Protein 8U01 (pdb70)

Nearest PDB structures (foldseek):
  8u01-assembly1_A  TM=1.001E+00  e=0.000E+00  Phocaeicola plebeius
  7xyr-assembly1_A  TM=7.223E-01  e=3.506E-28  Bacteroides thetaiotaomicron
  3dec-assembly1_A  TM=6.188E-01  e=1.312E-29  Bacteroides thetaiotaomicron VPI-5482
  3iaq-assembly1_C  TM=5.951E-01  e=5.111E-29  Escherichia coli K-12
  5euv-assembly1_B  TM=6.313E-01  e=3.647E-26  Paracoccus sp. 32d

Structure (mmCIF, N/CA/C/O backbone):
data_8U01
#
_entry.id   8U01
#
_cell.length_a   230.110
_cell.length_b   230.110
_cell.length_c   230.110
_cell.angle_alpha   90.000
_cell.angle_beta   90.000
_cell.angle_gamma   90.000
#
_symmetry.space_group_name_H-M   'P 41 3 2'
#
loop_
_entity.id
_entity.type
_entity.pdbx_description
1 polymer 'Glycosyl hydrolase family 2, sugar binding domain protein'
2 non-polymer 'CHLORIDE ION'
3 non-polymer 'SULFATE ION'
4 non-polymer 'ACETATE ION'
5 non-polymer GLYCEROL
6 non-polymer DI(HYDROXYETHYL)ETHER
7 non-polymer 1,2-ETHANEDIOL
8 non-polymer '2-(N-MORPHOLINO)-ETHANESULFONIC ACID'
9 non-polymer D-tagatose
10 water water
#
loop_
_atom_site.group_PDB
_atom_site.id
_atom_site.type_symbol
_atom_site.label_atom_id
_atom_site.label_alt_id
_atom_site.label_comp_id
_atom_site.label_asym_id
_atom_site.label_entity_id
_atom_site.label_seq_id
_atom_site.pdbx_PDB_ins_code
_atom_site.Cartn_x
_atom_site.Cartn_y
_atom_site.Cartn_z
_atom_site.occupancy
_atom_site.B_iso_or_equiv
_atom_site.auth_seq_id
_atom_site.auth_comp_id
_atom_site.auth_asym_id
_atom_site.auth_atom_id
_atom_site.pdbx_PDB_model_num
ATOM 1 N N . SER A 1 1 ? 114.05275 36.38948 70.40020 1.000 73.63729 -2 SER A N 1
ATOM 2 C CA . SER A 1 1 ? 114.87028 37.58784 70.24202 1.000 78.52730 -2 SER A CA 1
ATOM 3 C C . SER A 1 1 ? 116.29860 37.22512 69.83397 1.000 80.46401 -2 SER A C 1
ATOM 4 O O . SER A 1 1 ? 116.99012 38.02577 69.20413 1.000 81.17360 -2 SER A O 1
ATOM 7 N N . ASN A 1 2 ? 116.73406 36.02104 70.20801 1.000 66.74765 -1 ASN A N 1
ATOM 8 C CA . ASN A 1 2 ? 118.02341 35.50813 69.75842 1.000 60.32898 -1 ASN A CA 1
ATOM 9 C C . ASN A 1 2 ? 118.08383 35.50849 68.23324 1.000 52.18983 -1 ASN A C 1
ATOM 10 O O . ASN A 1 2 ? 117.08980 35.22995 67.55701 1.000 62.85223 -1 ASN A O 1
ATOM 15 N N . ALA A 1 3 ? 119.25718 35.83966 67.69171 1.000 57.95080 0 ALA A N 1
ATOM 16 C CA . ALA A 1 3 ? 119.45266 35.97019 66.25269 1.000 57.33169 0 ALA A CA 1
ATOM 17 C C . ALA A 1 3 ? 120.75546 35.29455 65.84922 1.000 51.72873 0 ALA A C 1
ATOM 18 O O . ALA A 1 3 ? 121.59884 34.96816 66.68893 1.000 49.29045 0 ALA A O 1
ATOM 20 N N . GLN A 1 4 ? 120.91963 35.09519 64.53911 1.000 44.48298 1 GLN A N 1
ATOM 21 C CA . GLN A 1 4 ? 122.14059 34.50921 63.98732 1.000 54.01423 1 GLN A CA 1
ATOM 22 C C . GLN A 1 4 ? 122.98792 35.63592 63.40106 1.000 53.69793 1 GLN A C 1
ATOM 23 O O . GLN A 1 4 ? 122.98068 35.90709 62.19988 1.000 53.03014 1 GLN A O 1
ATOM 29 N N . THR A 1 5 ? 123.74272 36.29176 64.28334 1.000 40.44479 2 THR A N 1
ATOM 30 C CA . THR A 1 5 ? 124.49968 37.48490 63.93093 1.000 45.44585 2 THR A CA 1
ATOM 31 C C . THR A 1 5 ? 125.77813 37.18668 63.15613 1.000 44.64955 2 THR A C 1
ATOM 32 O O . THR A 1 5 ? 126.40093 38.12270 62.64087 1.000 52.30621 2 THR A O 1
ATOM 36 N N . ASP A 1 6 ? 126.18128 35.92254 63.05822 1.000 51.04293 3 ASP A N 1
ATOM 37 C CA . ASP A 1 6 ? 127.38358 35.53885 62.33055 1.000 43.47258 3 ASP A CA 1
ATOM 38 C C . ASP A 1 6 ? 127.11737 35.22582 60.86337 1.000 44.20600 3 ASP A C 1
ATOM 39 O O . ASP A 1 6 ? 128.05119 34.84941 60.14643 1.000 42.31693 3 ASP A O 1
ATOM 44 N N . LYS A 1 7 ? 125.87770 35.37495 60.39961 1.000 42.06483 4 LYS A N 1
ATOM 45 C CA . LYS A 1 7 ? 125.51930 35.09638 59.01734 1.000 32.89479 4 LYS A CA 1
ATOM 46 C C . LYS A 1 7 ? 124.74932 36.26673 58.42536 1.000 31.36749 4 LYS A C 1
ATOM 47 O O . LYS A 1 7 ? 124.05154 36.99823 59.13302 1.000 41.52717 4 LYS A O 1
ATOM 53 N N . ILE A 1 8 ? 124.87521 36.42492 57.11174 1.000 35.05696 5 ILE A N 1
ATOM 54 C CA . ILE A 1 8 ? 124.08912 37.37940 56.33994 1.000 29.58358 5 ILE A CA 1
ATOM 55 C C . ILE A 1 8 ? 123.33105 36.57756 55.29351 1.000 37.45751 5 ILE A C 1
ATOM 56 O O . ILE A 1 8 ? 123.93165 36.07044 54.33754 1.000 31.75414 5 ILE A O 1
ATOM 61 N N . ASP A 1 9 ? 122.02085 36.43979 55.48012 1.000 35.02734 6 ASP A N 1
ATOM 62 C CA . ASP A 1 9 ? 121.21212 35.69022 54.52923 1.000 34.89296 6 ASP A CA 1
ATOM 63 C C . ASP A 1 9 ? 121.11447 36.46941 53.22369 1.000 36.04520 6 ASP A C 1
ATOM 64 O O . ASP A 1 9 ? 120.75418 37.65035 53.21644 1.000 38.20177 6 ASP A O 1
ATOM 69 N N . LEU A 1 10 ? 121.46559 35.81433 52.12072 1.000 41.52436 7 LEU A N 1
ATOM 70 C CA . LEU A 1 10 ? 121.47553 36.44244 50.80802 1.000 37.83740 7 LEU A CA 1
ATOM 71 C C . LEU A 1 10 ? 120.22838 36.13474 49.99585 1.000 38.52812 7 LEU A C 1
ATOM 72 O O . LEU A 1 10 ? 120.13216 36.56996 48.84452 1.000 45.10419 7 LEU A O 1
ATOM 77 N N . ALA A 1 11 ? 119.28006 35.39351 50.55830 1.000 34.17779 8 ALA A N 1
ATOM 78 C CA . ALA A 1 11 ? 118.04507 35.10402 49.84752 1.000 31.24710 8 ALA A CA 1
ATOM 79 C C . ALA A 1 11 ? 117.21768 36.37456 49.70075 1.000 39.26359 8 ALA A C 1
ATOM 80 O O . ALA A 1 11 ? 117.05397 37.13786 50.65892 1.000 35.79206 8 ALA A O 1
ATOM 82 N N . GLY A 1 12 ? 116.71131 36.60538 48.50425 1.000 33.36300 9 GLY A N 1
ATOM 83 C CA . GLY A 1 12 ? 115.86560 37.75235 48.25041 1.000 32.13749 9 GLY A CA 1
ATOM 84 C C . GLY A 1 12 ? 115.92262 38.14776 46.78403 1.000 42.05735 9 GLY A C 1
ATOM 85 O O . GLY A 1 12 ? 116.10300 37.30131 45.90898 1.000 33.19845 9 GLY A O 1
ATOM 86 N N . SER A 1 13 ? 115.76048 39.44928 46.54943 1.000 43.57858 10 SER A N 1
ATOM 87 C CA . SER A 1 13 ? 115.75527 39.98530 45.19599 1.000 32.27536 10 SER A CA 1
ATOM 88 C C . SER A 1 13 ? 117.17458 40.24167 44.71430 1.000 40.04136 10 SER A C 1
ATOM 89 O O . SER A 1 13 ? 117.94797 40.95137 45.36613 1.000 51.45397 10 SER A O 1
ATOM 92 N N . TRP A 1 14 ? 117.50704 39.66772 43.56587 1.000 31.94559 11 TRP A N 1
ATOM 93 C CA . TRP A 1 14 ? 118.76010 39.93045 42.88114 1.000 31.24291 11 TRP A CA 1
ATOM 94 C C . TRP A 1 14 ? 118.47044 40.60716 41.55047 1.000 37.10311 11 TRP A C 1
ATOM 95 O O . TRP A 1 14 ? 117.50824 40.25263 40.85833 1.000 31.70582 11 TRP A O 1
ATOM 106 N N . THR A 1 15 ? 119.30218 41.58478 41.20135 1.000 29.85767 12 THR A N 1
ATOM 107 C CA . THR A 1 15 ? 119.21830 42.19833 39.88530 1.000 35.14006 12 THR A CA 1
ATOM 108 C C . THR A 1 15 ? 119.69841 41.20565 38.83489 1.000 36.30198 12 THR A C 1
ATOM 109 O O . THR A 1 15 ? 120.80195 40.66045 38.94017 1.000 34.64698 12 THR A O 1
ATOM 113 N N . PHE A 1 16 ? 118.86863 40.97467 37.82175 1.000 33.85085 13 PHE A N 1
ATOM 114 C CA . PHE A 1 16 ? 119.02970 39.85752 36.90508 1.000 35.13402 13 PHE A CA 1
ATOM 115 C C . PHE A 1 16 ? 119.35402 40.34142 35.49809 1.000 38.25700 13 PHE A C 1
ATOM 116 O O . PHE A 1 16 ? 118.88973 41.39890 35.06214 1.000 34.23587 13 PHE A O 1
ATOM 124 N N . SER A 1 17 ? 120.15003 39.54559 34.78575 1.000 38.14904 14 SER A N 1
ATOM 125 C CA . SER A 1 17 ? 120.50630 39.86126 33.41002 1.000 39.00898 14 SER A CA 1
ATOM 126 C C . SER A 1 17 ? 120.97313 38.59615 32.70557 1.000 38.28922 14 SER A C 1
ATOM 127 O O . SER A 1 17 ? 121.62275 37.74653 33.31994 1.000 45.25694 14 SER A O 1
ATOM 130 N N . THR A 1 18 ? 120.63925 38.47727 31.41842 1.000 43.30012 15 THR A N 1
ATOM 131 C CA . THR A 1 18 ? 121.15052 37.39633 30.58326 1.000 36.57534 15 THR A CA 1
ATOM 132 C C . THR A 1 18 ? 122.18588 37.87387 29.57302 1.000 41.72774 15 THR A C 1
ATOM 133 O O . THR A 1 18 ? 122.57814 37.09817 28.69790 1.000 47.24993 15 THR A O 1
ATOM 137 N N . ASP A 1 19 ? 122.64004 39.12704 29.66456 1.000 38.89930 16 ASP A N 1
ATOM 138 C CA . ASP A 1 19 ? 123.70850 39.59277 28.78859 1.000 47.75393 16 ASP A CA 1
ATOM 139 C C . ASP A 1 19 ? 124.68313 40.51925 29.50889 1.000 38.77964 16 ASP A C 1
ATOM 140 O O . ASP A 1 19 ? 125.60379 41.04184 28.86628 1.000 47.75077 16 ASP A O 1
ATOM 145 N N . SER A 1 20 ? 124.51442 40.72316 30.81919 1.000 44.20921 17 SER A N 1
ATOM 146 C CA . SER A 1 20 ? 125.34056 41.59999 31.65514 1.000 56.46152 17 SER A CA 1
ATOM 147 C C . SER A 1 20 ? 125.27883 43.06017 31.21615 1.000 48.79858 17 SER A C 1
ATOM 148 O O . SER A 1 20 ? 126.18099 43.84298 31.52990 1.000 45.90816 17 SER A O 1
ATOM 159 N N . ASP A 1 22 ? 121.62040 44.45071 30.18030 1.000 44.65548 19 ASP A N 1
ATOM 160 C CA . ASP A 1 22 ? 120.21881 44.75813 30.46466 1.000 37.06037 19 ASP A CA 1
ATOM 161 C C . ASP A 1 22 ? 119.90029 44.26910 31.87157 1.000 44.79400 19 ASP A C 1
ATOM 162 O O . ASP A 1 22 ? 119.65050 43.08097 32.08673 1.000 49.04162 19 ASP A O 1
ATOM 167 N N . TRP A 1 23 ? 119.88039 45.18970 32.83035 1.000 39.24526 20 TRP A N 1
ATOM 168 C CA . TRP A 1 23 ? 119.58821 44.87204 34.22363 1.000 42.03066 20 TRP A CA 1
ATOM 169 C C . TRP A 1 23 ? 118.19520 45.34856 34.62608 1.000 43.28112 20 TRP A C 1
ATOM 170 O O . TRP A 1 23 ? 117.96428 45.74744 35.76833 1.000 42.07013 20 TRP A O 1
ATOM 181 N N . SER A 1 24 ? 117.24393 45.29703 33.69512 1.000 41.04000 21 SER A N 1
ATOM 182 C CA . SER A 1 24 ? 115.92630 45.86467 33.94392 1.000 31.85760 21 SER A CA 1
ATOM 183 C C . SER A 1 24 ? 114.99943 44.94109 34.72376 1.000 41.43805 21 SER A C 1
ATOM 184 O O . SER A 1 24 ? 113.91862 45.38186 35.12898 1.000 56.48013 21 SER A O 1
ATOM 187 N N . ARG A 1 25 ? 115.36973 43.68415 34.94000 1.000 37.13444 22 ARG A N 1
ATOM 188 C CA . ARG A 1 25 ? 114.49671 42.75888 35.64266 1.000 35.50072 22 ARG A CA 1
ATOM 189 C C . ARG A 1 25 ? 115.13465 42.29928 36.94663 1.000 34.42409 22 ARG A C 1
ATOM 190 O O . ARG A 1 25 ? 116.33795 42.45492 37.17526 1.000 34.18457 22 ARG A O 1
ATOM 198 N N . VAL A 1 26 ? 114.29301 41.73510 37.80579 1.000 36.82235 23 VAL A N 1
ATOM 199 C CA . VAL A 1 26 ? 114.68596 41.25791 39.12316 1.000 35.50105 23 VAL A CA 1
ATOM 200 C C . VAL A 1 26 ? 114.27397 39.79878 39.23852 1.000 39.86537 23 VAL A C 1
ATOM 201 O O . VAL A 1 26 ? 113.17855 39.42031 38.80753 1.000 39.11230 23 VAL A O 1
ATOM 205 N N . ILE A 1 27 ? 115.15842 38.97848 39.80061 1.000 27.30627 24 ILE A N 1
ATOM 206 C CA . ILE A 1 27 ? 114.88251 37.56233 39.99536 1.000 33.96498 24 ILE A CA 1
ATOM 207 C C . ILE A 1 27 ? 114.87174 37.27329 41.49019 1.000 30.40677 24 ILE A C 1
ATOM 208 O O . ILE A 1 27 ? 115.53887 37.94954 42.27928 1.000 33.93880 24 ILE A O 1
ATOM 213 N N . GLU A 1 28 ? 114.08390 36.27758 41.88192 1.000 31.24568 25 GLU A N 1
ATOM 214 C CA . GLU A 1 28 ? 113.94735 35.89190 43.28052 1.000 34.50072 25 GLU A CA 1
ATOM 215 C C . GLU A 1 28 ? 114.75466 34.62689 43.53638 1.000 38.25292 25 GLU A C 1
ATOM 216 O O . GLU A 1 28 ? 114.53240 33.59898 42.88616 1.000 42.12467 25 GLU A O 1
ATOM 222 N N . LEU A 1 29 ? 115.69127 34.70798 44.47758 1.000 37.02038 26 LEU A N 1
ATOM 223 C CA . LEU A 1 29 ? 116.47843 33.56407 44.88571 1.000 29.43719 26 LEU A CA 1
ATOM 224 C C . LEU A 1 29 ? 116.19638 33.23643 46.34649 1.000 34.54242 26 LEU A C 1
ATOM 225 O O . LEU A 1 29 ? 116.04937 34.15133 47.16398 1.000 31.60467 26 LEU A O 1
ATOM 230 N N . PRO A 1 30 ? 116.13164 31.94934 46.71535 1.000 33.75730 27 PRO A N 1
ATOM 231 C CA . PRO A 1 30 ? 116.40676 30.74587 45.91108 1.000 27.30498 27 PRO A CA 1
ATOM 232 C C . PRO A 1 30 ? 115.38926 30.50615 44.79895 1.000 37.72938 27 PRO A C 1
ATOM 233 O O . PRO A 1 30 ? 114.19306 30.74906 44.95440 1.000 44.89394 27 PRO A O 1
ATOM 237 N N . GLY A 1 31 ? 115.86276 30.02660 43.66034 1.000 27.90521 28 GLY A N 1
ATOM 238 C CA . GLY A 1 31 ? 114.99560 29.73797 42.53790 1.000 28.93368 28 GLY A CA 1
ATOM 239 C C . GLY A 1 31 ? 115.78283 29.68762 41.25178 1.000 36.52910 28 GLY A C 1
ATOM 240 O O . GLY A 1 31 ? 116.97182 30.00578 41.20117 1.000 33.95649 28 GLY A O 1
ATOM 241 N N . SER A 1 32 ? 115.09138 29.27381 40.19879 1.000 32.86635 29 SER A N 1
ATOM 242 C CA . SER A 1 32 ? 115.65408 29.21273 38.86056 1.000 31.04832 29 SER A CA 1
ATOM 243 C C . SER A 1 32 ? 115.05098 30.32399 38.01291 1.000 33.90289 29 SER A C 1
ATOM 244 O O . SER A 1 32 ? 114.19291 31.08715 38.46533 1.000 33.05748 29 SER A O 1
ATOM 255 N N . ALA A 1 34 ? 113.35089 29.61329 35.33876 1.000 34.83074 31 ALA A N 1
ATOM 256 C CA . ALA A 1 34 ? 112.03669 29.08268 34.99865 1.000 36.36307 31 ALA A CA 1
ATOM 257 C C . ALA A 1 34 ? 111.04455 29.29473 36.13551 1.000 33.86339 31 ALA A C 1
ATOM 258 O O . ALA A 1 34 ? 109.89204 29.67371 35.89646 1.000 36.80102 31 ALA A O 1
ATOM 260 N N . SER A 1 35 ? 111.47439 29.07594 37.38240 1.000 28.81828 32 SER A N 1
ATOM 261 C CA . SER A 1 35 ? 110.58392 29.31394 38.51397 1.000 29.37273 32 SER A CA 1
ATOM 262 C C . SER A 1 35 ? 110.25288 30.79079 38.69692 1.000 29.43906 32 SER A C 1
ATOM 263 O O . SER A 1 35 ? 109.32179 31.11076 39.44295 1.000 35.24235 32 SER A O 1
ATOM 266 N N . ASN A 1 36 ? 110.97560 31.68891 38.02800 1.000 28.68729 33 ASN A N 1
ATOM 267 C CA . ASN A 1 36 ? 110.67947 33.11391 38.04640 1.000 28.79475 33 ASN A CA 1
ATOM 268 C C . ASN A 1 36 ? 110.04135 33.60689 36.75375 1.000 37.22886 33 ASN A C 1
ATOM 269 O O . ASN A 1 36 ? 109.80559 34.81300 36.61716 1.000 42.62378 33 ASN A O 1
ATOM 274 N N . GLY A 1 37 ? 109.76010 32.71588 35.80353 1.000 28.31500 34 GLY A N 1
ATOM 275 C CA . GLY A 1 37 ? 109.14981 33.12001 34.55293 1.000 26.81178 34 GLY A CA 1
ATOM 276 C C . GLY A 1 37 ? 110.09571 33.70693 33.53171 1.000 36.85983 34 GLY A C 1
ATOM 277 O O . GLY A 1 37 ? 109.63754 34.32462 32.56566 1.000 49.09450 34 GLY A O 1
ATOM 278 N N . PHE A 1 38 ? 111.40143 33.52906 33.70702 1.000 36.75459 35 PHE A N 1
ATOM 279 C CA . PHE A 1 38 ? 112.40298 34.07273 32.80202 1.000 33.10238 35 PHE A CA 1
ATOM 280 C C . PHE A 1 38 ? 112.95048 32.98095 31.89148 1.000 41.12524 35 PHE A C 1
ATOM 281 O O . PHE A 1 38 ? 113.09877 31.82419 32.29527 1.000 37.37514 35 PHE A O 1
ATOM 289 N N . GLY A 1 39 ? 113.26413 33.36662 30.65670 1.000 41.76866 36 GLY A N 1
ATOM 290 C CA . GLY A 1 39 ? 113.80526 32.47733 29.65547 1.000 33.31886 36 GLY A CA 1
ATOM 291 C C . GLY A 1 39 ? 113.03028 32.58240 28.36346 1.000 36.20068 36 GLY A C 1
ATOM 292 O O . GLY A 1 39 ? 112.24230 33.51031 28.15101 1.000 43.38874 36 GLY A O 1
ATOM 293 N N . GLU A 1 40 ? 113.25290 31.61020 27.48430 1.000 44.36378 37 GLU A N 1
ATOM 294 C CA . GLU A 1 40 ? 112.62266 31.56395 26.17365 1.000 33.78372 37 GLU A CA 1
ATOM 295 C C . GLU A 1 40 ? 111.45966 30.57995 26.17162 1.000 31.67230 37 GLU A C 1
ATOM 296 O O . GLU A 1 40 ? 111.42813 29.62224 26.94987 1.000 44.05159 37 GLU A O 1
ATOM 302 N N . ASP A 1 41 ? 110.49990 30.82979 25.28467 1.000 34.06111 38 ASP A N 1
ATOM 303 C CA . ASP A 1 41 ? 109.38009 29.91708 25.10923 1.000 35.62731 38 ASP A CA 1
ATOM 304 C C . ASP A 1 41 ? 109.83752 28.61235 24.47100 1.000 44.56817 38 ASP A C 1
ATOM 305 O O . ASP A 1 41 ? 110.75297 28.58255 23.64283 1.000 39.56136 38 ASP A O 1
ATOM 310 N N . ILE A 1 42 ? 109.17032 27.52585 24.84999 1.000 35.65308 39 ILE A N 1
ATOM 311 C CA . ILE A 1 42 ? 109.48163 26.22348 24.27636 1.000 35.14280 39 ILE A CA 1
ATOM 312 C C . ILE A 1 42 ? 109.06593 26.21729 22.81142 1.000 44.32669 39 ILE A C 1
ATOM 313 O O . ILE A 1 42 ? 107.90986 26.50174 22.47517 1.000 40.28878 39 ILE A O 1
ATOM 318 N N . ALA A 1 43 ? 110.01315 25.90281 21.93400 1.000 39.76447 40 ALA A N 1
ATOM 319 C CA . ALA A 1 43 ? 109.77221 25.78546 20.50569 1.000 28.76671 40 ALA A CA 1
ATOM 320 C C . ALA A 1 43 ? 110.29522 24.43685 20.03202 1.000 34.57278 40 ALA A C 1
ATOM 321 O O . ALA A 1 43 ? 110.90000 23.67804 20.79655 1.000 34.48113 40 ALA A O 1
ATOM 323 N N . VAL A 1 44 ? 110.05488 24.13590 18.75425 1.000 36.48375 41 VAL A N 1
ATOM 324 C CA . VAL A 1 44 ? 110.52808 22.87293 18.19473 1.000 32.73444 41 VAL A CA 1
ATOM 325 C C . VAL A 1 44 ? 112.04888 22.80110 18.25774 1.000 41.03804 41 VAL A C 1
ATOM 326 O O . VAL A 1 44 ? 112.62459 21.75012 18.57080 1.000 45.64836 41 VAL A O 1
ATOM 330 N N . GLY A 1 45 ? 112.72077 23.92213 17.99456 1.000 36.32808 42 GLY A N 1
ATOM 331 C CA . GLY A 1 45 ? 114.17037 23.95370 17.95816 1.000 42.80484 42 GLY A CA 1
ATOM 332 C C . GLY A 1 45 ? 114.84522 24.22849 19.28749 1.000 35.02494 42 GLY A C 1
ATOM 333 O O . GLY A 1 45 ? 116.02447 24.59464 19.32143 1.000 51.16077 42 GLY A O 1
ATOM 334 N N . THR A 1 46 ? 114.11082 24.06015 20.38561 1.000 30.07583 43 THR A N 1
ATOM 335 C CA . THR A 1 46 ? 114.69826 24.19952 21.71214 1.000 33.80326 43 THR A CA 1
ATOM 336 C C . THR A 1 46 ? 115.86415 23.23173 21.87660 1.000 35.97079 43 THR A C 1
ATOM 337 O O . THR A 1 46 ? 115.73778 22.03556 21.60023 1.000 44.20939 43 THR A O 1
ATOM 341 N N . ASP A 1 47 ? 117.00686 23.75942 22.31561 1.000 32.95596 44 ASP A N 1
ATOM 342 C CA . ASP A 1 47 ? 118.22155 22.96894 22.52550 1.000 29.38144 44 ASP A CA 1
ATOM 343 C C . ASP A 1 47 ? 118.11204 22.24838 23.86507 1.000 35.77883 44 ASP A C 1
ATOM 344 O O . ASP A 1 47 ? 118.60402 22.71538 24.89236 1.000 29.98060 44 ASP A O 1
ATOM 349 N N . TRP A 1 48 ? 117.45840 21.08877 23.85055 1.000 35.60226 45 TRP A N 1
ATOM 350 C CA . TRP A 1 48 ? 117.22874 20.33990 25.07595 1.000 33.96918 45 TRP A CA 1
ATOM 351 C C . TRP A 1 48 ? 118.53333 19.74479 25.60130 1.000 37.91524 45 TRP A C 1
ATOM 352 O O . TRP A 1 48 ? 119.55993 19.70983 24.91708 1.000 37.87463 45 TRP A O 1
ATOM 363 N N . THR A 1 49 ? 118.47575 19.25772 26.83810 1.000 30.21166 46 THR A N 1
ATOM 364 C CA . THR A 1 49 ? 119.59586 18.58297 27.48835 1.000 24.78816 46 THR A CA 1
ATOM 365 C C . THR A 1 49 ? 119.14447 17.15650 27.79418 1.000 27.78946 46 THR A C 1
ATOM 366 O O . THR A 1 49 ? 118.59317 16.87934 28.86257 1.000 36.73507 46 THR A O 1
ATOM 370 N N . GLY A 1 50 ? 119.37495 16.25985 26.85398 1.000 32.24863 47 GLY A N 1
ATOM 371 C CA . GLY A 1 50 ? 118.99869 14.86630 26.99733 1.000 30.54888 47 GLY A CA 1
ATOM 372 C C . GLY A 1 50 ? 118.61641 14.26043 25.66030 1.000 29.03169 47 GLY A C 1
ATOM 373 O O . GLY A 1 50 ? 118.19349 14.93338 24.72388 1.000 28.13423 47 GLY A O 1
ATOM 374 N N . GLY A 1 51 ? 118.76637 12.94129 25.57009 1.000 26.07136 48 GLY A N 1
ATOM 375 C CA . GLY A 1 51 ? 118.45369 12.24686 24.33912 1.000 25.72539 48 GLY A CA 1
ATOM 376 C C . GLY A 1 51 ? 116.95998 12.08339 24.12753 1.000 29.28637 48 GLY A C 1
ATOM 377 O O . GLY A 1 51 ? 116.17320 12.00095 25.06987 1.000 42.13071 48 GLY A O 1
ATOM 378 N N . ILE A 1 52 ? 116.57043 12.04562 22.85566 1.000 29.14343 49 ILE A N 1
ATOM 379 C CA . ILE A 1 52 ? 115.19043 11.80157 22.44568 1.000 29.10513 49 ILE A CA 1
ATOM 380 C C . ILE A 1 52 ? 115.23242 10.62165 21.48252 1.000 35.06190 49 ILE A C 1
ATOM 381 O O . ILE A 1 52 ? 115.60287 10.77686 20.31327 1.000 39.21161 49 ILE A O 1
ATOM 386 N N . VAL A 1 53 ? 114.85866 9.43868 21.97024 1.000 36.14478 50 VAL A N 1
ATOM 387 C CA . VAL A 1 53 ? 114.98007 8.22378 21.16835 1.000 35.63449 50 VAL A CA 1
ATOM 388 C C . VAL A 1 53 ? 113.91936 8.19606 20.07478 1.000 35.50450 50 VAL A C 1
ATOM 389 O O . VAL A 1 53 ? 114.23064 8.06318 18.88529 1.000 41.55607 50 VAL A O 1
ATOM 393 N N . ASP A 1 54 ? 112.65111 8.31059 20.46313 1.000 49.58412 51 ASP A N 1
ATOM 394 C CA . ASP A 1 54 ? 111.54130 8.31860 19.51526 1.000 46.21171 51 ASP A CA 1
ATOM 395 C C . ASP A 1 54 ? 111.29923 9.75659 19.07630 1.000 41.10741 51 ASP A C 1
ATOM 396 O O . ASP A 1 54 ? 110.79651 10.57460 19.85322 1.000 45.93100 51 ASP A O 1
ATOM 401 N N . SER A 1 55 ? 111.64522 10.05903 17.82584 1.000 39.60237 52 SER A N 1
ATOM 402 C CA . SER A 1 55 ? 111.55570 11.40901 17.28642 1.000 43.70643 52 SER A CA 1
ATOM 403 C C . SER A 1 55 ? 110.28859 11.62457 16.46750 1.000 45.64596 52 SER A C 1
ATOM 404 O O . SER A 1 55 ? 110.27109 12.47152 15.56775 1.000 44.72691 52 SER A O 1
ATOM 407 N N . SER A 1 56 ? 109.22311 10.87409 16.76406 1.000 44.43427 53 SER A N 1
ATOM 408 C CA . SER A 1 56 ? 107.98474 11.01669 16.00347 1.000 42.88207 53 SER A CA 1
ATOM 409 C C . SER A 1 56 ? 107.42427 12.42802 16.10261 1.000 40.81724 53 SER A C 1
ATOM 410 O O . SER A 1 56 ? 106.73808 12.88814 15.18201 1.000 41.31796 53 SER A O 1
ATOM 413 N N . TYR A 1 57 ? 107.71338 13.12886 17.20373 1.000 42.14229 54 TYR A N 1
ATOM 414 C CA . TYR A 1 57 ? 107.19751 14.48125 17.38742 1.000 32.52510 54 TYR A CA 1
ATOM 415 C C . TYR A 1 57 ? 107.67077 15.41664 16.28139 1.000 43.85264 54 TYR A C 1
ATOM 416 O O . TYR A 1 57 ? 106.91203 16.27581 15.81693 1.000 40.11086 54 TYR A O 1
ATOM 425 N N . PHE A 1 58 ? 108.92144 15.26747 15.84682 1.000 40.24086 55 PHE A N 1
ATOM 426 C CA . PHE A 1 58 ? 109.49396 16.19520 14.88156 1.000 33.24923 55 PHE A CA 1
ATOM 427 C C . PHE A 1 58 ? 109.05640 15.91831 13.44886 1.000 34.73620 55 PHE A C 1
ATOM 428 O O . PHE A 1 58 ? 109.09219 16.83615 12.62439 1.000 39.35539 55 PHE A O 1
ATOM 436 N N . PHE A 1 59 ? 108.62860 14.69582 13.13332 1.000 41.90519 56 PHE A N 1
ATOM 437 C CA . PHE A 1 59 ? 108.44603 14.33497 11.72901 1.000 39.36837 56 PHE A CA 1
ATOM 438 C C . PHE A 1 59 ? 107.05134 13.82958 11.38737 1.000 47.52315 56 PHE A C 1
ATOM 439 O O . PHE A 1 59 ? 106.51945 14.19504 10.33567 1.000 48.00934 56 PHE A O 1
ATOM 447 N N . LYS A 1 60 ? 106.44867 13.00035 12.23447 1.000 50.86047 57 LYS A N 1
ATOM 448 C CA . LYS A 1 60 ? 105.17616 12.38737 11.87823 1.000 46.20580 57 LYS A CA 1
ATOM 449 C C . LYS A 1 60 ? 104.06524 13.43525 11.82435 1.000 59.03131 57 LYS A C 1
ATOM 450 O O . LYS A 1 60 ? 104.08236 14.40253 12.59191 1.000 60.62446 57 LYS A O 1
ATOM 456 N N . PRO A 1 61 ? 103.09373 13.27851 10.91826 1.000 60.99933 58 PRO A N 1
ATOM 457 C CA . PRO A 1 61 ? 102.03384 14.29363 10.80073 1.000 54.02396 58 PRO A CA 1
ATOM 458 C C . PRO A 1 61 ? 101.06950 14.31274 11.97396 1.000 50.13666 58 PRO A C 1
ATOM 459 O O . PRO A 1 61 ? 100.37743 15.32080 12.15948 1.000 46.28578 58 PRO A O 1
ATOM 463 N N . SER A 1 62 ? 101.00405 13.24487 12.77519 1.000 47.15484 59 SER A N 1
ATOM 464 C CA . SER A 1 62 ? 100.10500 13.23212 13.92440 1.000 41.45552 59 SER A CA 1
ATOM 465 C C . SER A 1 62 ? 100.50709 14.24494 14.99145 1.000 53.96546 59 SER A C 1
ATOM 466 O O . SER A 1 62 ? 99.67144 14.60970 15.82574 1.000 42.72927 59 SER A O 1
ATOM 469 N N . TYR A 1 63 ? 101.75995 14.70075 14.98858 1.000 47.19305 60 TYR A N 1
ATOM 470 C CA . TYR A 1 63 ? 102.22713 15.72969 15.90698 1.000 46.81293 60 TYR A CA 1
ATOM 471 C C . TYR A 1 63 ? 102.32023 17.10138 15.24980 1.000 45.88633 60 TYR A C 1
ATOM 472 O O . TYR A 1 63 ? 102.88639 18.02373 15.84522 1.000 43.55821 60 TYR A O 1
ATOM 481 N N . ALA A 1 64 ? 101.78257 17.25504 14.03664 1.000 49.02767 61 ALA A N 1
ATOM 482 C CA . ALA A 1 64 ? 101.89818 18.52709 13.32954 1.000 43.61723 61 ALA A CA 1
ATOM 483 C C . ALA A 1 64 ? 101.21130 19.65420 14.09113 1.000 47.14222 61 ALA A C 1
ATOM 484 O O . ALA A 1 64 ? 101.72381 20.77910 14.14478 1.000 44.13301 61 ALA A O 1
ATOM 486 N N . LYS A 1 65 ? 100.05247 19.37217 14.69242 1.000 37.88909 62 LYS A N 1
ATOM 487 C CA . LYS A 1 65 ? 99.33832 20.39982 15.44001 1.000 45.22177 62 LYS A CA 1
ATOM 488 C C . LYS A 1 65 ? 100.08368 20.82685 16.69866 1.000 51.84273 62 LYS A C 1
ATOM 489 O O . LYS A 1 65 ? 99.80624 21.90882 17.22787 1.000 53.76201 62 LYS A O 1
ATOM 495 N N . TYR A 1 66 ? 101.02062 20.01201 17.18459 1.000 42.94954 63 TYR A N 1
ATOM 496 C CA . TYR A 1 66 ? 101.79641 20.32902 18.37532 1.000 40.06515 63 TYR A CA 1
ATOM 497 C C . TYR A 1 66 ? 103.16084 20.91932 18.04826 1.000 43.00257 63 TYR A C 1
ATOM 498 O O . TYR A 1 66 ? 103.96941 21.12533 18.95989 1.000 33.38030 63 TYR A O 1
ATOM 507 N N . ARG A 1 67 ? 103.43792 21.18673 16.77293 1.000 47.89841 64 ARG A N 1
ATOM 508 C CA . ARG A 1 67 ? 104.65737 21.86788 16.36182 1.000 46.67075 64 ARG A CA 1
ATOM 509 C C . ARG A 1 67 ? 104.41069 23.31386 15.96010 1.000 44.82981 64 ARG A C 1
ATOM 510 O O . ARG A 1 67 ? 105.36776 24.02923 15.64822 1.000 47.12858 64 ARG A O 1
ATOM 518 N N . GLU A 1 68 ? 103.15921 23.75896 15.96186 1.000 48.64928 65 GLU A N 1
ATOM 519 C CA . GLU A 1 68 ? 102.82820 25.12867 15.60798 1.000 52.14888 65 GLU A CA 1
ATOM 520 C C . GLU A 1 68 ? 102.94978 26.03577 16.82399 1.000 49.45210 65 GLU A C 1
ATOM 521 O O . GLU A 1 68 ? 102.69301 25.62453 17.95910 1.000 50.65340 65 GLU A O 1
ATOM 527 N N . ALA A 1 69 ? 103.35906 27.27783 16.57454 1.000 48.71716 66 ALA A N 1
ATOM 528 C CA . ALA A 1 69 ? 103.51613 28.23703 17.65757 1.000 39.53046 66 ALA A CA 1
ATOM 529 C C . ALA A 1 69 ? 102.17271 28.50576 18.32144 1.000 49.27082 66 ALA A C 1
ATOM 530 O O . ALA A 1 69 ? 101.13110 28.55939 17.66095 1.000 50.58197 66 ALA A O 1
ATOM 532 N N . GLY A 1 70 ? 102.20134 28.67091 19.64121 1.000 46.75804 67 GLY A N 1
ATOM 533 C CA . GLY A 1 70 ? 100.99253 28.80907 20.41904 1.000 48.59109 67 GLY A CA 1
ATOM 534 C C . GLY A 1 70 ? 100.39958 27.50493 20.89850 1.000 37.19817 67 GLY A C 1
ATOM 535 O O . GLY A 1 70 ? 99.53865 27.52300 21.78764 1.000 50.15506 67 GLY A O 1
ATOM 536 N N . ASN A 1 71 ? 100.83163 26.37606 20.34418 1.000 39.10210 68 ASN A N 1
ATOM 537 C CA . ASN A 1 71 ? 100.35144 25.06576 20.76160 1.000 42.55775 68 ASN A CA 1
ATOM 538 C C . ASN A 1 71 ? 101.50034 24.06719 20.76358 1.000 41.50024 68 ASN A C 1
ATOM 539 O O . ASN A 1 71 ? 101.36475 22.93104 20.29937 1.000 48.53571 68 ASN A O 1
ATOM 544 N N . ILE A 1 72 ? 102.65279 24.48201 21.28148 1.000 40.88497 69 ILE A N 1
ATOM 545 C CA . ILE A 1 72 ? 103.81443 23.60388 21.37126 1.000 32.56269 69 ILE A CA 1
ATOM 546 C C . ILE A 1 72 ? 103.60624 22.66458 22.55395 1.000 33.34146 69 ILE A C 1
ATOM 547 O O . ILE A 1 72 ? 103.60309 23.09456 23.71004 1.000 33.05067 69 ILE A O 1
ATOM 552 N N . LYS A 1 73 ? 103.41503 21.37988 22.26459 1.000 40.92327 70 LYS A N 1
ATOM 553 C CA . LYS A 1 73 ? 103.28752 20.35441 23.29220 1.000 38.03677 70 LYS A CA 1
ATOM 554 C C . LYS A 1 73 ? 104.26693 19.23848 22.97265 1.000 36.44482 70 LYS A C 1
ATOM 555 O O . LYS A 1 73 ? 104.23013 18.67102 21.87671 1.000 47.95761 70 LYS A O 1
ATOM 561 N N . VAL A 1 74 ? 105.13211 18.92654 23.92999 1.000 42.82761 71 VAL A N 1
ATOM 562 C CA . VAL A 1 74 ? 106.20218 17.94896 23.75648 1.000 35.48815 71 VAL A CA 1
ATOM 563 C C . VAL A 1 74 ? 105.78996 16.63545 24.41701 1.000 35.56862 71 VAL A C 1
ATOM 564 O O . VAL A 1 74 ? 105.23891 16.64706 25.52865 1.000 38.56754 71 VAL A O 1
ATOM 568 N N . PRO A 1 75 ? 106.00930 15.48146 23.76344 1.000 34.45518 72 PRO A N 1
ATOM 569 C CA . PRO A 1 75 ? 105.54032 14.20872 24.32802 1.000 32.32164 72 PRO A CA 1
ATOM 570 C C . PRO A 1 75 ? 106.60138 13.40552 25.06930 1.000 39.53252 72 PRO A C 1
ATOM 571 O O . PRO A 1 75 ? 106.27303 12.38994 25.69177 1.000 36.31629 72 PRO A O 1
ATOM 575 N N . PHE A 1 76 ? 107.86897 13.81719 25.00989 1.000 28.75775 73 PHE A N 1
ATOM 576 C CA . PHE A 1 76 ? 108.93011 12.96208 25.52892 1.000 31.01158 73 PHE A CA 1
ATOM 577 C C . PHE A 1 76 ? 109.35003 13.28333 26.96130 1.000 39.56072 73 PHE A C 1
ATOM 578 O O . PHE A 1 76 ? 110.10031 12.49637 27.54994 1.000 37.92530 73 PHE A O 1
ATOM 586 N N . TRP A 1 77 ? 108.88962 14.38922 27.54080 1.000 34.08235 74 TRP A N 1
ATOM 587 C CA . TRP A 1 77 ? 109.08245 14.65643 28.96707 1.000 33.37813 74 TRP A CA 1
ATOM 588 C C . TRP A 1 77 ? 108.18368 15.82289 29.36473 1.000 35.80439 74 TRP A C 1
ATOM 589 O O . TRP A 1 77 ? 107.49595 16.41766 28.52842 1.000 42.29396 74 TRP A O 1
ATOM 600 N N . LEU A 1 78 ? 108.18486 16.13621 30.65940 1.000 30.81881 75 LEU A N 1
ATOM 601 C CA . LEU A 1 78 ? 107.44252 17.29233 31.14290 1.000 28.97941 75 LEU A CA 1
ATOM 602 C C . LEU A 1 78 ? 108.02582 18.56775 30.55169 1.000 26.49976 75 LEU A C 1
ATOM 603 O O . LEU A 1 78 ? 109.24159 18.69711 30.38711 1.000 34.66389 75 LEU A O 1
ATOM 608 N N . GLN A 1 79 ? 107.14988 19.51606 30.23094 1.000 31.43493 76 GLN A N 1
ATOM 609 C CA . GLN A 1 79 ? 107.55754 20.71380 29.51496 1.000 28.65709 76 GLN A CA 1
ATOM 610 C C . GLN A 1 79 ? 107.67177 21.87978 30.48121 1.000 35.24104 76 GLN A C 1
ATOM 611 O O . GLN A 1 79 ? 106.66784 22.24483 31.11421 1.000 36.27022 76 GLN A O 1
ATOM 617 N N . PRO A 1 80 ? 108.84902 22.48022 30.64212 1.000 31.13599 77 PRO A N 1
ATOM 618 C CA . PRO A 1 80 ? 108.96874 23.64243 31.52837 1.000 29.07422 77 PRO A CA 1
ATOM 619 C C . PRO A 1 80 ? 108.34619 24.88021 30.90142 1.000 34.11545 77 PRO A C 1
ATOM 620 O O . PRO A 1 80 ? 108.13388 24.96056 29.68965 1.000 44.32985 77 PRO A O 1
ATOM 624 N N . VAL A 1 81 ? 108.04737 25.86125 31.75662 1.000 30.75675 78 VAL A N 1
ATOM 625 C CA . VAL A 1 81 ? 107.37957 27.06643 31.27161 1.000 31.05440 78 VAL A CA 1
ATOM 626 C C . VAL A 1 81 ? 108.31824 27.89642 30.40573 1.000 30.56097 78 VAL A C 1
ATOM 627 O O . VAL A 1 81 ? 107.88463 28.51742 29.42715 1.000 35.51581 78 VAL A O 1
ATOM 631 N N . LYS A 1 82 ? 109.60730 27.91593 30.73784 1.000 33.45177 79 LYS A N 1
ATOM 632 C CA . LYS A 1 82 ? 110.61710 28.63046 29.97234 1.000 28.15445 79 LYS A CA 1
ATOM 633 C C . LYS A 1 82 ? 111.86724 27.77072 29.89213 1.000 39.44814 79 LYS A C 1
ATOM 634 O O . LYS A 1 82 ? 112.03729 26.81430 30.65267 1.000 42.88344 79 LYS A O 1
ATOM 640 N N . TYR A 1 83 ? 112.75224 28.12555 28.96701 1.000 31.08105 80 TYR A N 1
ATOM 641 C CA . TYR A 1 83 ? 114.00914 27.41053 28.81924 1.000 30.46543 80 TYR A CA 1
ATOM 642 C C . TYR A 1 83 ? 115.11601 28.40251 28.51245 1.000 31.17559 80 TYR A C 1
ATOM 643 O O . TYR A 1 83 ? 114.91552 29.35905 27.75999 1.000 42.11053 80 TYR A O 1
ATOM 652 N N . TYR A 1 84 ? 116.28042 28.17279 29.10778 1.000 28.00384 81 TYR A N 1
ATOM 653 C CA . TYR A 1 84 ? 117.45117 28.98606 28.81770 1.000 29.55465 81 TYR A CA 1
ATOM 654 C C . TYR A 1 84 ? 118.68253 28.19359 29.21387 1.000 37.68724 81 TYR A C 1
ATOM 655 O O . TYR A 1 84 ? 118.73264 27.62635 30.30946 1.000 33.13900 81 TYR A O 1
ATOM 664 N N . LYS A 1 85 ? 119.67141 28.16468 28.32654 1.000 40.24277 82 LYS A N 1
ATOM 665 C CA . LYS A 1 85 ? 120.90114 27.41167 28.54178 1.000 28.54369 82 LYS A CA 1
ATOM 666 C C . LYS A 1 85 ? 122.05491 28.33069 28.15324 1.000 30.67605 82 LYS A C 1
ATOM 667 O O . LYS A 1 85 ? 122.42536 28.41393 26.98013 1.000 33.94295 82 LYS A O 1
ATOM 673 N N . GLY A 1 86 ? 122.60781 29.02635 29.13783 1.000 29.97322 83 GLY A N 1
ATOM 674 C CA . GLY A 1 86 ? 123.69440 29.94676 28.87312 1.000 25.85725 83 GLY A CA 1
ATOM 675 C C . GLY A 1 86 ? 124.14403 30.63104 30.14267 1.000 36.05302 83 GLY A C 1
ATOM 676 O O . GLY A 1 86 ? 123.92695 30.12821 31.24672 1.000 33.44553 83 GLY A O 1
ATOM 677 N N . LYS A 1 87 ? 124.77965 31.78746 29.97596 1.000 36.77928 84 LYS A N 1
ATOM 678 C CA . LYS A 1 87 ? 125.24798 32.57482 31.10644 1.000 26.10427 84 LYS A CA 1
ATOM 679 C C . LYS A 1 87 ? 124.15385 33.51700 31.58714 1.000 32.63283 84 LYS A C 1
ATOM 680 O O . LYS A 1 87 ? 123.44067 34.12484 30.78412 1.000 43.59579 84 LYS A O 1
ATOM 686 N N . ALA A 1 88 ? 124.02925 33.63449 32.90604 1.000 36.59166 85 ALA A N 1
ATOM 687 C CA . ALA A 1 88 ? 123.10473 34.57183 33.52440 1.000 33.37603 85 ALA A CA 1
ATOM 688 C C . ALA A 1 88 ? 123.80300 35.24173 34.69604 1.000 40.75741 85 ALA A C 1
ATOM 689 O O . ALA A 1 88 ? 124.59080 34.60651 35.40366 1.000 40.63930 85 ALA A O 1
ATOM 691 N N . TRP A 1 89 ? 123.51576 36.52395 34.89484 1.000 37.41013 86 TRP A N 1
ATOM 692 C CA . TRP A 1 89 ? 124.17399 37.32346 35.91783 1.000 41.29888 86 TRP A CA 1
ATOM 693 C C . TRP A 1 89 ? 123.18243 37.70861 37.00514 1.000 36.50309 86 TRP A C 1
ATOM 694 O O . TRP A 1 89 ? 122.06110 38.13789 36.71102 1.000 32.44954 86 TRP A O 1
ATOM 705 N N . TYR A 1 90 ? 123.60757 37.55404 38.25609 1.000 41.65912 87 TYR A N 1
ATOM 706 C CA . TYR A 1 90 ? 122.81034 37.88083 39.42900 1.000 34.92697 87 TYR A CA 1
ATOM 707 C C . TYR A 1 90 ? 123.60081 38.85682 40.28485 1.000 28.01641 87 TYR A C 1
ATOM 708 O O . TYR A 1 90 ? 124.78932 38.63892 40.53943 1.000 35.45183 87 TYR A O 1
ATOM 717 N N . GLN A 1 91 ? 122.94432 39.92325 40.73020 1.000 35.26848 88 GLN A N 1
ATOM 718 C CA . GLN A 1 91 ? 123.62717 41.02728 41.38688 1.000 35.35854 88 GLN A CA 1
ATOM 719 C C . GLN A 1 91 ? 122.83643 41.45306 42.61461 1.000 33.55920 88 GLN A C 1
ATOM 720 O O . GLN A 1 91 ? 121.60767 41.54878 42.56324 1.000 34.21973 88 GLN A O 1
ATOM 726 N N . LYS A 1 92 ? 123.54108 41.70144 43.71769 1.000 36.84433 89 LYS A N 1
ATOM 727 C CA . LYS A 1 92 ? 122.88667 42.07769 44.96451 1.000 34.14240 89 LYS A CA 1
ATOM 728 C C . LYS A 1 92 ? 123.86866 42.84159 45.84280 1.000 33.63973 89 LYS A C 1
ATOM 729 O O . LYS A 1 92 ? 125.03829 42.46292 45.95089 1.000 32.86719 89 LYS A O 1
ATOM 735 N N . GLU A 1 93 ? 123.38382 43.91099 46.46961 1.000 34.54746 90 GLU A N 1
ATOM 736 C CA . GLU A 1 93 ? 124.20394 44.72407 47.35679 1.000 32.00342 90 GLU A CA 1
ATOM 737 C C . GLU A 1 93 ? 124.13183 44.18908 48.78178 1.000 30.94083 90 GLU A C 1
ATOM 738 O O . GLU A 1 93 ? 123.07448 43.74864 49.23899 1.000 46.61629 90 GLU A O 1
ATOM 744 N N . VAL A 1 94 ? 125.27135 44.20961 49.47645 1.000 37.14205 91 VAL A N 1
ATOM 745 C CA . VAL A 1 94 ? 125.35692 43.75341 50.85758 1.000 35.63294 91 VAL A CA 1
ATOM 746 C C . VAL A 1 94 ? 126.06010 44.81828 51.68851 1.000 41.41290 91 VAL A C 1
ATOM 747 O O . VAL A 1 94 ? 126.79066 45.66605 51.17079 1.000 32.95255 91 VAL A O 1
ATOM 751 N N . VAL A 1 95 ? 125.82905 44.76384 52.99759 1.000 34.05988 92 VAL A N 1
ATOM 752 C CA . VAL A 1 95 ? 126.43899 45.68898 53.94694 1.000 40.14693 92 VAL A CA 1
ATOM 753 C C . VAL A 1 95 ? 127.23367 44.86853 54.95395 1.000 37.28296 92 VAL A C 1
ATOM 754 O O . VAL A 1 95 ? 126.65456 44.16655 55.79370 1.000 41.76578 92 VAL A O 1
ATOM 758 N N . ILE A 1 96 ? 128.55588 44.96238 54.87673 1.000 39.00857 93 ILE A N 1
ATOM 759 C CA . ILE A 1 96 ? 129.45055 44.18862 55.73048 1.000 42.45441 93 ILE A CA 1
ATOM 760 C C . ILE A 1 96 ? 129.72892 45.00588 56.98938 1.000 40.33637 93 ILE A C 1
ATOM 761 O O . ILE A 1 96 ? 130.23094 46.13579 56.87850 1.000 43.34267 93 ILE A O 1
ATOM 766 N N . PRO A 1 97 ? 129.43050 44.48727 58.17677 1.000 39.90617 94 PRO A N 1
ATOM 767 C CA . PRO A 1 97 ? 129.68491 45.24617 59.40567 1.000 37.90999 94 PRO A CA 1
ATOM 768 C C . PRO A 1 97 ? 131.17344 45.42421 59.65837 1.000 43.88010 94 PRO A C 1
ATOM 769 O O . PRO A 1 97 ? 132.01501 44.66848 59.16805 1.000 48.22724 94 PRO A O 1
ATOM 773 N N . ASP A 1 98 ? 131.49205 46.44757 60.45456 1.000 47.23743 95 ASP A N 1
ATOM 774 C CA . ASP A 1 98 ? 132.88757 46.69031 60.80367 1.000 44.56485 95 ASP A CA 1
ATOM 775 C C . ASP A 1 98 ? 133.49961 45.49781 61.52749 1.000 44.86402 95 ASP A C 1
ATOM 776 O O . ASP A 1 98 ? 134.67914 45.18879 61.32448 1.000 42.66759 95 ASP A O 1
ATOM 781 N N . SER A 1 99 ? 132.71136 44.80196 62.35106 1.000 49.02441 96 SER A N 1
ATOM 782 C CA . SER A 1 99 ? 133.21636 43.66899 63.11746 1.000 32.82060 96 SER A CA 1
ATOM 783 C C . SER A 1 99 ? 133.66772 42.50856 62.24233 1.000 40.90960 96 SER A C 1
ATOM 784 O O . SER A 1 99 ? 134.31532 41.58832 62.75461 1.000 41.40345 96 SER A O 1
ATOM 787 N N . TRP A 1 100 ? 133.33795 42.51814 60.95080 1.000 46.50512 97 TRP A N 1
ATOM 788 C CA . TRP A 1 100 ? 133.78903 41.48132 60.03333 1.000 33.96165 97 TRP A CA 1
ATOM 789 C C . TRP A 1 100 ? 135.16347 41.76981 59.44584 1.000 39.61992 97 TRP A C 1
ATOM 790 O O . TRP A 1 100 ? 135.72798 40.89788 58.77581 1.000 41.78206 97 TRP A O 1
ATOM 801 N N . GLU A 1 101 ? 135.71255 42.96077 59.68268 1.000 39.04204 98 GLU A N 1
ATOM 802 C CA . GLU A 1 101 ? 136.97311 43.34340 59.06186 1.000 37.15282 98 GLU A CA 1
ATOM 803 C C . GLU A 1 101 ? 138.10333 42.44941 59.55262 1.000 44.86534 98 GLU A C 1
ATOM 804 O O . GLU A 1 101 ? 138.31523 42.29664 60.75920 1.000 51.40517 98 GLU A O 1
ATOM 810 N N . GLY A 1 102 ? 138.82006 41.84555 58.60713 1.000 38.43072 99 GLY A N 1
ATOM 811 C CA . GLY A 1 102 ? 139.94965 40.99622 58.93112 1.000 50.85442 99 GLY A CA 1
ATOM 812 C C . GLY A 1 102 ? 139.60262 39.63498 59.48512 1.000 47.57288 99 GLY A C 1
ATOM 813 O O . GLY A 1 102 ? 140.50929 38.89852 59.88814 1.000 51.55648 99 GLY A O 1
ATOM 814 N N . LYS A 1 103 ? 138.32720 39.27642 59.51834 1.000 40.20322 100 LYS A N 1
ATOM 815 C CA . LYS A 1 103 ? 137.89875 37.98875 60.03046 1.000 32.98634 100 LYS A CA 1
ATOM 816 C C . LYS A 1 103 ? 137.82501 36.96425 58.90298 1.000 46.53885 100 LYS A C 1
ATOM 817 O O . LYS A 1 103 ? 138.04613 37.27101 57.72738 1.000 39.68342 100 LYS A O 1
ATOM 823 N N . ASP A 1 104 ? 137.51615 35.72571 59.28052 1.000 37.55606 101 ASP A N 1
ATOM 824 C CA . ASP A 1 104 ? 137.29137 34.66151 58.31190 1.000 28.71074 101 ASP A CA 1
ATOM 825 C C . ASP A 1 104 ? 135.90221 34.84337 57.71056 1.000 37.11824 101 ASP A C 1
ATOM 826 O O . ASP A 1 104 ? 134.90218 34.84973 58.43540 1.000 42.43140 101 ASP A O 1
ATOM 831 N N . ILE A 1 105 ? 135.83937 35.01890 56.39405 1.000 40.25821 102 ILE A N 1
ATOM 832 C CA . ILE A 1 105 ? 134.58431 35.24304 55.68735 1.000 40.35773 102 ILE A CA 1
ATOM 833 C C . ILE A 1 105 ? 134.47113 34.21524 54.57298 1.000 41.36531 102 ILE A C 1
ATOM 834 O O . ILE A 1 105 ? 135.46303 33.89607 53.90777 1.000 43.29730 102 ILE A O 1
ATOM 839 N N . SER A 1 106 ? 133.26626 33.68512 54.37914 1.000 43.00969 103 SER A N 1
ATOM 840 C CA . SER A 1 106 ? 133.03306 32.71652 53.31988 1.000 40.04754 103 SER A CA 1
ATOM 841 C C . SER A 1 106 ? 131.62266 32.89085 52.77893 1.000 37.14677 103 SER A C 1
ATOM 842 O O . SER A 1 106 ? 130.72462 33.36284 53.48173 1.000 41.09903 103 SER A O 1
ATOM 845 N N . LEU A 1 107 ? 131.44428 32.51644 51.51564 1.000 35.09733 104 LEU A N 1
ATOM 846 C CA . LEU A 1 107 ? 130.14162 32.49894 50.86817 1.000 29.45670 104 LEU A CA 1
ATOM 847 C C . LEU A 1 107 ? 129.69756 31.05422 50.67666 1.000 30.33764 104 LEU A C 1
ATOM 848 O O . LEU A 1 107 ? 130.50474 30.18881 50.32048 1.000 24.51768 104 LEU A O 1
ATOM 853 N N . PHE A 1 108 ? 128.41479 30.79864 50.93280 1.000 26.82625 105 PHE A N 1
ATOM 854 C CA . PHE A 1 108 ? 127.82187 29.47006 50.83058 1.000 24.01826 105 PHE A CA 1
ATOM 855 C C . PHE A 1 108 ? 126.62789 29.53083 49.88987 1.000 32.81499 105 PHE A C 1
ATOM 856 O O . PHE A 1 108 ? 125.69378 30.30631 50.11972 1.000 32.48103 105 PHE A O 1
ATOM 864 N N . LEU A 1 109 ? 126.65332 28.70668 48.84394 1.000 30.81107 106 LEU A N 1
ATOM 865 C CA . LEU A 1 109 ? 125.52318 28.53857 47.93642 1.000 23.86676 106 LEU A CA 1
ATOM 866 C C . LEU A 1 109 ? 125.19918 27.05565 47.86780 1.000 27.90132 106 LEU A C 1
ATOM 867 O O . LEU A 1 109 ? 126.03680 26.26117 47.43007 1.000 38.12434 106 LEU A O 1
ATOM 872 N N . GLU A 1 110 ? 123.99027 26.68054 48.29323 1.000 22.94327 107 GLU A N 1
ATOM 873 C CA . GLU A 1 110 ? 123.70644 25.26456 48.50679 1.000 33.60130 107 GLU A CA 1
ATOM 874 C C . GLU A 1 110 ? 123.66547 24.49239 47.18952 1.000 32.37238 107 GLU A C 1
ATOM 875 O O . GLU A 1 110 ? 124.24511 23.40568 47.08431 1.000 33.59003 107 GLU A O 1
ATOM 881 N N . ARG A 1 111 ? 122.99465 25.03419 46.17128 1.000 29.18208 108 ARG A N 1
ATOM 882 C CA . ARG A 1 111 ? 122.85268 24.35553 44.88217 1.000 29.23006 108 ARG A CA 1
ATOM 883 C C . ARG A 1 111 ? 122.90244 25.37087 43.75362 1.000 33.99386 108 ARG A C 1
ATOM 884 O O . ARG A 1 111 ? 122.01746 26.22633 43.65458 1.000 35.67190 108 ARG A O 1
ATOM 892 N N . CYS A 1 112 ? 123.90790 25.26172 42.88777 1.000 28.45305 109 CYS A N 1
ATOM 893 C CA . CYS A 1 112 ? 123.92353 26.01339 41.64209 1.000 38.33210 109 CYS A CA 1
ATOM 894 C C . CYS A 1 112 ? 123.81396 25.06670 40.46045 1.000 30.82822 109 CYS A C 1
ATOM 895 O O . CYS A 1 112 ? 124.11761 23.87346 40.55072 1.000 39.64264 109 CYS A O 1
ATOM 898 N N . HIS A 1 113 ? 123.40904 25.63427 39.33172 1.000 34.76065 110 HIS A N 1
ATOM 899 C CA . HIS A 1 113 ? 123.24494 24.85495 38.11339 1.000 30.73183 110 HIS A CA 1
ATOM 900 C C . HIS A 1 113 ? 123.69670 25.74172 36.95772 1.000 28.14575 110 HIS A C 1
ATOM 901 O O . HIS A 1 113 ? 122.93236 26.59312 36.49818 1.000 42.49048 110 HIS A O 1
ATOM 908 N N . TRP A 1 114 ? 124.93500 25.55721 36.50857 1.000 30.76606 111 TRP A N 1
ATOM 909 C CA . TRP A 1 114 ? 125.93536 24.59292 36.95542 1.000 23.34856 111 TRP A CA 1
ATOM 910 C C . TRP A 1 114 ? 127.17686 25.31885 37.48379 1.000 32.57902 111 TRP A C 1
ATOM 911 O O . TRP A 1 114 ? 127.44925 25.30825 38.68208 1.000 49.43581 111 TRP A O 1
ATOM 922 N N . GLU A 1 115 ? 127.92927 25.94297 36.58242 1.000 29.40393 112 GLU A N 1
ATOM 923 C CA . GLU A 1 115 ? 129.13068 26.67184 36.96405 1.000 28.61211 112 GLU A CA 1
ATOM 924 C C . GLU A 1 115 ? 128.78048 28.07465 37.44572 1.000 35.96772 112 GLU A C 1
ATOM 925 O O . GLU A 1 115 ? 127.96027 28.76626 36.83837 1.000 38.26410 112 GLU A O 1
ATOM 931 N N . SER A 1 116 ? 129.41047 28.49566 38.54166 1.000 38.28400 113 SER A N 1
ATOM 932 C CA . SER A 1 116 ? 129.22523 29.83480 39.08306 1.000 32.60644 113 SER A CA 1
ATOM 933 C C . SER A 1 116 ? 130.57376 30.52091 39.24730 1.000 43.14628 113 SER A C 1
ATOM 934 O O . SER A 1 116 ? 131.56535 29.88171 39.61515 1.000 29.15622 113 SER A O 1
ATOM 937 N N . ARG A 1 117 ? 130.60550 31.82242 38.96038 1.000 37.42508 114 ARG A N 1
ATOM 938 C CA . ARG A 1 117 ? 131.76800 32.66562 39.20934 1.000 34.95167 114 ARG A CA 1
ATOM 939 C C . ARG A 1 117 ? 131.32855 33.85264 40.05431 1.000 29.71612 114 ARG A C 1
ATOM 940 O O . ARG A 1 117 ? 130.29975 34.47524 39.76910 1.000 33.42428 114 ARG A O 1
ATOM 948 N N . LEU A 1 118 ? 132.09875 34.15519 41.09383 1.000 36.36754 115 LEU A N 1
ATOM 949 C CA . LEU A 1 118 ? 131.76207 35.21007 42.03671 1.000 31.69773 115 LEU A CA 1
ATOM 950 C C . LEU A 1 118 ? 132.58323 36.46075 41.75291 1.000 33.97631 115 LEU A C 1
ATOM 951 O O . LEU A 1 118 ? 133.78047 36.38087 41.46529 1.000 36.56184 115 LEU A O 1
ATOM 956 N N . TYR A 1 119 ? 131.92820 37.61458 41.82829 1.000 33.65834 116 TYR A N 1
ATOM 957 C CA . TYR A 1 119 ? 132.57818 38.90586 41.66962 1.000 34.06902 116 TYR A CA 1
ATOM 958 C C . TYR A 1 119 ? 132.23556 39.78184 42.86352 1.000 49.17221 116 TYR A C 1
ATOM 959 O O . TYR A 1 119 ? 131.07907 39.83524 43.29263 1.000 49.99945 116 TYR A O 1
ATOM 968 N N . ILE A 1 120 ? 133.23890 40.46575 43.40028 1.000 41.68088 117 ILE A N 1
ATOM 969 C CA . ILE A 1 120 ? 133.03893 41.42911 44.47359 1.000 38.45930 117 ILE A CA 1
ATOM 970 C C . ILE A 1 120 ? 133.40748 42.79475 43.92278 1.000 43.13247 117 ILE A C 1
ATOM 971 O O . ILE A 1 120 ? 134.59285 43.08837 43.71522 1.000 40.95006 117 ILE A O 1
ATOM 976 N N . ASP A 1 121 ? 132.39373 43.62528 43.67783 1.000 38.50612 118 ASP A N 1
ATOM 977 C CA . ASP A 1 121 ? 132.59272 44.96901 43.13752 1.000 37.24004 118 ASP A CA 1
ATOM 978 C C . ASP A 1 121 ? 133.28611 44.91959 41.77972 1.000 30.79645 118 ASP A C 1
ATOM 979 O O . ASP A 1 121 ? 134.10778 45.77701 41.45312 1.000 33.99373 118 ASP A O 1
ATOM 984 N N . GLY A 1 122 ? 132.96038 43.90078 40.98366 1.000 33.02899 119 GLY A N 1
ATOM 985 C CA . GLY A 1 122 ? 133.50573 43.76559 39.65110 1.000 30.47597 119 GLY A CA 1
ATOM 986 C C . GLY A 1 122 ? 134.77912 42.95327 39.54543 1.000 41.04148 119 GLY A C 1
ATOM 987 O O . GLY A 1 122 ? 135.19107 42.62562 38.42526 1.000 47.82045 119 GLY A O 1
ATOM 988 N N . LYS A 1 123 ? 135.41511 42.61616 40.66458 1.000 37.41824 120 LYS A N 1
ATOM 989 C CA . LYS A 1 123 ? 136.64509 41.83398 40.65565 1.000 35.30051 120 LYS A CA 1
ATOM 990 C C . LYS A 1 123 ? 136.30269 40.35575 40.79961 1.000 42.36149 120 LYS A C 1
ATOM 991 O O . LYS A 1 123 ? 135.62325 39.96263 41.75447 1.000 43.93522 120 LYS A O 1
ATOM 997 N N . GLU A 1 124 ? 136.77204 39.54101 39.85722 1.000 38.74320 121 GLU A N 1
ATOM 998 C CA . GLU A 1 124 ? 136.48706 38.11388 39.90402 1.000 36.26998 121 GLU A CA 1
ATOM 999 C C . GLU A 1 124 ? 137.24714 37.45239 41.04604 1.000 39.41652 121 GLU A C 1
ATOM 1000 O O . GLU A 1 124 ? 138.43481 37.71245 41.25696 1.000 46.55349 121 GLU A O 1
ATOM 1006 N N . ILE A 1 125 ? 136.55299 36.59521 41.78659 1.000 42.85634 122 ILE A N 1
ATOM 1007 C CA . ILE A 1 125 ? 137.11394 35.94015 42.96412 1.000 38.90558 122 ILE A CA 1
ATOM 1008 C C . ILE A 1 125 ? 137.49405 34.49657 42.67250 1.000 32.32535 122 ILE A C 1
ATOM 1009 O O . ILE A 1 125 ? 138.56482 34.03793 43.06754 1.000 47.11508 122 ILE A O 1
ATOM 1014 N N . GLY A 1 126 ? 136.62626 33.76164 41.98967 1.000 35.79112 123 GLY A N 1
ATOM 1015 C CA . GLY A 1 126 ? 136.90852 32.36786 41.71159 1.000 34.73189 123 GLY A CA 1
ATOM 1016 C C . GLY A 1 126 ? 135.72163 31.69558 41.05932 1.000 39.12143 123 GLY A C 1
ATOM 1017 O O . GLY A 1 126 ? 134.74727 32.34519 40.67108 1.000 34.64755 123 GLY A O 1
ATOM 1026 N N . GLN A 1 128 ? 133.20361 27.87834 40.88352 1.000 28.37942 125 GLN A N 1
ATOM 1027 C CA . GLN A 1 128 ? 132.72612 26.62336 41.44649 1.000 30.15005 125 GLN A CA 1
ATOM 1028 C C . GLN A 1 128 ? 131.87575 25.90488 40.40921 1.000 39.63741 125 GLN A C 1
ATOM 1029 O O . GLN A 1 128 ? 131.15204 26.54493 39.63988 1.000 42.44014 125 GLN A O 1
ATOM 1035 N N . ASN A 1 129 ? 131.95409 24.57127 40.39398 1.000 31.53988 126 ASN A N 1
ATOM 1036 C CA . ASN A 1 129 ? 131.24681 23.80961 39.37209 1.000 36.66085 126 ASN A CA 1
ATOM 1037 C C . ASN A 1 129 ? 130.73074 22.47743 39.90456 1.000 29.38344 126 ASN A C 1
ATOM 1038 O O . ASN A 1 129 ? 130.67512 21.49136 39.16312 1.000 39.43391 126 ASN A O 1
ATOM 1043 N N . ALA A 1 130 ? 130.34161 22.42824 41.17482 1.000 31.56062 127 ALA A N 1
ATOM 1044 C CA . ALA A 1 130 ? 129.75282 21.22120 41.73632 1.000 26.31390 127 ALA A CA 1
ATOM 1045 C C . ALA A 1 130 ? 128.30272 21.08998 41.29603 1.000 26.90733 127 ALA A C 1
ATOM 1046 O O . ALA A 1 130 ? 127.57332 22.08113 41.20935 1.000 38.11716 127 ALA A O 1
ATOM 1048 N N . LEU A 1 131 ? 127.88856 19.85795 41.00738 1.000 29.04504 128 LEU A N 1
ATOM 1049 C CA . LEU A 1 131 ? 126.50586 19.56892 40.64709 1.000 25.64374 128 LEU A CA 1
ATOM 1050 C C . LEU A 1 131 ? 125.68510 19.08662 41.83723 1.000 30.98269 128 LEU A C 1
ATOM 1051 O O . LEU A 1 131 ? 124.57795 19.58275 42.06461 1.000 36.78031 128 LEU A O 1
ATOM 1056 N N . GLY A 1 132 ? 126.21462 18.14153 42.61359 1.000 26.46397 129 GLY A N 1
ATOM 1057 C CA . GLY A 1 132 ? 125.49515 17.59936 43.75040 1.000 33.24700 129 GLY A CA 1
ATOM 1058 C C . GLY A 1 132 ? 126.06349 18.00117 45.09731 1.000 26.78269 129 GLY A C 1
ATOM 1059 O O . GLY A 1 132 ? 125.94797 17.25374 46.07196 1.000 35.12049 129 GLY A O 1
ATOM 1060 N N . ALA A 1 133 ? 126.66689 19.18127 45.17044 1.000 28.30975 130 ALA A N 1
ATOM 1061 C CA . ALA A 1 133 ? 127.27991 19.66936 46.39590 1.000 25.72010 130 ALA A CA 1
ATOM 1062 C C . ALA A 1 133 ? 127.24330 21.18866 46.37475 1.000 40.52647 130 ALA A C 1
ATOM 1063 O O . ALA A 1 133 ? 127.03956 21.79227 45.31429 1.000 36.38160 130 ALA A O 1
ATOM 1065 N N . PRO A 1 134 ? 127.42237 21.83739 47.52502 1.000 38.47175 131 PRO A N 1
ATOM 1066 C CA . PRO A 1 134 ? 127.36473 23.30334 47.56238 1.000 32.47098 131 PRO A CA 1
ATOM 1067 C C . PRO A 1 134 ? 128.54375 23.94763 46.84494 1.000 30.11615 131 PRO A C 1
ATOM 1068 O O . PRO A 1 134 ? 129.55405 23.31808 46.52488 1.000 34.43749 131 PRO A O 1
ATOM 1072 N N . HIS A 1 135 ? 128.38418 25.24346 46.58745 1.000 30.36415 132 HIS A N 1
ATOM 1073 C CA . HIS A 1 135 ? 129.44035 26.10636 46.07258 1.000 32.36215 132 HIS A CA 1
ATOM 1074 C C . HIS A 1 135 ? 129.94711 26.99188 47.20190 1.000 27.66555 132 HIS A C 1
ATOM 1075 O O . HIS A 1 135 ? 129.15821 27.69461 47.84295 1.000 33.06917 132 HIS A O 1
ATOM 1082 N N . ARG A 1 136 ? 131.25570 26.96547 47.43881 1.000 28.97970 133 ARG A N 1
ATOM 1083 C CA . ARG A 1 136 ? 131.86718 27.70086 48.53692 1.000 24.09496 133 ARG A CA 1
ATOM 1084 C C . ARG A 1 136 ? 132.95655 28.62565 48.01060 1.000 24.51766 133 ARG A C 1
ATOM 1085 O O . ARG A 1 136 ? 133.72349 28.25473 47.11588 1.000 30.93801 133 ARG A O 1
ATOM 1093 N N . TYR A 1 137 ? 133.01926 29.83334 48.56835 1.000 26.32778 134 TYR A N 1
ATOM 1094 C CA . TYR A 1 137 ? 134.05142 30.80446 48.23005 1.000 26.15808 134 TYR A CA 1
ATOM 1095 C C . TYR A 1 137 ? 134.66405 31.33972 49.51496 1.000 30.52838 134 TYR A C 1
ATOM 1096 O O . TYR A 1 137 ? 133.93742 31.72792 50.43463 1.000 33.23832 134 TYR A O 1
ATOM 1105 N N . ASP A 1 138 ? 135.99377 31.35149 49.58324 1.000 32.32591 135 ASP A N 1
ATOM 1106 C CA . ASP A 1 138 ? 136.70633 31.93996 50.71383 1.000 28.38229 135 ASP A CA 1
ATOM 1107 C C . ASP A 1 138 ? 136.91139 33.42226 50.42681 1.000 37.98830 135 ASP A C 1
ATOM 1108 O O . ASP A 1 138 ? 137.64636 33.78896 49.50373 1.000 37.48974 135 ASP A O 1
ATOM 1113 N N . LEU A 1 139 ? 136.26427 34.27466 51.21572 1.000 33.51927 136 LEU A N 1
ATOM 1114 C CA . LEU A 1 139 ? 136.34700 35.71365 51.02672 1.000 35.89827 136 LEU A CA 1
ATOM 1115 C C . LEU A 1 139 ? 137.26721 36.38579 52.03390 1.000 37.57073 136 LEU A C 1
ATOM 1116 O O . LEU A 1 139 ? 137.28076 37.61774 52.11414 1.000 44.88666 136 LEU A O 1
ATOM 1121 N N . THR A 1 140 ? 138.03457 35.61021 52.79779 1.000 37.04789 137 THR A N 1
ATOM 1122 C CA . THR A 1 140 ? 138.92446 36.18927 53.79565 1.000 42.84188 137 THR A CA 1
ATOM 1123 C C . THR A 1 140 ? 139.93024 37.12170 53.13274 1.000 33.01576 137 THR A C 1
ATOM 1124 O O . THR A 1 140 ? 140.62441 36.73849 52.18594 1.000 36.83907 137 THR A O 1
ATOM 1128 N N . GLY A 1 141 ? 139.99339 38.35674 53.62681 1.000 37.44225 138 GLY A N 1
ATOM 1129 C CA . GLY A 1 141 ? 140.85921 39.36790 53.06046 1.000 38.98768 138 GLY A CA 1
ATOM 1130 C C . GLY A 1 141 ? 140.40321 39.94141 51.73870 1.000 37.53219 138 GLY A C 1
ATOM 1131 O O . GLY A 1 141 ? 141.06519 40.84506 51.21637 1.000 47.33550 138 GLY A O 1
ATOM 1132 N N . LYS A 1 142 ? 139.29631 39.45363 51.18150 1.000 36.35172 139 LYS A N 1
ATOM 1133 C CA . LYS A 1 142 ? 138.80375 39.90073 49.88763 1.000 36.74736 139 LYS A CA 1
ATOM 1134 C C . LYS A 1 142 ? 137.51657 40.70585 49.98964 1.000 44.12158 139 LYS A C 1
ATOM 1135 O O . LYS A 1 142 ? 137.03391 41.21269 48.97035 1.000 36.89505 139 LYS A O 1
ATOM 1141 N N . LEU A 1 143 ? 136.95014 40.83886 51.18750 1.000 44.87351 140 LEU A N 1
ATOM 1142 C CA . LEU A 1 143 ? 135.68108 41.53787 51.38816 1.000 39.83720 140 LEU A CA 1
ATOM 1143 C C . LEU A 1 143 ? 135.82777 42.41020 52.63078 1.000 42.60455 140 LEU A C 1
ATOM 1144 O O . LEU A 1 143 ? 135.81734 41.90038 53.75470 1.000 44.09151 140 LEU A O 1
ATOM 1149 N N . SER A 1 144 ? 135.97034 43.71758 52.42704 1.000 37.50449 141 SER A N 1
ATOM 1150 C CA . SER A 1 144 ? 136.15579 44.64416 53.53079 1.000 33.95602 141 SER A CA 1
ATOM 1151 C C . SER A 1 144 ? 134.80176 45.07861 54.09002 1.000 48.49022 141 SER A C 1
ATOM 1152 O O . SER A 1 144 ? 133.73916 44.68972 53.59862 1.000 50.29089 141 SER A O 1
ATOM 1155 N N . ALA A 1 145 ? 134.83890 45.89818 55.13563 1.000 39.36111 142 ALA A N 1
ATOM 1156 C CA . ALA A 1 145 ? 133.61614 46.41130 55.72860 1.000 35.86980 142 ALA A CA 1
ATOM 1157 C C . ALA A 1 145 ? 133.03013 47.51733 54.86000 1.000 45.94961 142 ALA A C 1
ATOM 1158 O O . ALA A 1 145 ? 133.75203 48.24553 54.17299 1.000 48.99846 142 ALA A O 1
ATOM 1160 N N . GLY A 1 146 ? 131.70864 47.63060 54.88766 1.000 34.22173 143 GLY A N 1
ATOM 1161 C CA . GLY A 1 146 ? 130.99113 48.64661 54.14431 1.000 33.04326 143 GLY A CA 1
ATOM 1162 C C . GLY A 1 146 ? 130.06054 48.03567 53.11781 1.000 42.80380 143 GLY A C 1
ATOM 1163 O O . GLY A 1 146 ? 129.78999 46.83130 53.11603 1.000 39.48047 143 GLY A O 1
ATOM 1164 N N . LYS A 1 147 ? 129.55462 48.89385 52.23370 1.000 41.77180 144 LYS A N 1
ATOM 1165 C CA . LYS A 1 147 ? 128.67906 48.44625 51.15987 1.000 39.42741 144 LYS A CA 1
ATOM 1166 C C . LYS A 1 147 ? 129.50336 47.79699 50.05556 1.000 37.26767 144 LYS A C 1
ATOM 1167 O O . LYS A 1 147 ? 130.53728 48.33134 49.64314 1.000 42.80600 144 LYS A O 1
ATOM 1173 N N . HIS A 1 148 ? 129.04987 46.63782 49.58613 1.000 34.68133 145 HIS A N 1
ATOM 1174 C CA . HIS A 1 148 ? 129.67929 45.95915 48.46458 1.000 30.63220 145 HIS A CA 1
ATOM 1175 C C . HIS A 1 148 ? 128.60407 45.32859 47.59710 1.000 37.40006 145 HIS A C 1
ATOM 1176 O O . HIS A 1 148 ? 127.46829 45.11581 48.02909 1.000 35.52171 145 HIS A O 1
ATOM 1183 N N . VAL A 1 149 ? 128.98349 45.02192 46.36295 1.000 39.57775 146 VAL A N 1
ATOM 1184 C CA . VAL A 1 149 ? 128.07800 44.44893 45.38101 1.000 29.50433 146 VAL A CA 1
ATOM 1185 C C . VAL A 1 149 ? 128.59183 43.06143 45.03114 1.000 31.71003 146 VAL A C 1
ATOM 1186 O O . VAL A 1 149 ? 129.64609 42.91831 44.39865 1.000 42.12389 146 VAL A O 1
ATOM 1190 N N . LEU A 1 150 ? 127.85978 42.03959 45.45650 1.000 41.50748 147 LEU A N 1
ATOM 1191 C CA . LEU A 1 150 ? 128.14854 40.66883 45.06542 1.000 36.23349 147 LEU A CA 1
ATOM 1192 C C . LEU A 1 150 ? 127.51112 40.37648 43.71579 1.000 40.33584 147 LEU A C 1
ATOM 1193 O O . LEU A 1 150 ? 126.34506 40.71058 43.47875 1.000 41.35978 147 LEU A O 1
ATOM 1206 N N . LEU A 1 152 ? 127.07683 37.11066 40.81185 1.000 32.97946 149 LEU A N 1
ATOM 1207 C CA . LEU A 1 152 ? 127.25577 35.72486 40.40628 1.000 28.33147 149 LEU A CA 1
ATOM 1208 C C . LEU A 1 152 ? 127.00134 35.59721 38.91314 1.000 32.08787 149 LEU A C 1
ATOM 1209 O O . LEU A 1 152 ? 126.08048 36.22048 38.37450 1.000 37.76552 149 LEU A O 1
ATOM 1214 N N . CYS A 1 153 ? 127.82526 34.79243 38.24933 1.000 31.80627 150 CYS A N 1
ATOM 1215 C CA . CYS A 1 153 ? 127.63441 34.43167 36.84644 1.000 27.92953 150 CYS A CA 1
ATOM 1216 C C . CYS A 1 153 ? 127.41651 32.92313 36.81034 1.000 34.85771 150 CYS A C 1
ATOM 1217 O O . CYS A 1 153 ? 128.37039 32.14895 36.94016 1.000 48.94787 150 CYS A O 1
ATOM 1220 N N . VAL A 1 154 ? 126.16406 32.50299 36.65374 1.000 25.03078 151 VAL A N 1
ATOM 1221 C CA . VAL A 1 154 ? 125.81122 31.08864 36.63696 1.000 30.57643 151 VAL A CA 1
ATOM 1222 C C . VAL A 1 154 ? 125.62739 30.64523 35.19236 1.000 31.28601 151 VAL A C 1
ATOM 1223 O O . VAL A 1 154 ? 124.86180 31.25745 34.43623 1.000 33.40697 151 VAL A O 1
ATOM 1227 N N . ASP A 1 155 ? 126.34021 29.58623 34.81027 1.000 32.22453 152 ASP A N 1
ATOM 1228 C CA . ASP A 1 155 ? 126.31983 29.03544 33.46038 1.000 30.77498 152 ASP A CA 1
ATOM 1229 C C . ASP A 1 155 ? 125.87157 27.58439 33.54713 1.000 32.40983 152 ASP A C 1
ATOM 1230 O O . ASP A 1 155 ? 126.55732 26.75680 34.15720 1.000 32.01918 152 ASP A O 1
ATOM 1235 N N . ASN A 1 156 ? 124.73011 27.27450 32.93584 1.000 32.07980 153 ASN A N 1
ATOM 1236 C CA . ASN A 1 156 ? 124.18523 25.92456 32.96381 1.000 33.26613 153 ASN A CA 1
ATOM 1237 C C . ASN A 1 156 ? 124.42370 25.16092 31.66520 1.000 31.41555 153 ASN A C 1
ATOM 1238 O O . ASN A 1 156 ? 123.78769 24.12621 31.44300 1.000 28.27653 153 ASN A O 1
ATOM 1243 N N . ARG A 1 157 ? 125.31172 25.64432 30.80172 1.000 26.75559 154 ARG A N 1
ATOM 1244 C CA . ARG A 1 157 ? 125.61967 24.91590 29.58238 1.000 32.62854 154 ARG A CA 1
ATOM 1245 C C . ARG A 1 157 ? 126.58007 23.76952 29.87815 1.000 41.82129 154 ARG A C 1
ATOM 1246 O O . ARG A 1 157 ? 127.26186 23.74703 30.90593 1.000 33.16557 154 ARG A O 1
ATOM 1254 N N . VAL A 1 158 ? 126.62471 22.80564 28.96411 1.000 27.49179 155 VAL A N 1
ATOM 1255 C CA . VAL A 1 158 ? 127.61517 21.73651 29.01777 1.000 27.53635 155 VAL A CA 1
ATOM 1256 C C . VAL A 1 158 ? 128.82545 22.16884 28.19734 1.000 34.15895 155 VAL A C 1
ATOM 1257 O O . VAL A 1 158 ? 128.71990 22.38403 26.98626 1.000 37.84373 155 VAL A O 1
ATOM 1261 N N . LYS A 1 159 ? 129.98140 22.28826 28.84721 1.000 32.68531 156 LYS A N 1
ATOM 1262 C CA . LYS A 1 159 ? 131.17348 22.79655 28.17248 1.000 29.43355 156 LYS A CA 1
ATOM 1263 C C . LYS A 1 159 ? 132.27751 21.75227 28.10611 1.000 37.52075 156 LYS A C 1
ATOM 1264 O O . LYS A 1 159 ? 132.20247 20.81035 27.31047 1.000 41.74231 156 LYS A O 1
ATOM 1270 N N . ASN A 1 160 ? 133.30307 21.90692 28.95181 1.000 33.09824 157 ASN A N 1
ATOM 1271 C CA . ASN A 1 160 ? 134.40840 20.95068 28.95443 1.000 30.60519 157 ASN A CA 1
ATOM 1272 C C . ASN A 1 160 ? 133.97411 19.60816 29.52714 1.000 34.34346 157 ASN A C 1
ATOM 1273 O O . ASN A 1 160 ? 134.41149 18.54856 29.05533 1.000 32.75188 157 ASN A O 1
ATOM 1278 N N . ILE A 1 161 ? 133.08241 19.63124 30.50985 1.000 30.68302 158 ILE A N 1
ATOM 1279 C CA . ILE A 1 161 ? 132.66687 18.43326 31.22126 1.000 30.40502 158 ILE A CA 1
ATOM 1280 C C . ILE A 1 161 ? 131.25405 18.08165 30.78325 1.000 35.71372 158 ILE A C 1
ATOM 1281 O O . ILE A 1 161 ? 130.29357 18.79338 31.10309 1.000 38.63375 158 ILE A O 1
ATOM 1286 N N . ASP A 1 162 ? 131.12496 16.97647 30.05874 1.000 32.32370 159 ASP A N 1
ATOM 1287 C CA . ASP A 1 162 ? 129.82406 16.39403 29.78391 1.000 28.17861 159 ASP A CA 1
ATOM 1288 C C . ASP A 1 162 ? 129.66101 15.18105 30.68483 1.000 35.72883 159 ASP A C 1
ATOM 1289 O O . ASP A 1 162 ? 130.34894 14.17112 30.47378 1.000 37.16206 159 ASP A O 1
ATOM 1294 N N . PRO A 1 163 ? 128.80204 15.22941 31.70541 1.000 30.44230 160 PRO A N 1
ATOM 1295 C CA . PRO A 1 163 ? 128.60397 14.05574 32.55987 1.000 24.94990 160 PRO A CA 1
ATOM 1296 C C . PRO A 1 163 ? 127.71755 12.99330 31.93556 1.000 29.06939 160 PRO A C 1
ATOM 1297 O O . PRO A 1 163 ? 127.55963 11.91821 32.52462 1.000 33.70855 160 PRO A O 1
ATOM 1301 N N . GLY A 1 164 ? 127.15658 13.26051 30.75925 1.000 26.56121 161 GLY A N 1
ATOM 1302 C CA . GLY A 1 164 ? 126.16627 12.39412 30.15614 1.000 31.49577 161 GLY A CA 1
ATOM 1303 C C . GLY A 1 164 ? 124.86513 13.14147 29.95836 1.000 31.03448 161 GLY A C 1
ATOM 1304 O O . GLY A 1 164 ? 124.26898 13.61447 30.93082 1.000 37.34628 161 GLY A O 1
ATOM 1305 N N . GLU A 1 165 ? 124.41682 13.25689 28.70319 1.000 26.17614 162 GLU A N 1
ATOM 1306 C CA . GLU A 1 165 ? 123.25212 14.08346 28.39278 1.000 25.68938 162 GLU A CA 1
ATOM 1307 C C . GLU A 1 165 ? 122.01382 13.64557 29.16355 1.000 31.33127 162 GLU A C 1
ATOM 1308 O O . GLU A 1 165 ? 121.10270 14.45174 29.38015 1.000 26.35960 162 GLU A O 1
ATOM 1314 N N . ASN A 1 166 ? 121.96229 12.38565 29.58769 1.000 27.23296 163 ASN A N 1
ATOM 1315 C CA . ASN A 1 166 ? 120.80688 11.83161 30.27589 1.000 28.36371 163 ASN A CA 1
ATOM 1316 C C . ASN A 1 166 ? 120.99334 11.77845 31.78623 1.000 29.88879 163 ASN A C 1
ATOM 1317 O O . ASN A 1 166 ? 120.12277 11.25315 32.48912 1.000 28.02601 163 ASN A O 1
ATOM 1322 N N . SER A 1 167 ? 122.10523 12.30955 32.29645 1.000 34.53729 164 SER A N 1
ATOM 1323 C CA . SER A 1 167 ? 122.34936 12.32334 33.73400 1.000 25.81687 164 SER A CA 1
ATOM 1324 C C . SER A 1 167 ? 121.28993 13.15359 34.44338 1.000 31.64408 164 SER A C 1
ATOM 1325 O O . SER A 1 167 ? 121.04147 14.30617 34.07996 1.000 36.67559 164 SER A O 1
ATOM 1328 N N . HIS A 1 168 ? 120.68112 12.57410 35.47882 1.000 28.62961 165 HIS A N 1
ATOM 1329 C CA . HIS A 1 168 ? 119.61039 13.26280 36.18946 1.000 29.69098 165 HIS A CA 1
ATOM 1330 C C . HIS A 1 168 ? 120.09504 14.49783 36.93391 1.000 31.96989 165 HIS A C 1
ATOM 1331 O O . HIS A 1 168 ? 119.26796 15.25512 37.45286 1.000 37.24496 165 HIS A O 1
ATOM 1338 N N . SER A 1 169 ? 121.40404 14.72794 36.98387 1.000 27.40114 166 SER A N 1
ATOM 1339 C CA . SER A 1 169 ? 121.93166 15.95300 37.55895 1.000 23.95110 166 SER A CA 1
ATOM 1340 C C . SER A 1 169 ? 121.75820 17.16044 36.64909 1.000 31.28312 166 SER A C 1
ATOM 1341 O O . SER A 1 169 ? 121.86398 18.29237 37.13232 1.000 34.26409 166 SER A O 1
ATOM 1344 N N . ILE A 1 170 ? 121.52004 16.95464 35.34905 1.000 36.51659 167 ILE A N 1
ATOM 1345 C CA . ILE A 1 170 ? 121.42036 18.06164 34.39753 1.000 31.62553 167 ILE A CA 1
ATOM 1346 C C . ILE A 1 170 ? 120.29615 17.84651 33.38966 1.000 29.65883 167 ILE A C 1
ATOM 1347 O O . ILE A 1 170 ? 119.84220 18.80190 32.75186 1.000 36.87744 167 ILE A O 1
ATOM 1352 N N . SER A 1 171 ? 119.84690 16.60343 33.22563 1.000 39.17447 168 SER A N 1
ATOM 1353 C CA . SER A 1 171 ? 119.03319 16.25248 32.06623 1.000 25.88032 168 SER A CA 1
ATOM 1354 C C . SER A 1 171 ? 117.59069 16.72265 32.20818 1.000 29.33553 168 SER A C 1
ATOM 1355 O O . SER A 1 171 ? 117.02332 16.76088 33.30376 1.000 31.27072 168 SER A O 1
ATOM 1358 N N . ASP A 1 172 ? 116.98652 17.05177 31.06715 1.000 29.51661 169 ASP A N 1
ATOM 1359 C CA . ASP A 1 172 ? 115.58271 17.44041 31.01956 1.000 33.25689 169 ASP A CA 1
ATOM 1360 C C . ASP A 1 172 ? 114.63033 16.25939 31.14603 1.000 33.32673 169 ASP A C 1
ATOM 1361 O O . ASP A 1 172 ? 113.41445 16.46386 31.08122 1.000 31.83625 169 ASP A O 1
ATOM 1366 N N . HIS A 1 173 ? 115.13876 15.03473 31.30355 1.000 31.94555 170 HIS A N 1
ATOM 1367 C CA . HIS A 1 173 ? 114.24783 13.91282 31.57583 1.000 25.68365 170 HIS A CA 1
ATOM 1368 C C . HIS A 1 173 ? 113.53054 14.10324 32.90366 1.000 29.25924 170 HIS A C 1
ATOM 1369 O O . HIS A 1 173 ? 112.34956 13.76017 33.03807 1.000 35.34435 170 HIS A O 1
ATOM 1376 N N . THR A 1 174 ? 114.22762 14.65433 33.89662 1.000 30.58594 171 THR A N 1
ATOM 1377 C CA . THR A 1 174 ? 113.67668 14.75790 35.24074 1.000 33.51231 171 THR A CA 1
ATOM 1378 C C . THR A 1 174 ? 113.85248 16.16116 35.81401 1.000 39.13049 171 THR A C 1
ATOM 1379 O O . THR A 1 174 ? 112.91376 16.96693 35.79563 1.000 35.22971 171 THR A O 1
ATOM 1383 N N . GLN A 1 175 ? 115.05844 16.46195 36.31069 1.000 28.08825 172 GLN A N 1
ATOM 1384 C CA . GLN A 1 175 ? 115.30170 17.72376 37.00742 1.000 26.15911 172 GLN A CA 1
ATOM 1385 C C . GLN A 1 175 ? 115.22928 18.92471 36.06876 1.000 34.56206 172 GLN A C 1
ATOM 1386 O O . GLN A 1 175 ? 114.81637 20.01433 36.48620 1.000 29.95117 172 GLN A O 1
ATOM 1392 N N . GLY A 1 176 ? 115.61874 18.75217 34.80857 1.000 37.99164 173 GLY A N 1
ATOM 1393 C CA . GLY A 1 176 ? 115.64679 19.86125 33.87607 1.000 26.08308 173 GLY A CA 1
ATOM 1394 C C . GLY A 1 176 ? 116.88980 20.71049 34.03214 1.000 28.27833 173 GLY A C 1
ATOM 1395 O O . GLY A 1 176 ? 117.38652 20.89491 35.14641 1.000 35.44194 173 GLY A O 1
ATOM 1396 N N . ASN A 1 177 ? 117.40752 21.23447 32.92246 1.000 28.96422 174 ASN A N 1
ATOM 1397 C CA . ASN A 1 177 ? 118.63271 22.03219 32.95004 1.000 28.65919 174 ASN A CA 1
ATOM 1398 C C . ASN A 1 177 ? 118.27418 23.46303 33.33946 1.000 32.82919 174 ASN A C 1
ATOM 1399 O O . ASN A 1 177 ? 118.20126 24.37694 32.51386 1.000 23.66479 174 ASN A O 1
ATOM 1404 N N . TRP A 1 178 ? 118.05068 23.65629 34.63364 1.000 31.69774 175 TRP A N 1
ATOM 1405 C CA . TRP A 1 178 ? 117.71068 24.97738 35.12674 1.000 27.94851 175 TRP A CA 1
ATOM 1406 C C . TRP A 1 178 ? 118.97043 25.82475 35.31072 1.000 37.00660 175 TRP A C 1
ATOM 1407 O O . TRP A 1 178 ? 120.10536 25.35458 35.18292 1.000 35.29883 175 TRP A O 1
ATOM 1418 N N . ASN A 1 179 ? 118.74935 27.10274 35.60246 1.000 36.66085 176 ASN A N 1
ATOM 1419 C CA . ASN A 1 179 ? 119.82137 28.06300 35.82364 1.000 23.69683 176 ASN A CA 1
ATOM 1420 C C . ASN A 1 179 ? 119.43244 28.89830 37.03195 1.000 33.31803 176 ASN A C 1
ATOM 1421 O O . ASN A 1 179 ? 118.35629 29.50371 37.04316 1.000 37.02489 176 ASN A O 1
ATOM 1426 N N . GLY A 1 180 ? 120.27629 28.91025 38.05026 1.000 29.59796 177 GLY A N 1
ATOM 1427 C CA . GLY A 1 180 ? 120.01111 29.70468 39.22929 1.000 30.44808 177 GLY A CA 1
ATOM 1428 C C . GLY A 1 180 ? 120.73265 29.15425 40.44191 1.000 28.15143 177 GLY A C 1
ATOM 1429 O O . GLY A 1 180 ? 121.63194 28.32589 40.33647 1.000 32.27825 177 GLY A O 1
ATOM 1430 N N . VAL A 1 181 ? 120.32375 29.66083 41.60212 1.000 34.31012 178 VAL A N 1
ATOM 1431 C CA . VAL A 1 181 ? 120.85353 29.24434 42.89273 1.000 28.84767 178 VAL A CA 1
ATOM 1432 C C . VAL A 1 181 ? 119.67961 28.82205 43.76427 1.000 30.38020 178 VAL A C 1
ATOM 1433 O O . VAL A 1 181 ? 118.63777 29.48641 43.78272 1.000 31.97700 178 VAL A O 1
ATOM 1437 N N . VAL A 1 182 ? 119.84644 27.71244 44.47909 1.000 36.19237 179 VAL A N 1
ATOM 1438 C CA . VAL A 1 182 ? 118.76150 27.08025 45.22190 1.000 32.92883 179 VAL A CA 1
ATOM 1439 C C . VAL A 1 182 ? 119.29983 26.63501 46.57466 1.000 43.39120 179 VAL A C 1
ATOM 1440 O O . VAL A 1 182 ? 120.45881 26.22032 46.68436 1.000 35.41978 179 VAL A O 1
ATOM 1444 N N . GLY A 1 183 ? 118.47039 26.74756 47.60589 1.000 29.23240 180 GLY A N 1
ATOM 1445 C CA . GLY A 1 183 ? 118.84507 26.33220 48.94032 1.000 23.06894 180 GLY A CA 1
ATOM 1446 C C . GLY A 1 183 ? 119.28581 27.49427 49.80684 1.000 35.44268 180 GLY A C 1
ATOM 1447 O O . GLY A 1 183 ? 118.92564 28.65292 49.58855 1.000 36.26944 180 GLY A O 1
ATOM 1448 N N . ASP A 1 184 ? 120.08521 27.16679 50.81818 1.000 33.99775 181 ASP A N 1
ATOM 1449 C CA . ASP A 1 184 ? 120.60924 28.19621 51.70521 1.000 37.69664 181 ASP A CA 1
ATOM 1450 C C . ASP A 1 184 ? 121.66724 29.02092 50.98497 1.000 41.15597 181 ASP A C 1
ATOM 1451 O O . ASP A 1 184 ? 122.54266 28.47535 50.30452 1.000 38.40679 181 ASP A O 1
ATOM 1464 N N . PHE A 1 186 A 124.19859 32.29308 52.01842 1.000 28.14736 182 PHE A N 1
ATOM 1465 C CA . PHE A 1 186 A 124.55508 33.22672 53.07292 1.000 39.46213 182 PHE A CA 1
ATOM 1466 C C . PHE A 1 186 A 126.04647 33.52431 53.05464 1.000 34.83951 182 PHE A C 1
ATOM 1467 O O . PHE A 1 186 A 126.85513 32.73368 52.56233 1.000 27.91151 182 PHE A O 1
ATOM 1475 N N . LEU A 1 187 ? 126.38411 34.69259 53.58765 1.000 34.94392 183 LEU A N 1
ATOM 1476 C CA . LEU A 1 187 ? 127.74066 35.02020 53.99025 1.000 26.11044 183 LEU A CA 1
ATOM 1477 C C . LEU A 1 187 ? 127.91690 34.62973 55.44996 1.000 33.83302 183 LEU A C 1
ATOM 1478 O O . LEU A 1 187 ? 127.01585 34.83612 56.26692 1.000 35.78745 183 LEU A O 1
ATOM 1483 N N . GLU A 1 188 ? 129.07104 34.05458 55.77688 1.000 34.04528 184 GLU A N 1
ATOM 1484 C CA . GLU A 1 188 ? 129.33438 33.59795 57.13409 1.000 32.67614 184 GLU A CA 1
ATOM 1485 C C . GLU A 1 188 ? 130.66952 34.14753 57.61328 1.000 40.26014 184 GLU A C 1
ATOM 1486 O O . GLU A 1 188 ? 131.65021 34.16800 56.86232 1.000 43.26132 184 GLU A O 1
ATOM 1492 N N . VAL A 1 189 ? 130.69742 34.59890 58.86625 1.000 32.03459 185 VAL A N 1
ATOM 1493 C CA . VAL A 1 189 ? 131.90020 35.13329 59.49406 1.000 33.93775 185 VAL A CA 1
ATOM 1494 C C . VAL A 1 189 ? 132.31131 34.20557 60.63134 1.000 33.56351 185 VAL A C 1
ATOM 1495 O O . VAL A 1 189 ? 131.45952 33.64951 61.33580 1.000 38.22478 185 VAL A O 1
ATOM 1499 N N . LYS A 1 190 ? 133.61545 34.02335 60.79193 1.000 29.87814 186 LYS A N 1
ATOM 1500 C CA . LYS A 1 190 ? 134.19304 33.14634 61.79804 1.000 31.69055 186 LYS A CA 1
ATOM 1501 C C . LYS A 1 190 ? 135.42667 33.81344 62.38350 1.000 39.76813 186 LYS A C 1
ATOM 1502 O O . LYS A 1 190 ? 136.04131 34.66956 61.73696 1.000 32.37924 186 LYS A O 1
ATOM 1508 N N . PRO A 1 191 ? 135.81384 33.44584 63.60697 1.000 40.18466 187 PRO A N 1
ATOM 1509 C CA . PRO A 1 191 ? 137.05838 33.97676 64.17624 1.000 31.29457 187 PRO A CA 1
ATOM 1510 C C . PRO A 1 191 ? 138.26451 33.52114 63.37150 1.000 34.53623 187 PRO A C 1
ATOM 1511 O O . PRO A 1 191 ? 138.19054 32.63415 62.51859 1.000 46.83019 187 PRO A O 1
ATOM 1515 N N . GLU A 1 192 ? 139.40498 34.14425 63.66337 1.000 36.78035 188 GLU A N 1
ATOM 1516 C CA . GLU A 1 192 ? 140.62141 33.84052 62.92170 1.000 35.95670 188 GLU A CA 1
ATOM 1517 C C . GLU A 1 192 ? 141.14947 32.43753 63.19091 1.000 43.82510 188 GLU A C 1
ATOM 1518 O O . GLU A 1 192 ? 142.00977 31.96467 62.44150 1.000 44.00268 188 GLU A O 1
ATOM 1524 N N . VAL A 1 193 ? 140.65996 31.76326 64.22584 1.000 35.94127 189 VAL A N 1
ATOM 1525 C CA . VAL A 1 193 ? 140.89973 30.33929 64.42903 1.000 31.24904 189 VAL A CA 1
ATOM 1526 C C . VAL A 1 193 ? 139.53624 29.66972 64.50812 1.000 37.43984 189 VAL A C 1
ATOM 1527 O O . VAL A 1 193 ? 138.74580 29.96754 65.41093 1.000 40.37552 189 VAL A O 1
ATOM 1531 N N . ASN A 1 194 ? 139.24716 28.78667 63.55440 1.000 33.20333 190 ASN A N 1
ATOM 1532 C CA . ASN A 1 194 ? 137.90914 28.23136 63.41730 1.000 43.13799 190 ASN A CA 1
ATOM 1533 C C . ASN A 1 194 ? 137.99916 26.80327 62.89247 1.000 40.20021 190 ASN A C 1
ATOM 1534 O O . ASN A 1 194 ? 139.07886 26.30450 62.56027 1.000 43.82150 190 ASN A O 1
ATOM 1539 N N . VAL A 1 195 ? 136.84121 26.14955 62.81638 1.000 40.36358 191 VAL A N 1
ATOM 1540 C CA . VAL A 1 195 ? 136.71845 24.78833 62.30691 1.000 34.16935 191 VAL A CA 1
ATOM 1541 C C . VAL A 1 195 ? 136.20442 24.86331 60.87550 1.000 37.07910 191 VAL A C 1
ATOM 1542 O O . VAL A 1 195 ? 135.11209 25.38911 60.63025 1.000 51.17989 191 VAL A O 1
ATOM 1546 N N . SER A 1 196 ? 136.98393 24.33716 59.92652 1.000 43.62227 192 SER A N 1
ATOM 1547 C CA . SER A 1 196 ? 136.54714 24.32573 58.53184 1.000 41.24876 192 SER A CA 1
ATOM 1548 C C . SER A 1 196 ? 135.62732 23.14483 58.24420 1.000 41.58380 192 SER A C 1
ATOM 1549 O O . SER A 1 196 ? 134.52825 23.32193 57.70650 1.000 44.25965 192 SER A O 1
ATOM 1552 N N . SER A 1 197 ? 136.06333 21.93444 58.58700 1.000 37.95944 193 SER A N 1
ATOM 1553 C CA . SER A 1 197 ? 135.26644 20.73705 58.35694 1.000 38.53258 193 SER A CA 1
ATOM 1554 C C . SER A 1 197 ? 135.68127 19.67467 59.36054 1.000 38.96893 193 SER A C 1
ATOM 1555 O O . SER A 1 197 ? 136.76446 19.73730 59.94804 1.000 40.06056 193 SER A O 1
ATOM 1558 N N . VAL A 1 198 ? 134.80278 18.69376 59.54625 1.000 31.98842 194 VAL A N 1
ATOM 1559 C CA . VAL A 1 198 ? 135.03495 17.59604 60.47446 1.000 27.23242 194 VAL A CA 1
ATOM 1560 C C . VAL A 1 198 ? 134.67335 16.28941 59.78250 1.000 32.67915 194 VAL A C 1
ATOM 1561 O O . VAL A 1 198 ? 133.63487 16.19965 59.11900 1.000 37.55039 194 VAL A O 1
ATOM 1565 N N . LYS A 1 199 ? 135.53907 15.28739 59.92023 1.000 31.47596 195 LYS A N 1
ATOM 1566 C CA . LYS A 1 199 ? 135.24916 13.91973 59.50410 1.000 28.16490 195 LYS A CA 1
ATOM 1567 C C . LYS A 1 199 ? 134.99501 13.09923 60.76238 1.000 36.94928 195 LYS A C 1
ATOM 1568 O O . LYS A 1 199 ? 135.90679 12.90001 61.57351 1.000 34.78563 195 LYS A O 1
ATOM 1574 N N . ILE A 1 200 ? 133.76050 12.62805 60.92371 1.000 25.41224 196 ILE A N 1
ATOM 1575 C CA . ILE A 1 200 ? 133.35272 11.86435 62.09655 1.000 25.70122 196 ILE A CA 1
ATOM 1576 C C . ILE A 1 200 ? 133.45907 10.38130 61.77701 1.000 30.80687 196 ILE A C 1
ATOM 1577 O O . ILE A 1 200 ? 132.93248 9.91900 60.75704 1.000 38.63637 196 ILE A O 1
ATOM 1590 N N . PRO A 1 202 ? 132.71388 7.10000 63.89274 1.000 38.40679 198 PRO A N 1
ATOM 1591 C CA . PRO A 1 202 ? 132.29920 6.33962 65.07635 1.000 32.91770 198 PRO A CA 1
ATOM 1592 C C . PRO A 1 202 ? 132.78305 4.90050 65.00338 1.000 39.24453 198 PRO A C 1
ATOM 1593 O O . PRO A 1 202 ? 132.78861 4.27951 63.93807 1.000 47.95303 198 PRO A O 1
ATOM 1597 N N . GLU A 1 203 ? 133.19055 4.37355 66.15282 1.000 32.40702 199 GLU A N 1
ATOM 1598 C CA . GLU A 1 203 ? 133.64099 2.99033 66.28139 1.000 31.67238 199 GLU A CA 1
ATOM 1599 C C . GLU A 1 203 ? 132.63961 2.25856 67.17039 1.000 35.25166 199 GLU A C 1
ATOM 1600 O O . GLU A 1 203 ? 132.68514 2.37173 68.39859 1.000 41.72224 199 GLU A O 1
ATOM 1606 N N . ARG A 1 204 ? 131.73725 1.50487 66.53786 1.000 43.20796 200 ARG A N 1
ATOM 1607 C CA . ARG A 1 204 ? 130.65468 0.85154 67.26830 1.000 39.64940 200 ARG A CA 1
ATOM 1608 C C . ARG A 1 204 ? 131.18870 -0.13352 68.30566 1.000 37.63893 200 ARG A C 1
ATOM 1609 O O . ARG A 1 204 ? 130.81663 -0.07129 69.48235 1.000 35.47206 200 ARG A O 1
ATOM 1617 N N . LEU A 1 205 ? 132.06567 -1.05252 67.89361 1.000 43.63562 201 LEU A N 1
ATOM 1618 C CA . LEU A 1 205 ? 132.50589 -2.09222 68.82106 1.000 39.28460 201 LEU A CA 1
ATOM 1619 C C . LEU A 1 205 ? 133.56691 -1.59565 69.79374 1.000 31.35668 201 LEU A C 1
ATOM 1620 O O . LEU A 1 205 ? 133.61333 -2.06080 70.93744 1.000 40.52383 201 LEU A O 1
ATOM 1625 N N . ALA A 1 206 ? 134.42104 -0.66401 69.37057 1.000 46.11555 202 ALA A N 1
ATOM 1626 C CA . ALA A 1 206 ? 135.43328 -0.11128 70.26153 1.000 31.45423 202 ALA A CA 1
ATOM 1627 C C . ALA A 1 206 ? 134.86414 0.89184 71.25458 1.000 43.15424 202 ALA A C 1
ATOM 1628 O O . ALA A 1 206 ? 135.58599 1.30729 72.16841 1.000 53.20605 202 ALA A O 1
ATOM 1630 N N . LYS A 1 207 ? 133.59849 1.28063 71.09913 1.000 41.32095 203 LYS A N 1
ATOM 1631 C CA . LYS A 1 207 ? 132.96119 2.28082 71.95241 1.000 41.67034 203 LYS A CA 1
ATOM 1632 C C . LYS A 1 207 ? 133.76816 3.57746 71.96595 1.000 47.73131 203 LYS A C 1
ATOM 1633 O O . LYS A 1 207 ? 134.15706 4.09351 73.01648 1.000 48.48247 203 LYS A O 1
ATOM 1639 N N . LYS A 1 208 ? 134.02455 4.10123 70.76917 1.000 38.83779 204 LYS A N 1
ATOM 1640 C CA . LYS A 1 208 ? 134.80578 5.31575 70.59904 1.000 45.21843 204 LYS A CA 1
ATOM 1641 C C . LYS A 1 208 ? 134.17543 6.17645 69.51560 1.000 37.74571 204 LYS A C 1
ATOM 1642 O O . LYS A 1 208 ? 133.33757 5.71932 68.73507 1.000 40.79200 204 LYS A O 1
ATOM 1648 N N . VAL A 1 209 ? 134.59022 7.43966 69.48246 1.000 32.81159 205 VAL A N 1
ATOM 1649 C CA . VAL A 1 209 ? 134.28874 8.34729 68.38279 1.000 36.30889 205 VAL A CA 1
ATOM 1650 C C . VAL A 1 209 ? 135.58472 9.05088 68.01143 1.000 39.14912 205 VAL A C 1
ATOM 1651 O O . VAL A 1 209 ? 136.16105 9.77071 68.83532 1.000 38.39727 205 VAL A O 1
ATOM 1655 N N . SER A 1 210 ? 136.05361 8.82845 66.78953 1.000 41.63579 206 SER A N 1
ATOM 1656 C CA . SER A 1 210 ? 137.25275 9.48100 66.28807 1.000 30.34659 206 SER A CA 1
ATOM 1657 C C . SER A 1 210 ? 136.86111 10.59831 65.33455 1.000 41.23083 206 SER A C 1
ATOM 1658 O O . SER A 1 210 ? 135.90268 10.46916 64.56699 1.000 39.33575 206 SER A O 1
ATOM 1661 N N . VAL A 1 211 ? 137.60760 11.69515 65.38867 1.000 42.47523 207 VAL A N 1
ATOM 1662 C CA . VAL A 1 211 ? 137.30346 12.89006 64.61715 1.000 34.07197 207 VAL A CA 1
ATOM 1663 C C . VAL A 1 211 ? 138.58957 13.39790 63.98733 1.000 39.45535 207 VAL A C 1
ATOM 1664 O O . VAL A 1 211 ? 139.58944 13.59614 64.68463 1.000 49.55918 207 VAL A O 1
ATOM 1668 N N . SER A 1 212 ? 138.56804 13.59351 62.67288 1.000 47.62875 208 SER A N 1
ATOM 1669 C CA . SER A 1 212 ? 139.66159 14.23261 61.94637 1.000 37.10211 208 SER A CA 1
ATOM 1670 C C . SER A 1 212 ? 139.16233 15.60213 61.50272 1.000 35.83146 208 SER A C 1
ATOM 1671 O O . SER A 1 212 ? 138.42278 15.71677 60.52111 1.000 37.20870 208 SER A O 1
ATOM 1674 N N . ALA A 1 213 ? 139.56686 16.63674 62.22824 1.000 31.48870 209 ALA A N 1
ATOM 1675 C CA . ALA A 1 213 ? 139.04190 17.97667 62.02719 1.000 36.86386 209 ALA A CA 1
ATOM 1676 C C . ALA A 1 213 ? 140.04252 18.84119 61.27515 1.000 41.77083 209 ALA A C 1
ATOM 1677 O O . ALA A 1 213 ? 141.24848 18.79072 61.53598 1.000 33.57808 209 ALA A O 1
ATOM 1679 N N . SER A 1 214 ? 139.52945 19.63602 60.34136 1.000 40.78004 210 SER A N 1
ATOM 1680 C CA . SER A 1 214 ? 140.33110 20.58939 59.58604 1.000 42.58365 210 SER A CA 1
ATOM 1681 C C . SER A 1 214 ? 140.15377 21.96216 60.22598 1.000 44.68794 210 SER A C 1
ATOM 1682 O O . SER A 1 214 ? 139.07874 22.56416 60.13346 1.000 38.70148 210 SER A O 1
ATOM 1685 N N . LEU A 1 215 ? 141.20342 22.44905 60.87987 1.000 44.78586 211 LEU A N 1
ATOM 1686 C CA . LEU A 1 215 ? 141.16740 23.71977 61.58563 1.000 30.41061 211 LEU A CA 1
ATOM 1687 C C . LEU A 1 215 ? 141.88734 24.79524 60.78620 1.000 38.41382 211 LEU A C 1
ATOM 1688 O O . LEU A 1 215 ? 142.88475 24.53218 60.11064 1.000 53.32950 211 LEU A O 1
ATOM 1701 N N . ASN A 1 217 ? 143.82876 28.55085 60.75873 1.000 41.12794 213 ASN A N 1
ATOM 1702 C CA . ASN A 1 217 ? 144.59077 29.53095 61.52964 1.000 41.03276 213 ASN A CA 1
ATOM 1703 C C . ASN A 1 217 ? 144.92224 30.70274 60.61125 1.000 42.22863 213 ASN A C 1
ATOM 1704 O O . ASN A 1 217 ? 145.88194 30.63807 59.83664 1.000 53.73593 213 ASN A O 1
ATOM 1709 N N . ARG A 1 218 ? 144.14120 31.77960 60.70707 1.000 40.76937 214 ARG A N 1
ATOM 1710 C CA . ARG A 1 218 ? 144.35052 32.93834 59.84780 1.000 39.20690 214 ARG A CA 1
ATOM 1711 C C . ARG A 1 218 ? 145.50458 33.82266 60.30115 1.000 44.38777 214 ARG A C 1
ATOM 1712 O O . ARG A 1 218 ? 145.84169 34.77793 59.59323 1.000 41.05506 214 ARG A O 1
ATOM 1720 N N . TYR A 1 219 ? 146.10773 33.53838 61.45263 1.000 44.75383 215 TYR A N 1
ATOM 1721 C CA . TYR A 1 219 ? 147.28344 34.27484 61.88799 1.000 41.11698 215 TYR A CA 1
ATOM 1722 C C . TYR A 1 219 ? 148.48511 33.91846 61.01735 1.000 46.42365 215 TYR A C 1
ATOM 1723 O O . TYR A 1 219 ? 148.53652 32.86190 60.38141 1.000 54.67300 215 TYR A O 1
ATOM 1732 N N . GLU A 1 220 ? 149.46269 34.81895 60.99293 1.000 47.96685 216 GLU A N 1
ATOM 1733 C CA . GLU A 1 220 ? 150.72222 34.55626 60.31074 1.000 51.37380 216 GLU A CA 1
ATOM 1734 C C . GLU A 1 220 ? 151.76230 33.91759 61.22444 1.000 44.19991 216 GLU A C 1
ATOM 1735 O O . GLU A 1 220 ? 152.87187 33.62214 60.76866 1.000 46.05471 216 GLU A O 1
ATOM 1741 N N . LYS A 1 221 ? 151.42553 33.68948 62.49030 1.000 47.38449 217 LYS A N 1
ATOM 1742 C CA . LYS A 1 221 ? 152.26935 32.98963 63.44605 1.000 41.32401 217 LYS A CA 1
ATOM 1743 C C . LYS A 1 221 ? 151.53355 31.75465 63.95422 1.000 45.54330 217 LYS A C 1
ATOM 1744 O O . LYS A 1 221 ? 150.36370 31.52675 63.63542 1.000 46.71899 217 LYS A O 1
ATOM 1750 N N . ASP A 1 222 ? 152.22802 30.94684 64.75183 1.000 44.94462 218 ASP A N 1
ATOM 1751 C CA . ASP A 1 222 ? 151.57182 29.81833 65.39689 1.000 41.03464 218 ASP A CA 1
ATOM 1752 C C . ASP A 1 222 ? 150.52379 30.31361 66.38546 1.000 45.37747 218 ASP A C 1
ATOM 1753 O O . ASP A 1 222 ? 150.60682 31.42853 66.90900 1.000 47.44905 218 ASP A O 1
ATOM 1758 N N . ALA A 1 223 ? 149.52490 29.47143 66.63637 1.000 48.10421 219 ALA A N 1
ATOM 1759 C CA . ALA A 1 223 ? 148.42113 29.82020 67.51877 1.000 44.60702 219 ALA A CA 1
ATOM 1760 C C . ALA A 1 223 ? 148.24215 28.73061 68.56351 1.000 42.60635 219 ALA A C 1
ATOM 1761 O O . ALA A 1 223 ? 148.20659 27.54278 68.22722 1.000 46.33053 219 ALA A O 1
ATOM 1763 N N . ASN A 1 224 ? 148.14314 29.13819 69.82628 1.000 41.00466 220 ASN A N 1
ATOM 1764 C CA . ASN A 1 224 ? 147.82862 28.22927 70.92033 1.000 43.53445 220 ASN A CA 1
ATOM 1765 C C . ASN A 1 224 ? 146.31530 28.15448 71.06899 1.000 44.79925 220 ASN A C 1
ATOM 1766 O O . ASN A 1 224 ? 145.66521 29.16442 71.36103 1.000 49.30989 220 ASN A O 1
ATOM 1771 N N . VAL A 1 225 ? 145.75537 26.96519 70.86379 1.000 33.27233 221 VAL A N 1
ATOM 1772 C CA . VAL A 1 225 ? 144.31157 26.79212 70.85794 1.000 39.52229 221 VAL A CA 1
ATOM 1773 C C . VAL A 1 225 ? 143.92539 25.73851 71.88636 1.000 36.30418 221 VAL A C 1
ATOM 1774 O O . VAL A 1 225 ? 144.74217 24.92207 72.31962 1.000 38.48957 221 VAL A O 1
ATOM 1778 N N . VAL A 1 226 ? 142.65711 25.78047 72.28784 1.000 36.41683 222 VAL A N 1
ATOM 1779 C CA . VAL A 1 226 ? 142.04507 24.74727 73.11390 1.000 37.32006 222 VAL A CA 1
ATOM 1780 C C . VAL A 1 226 ? 140.91027 24.12637 72.31677 1.000 38.69327 222 VAL A C 1
ATOM 1781 O O . VAL A 1 226 ? 140.06627 24.84006 71.76315 1.000 38.57428 222 VAL A O 1
ATOM 1785 N N . LEU A 1 227 ? 140.89104 22.80228 72.26364 1.000 36.55942 223 LEU A N 1
ATOM 1786 C CA . LEU A 1 227 ? 139.97470 22.05695 71.41550 1.000 30.67808 223 LEU A CA 1
ATOM 1787 C C . LEU A 1 227 ? 139.12303 21.15986 72.29959 1.000 37.94488 223 LEU A C 1
ATOM 1788 O O . LEU A 1 227 ? 139.64809 20.25582 72.95908 1.000 56.53141 223 LEU A O 1
ATOM 1793 N N . GLU A 1 228 ? 137.81829 21.41235 72.32192 1.000 36.02698 224 GLU A N 1
ATOM 1794 C CA . GLU A 1 228 ? 136.89207 20.66380 73.15912 1.000 31.93551 224 GLU A CA 1
ATOM 1795 C C . GLU A 1 228 ? 135.94394 19.85787 72.28616 1.000 38.76439 224 GLU A C 1
ATOM 1796 O O . GLU A 1 228 ? 135.37265 20.38570 71.32630 1.000 44.10613 224 GLU A O 1
ATOM 1810 N N . THR A 1 230 ? 132.62330 17.08466 72.44505 1.000 40.94234 226 THR A N 1
ATOM 1811 C CA . THR A 1 230 ? 131.53026 16.67712 73.31893 1.000 39.65564 226 THR A CA 1
ATOM 1812 C C . THR A 1 230 ? 130.57176 15.76725 72.56763 1.000 39.37682 226 THR A C 1
ATOM 1813 O O . THR A 1 230 ? 130.07122 16.13519 71.50050 1.000 51.65083 226 THR A O 1
ATOM 1817 N N . VAL A 1 231 ? 130.31347 14.58674 73.12719 1.000 35.37052 227 VAL A N 1
ATOM 1818 C CA . VAL A 1 231 ? 129.28198 13.67754 72.62564 1.000 41.29647 227 VAL A CA 1
ATOM 1819 C C . VAL A 1 231 ? 128.43287 13.28517 73.83170 1.000 50.37004 227 VAL A C 1
ATOM 1820 O O . VAL A 1 231 ? 128.73866 12.32373 74.54461 1.000 40.69508 227 VAL A O 1
ATOM 1824 N N . GLY A 1 232 ? 127.35779 14.02957 74.06718 1.000 56.19819 228 GLY A N 1
ATOM 1825 C CA . GLY A 1 232 ? 126.51090 13.77054 75.21208 1.000 47.92814 228 GLY A CA 1
ATOM 1826 C C . GLY A 1 232 ? 127.16514 14.21278 76.50187 1.000 50.02463 228 GLY A C 1
ATOM 1827 O O . GLY A 1 232 ? 127.55108 15.37740 76.63815 1.000 63.58935 228 GLY A O 1
ATOM 1828 N N . ASN A 1 233 ? 127.29845 13.29560 77.45586 1.000 63.84536 229 ASN A N 1
ATOM 1829 C CA . ASN A 1 233 ? 127.95985 13.58721 78.71993 1.000 68.71371 229 ASN A CA 1
ATOM 1830 C C . ASN A 1 233 ? 129.46204 13.33734 78.67273 1.000 61.62242 229 ASN A C 1
ATOM 1831 O O . ASN A 1 233 ? 130.14893 13.57921 79.67073 1.000 63.31857 229 ASN A O 1
ATOM 1836 N N . GLU A 1 234 ? 129.98517 12.87664 77.53990 1.000 61.66009 230 GLU A N 1
ATOM 1837 C CA . GLU A 1 234 ? 131.40408 12.58867 77.39105 1.000 46.37360 230 GLU A CA 1
ATOM 1838 C C . GLU A 1 234 ? 132.11601 13.79121 76.78835 1.000 47.27227 230 GLU A C 1
ATOM 1839 O O . GLU A 1 234 ? 131.69650 14.31498 75.75116 1.000 47.74847 230 GLU A O 1
ATOM 1845 N N . LYS A 1 235 ? 133.19559 14.21935 77.43037 1.000 38.42974 231 LYS A N 1
ATOM 1846 C CA . LYS A 1 235 ? 133.94172 15.38203 76.97958 1.000 40.90690 231 LYS A CA 1
ATOM 1847 C C . LYS A 1 235 ? 135.42982 15.07128 76.98565 1.000 37.38194 231 LYS A C 1
ATOM 1848 O O . LYS A 1 235 ? 135.92804 14.38855 77.88636 1.000 40.28181 231 LYS A O 1
ATOM 1854 N N . VAL A 1 236 ? 136.13136 15.56885 75.96932 1.000 34.85211 232 VAL A N 1
ATOM 1855 C CA . VAL A 1 236 ? 137.58485 15.49664 75.89007 1.000 41.85774 232 VAL A CA 1
ATOM 1856 C C . VAL A 1 236 ? 138.09202 16.84763 75.41183 1.000 44.56644 232 VAL A C 1
ATOM 1857 O O . VAL A 1 236 ? 137.62583 17.36682 74.39194 1.000 44.81829 232 VAL A O 1
ATOM 1861 N N . GLN A 1 237 ? 139.04476 17.40964 76.14387 1.000 44.14050 233 GLN A N 1
ATOM 1862 C CA . GLN A 1 237 ? 139.60207 18.72272 75.86394 1.000 36.69540 233 GLN A CA 1
ATOM 1863 C C . GLN A 1 237 ? 141.07760 18.56945 75.52018 1.000 46.64222 233 GLN A C 1
ATOM 1864 O O . GLN A 1 237 ? 141.76815 17.71712 76.08723 1.000 40.11211 233 GLN A O 1
ATOM 1870 N N . GLN A 1 238 ? 141.56208 19.39085 74.59072 1.000 47.94564 234 GLN A N 1
ATOM 1871 C CA . GLN A 1 238 ? 142.92190 19.23157 74.09132 1.000 39.86519 234 GLN A CA 1
ATOM 1872 C C . GLN A 1 238 ? 143.52879 20.58592 73.75283 1.000 37.13923 234 GLN A C 1
ATOM 1873 O O . GLN A 1 238 ? 142.88260 21.40899 73.09946 1.000 37.36257 234 GLN A O 1
ATOM 1879 N N . GLN A 1 239 ? 144.76856 20.80817 74.18780 1.000 44.63475 235 GLN A N 1
ATOM 1880 C CA . GLN A 1 239 ? 145.51093 22.02728 73.88484 1.000 37.29593 235 GLN A CA 1
ATOM 1881 C C . GLN A 1 239 ? 146.69073 21.69762 72.98373 1.000 33.73765 235 GLN A C 1
ATOM 1882 O O . GLN A 1 239 ? 147.51081 20.83544 73.31672 1.000 42.72178 235 GLN A O 1
ATOM 1888 N N . CYS A 1 240 ? 146.78726 22.39640 71.85795 1.000 42.29060 236 CYS A N 1
ATOM 1889 C CA . CYS A 1 240 ? 147.87897 22.17959 70.92181 1.000 43.75956 236 CYS A CA 1
ATOM 1890 C C . CYS A 1 240 ? 148.20645 23.49602 70.23243 1.000 43.47435 236 CYS A C 1
ATOM 1891 O O . CYS A 1 240 ? 147.59885 24.53595 70.50490 1.000 43.44831 236 CYS A O 1
ATOM 1894 N N . THR A 1 241 ? 149.17991 23.44056 69.32953 1.000 49.47736 237 THR A N 1
ATOM 1895 C CA . THR A 1 241 ? 149.64547 24.60820 68.59788 1.000 39.10660 237 THR A CA 1
ATOM 1896 C C . THR A 1 241 ? 149.37343 24.41507 67.11465 1.000 43.10776 237 THR A C 1
ATOM 1897 O O . THR A 1 241 ? 149.77285 23.40206 66.53086 1.000 50.86416 237 THR A O 1
ATOM 1901 N N . LEU A 1 242 ? 148.69359 25.38847 66.51702 1.000 44.08866 238 LEU A N 1
ATOM 1902 C CA . LEU A 1 242 ? 148.29600 25.34677 65.11726 1.000 42.40060 238 LEU A CA 1
ATOM 1903 C C . LEU A 1 242 ? 149.25206 26.18672 64.28307 1.000 45.71880 238 LEU A C 1
ATOM 1904 O O . LEU A 1 242 ? 149.48713 27.35879 64.59414 1.000 50.59587 238 LEU A O 1
ATOM 1909 N N . LYS A 1 243 ? 149.79759 25.58969 63.22722 1.000 41.61307 239 LYS A N 1
ATOM 1910 C CA . LYS A 1 243 ? 150.61264 26.34454 62.29482 1.000 44.02294 239 LYS A CA 1
ATOM 1911 C C . LYS A 1 243 ? 149.71509 27.24860 61.45095 1.000 43.87046 239 LYS A C 1
ATOM 1912 O O . LYS A 1 243 ? 148.50046 27.04348 61.38755 1.000 49.48532 239 LYS A O 1
ATOM 1918 N N . PRO A 1 244 ? 150.27996 28.27736 60.81795 1.000 46.21546 240 PRO A N 1
ATOM 1919 C CA . PRO A 1 244 ? 149.46381 29.11838 59.93406 1.000 44.18342 240 PRO A CA 1
ATOM 1920 C C . PRO A 1 244 ? 148.86040 28.30180 58.80040 1.000 42.50592 240 PRO A C 1
ATOM 1921 O O . PRO A 1 244 ? 149.49992 27.40805 58.24398 1.000 45.95692 240 PRO A O 1
ATOM 1925 N N . GLY A 1 245 ? 147.61298 28.60654 58.47345 1.000 33.39994 241 GLY A N 1
ATOM 1926 C CA . GLY A 1 245 ? 146.89958 27.89661 57.43265 1.000 35.16806 241 GLY A CA 1
ATOM 1927 C C . GLY A 1 245 ? 146.05470 26.76044 57.97171 1.000 41.62028 241 GLY A C 1
ATOM 1928 O O . GLY A 1 245 ? 145.69326 26.70930 59.14945 1.000 37.23903 241 GLY A O 1
ATOM 1929 N N . GLU A 1 246 ? 145.73706 25.82839 57.07714 1.000 40.61334 242 GLU A N 1
ATOM 1930 C CA . GLU A 1 246 ? 144.94560 24.67042 57.46087 1.000 36.31240 242 GLU A CA 1
ATOM 1931 C C . GLU A 1 246 ? 145.75553 23.73634 58.35043 1.000 42.32433 242 GLU A C 1
ATOM 1932 O O . GLU A 1 246 ? 146.97085 23.58948 58.19702 1.000 39.92003 242 GLU A O 1
ATOM 1938 N N . ASN A 1 247 ? 145.06055 23.10428 59.29207 1.000 45.84662 243 ASN A N 1
ATOM 1939 C CA . ASN A 1 247 ? 145.64514 22.14466 60.21584 1.000 33.17232 243 ASN A CA 1
ATOM 1940 C C . ASN A 1 247 ? 144.75682 20.91255 60.27060 1.000 38.37544 243 ASN A C 1
ATOM 1941 O O . ASN A 1 247 ? 143.52851 21.02417 60.21282 1.000 52.12366 243 ASN A O 1
ATOM 1946 N N . GLN A 1 248 ? 145.37818 19.74069 60.38328 1.000 38.86027 244 GLN A N 1
ATOM 1947 C CA . GLN A 1 248 ? 144.66431 18.46945 60.48859 1.000 39.05230 244 GLN A CA 1
ATOM 1948 C C . GLN A 1 248 ? 144.92109 17.87615 61.86969 1.000 41.45028 244 GLN A C 1
ATOM 1949 O O . GLN A 1 248 ? 145.92899 17.19967 62.08672 1.000 76.34646 244 GLN A O 1
ATOM 1955 N N . VAL A 1 249 ? 144.00119 18.12399 62.80178 1.000 30.16237 245 VAL A N 1
ATOM 1956 C CA . VAL A 1 249 ? 144.05367 17.52477 64.13075 1.000 43.51517 245 VAL A CA 1
ATOM 1957 C C . VAL A 1 249 ? 143.16554 16.28992 64.15997 1.000 45.72679 245 VAL A C 1
ATOM 1958 O O . VAL A 1 249 ? 142.13640 16.21539 63.47767 1.000 41.25734 245 VAL A O 1
ATOM 1986 N N . SER A 1 252 ? 140.10187 11.56219 69.79521 1.000 36.02741 248 SER A N 1
ATOM 1987 C CA . SER A 1 252 ? 139.32610 10.38873 70.16196 1.000 33.06611 248 SER A CA 1
ATOM 1988 C C . SER A 1 252 ? 138.47633 10.68935 71.38961 1.000 43.73517 248 SER A C 1
ATOM 1989 O O . SER A 1 252 ? 138.78692 11.57588 72.18879 1.000 56.67093 248 SER A O 1
ATOM 1992 N N . LEU A 1 253 ? 137.39456 9.92800 71.53286 1.000 39.41931 249 LEU A N 1
ATOM 1993 C CA . LEU A 1 253 ? 136.50253 10.06344 72.67537 1.000 32.75833 249 LEU A CA 1
ATOM 1994 C C . LEU A 1 253 ? 135.99286 8.68373 73.05568 1.000 41.40097 249 LEU A C 1
ATOM 1995 O O . LEU A 1 253 ? 135.45906 7.96582 72.20632 1.000 49.05892 249 LEU A O 1
ATOM 2000 N N . ALA A 1 254 ? 136.15111 8.31867 74.32371 1.000 45.06550 250 ALA A N 1
ATOM 2001 C CA . ALA A 1 254 ? 135.69642 7.02295 74.80850 1.000 42.98280 250 ALA A CA 1
ATOM 2002 C C . ALA A 1 254 ? 134.27376 7.13570 75.34302 1.000 47.26411 250 ALA A C 1
ATOM 2003 O O . ALA A 1 254 ? 133.97816 8.01513 76.15845 1.000 66.46236 250 ALA A O 1
ATOM 2013 N N . LYS A 1 256 ? 131.50774 5.80339 77.73069 1.000 70.02158 252 LYS A N 1
ATOM 2014 C CA . LYS A 1 256 ? 131.44785 5.00143 78.95035 1.000 59.84226 252 LYS A CA 1
ATOM 2015 C C . LYS A 1 256 ? 130.30581 3.99327 78.89342 1.000 62.05181 252 LYS A C 1
ATOM 2016 O O . LYS A 1 256 ? 130.51056 2.79378 79.11495 1.000 78.35361 252 LYS A O 1
ATOM 2022 N N . GLY A 1 257 ? 129.09566 4.46048 78.60169 1.000 50.16403 253 GLY A N 1
ATOM 2023 C CA . GLY A 1 257 ? 127.92236 3.61697 78.64574 1.000 63.62477 253 GLY A CA 1
ATOM 2024 C C . GLY A 1 257 ? 127.75038 2.78208 77.39274 1.000 60.90584 253 GLY A C 1
ATOM 2025 O O . GLY A 1 257 ? 128.60672 2.72914 76.50828 1.000 59.90204 253 GLY A O 1
ATOM 2026 N N . ASP A 1 258 ? 126.60610 2.10619 77.33240 1.000 62.27428 254 ASP A N 1
ATOM 2027 C CA . ASP A 1 258 ? 126.26069 1.32398 76.15662 1.000 54.77115 254 ASP A CA 1
ATOM 2028 C C . ASP A 1 258 ? 125.90813 2.23713 74.99221 1.000 46.42108 254 ASP A C 1
ATOM 2029 O O . ASP A 1 258 ? 125.37344 3.33433 75.16784 1.000 59.69217 254 ASP A O 1
ATOM 2034 N N . ILE A 1 259 ? 126.20788 1.76430 73.79142 1.000 47.56768 255 ILE A N 1
ATOM 2035 C CA . ILE A 1 259 ? 126.01877 2.53057 72.56962 1.000 38.31063 255 ILE A CA 1
ATOM 2036 C C . ILE A 1 259 ? 124.74683 2.05406 71.88502 1.000 39.95564 255 ILE A C 1
ATOM 2037 O O . ILE A 1 259 ? 124.53423 0.84564 71.72289 1.000 39.13079 255 ILE A O 1
ATOM 2042 N N . LYS A 1 260 ? 123.89659 2.99910 71.49232 1.000 34.00712 256 LYS A N 1
ATOM 2043 C CA . LYS A 1 260 ? 122.70632 2.69569 70.70877 1.000 36.81312 256 LYS A CA 1
ATOM 2044 C C . LYS A 1 260 ? 123.05394 2.78179 69.22685 1.000 34.64568 256 LYS A C 1
ATOM 2045 O O . LYS A 1 260 ? 123.47791 3.83732 68.74425 1.000 42.15092 256 LYS A O 1
ATOM 2051 N N . CYS A 1 261 ? 122.87555 1.67362 68.51196 1.000 47.97600 257 CYS A N 1
ATOM 2052 C CA . CYS A 1 261 ? 123.25040 1.59229 67.10959 1.000 36.10901 257 CYS A CA 1
ATOM 2053 C C . CYS A 1 261 ? 122.13835 2.12246 66.20879 1.000 43.97962 257 CYS A C 1
ATOM 2054 O O . CYS A 1 261 ? 120.96174 2.17588 66.58109 1.000 39.91420 257 CYS A O 1
ATOM 2057 N N . TRP A 1 262 ? 122.53211 2.49213 64.99469 1.000 33.76862 258 TRP A N 1
ATOM 2058 C CA . TRP A 1 262 ? 121.63416 3.03607 63.98688 1.000 34.82637 258 TRP A CA 1
ATOM 2059 C C . TRP A 1 262 ? 121.36447 1.97759 62.92581 1.000 36.63136 258 TRP A C 1
ATOM 2060 O O . TRP A 1 262 ? 122.29361 1.30650 62.46401 1.000 37.92354 258 TRP A O 1
ATOM 2071 N N . ASP A 1 263 ? 120.10136 1.82523 62.55054 1.000 35.34345 259 ASP A N 1
ATOM 2072 C CA . ASP A 1 263 ? 119.70199 0.88306 61.50660 1.000 39.34622 259 ASP A CA 1
ATOM 2073 C C . ASP A 1 263 ? 118.26365 1.19685 61.10517 1.000 42.66910 259 ASP A C 1
ATOM 2074 O O . ASP A 1 263 ? 117.66138 2.16652 61.58322 1.000 38.56256 259 ASP A O 1
ATOM 2079 N N . GLU A 1 264 ? 117.71330 0.35187 60.22999 1.000 39.72618 260 GLU A N 1
ATOM 2080 C CA . GLU A 1 264 ? 116.35722 0.54305 59.72574 1.000 32.62715 260 GLU A CA 1
ATOM 2081 C C . GLU A 1 264 ? 115.32981 0.57585 60.85131 1.000 38.09076 260 GLU A C 1
ATOM 2082 O O . GLU A 1 264 ? 114.36022 1.34130 60.79453 1.000 37.19132 260 GLU A O 1
ATOM 2088 N N . PHE A 1 265 ? 115.51852 -0.24525 61.88094 1.000 36.75555 261 PHE A N 1
ATOM 2089 C CA . PHE A 1 265 ? 114.49245 -0.42807 62.89612 1.000 34.08830 261 PHE A CA 1
ATOM 2090 C C . PHE A 1 265 ? 114.70523 0.43184 64.13411 1.000 42.04117 261 PHE A C 1
ATOM 2091 O O . PHE A 1 265 ? 113.79240 0.53523 64.96054 1.000 34.51442 261 PHE A O 1
ATOM 2099 N N . SER A 1 266 ? 115.86989 1.05791 64.27572 1.000 39.71681 262 SER A N 1
ATOM 2100 C CA . SER A 1 266 ? 116.16929 1.90041 65.43492 1.000 28.69144 262 SER A CA 1
ATOM 2101 C C . SER A 1 266 ? 117.19434 2.94395 65.02356 1.000 33.92449 262 SER A C 1
ATOM 2102 O O . SER A 1 266 ? 118.39945 2.78699 65.25459 1.000 42.36268 262 SER A O 1
ATOM 2105 N N . PRO A 1 267 ? 116.74831 4.03484 64.39434 1.000 34.33838 263 PRO A N 1
ATOM 2106 C CA . PRO A 1 267 ? 117.68263 5.06516 63.88424 1.000 39.20078 263 PRO A CA 1
ATOM 2107 C C . PRO A 1 267 ? 118.16470 6.02471 64.96728 1.000 32.39184 263 PRO A C 1
ATOM 2108 O O . PRO A 1 267 ? 117.88983 7.22892 64.95103 1.000 31.80460 263 PRO A O 1
ATOM 2112 N N . SER A 1 268 ? 118.90009 5.48671 65.93922 1.000 35.13479 264 SER A N 1
ATOM 2113 C CA . SER A 1 268 ? 119.44495 6.30381 67.01568 1.000 26.74922 264 SER A CA 1
ATOM 2114 C C . SER A 1 268 ? 120.55444 7.21001 66.49660 1.000 35.98911 264 SER A C 1
ATOM 2115 O O . SER A 1 268 ? 121.40501 6.78954 65.70688 1.000 39.56973 264 SER A O 1
ATOM 2118 N N . LEU A 1 269 ? 120.54543 8.46212 66.94864 1.000 38.04491 265 LEU A N 1
ATOM 2119 C CA . LEU A 1 269 ? 121.52014 9.45176 66.51494 1.000 34.39160 265 LEU A CA 1
ATOM 2120 C C . LEU A 1 269 ? 122.14660 10.13786 67.71897 1.000 34.62725 265 LEU A C 1
ATOM 2121 O O . LEU A 1 269 ? 121.49168 10.35838 68.74137 1.000 38.80563 265 LEU A O 1
ATOM 2126 N N . TYR A 1 270 ? 123.42454 10.48091 67.58057 1.000 32.28270 266 TYR A N 1
ATOM 2127 C CA . TYR A 1 270 ? 124.16815 11.19351 68.60777 1.000 34.81513 266 TYR A CA 1
ATOM 2128 C C . TYR A 1 270 ? 124.56496 12.57460 68.09862 1.000 37.75176 266 TYR A C 1
ATOM 2129 O O . TYR A 1 270 ? 124.68167 12.79965 66.88934 1.000 30.64323 266 TYR A O 1
ATOM 2138 N N . ASP A 1 271 ? 124.76641 13.50048 69.03403 1.000 38.07735 267 ASP A N 1
ATOM 2139 C CA . ASP A 1 271 ? 125.17707 14.86367 68.72253 1.000 27.04305 267 ASP A CA 1
ATOM 2140 C C . ASP A 1 271 ? 126.65407 15.04007 69.04903 1.000 33.78791 267 ASP A C 1
ATOM 2141 O O . ASP A 1 271 ? 127.09110 14.71356 70.15763 1.000 40.13372 267 ASP A O 1
ATOM 2146 N N . LEU A 1 272 ? 127.41548 15.55630 68.08764 1.000 36.72940 268 LEU A N 1
ATOM 2147 C CA . LEU A 1 272 ? 128.81698 15.90344 68.28684 1.000 32.40552 268 LEU A CA 1
ATOM 2148 C C . LEU A 1 272 ? 128.97058 17.41723 68.33011 1.000 36.07765 268 LEU A C 1
ATOM 2149 O O . LEU A 1 272 ? 128.39608 18.12726 67.49820 1.000 36.99468 268 LEU A O 1
ATOM 2154 N N . LYS A 1 273 ? 129.74566 17.90505 69.29397 1.000 31.82415 269 LYS A N 1
ATOM 2155 C CA . LYS A 1 273 ? 130.09066 19.31554 69.39417 1.000 29.41044 269 LYS A CA 1
ATOM 2156 C C . LYS A 1 273 ? 131.60454 19.44115 69.43557 1.000 38.40577 269 LYS A C 1
ATOM 2157 O O . LYS A 1 273 ? 132.26417 18.80198 70.26279 1.000 55.00465 269 LYS A O 1
ATOM 2163 N N . LEU A 1 274 ? 132.15269 20.25322 68.53981 1.000 34.05566 270 LEU A N 1
ATOM 2164 C CA . LEU A 1 274 ? 133.58628 20.50238 68.49149 1.000 35.59343 270 LEU A CA 1
ATOM 2165 C C . LEU A 1 274 ? 133.81122 22.00449 68.47776 1.000 39.70167 270 LEU A C 1
ATOM 2166 O O . LEU A 1 274 ? 133.30805 22.70125 67.59060 1.000 45.35291 270 LEU A O 1
ATOM 2171 N N . SER A 1 275 ? 134.55441 22.50156 69.45974 1.000 35.94489 271 SER A N 1
ATOM 2172 C CA . SER A 1 275 ? 134.82844 23.92396 69.57365 1.000 41.38946 271 SER A CA 1
ATOM 2173 C C . SER A 1 275 ? 136.32854 24.14253 69.66512 1.000 36.35447 271 SER A C 1
ATOM 2174 O O . SER A 1 275 ? 137.04790 23.33712 70.26319 1.000 42.55829 271 SER A O 1
ATOM 2177 N N . VAL A 1 276 ? 136.79586 25.22785 69.05669 1.000 33.84937 272 VAL A N 1
ATOM 2178 C CA . VAL A 1 276 ? 138.19364 25.62974 69.12360 1.000 38.02895 272 VAL A CA 1
ATOM 2179 C C . VAL A 1 276 ? 138.24846 27.02869 69.72031 1.000 39.27025 272 VAL A C 1
ATOM 2180 O O . VAL A 1 276 ? 137.45595 27.90257 69.34842 1.000 37.44062 272 VAL A O 1
ATOM 2184 N N . LYS A 1 277 ? 139.16442 27.22709 70.66467 1.000 42.12472 273 LYS A N 1
ATOM 2185 C CA . LYS A 1 277 ? 139.25324 28.45875 71.43695 1.000 35.34622 273 LYS A CA 1
ATOM 2186 C C . LYS A 1 277 ? 140.66666 29.00212 71.31383 1.000 44.28326 273 LYS A C 1
ATOM 2187 O O . LYS A 1 277 ? 141.62683 28.32934 71.70107 1.000 49.74392 273 LYS A O 1
ATOM 2193 N N . ASP A 1 278 ? 140.79528 30.20417 70.76197 1.000 40.20732 274 ASP A N 1
ATOM 2194 C CA . ASP A 1 278 ? 142.09367 30.85913 70.70103 1.000 46.61177 274 ASP A CA 1
ATOM 2195 C C . ASP A 1 278 ? 142.45970 31.38827 72.08226 1.000 55.31279 274 ASP A C 1
ATOM 2196 O O . ASP A 1 278 ? 141.65541 32.06386 72.73086 1.000 61.31197 274 ASP A O 1
ATOM 2201 N N . ALA A 1 279 ? 143.67367 31.07267 72.53943 1.000 53.43051 275 ALA A N 1
ATOM 2202 C CA . ALA A 1 279 ? 144.07774 31.48445 73.88006 1.000 56.29682 275 ALA A CA 1
ATOM 2203 C C . ALA A 1 279 ? 144.30152 32.99012 73.95937 1.000 55.45573 275 ALA A C 1
ATOM 2204 O O . ALA A 1 279 ? 144.01024 33.61178 74.98701 1.000 72.01433 275 ALA A O 1
ATOM 2206 N N . ASP A 1 280 ? 144.81367 33.59677 72.88856 1.000 72.22777 276 ASP A N 1
ATOM 2207 C CA . ASP A 1 280 ? 145.07526 35.03219 72.91624 1.000 88.70687 276 ASP A CA 1
ATOM 2208 C C . ASP A 1 280 ? 143.77768 35.83311 72.85788 1.000 94.33846 276 ASP A C 1
ATOM 2209 O O . ASP A 1 280 ? 143.54982 36.72328 73.68553 1.000 104.62932 276 ASP A O 1
ATOM 2214 N N . SER A 1 281 ? 142.90510 35.52276 71.89782 1.000 75.38838 277 SER A N 1
ATOM 2215 C CA . SER A 1 281 ? 141.70862 36.32690 71.68111 1.000 63.24435 277 SER A CA 1
ATOM 2216 C C . SER A 1 281 ? 140.52365 35.90534 72.54007 1.000 61.46286 277 SER A C 1
ATOM 2217 O O . SER A 1 281 ? 139.59381 36.70090 72.71555 1.000 71.35384 277 SER A O 1
ATOM 2220 N N . GLY A 1 282 ? 140.52654 34.68800 73.07806 1.000 57.13419 278 GLY A N 1
ATOM 2221 C CA . GLY A 1 282 ? 139.36932 34.18357 73.78724 1.000 45.70973 278 GLY A CA 1
ATOM 2222 C C . GLY A 1 282 ? 138.18393 33.83543 72.91371 1.000 55.00841 278 GLY A C 1
ATOM 2223 O O . GLY A 1 282 ? 137.13970 33.44000 73.44526 1.000 63.16237 278 GLY A O 1
ATOM 2224 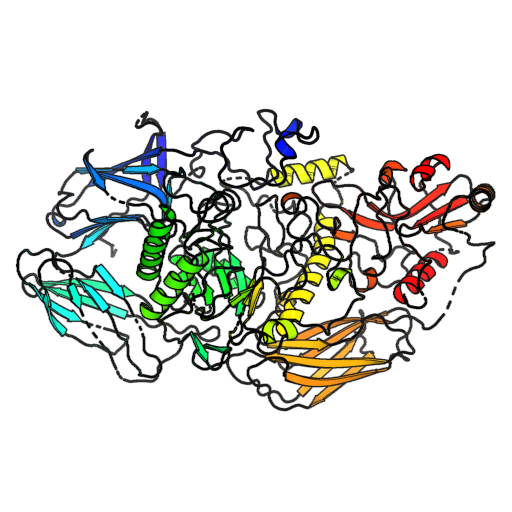N N . GLU A 1 283 ? 138.30847 33.96257 71.59508 1.000 46.02668 279 GLU A N 1
ATOM 2225 C CA . GLU A 1 283 ? 137.20528 33.68078 70.68932 1.000 47.82460 279 GLU A CA 1
ATOM 2226 C C . GLU A 1 283 ? 137.04965 32.17916 70.48400 1.000 49.99017 279 GLU A C 1
ATOM 2227 O O . GLU A 1 283 ? 138.03524 31.45133 70.32904 1.000 45.93369 279 GLU A O 1
ATOM 2233 N N . THR A 1 284 ? 135.80161 31.71828 70.47995 1.000 39.06315 280 THR A N 1
ATOM 2234 C CA . THR A 1 284 ? 135.48463 30.30459 70.33294 1.000 36.88996 280 THR A CA 1
ATOM 2235 C C . THR A 1 284 ? 134.58032 30.10378 69.12632 1.000 36.28538 280 THR A C 1
ATOM 2236 O O . THR A 1 284 ? 133.53787 30.75745 69.01167 1.000 51.86461 280 THR A O 1
ATOM 2240 N N . ASP A 1 285 ? 134.97684 29.20396 68.23210 1.000 35.00609 281 ASP A N 1
ATOM 2241 C CA . ASP A 1 285 ? 134.13310 28.78209 67.12342 1.000 39.08711 281 ASP A CA 1
ATOM 2242 C C . ASP A 1 285 ? 133.60630 27.38689 67.41770 1.000 43.12998 281 ASP A C 1
ATOM 2243 O O . ASP A 1 285 ? 134.37850 26.49054 67.77306 1.000 38.06982 281 ASP A O 1
ATOM 2248 N N . VAL A 1 286 ? 132.29727 27.20709 67.27292 1.000 37.67150 282 VAL A N 1
ATOM 2249 C CA . VAL A 1 286 ? 131.63172 25.96475 67.63760 1.000 33.49238 282 VAL A CA 1
ATOM 2250 C C . VAL A 1 286 ? 131.11277 25.28436 66.37949 1.000 31.09092 282 VAL A C 1
ATOM 2251 O O . VAL A 1 286 ? 130.55502 25.93523 65.48734 1.000 47.54706 282 VAL A O 1
ATOM 2255 N N . TYR A 1 287 ? 131.31700 23.97209 66.30967 1.000 35.13250 283 TYR A N 1
ATOM 2256 C CA . TYR A 1 287 ? 130.84953 23.12703 65.22175 1.000 30.56485 283 TYR A CA 1
ATOM 2257 C C . TYR A 1 287 ? 129.99383 22.01392 65.80874 1.000 38.71747 283 TYR A C 1
ATOM 2258 O O . TYR A 1 287 ? 130.34750 21.42626 66.83680 1.000 37.72766 283 TYR A O 1
ATOM 2267 N N . ALA A 1 288 ? 128.86196 21.73481 65.16475 1.000 35.68535 284 ALA A N 1
ATOM 2268 C CA . ALA A 1 288 ? 127.93333 20.72175 65.64355 1.000 28.28004 284 ALA A CA 1
ATOM 2269 C C . ALA A 1 288 ? 127.41554 19.90630 64.46932 1.000 36.30960 284 ALA A C 1
ATOM 2270 O O . ALA A 1 288 ? 127.17020 20.44750 63.38946 1.000 42.96377 284 ALA A O 1
ATOM 2272 N N . GLU A 1 289 ? 127.25506 18.60316 64.68235 1.000 39.20071 285 GLU A N 1
ATOM 2273 C CA . GLU A 1 289 ? 126.71552 17.73007 63.65033 1.000 34.47176 285 GLU A CA 1
ATOM 2274 C C . GLU A 1 289 ? 126.19175 16.46437 64.31355 1.000 36.08778 285 GLU A C 1
ATOM 2275 O O . GLU A 1 289 ? 126.67721 16.05569 65.37185 1.000 36.05830 285 GLU A O 1
ATOM 2281 N N A ARG A 1 290 ? 125.17630 15.86999 63.69890 0.603 34.18085 286 ARG A N 1
ATOM 2282 N N B ARG A 1 290 ? 125.19869 15.85345 63.67508 0.397 34.72497 286 ARG A N 1
ATOM 2283 C CA A ARG A 1 290 ? 124.66022 14.58834 64.14985 0.603 32.42287 286 ARG A CA 1
ATOM 2284 C CA B ARG A 1 290 ? 124.63694 14.58827 64.12063 0.397 35.00623 286 ARG A CA 1
ATOM 2285 C C A ARG A 1 290 ? 125.43828 13.45224 63.49116 0.603 34.14369 286 ARG A C 1
ATOM 2286 C C B ARG A 1 290 ? 125.36523 13.42917 63.44683 0.397 35.30978 286 ARG A C 1
ATOM 2287 O O A ARG A 1 290 ? 126.05690 13.61845 62.43727 0.603 32.31572 286 ARG A O 1
ATOM 2288 O O B ARG A 1 290 ? 125.88259 13.56072 62.33404 0.397 33.28794 286 ARG A O 1
ATOM 2303 N N . PHE A 1 291 ? 125.41125 12.28948 64.13626 1.000 29.53697 287 PHE A N 1
ATOM 2304 C CA . PHE A 1 291 ? 126.05975 11.10082 63.59398 1.000 30.97452 287 PHE A CA 1
ATOM 2305 C C . PHE A 1 291 ? 125.40750 9.86273 64.19517 1.000 29.81037 287 PHE A C 1
ATOM 2306 O O . PHE A 1 291 ? 124.66099 9.94245 65.17330 1.000 34.63374 287 PHE A O 1
ATOM 2314 N N . GLY A 1 292 ? 125.69988 8.71332 63.59882 1.000 35.57558 288 GLY A N 1
ATOM 2315 C CA . GLY A 1 292 ? 125.15004 7.45396 64.06966 1.000 25.07246 288 GLY A CA 1
ATOM 2316 C C . GLY A 1 292 ? 126.19579 6.35918 64.07416 1.000 31.25255 288 GLY A C 1
ATOM 2317 O O . GLY A 1 292 ? 127.14756 6.37632 63.29077 1.000 54.12223 288 GLY A O 1
ATOM 2318 N N . PHE A 1 293 ? 126.00680 5.39609 64.97850 1.000 31.38018 289 PHE A N 1
ATOM 2319 C CA . PHE A 1 293 ? 126.85924 4.21102 65.06294 1.000 30.25639 289 PHE A CA 1
ATOM 2320 C C . PHE A 1 293 ? 126.25803 3.10486 64.20002 1.000 34.49716 289 PHE A C 1
ATOM 2321 O O . PHE A 1 293 ? 125.22753 2.52526 64.55896 1.000 45.18311 289 PHE A O 1
ATOM 2329 N N . ARG A 1 294 ? 126.90004 2.79857 63.07400 1.000 27.40814 290 ARG A N 1
ATOM 2330 C CA . ARG A 1 294 ? 126.47927 1.65846 62.26833 1.000 33.36080 290 ARG A CA 1
ATOM 2331 C C . ARG A 1 294 ? 127.64911 1.18526 61.41648 1.000 27.97960 290 ARG A C 1
ATOM 2332 O O . ARG A 1 294 ? 128.51028 1.97720 61.02708 1.000 33.94746 290 ARG A O 1
ATOM 2340 N N . ASP A 1 295 ? 127.67170 -0.11619 61.13300 1.000 36.89733 291 ASP A N 1
ATOM 2341 C CA . ASP A 1 295 ? 128.71679 -0.72433 60.30753 1.000 44.70145 291 ASP A CA 1
ATOM 2342 C C . ASP A 1 295 ? 128.05681 -1.54364 59.19880 1.000 42.13824 291 ASP A C 1
ATOM 2343 O O . ASP A 1 295 ? 127.56176 -2.64707 59.44916 1.000 36.44173 291 ASP A O 1
ATOM 2348 N N . VAL A 1 296 ? 128.04694 -1.00711 57.97921 1.000 35.24951 292 VAL A N 1
ATOM 2349 C CA . VAL A 1 296 ? 127.56369 -1.73667 56.80891 1.000 39.05590 292 VAL A CA 1
ATOM 2350 C C . VAL A 1 296 ? 128.75946 -2.42741 56.16647 1.000 32.88277 292 VAL A C 1
ATOM 2351 O O . VAL A 1 296 ? 129.59599 -1.78320 55.52921 1.000 40.23598 292 VAL A O 1
ATOM 2355 N N . LYS A 1 297 ? 128.84117 -3.74189 56.33436 1.000 30.86434 293 LYS A N 1
ATOM 2356 C CA . LYS A 1 297 ? 129.98659 -4.50834 55.88035 1.000 29.59512 293 LYS A CA 1
ATOM 2357 C C . LYS A 1 297 ? 129.51412 -5.73085 55.11046 1.000 34.76800 293 LYS A C 1
ATOM 2358 O O . LYS A 1 297 ? 128.34268 -6.11606 55.16430 1.000 31.51269 293 LYS A O 1
ATOM 2364 N N . VAL A 1 298 ? 130.44740 -6.33221 54.38292 1.000 32.47008 294 VAL A N 1
ATOM 2365 C CA . VAL A 1 298 ? 130.21438 -7.57649 53.66427 1.000 35.93722 294 VAL A CA 1
ATOM 2366 C C . VAL A 1 298 ? 130.99115 -8.65894 54.39524 1.000 39.08089 294 VAL A C 1
ATOM 2367 O O . VAL A 1 298 ? 132.22698 -8.68481 54.35627 1.000 48.64370 294 VAL A O 1
ATOM 2371 N N . LYS A 1 299 ? 130.27348 -9.54147 55.07763 1.000 41.35496 295 LYS A N 1
ATOM 2372 C CA . LYS A 1 299 ? 130.87313 -10.63164 55.83278 1.000 38.02333 295 LYS A CA 1
ATOM 2373 C C . LYS A 1 299 ? 130.45953 -11.94445 55.18226 1.000 41.05027 295 LYS A C 1
ATOM 2374 O O . LYS A 1 299 ? 129.26306 -12.23948 55.07687 1.000 38.72881 295 LYS A O 1
ATOM 2380 N N . ASP A 1 300 ? 131.45055 -12.70662 54.71601 1.000 39.72383 296 ASP A N 1
ATOM 2381 C CA . ASP A 1 300 ? 131.22298 -14.01049 54.09482 1.000 40.04959 296 ASP A CA 1
ATOM 2382 C C . ASP A 1 300 ? 130.35803 -13.88676 52.84281 1.000 43.40645 296 ASP A C 1
ATOM 2383 O O . ASP A 1 300 ? 129.50377 -14.73281 52.56644 1.000 44.89916 296 ASP A O 1
ATOM 2388 N N . GLY A 1 301 ? 130.58701 -12.82168 52.07735 1.000 43.59093 297 GLY A N 1
ATOM 2389 C CA . GLY A 1 301 ? 129.85082 -12.60455 50.84895 1.000 32.83841 297 GLY A CA 1
ATOM 2390 C C . GLY A 1 301 ? 128.39739 -12.23942 51.03159 1.000 40.81889 297 GLY A C 1
ATOM 2391 O O . GLY A 1 301 ? 127.59797 -12.44822 50.11528 1.000 47.34231 297 GLY A O 1
ATOM 2392 N N . LYS A 1 302 ? 128.02619 -11.69826 52.19073 1.000 39.86974 298 LYS A N 1
ATOM 2393 C CA . LYS A 1 302 ? 126.64616 -11.32747 52.46369 1.000 34.66549 298 LYS A CA 1
ATOM 2394 C C . LYS A 1 302 ? 126.60838 -9.95968 53.12728 1.000 37.55817 298 LYS A C 1
ATOM 2395 O O . LYS A 1 302 ? 127.44455 -9.65212 53.98176 1.000 33.74791 298 LYS A O 1
ATOM 2401 N N . LEU A 1 303 ? 125.64486 -9.13757 52.71336 1.000 36.31551 299 LEU A N 1
ATOM 2402 C CA . LEU A 1 303 ? 125.48538 -7.81049 53.29411 1.000 34.26936 299 LEU A CA 1
ATOM 2403 C C . LEU A 1 303 ? 125.06926 -7.91913 54.75377 1.000 35.85942 299 LEU A C 1
ATOM 2404 O O . LEU A 1 303 ? 124.16173 -8.68446 55.09825 1.000 35.81134 299 LEU A O 1
ATOM 2409 N N . THR A 1 304 ? 125.73790 -7.15154 55.61259 1.000 28.86791 300 THR A N 1
ATOM 2410 C CA . THR A 1 304 ? 125.39960 -7.09093 57.02526 1.000 36.58579 300 THR A CA 1
ATOM 2411 C C . THR A 1 304 ? 125.41031 -5.64384 57.48858 1.000 39.00954 300 THR A C 1
ATOM 2412 O O . THR A 1 304 ? 126.19325 -4.82433 57.00149 1.000 31.95781 300 THR A O 1
ATOM 2416 N N . ILE A 1 305 ? 124.53517 -5.34038 58.44230 1.000 40.07252 301 ILE A N 1
ATOM 2417 C CA . ILE A 1 305 ? 124.57055 -4.07686 59.16614 1.000 39.11279 301 ILE A CA 1
ATOM 2418 C C . ILE A 1 305 ? 124.61506 -4.39652 60.65291 1.000 33.92361 301 ILE A C 1
ATOM 2419 O O . ILE A 1 305 ? 123.75284 -5.12410 61.16115 1.000 28.27951 301 ILE A O 1
ATOM 2424 N N . ASN A 1 306 ? 125.62462 -3.86533 61.34332 1.000 38.85848 302 ASN A N 1
ATOM 2425 C CA . ASN A 1 306 ? 125.82946 -4.13247 62.76601 1.000 34.79231 302 ASN A CA 1
ATOM 2426 C C . ASN A 1 306 ? 125.83371 -5.63290 63.04471 1.000 35.24391 302 ASN A C 1
ATOM 2427 O O . ASN A 1 306 ? 125.26905 -6.10509 64.03385 1.000 39.47954 302 ASN A O 1
ATOM 2432 N N . ASP A 1 307 ? 126.46047 -6.38628 62.13828 1.000 40.23999 303 ASP A N 1
ATOM 2433 C CA . ASP A 1 307 ? 126.63392 -7.83621 62.19602 1.000 42.63372 303 ASP A CA 1
ATOM 2434 C C . ASP A 1 307 ? 125.33406 -8.60623 61.99183 1.000 38.75936 303 ASP A C 1
ATOM 2435 O O . ASP A 1 307 ? 125.31012 -9.82673 62.19287 1.000 44.29080 303 ASP A O 1
ATOM 2440 N N . ARG A 1 308 ? 124.25618 -7.93657 61.59244 1.000 37.98938 304 ARG A N 1
ATOM 2441 C CA . ARG A 1 308 ? 122.99789 -8.58839 61.25688 1.000 28.46755 304 ARG A CA 1
ATOM 2442 C C . ARG A 1 308 ? 122.84649 -8.65619 59.74332 1.000 39.31564 304 ARG A C 1
ATOM 2443 O O . ARG A 1 308 ? 123.17169 -7.69805 59.03814 1.000 41.97407 304 ARG A O 1
ATOM 2451 N N . ARG A 1 309 ? 122.35371 -9.78982 59.24782 1.000 35.17827 305 ARG A N 1
ATOM 2452 C CA . ARG A 1 309 ? 122.12215 -9.93403 57.81594 1.000 37.87048 305 ARG A CA 1
ATOM 2453 C C . ARG A 1 309 ? 121.17241 -8.85256 57.31628 1.000 31.68870 305 ARG A C 1
ATOM 2454 O O . ARG A 1 309 ? 120.15295 -8.55524 57.94508 1.000 34.94513 305 ARG A O 1
ATOM 2462 N N . LEU A 1 310 ? 121.51909 -8.26506 56.17489 1.000 30.74233 306 LEU A N 1
ATOM 2463 C CA . LEU A 1 310 ? 120.83818 -7.10133 55.62598 1.000 24.84656 306 LEU A CA 1
ATOM 2464 C C . LEU A 1 310 ? 120.28103 -7.42412 54.24655 1.000 36.03885 306 LEU A C 1
ATOM 2465 O O . LEU A 1 310 ? 120.95061 -8.06650 53.43165 1.000 39.03924 306 LEU A O 1
ATOM 2470 N N . PHE A 1 311 ? 119.05470 -6.97671 53.98634 1.000 32.37023 307 PHE A N 1
ATOM 2471 C CA . PHE A 1 311 ? 118.43189 -7.11309 52.67561 1.000 29.20817 307 PHE A CA 1
ATOM 2472 C C . PHE A 1 311 ? 117.90475 -5.75033 52.25449 1.000 36.40226 307 PHE A C 1
ATOM 2473 O O . PHE A 1 311 ? 117.23166 -5.07457 53.03905 1.000 40.54113 307 PHE A O 1
ATOM 2481 N N . LEU A 1 312 ? 118.21188 -5.34433 51.02638 1.000 34.71124 308 LEU A N 1
ATOM 2482 C CA . LEU A 1 312 ? 117.83801 -4.02619 50.52983 1.000 22.37744 308 LEU A CA 1
ATOM 2483 C C . LEU A 1 312 ? 116.57155 -4.13050 49.68778 1.000 26.83793 308 LEU A C 1
ATOM 2484 O O . LEU A 1 312 ? 116.55327 -4.82832 48.66894 1.000 30.02255 308 LEU A O 1
ATOM 2489 N N . ARG A 1 313 ? 115.51686 -3.44420 50.12137 1.000 30.45816 309 ARG A N 1
ATOM 2490 C CA . ARG A 1 313 ? 114.29269 -3.26640 49.34206 1.000 25.05271 309 ARG A CA 1
ATOM 2491 C C . ARG A 1 313 ? 114.21609 -1.78346 48.98956 1.000 28.86926 309 ARG A C 1
ATOM 2492 O O . ARG A 1 313 ? 113.75859 -0.96952 49.79613 1.000 30.41637 309 ARG A O 1
ATOM 2500 N N . GLY A 1 314 ? 114.66589 -1.43047 47.78128 1.000 24.30877 310 GLY A N 1
ATOM 2501 C CA . GLY A 1 314 ? 114.85413 -0.04948 47.40060 1.000 24.27625 310 GLY A CA 1
ATOM 2502 C C . GLY A 1 314 ? 114.02940 0.38054 46.19389 1.000 32.75494 310 GLY A C 1
ATOM 2503 O O . GLY A 1 314 ? 113.43113 -0.43524 45.48190 1.000 31.71555 310 GLY A O 1
ATOM 2504 N N . THR A 1 315 ? 114.00029 1.69645 45.98423 1.000 27.00239 311 THR A N 1
ATOM 2505 C CA . THR A 1 315 ? 113.45298 2.30049 44.77867 1.000 21.29565 311 THR A CA 1
ATOM 2506 C C . THR A 1 315 ? 114.36001 3.45563 44.37946 1.000 31.93478 311 THR A C 1
ATOM 2507 O O . THR A 1 315 ? 115.18888 3.92165 45.16544 1.000 32.15165 311 THR A O 1
ATOM 2511 N N . LEU A 1 316 ? 114.20149 3.92214 43.14803 1.000 23.67848 312 LEU A N 1
ATOM 2512 C CA . LEU A 1 316 ? 115.05595 4.97786 42.62986 1.000 24.84405 312 LEU A CA 1
ATOM 2513 C C . LEU A 1 316 ? 114.45544 6.35304 42.89281 1.000 34.34695 312 LEU A C 1
ATOM 2514 O O . LEU A 1 316 ? 113.23376 6.53133 42.91644 1.000 34.54963 312 LEU A O 1
ATOM 2519 N N . ASP A 1 317 ? 115.33881 7.32624 43.10171 1.000 37.80697 313 ASP A N 1
ATOM 2520 C CA . ASP A 1 317 ? 114.99665 8.74057 43.04307 1.000 32.15998 313 ASP A CA 1
ATOM 2521 C C . ASP A 1 317 ? 115.83687 9.37022 41.94397 1.000 36.56131 313 ASP A C 1
ATOM 2522 O O . ASP A 1 317 ? 117.07095 9.34347 42.00948 1.000 30.06575 313 ASP A O 1
ATOM 2527 N N . CYS A 1 318 ? 115.16989 9.94709 40.94675 1.000 38.26584 314 CYS A N 1
ATOM 2528 C CA . CYS A 1 318 ? 115.83592 10.50881 39.78023 1.000 27.05326 314 CYS A CA 1
ATOM 2529 C C . CYS A 1 318 ? 115.70672 12.02762 39.72055 1.000 36.61411 314 CYS A C 1
ATOM 2530 O O . CYS A 1 318 ? 115.76487 12.61343 38.63818 1.000 36.11813 314 CYS A O 1
ATOM 2533 N N . ALA A 1 319 ? 115.53582 12.67183 40.87840 1.000 34.93606 315 ALA A N 1
ATOM 2534 C CA . ALA A 1 319 ? 115.42673 14.13054 40.97640 1.000 35.88615 315 ALA A CA 1
ATOM 2535 C C . ALA A 1 319 ? 114.18016 14.65086 40.25576 1.000 38.14015 315 ALA A C 1
ATOM 2536 O O . ALA A 1 319 ? 114.23240 15.61838 39.49256 1.000 35.40540 315 ALA A O 1
ATOM 2538 N N . VAL A 1 320 ? 113.04561 14.00663 40.51647 1.000 33.45815 316 VAL A N 1
ATOM 2539 C CA . VAL A 1 320 ? 111.77162 14.37244 39.90750 1.000 28.06934 316 VAL A CA 1
ATOM 2540 C C . VAL A 1 320 ? 110.99905 15.22454 40.90429 1.000 33.40523 316 VAL A C 1
ATOM 2541 O O . VAL A 1 320 ? 110.54955 14.72922 41.94358 1.000 37.37492 316 VAL A O 1
ATOM 2545 N N . PHE A 1 321 ? 110.83411 16.50652 40.58504 1.000 26.71905 317 PHE A N 1
ATOM 2546 C CA . PHE A 1 321 ? 110.10555 17.44807 41.43608 1.000 27.02188 317 PHE A CA 1
ATOM 2547 C C . PHE A 1 321 ? 109.37733 18.43436 40.54025 1.000 33.20411 317 PHE A C 1
ATOM 2548 O O . PHE A 1 321 ? 109.82016 19.57334 40.34826 1.000 32.73346 317 PHE A O 1
ATOM 2556 N N . PRO A 1 322 ? 108.23641 18.02727 39.97558 1.000 35.86994 318 PRO A N 1
ATOM 2557 C CA . PRO A 1 322 ? 107.59365 18.84667 38.93513 1.000 29.05565 318 PRO A CA 1
ATOM 2558 C C . PRO A 1 322 ? 107.13409 20.20791 39.41355 1.000 28.17388 318 PRO A C 1
ATOM 2559 O O . PRO A 1 322 ? 106.87643 21.08347 38.57717 1.000 39.83958 318 PRO A O 1
ATOM 2563 N N . LYS A 1 323 ? 107.00563 20.41959 40.72285 1.000 31.53868 319 LYS A N 1
ATOM 2564 C CA . LYS A 1 323 ? 106.56630 21.72683 41.19737 1.000 32.23973 319 LYS A CA 1
ATOM 2565 C C . LYS A 1 323 ? 107.61095 22.79783 40.90322 1.000 27.54407 319 LYS A C 1
ATOM 2566 O O . LYS A 1 323 ? 107.26459 23.93272 40.55650 1.000 27.47561 319 LYS A O 1
ATOM 2572 N N . THR A 1 324 ? 108.89324 22.44440 41.00471 1.000 34.87058 320 THR A N 1
ATOM 2573 C CA . THR A 1 324 ? 109.98915 23.39814 40.87675 1.000 34.26676 320 THR A CA 1
ATOM 2574 C C . THR A 1 324 ? 111.06900 22.99266 39.88437 1.000 34.13851 320 THR A C 1
ATOM 2575 O O . THR A 1 324 ? 111.83894 23.86374 39.45789 1.000 25.17752 320 THR A O 1
ATOM 2579 N N . GLY A 1 325 ? 111.16695 21.71838 39.51310 1.000 35.00372 321 GLY A N 1
ATOM 2580 C CA . GLY A 1 325 ? 112.27418 21.25207 38.70209 1.000 25.09152 321 GLY A CA 1
ATOM 2581 C C . GLY A 1 325 ? 113.49947 20.94960 39.54046 1.000 30.82404 321 GLY A C 1
ATOM 2582 O O . GLY A 1 325 ? 113.92511 19.79363 39.63849 1.000 36.13499 321 GLY A O 1
ATOM 2583 N N . PHE A 1 326 ? 114.07092 21.98406 40.15742 1.000 29.70492 322 PHE A N 1
ATOM 2584 C CA . PHE A 1 326 ? 115.20235 21.79700 41.04659 1.000 32.13484 322 PHE A CA 1
ATOM 2585 C C . PHE A 1 326 ? 114.75312 21.09633 42.33002 1.000 37.45283 322 PHE A C 1
ATOM 2586 O O . PHE A 1 326 ? 113.58046 21.16245 42.70702 1.000 27.03109 322 PHE A O 1
ATOM 2594 N N . PRO A 1 327 ? 115.66651 20.40842 43.01156 1.000 25.85151 323 PRO A N 1
ATOM 2595 C CA . PRO A 1 327 ? 115.27902 19.60306 44.17954 1.000 26.22363 323 PRO A CA 1
ATOM 2596 C C . PRO A 1 327 ? 114.90083 20.47724 45.36109 1.000 26.80814 323 PRO A C 1
ATOM 2597 O O . PRO A 1 327 ? 115.31482 21.64347 45.44372 1.000 35.53998 323 PRO A O 1
ATOM 2601 N N . PRO A 1 328 ? 114.11477 19.95061 46.29681 1.000 25.52207 324 PRO A N 1
ATOM 2602 C CA . PRO A 1 328 ? 113.81525 20.69648 47.52056 1.000 32.37052 324 PRO A CA 1
ATOM 2603 C C . PRO A 1 328 ? 114.91760 20.54062 48.55371 1.000 29.19234 324 PRO A C 1
ATOM 2604 O O . PRO A 1 328 ? 115.54689 19.48804 48.68113 1.000 28.76887 324 PRO A O 1
ATOM 2608 N N . THR A 1 329 ? 115.14079 21.61283 49.30830 1.000 35.19080 325 THR A N 1
ATOM 2609 C CA . THR A 1 329 ? 116.21284 21.64559 50.29184 1.000 28.49506 325 THR A CA 1
ATOM 2610 C C . THR A 1 329 ? 115.69913 21.61533 51.72825 1.000 33.69190 325 THR A C 1
ATOM 2611 O O . THR A 1 329 ? 116.48652 21.81473 52.65926 1.000 44.43776 325 THR A O 1
ATOM 2615 N N . ASP A 1 330 ? 114.40727 21.35611 51.93402 1.000 43.08725 326 ASP A N 1
ATOM 2616 C CA . ASP A 1 330 ? 113.83323 21.23575 53.26837 1.000 28.46381 326 ASP A CA 1
ATOM 2617 C C . ASP A 1 330 ? 113.72443 19.77212 53.67469 1.000 29.25046 326 ASP A C 1
ATOM 2618 O O . ASP A 1 330 ? 113.60929 18.87908 52.83204 1.000 38.97199 326 ASP A O 1
ATOM 2623 N N . VAL A 1 331 ? 113.75882 19.53582 54.98647 1.000 34.46837 327 VAL A N 1
ATOM 2624 C CA . VAL A 1 331 ? 113.72404 18.16738 55.49002 1.000 35.11327 327 VAL A CA 1
ATOM 2625 C C . VAL A 1 331 ? 112.35006 17.54646 55.27203 1.000 27.03595 327 VAL A C 1
ATOM 2626 O O . VAL A 1 331 ? 112.23674 16.35645 54.95553 1.000 35.35111 327 VAL A O 1
ATOM 2630 N N . GLU A 1 332 ? 111.28680 18.33914 55.42138 1.000 31.20940 328 GLU A N 1
ATOM 2631 C CA . GLU A 1 332 ? 109.93993 17.78188 55.34756 1.000 34.57301 328 GLU A CA 1
ATOM 2632 C C . GLU A 1 332 ? 109.64494 17.20501 53.96769 1.000 37.46111 328 GLU A C 1
ATOM 2633 O O . GLU A 1 332 ? 108.98719 16.16271 53.85487 1.000 31.48904 328 GLU A O 1
ATOM 2639 N N . SER A 1 333 ? 110.12281 17.86350 52.90581 1.000 35.49069 329 SER A N 1
ATOM 2640 C CA . SER A 1 333 ? 109.91136 17.33282 51.56105 1.000 29.77810 329 SER A CA 1
ATOM 2641 C C . SER A 1 333 ? 110.46276 15.92022 51.43721 1.000 27.19972 329 SER A C 1
ATOM 2642 O O . SER A 1 333 ? 109.79272 15.02604 50.90547 1.000 32.49923 329 SER A O 1
ATOM 2645 N N . TRP A 1 334 ? 111.67459 15.69516 51.94287 1.000 22.34615 330 TRP A N 1
ATOM 2646 C CA . TRP A 1 334 ? 112.26444 14.36511 51.88957 1.000 28.15350 330 TRP A CA 1
ATOM 2647 C C . TRP A 1 334 ? 111.66396 13.42896 52.93091 1.000 38.84570 330 TRP A C 1
ATOM 2648 O O . TRP A 1 334 ? 111.57914 12.21851 52.69176 1.000 35.32237 330 TRP A O 1
ATOM 2659 N N . LYS A 1 335 ? 111.23849 13.96075 54.07931 1.000 32.48908 331 LYS A N 1
ATOM 2660 C CA . LYS A 1 335 ? 110.56107 13.12585 55.06550 1.000 31.32842 331 LYS A CA 1
ATOM 2661 C C . LYS A 1 335 ? 109.30668 12.49060 54.47373 1.000 31.71518 331 LYS A C 1
ATOM 2662 O O . LYS A 1 335 ? 108.99705 11.32873 54.76033 1.000 28.61404 331 LYS A O 1
ATOM 2668 N N . LYS A 1 336 ? 108.58520 13.23083 53.62639 1.000 33.23523 332 LYS A N 1
ATOM 2669 C CA . LYS A 1 336 ? 107.38982 12.68496 52.98758 1.000 34.96300 332 LYS A CA 1
ATOM 2670 C C . LYS A 1 336 ? 107.73388 11.51990 52.06698 1.000 35.14099 332 LYS A C 1
ATOM 2671 O O . LYS A 1 336 ? 107.06528 10.47961 52.08684 1.000 32.96988 332 LYS A O 1
ATOM 2677 N N . ILE A 1 337 ? 108.76685 11.68557 51.23811 1.000 31.81433 333 ILE A N 1
ATOM 2678 C CA . ILE A 1 337 ? 109.13710 10.64053 50.28821 1.000 29.84923 333 ILE A CA 1
ATOM 2679 C C . ILE A 1 337 ? 109.58913 9.38355 51.02259 1.000 35.53449 333 ILE A C 1
ATOM 2680 O O . ILE A 1 337 ? 109.15969 8.26868 50.69939 1.000 30.11598 333 ILE A O 1
ATOM 2685 N N . TYR A 1 338 ? 110.45164 9.53879 52.02956 1.000 33.66652 334 TYR A N 1
ATOM 2686 C CA . TYR A 1 338 ? 110.88375 8.37909 52.80224 1.000 33.04674 334 TYR A CA 1
ATOM 2687 C C . TYR A 1 338 ? 109.72146 7.73330 53.54651 1.000 33.34945 334 TYR A C 1
ATOM 2688 O O . TYR A 1 338 ? 109.69153 6.50581 53.69505 1.000 35.12451 334 TYR A O 1
ATOM 2697 N N . THR A 1 339 ? 108.75627 8.53142 54.01142 1.000 30.29875 335 THR A N 1
ATOM 2698 C CA . THR A 1 339 ? 107.62496 7.96389 54.73753 1.000 31.41254 335 THR A CA 1
ATOM 2699 C C . THR A 1 339 ? 106.76832 7.09722 53.82564 1.000 33.53296 335 THR A C 1
ATOM 2700 O O . THR A 1 339 ? 106.44264 5.95546 54.16632 1.000 33.48185 335 THR A O 1
ATOM 2704 N N . THR A 1 340 ? 106.39156 7.62005 52.65859 1.000 31.06390 336 THR A N 1
ATOM 2705 C CA . THR A 1 340 ? 105.59684 6.81382 51.74222 1.000 34.91808 336 THR A CA 1
ATOM 2706 C C . THR A 1 340 ? 106.39611 5.62453 51.21530 1.000 34.69205 336 THR A C 1
ATOM 2707 O O . THR A 1 340 ? 105.81560 4.57013 50.93358 1.000 32.71096 336 THR A O 1
ATOM 2711 N N . CYS A 1 341 ? 107.72264 5.75522 51.10865 1.000 30.29566 337 CYS A N 1
ATOM 2712 C CA . CYS A 1 341 ? 108.54903 4.60087 50.76297 1.000 28.86839 337 CYS A CA 1
ATOM 2713 C C . CYS A 1 341 ? 108.45717 3.52570 51.83591 1.000 33.17364 337 CYS A C 1
ATOM 2714 O O . CYS A 1 341 ? 108.26550 2.34238 51.52970 1.000 34.04770 337 CYS A O 1
ATOM 2717 N N . ARG A 1 342 ? 108.60061 3.91964 53.10450 1.000 29.97251 338 ARG A N 1
ATOM 2718 C CA . ARG A 1 342 ? 108.47527 2.95412 54.18946 1.000 32.54597 338 ARG A CA 1
ATOM 2719 C C . ARG A 1 342 ? 107.05159 2.41569 54.28941 1.000 32.52677 338 ARG A C 1
ATOM 2720 O O . ARG A 1 342 ? 106.85448 1.26584 54.70331 1.000 29.68373 338 ARG A O 1
ATOM 2728 N N A GLN A 1 343 ? 106.05614 3.21601 53.89766 0.550 34.27062 339 GLN A N 1
ATOM 2729 N N B GLN A 1 343 ? 106.05313 3.23030 53.92123 0.450 33.67549 339 GLN A N 1
ATOM 2730 C CA A GLN A 1 343 ? 104.67569 2.74266 53.90622 0.550 28.30022 339 GLN A CA 1
ATOM 2731 C CA B GLN A 1 343 ? 104.66897 2.76205 53.89471 0.450 30.25733 339 GLN A CA 1
ATOM 2732 C C A GLN A 1 343 ? 104.46109 1.60419 52.91881 0.550 32.92077 339 GLN A C 1
ATOM 2733 C C B GLN A 1 343 ? 104.49358 1.58347 52.94590 0.450 33.85186 339 GLN A C 1
ATOM 2734 O O A GLN A 1 343 ? 103.55437 0.78532 53.10557 0.550 34.26257 339 GLN A O 1
ATOM 2735 O O B GLN A 1 343 ? 103.65053 0.71255 53.18835 0.450 34.33110 339 GLN A O 1
ATOM 2746 N N . HIS A 1 344 ? 105.26706 1.54044 51.86267 1.000 27.33146 340 HIS A N 1
ATOM 2747 C CA . HIS A 1 344 ? 105.21579 0.44016 50.91198 1.000 29.26783 340 HIS A CA 1
ATOM 2748 C C . HIS A 1 344 ? 106.23413 -0.64856 51.23195 1.000 31.96306 340 HIS A C 1
ATOM 2749 O O . HIS A 1 344 ? 106.45384 -1.53920 50.40461 1.000 32.69450 340 HIS A O 1
ATOM 2756 N N . GLY A 1 345 ? 106.86433 -0.58800 52.40353 1.000 30.24503 341 GLY A N 1
ATOM 2757 C CA . GLY A 1 345 ? 107.77532 -1.62084 52.85240 1.000 31.19053 341 GLY A CA 1
ATOM 2758 C C . GLY A 1 345 ? 109.22603 -1.45901 52.45054 1.000 36.01496 341 GLY A C 1
ATOM 2759 O O . GLY A 1 345 ? 110.01171 -2.39161 52.65707 1.000 36.44388 341 GLY A O 1
ATOM 2760 N N . LEU A 1 346 ? 109.61465 -0.31738 51.89475 1.000 26.91817 342 LEU A N 1
ATOM 2761 C CA . LEU A 1 346 ? 110.98564 -0.13627 51.44556 1.000 30.61930 342 LEU A CA 1
ATOM 2762 C C . LEU A 1 346 ? 111.87410 0.36925 52.58003 1.000 30.83673 342 LEU A C 1
ATOM 2763 O O . LEU A 1 346 ? 111.40974 0.97578 53.54825 1.000 33.25187 342 LEU A O 1
ATOM 2768 N N . ASN A 1 347 ? 113.17680 0.10322 52.44595 1.000 28.06555 343 ASN A N 1
ATOM 2769 C CA . ASN A 1 347 ? 114.17093 0.58524 53.39717 1.000 29.92526 343 ASN A CA 1
ATOM 2770 C C . ASN A 1 347 ? 115.37871 1.20808 52.70908 1.000 32.73904 343 ASN A C 1
ATOM 2771 O O . ASN A 1 347 ? 116.36946 1.51849 53.38242 1.000 33.57135 343 ASN A O 1
ATOM 2776 N N . HIS A 1 348 ? 115.31954 1.40775 51.39601 1.000 28.19677 344 HIS A N 1
ATOM 2777 C CA . HIS A 1 348 ? 116.48994 1.78522 50.62341 1.000 26.28145 344 HIS A CA 1
ATOM 2778 C C . HIS A 1 348 ? 116.05654 2.68468 49.47594 1.000 27.72325 344 HIS A C 1
ATOM 2779 O O . HIS A 1 348 ? 114.97496 2.51270 48.91033 1.000 25.73663 344 HIS A O 1
ATOM 2786 N N . VAL A 1 349 ? 116.89576 3.66817 49.16061 1.000 25.72445 345 VAL A N 1
ATOM 2787 C CA . VAL A 1 349 ? 116.67707 4.55915 48.02531 1.000 25.74780 345 VAL A CA 1
ATOM 2788 C C . VAL A 1 349 ? 118.00433 4.73922 47.30273 1.000 28.25360 345 VAL A C 1
ATOM 2789 O O . VAL A 1 349 ? 119.01780 5.07077 47.92828 1.000 27.52281 345 VAL A O 1
ATOM 2793 N N . ARG A 1 350 ? 118.00427 4.50209 45.99320 1.000 32.02475 346 ARG A N 1
ATOM 2794 C CA . ARG A 1 350 ? 119.14580 4.80197 45.13919 1.000 26.73391 346 ARG A CA 1
ATOM 2795 C C . ARG A 1 350 ? 118.89636 6.11925 44.41743 1.000 29.03068 346 ARG A C 1
ATOM 2796 O O . ARG A 1 350 ? 117.80902 6.33730 43.87221 1.000 25.79357 346 ARG A O 1
ATOM 2804 N N . PHE A 1 351 ? 119.90359 6.98978 44.41428 1.000 29.99814 347 PHE A N 1
ATOM 2805 C CA . PHE A 1 351 ? 119.84759 8.25961 43.69944 1.000 27.84403 347 PHE A CA 1
ATOM 2806 C C . PHE A 1 351 ? 120.59102 8.10172 42.37657 1.000 31.91512 347 PHE A C 1
ATOM 2807 O O . PHE A 1 351 ? 121.82212 7.99741 42.35219 1.000 33.72484 347 PHE A O 1
ATOM 2815 N N . HIS A 1 352 ? 119.83002 8.08946 41.28299 1.000 34.60586 348 HIS A N 1
ATOM 2816 C CA . HIS A 1 352 ? 120.32462 7.77281 39.94470 1.000 27.06301 348 HIS A CA 1
ATOM 2817 C C . HIS A 1 352 ? 121.06584 8.97697 39.36664 1.000 26.94426 348 HIS A C 1
ATOM 2818 O O . HIS A 1 352 ? 120.45191 10.00260 39.05281 1.000 32.42216 348 HIS A O 1
ATOM 2825 N N . SER A 1 353 ? 122.38940 8.84882 39.23910 1.000 29.48004 349 SER A N 1
ATOM 2826 C CA . SER A 1 353 ? 123.25015 9.81444 38.53988 1.000 30.72710 349 SER A CA 1
ATOM 2827 C C . SER A 1 353 ? 123.05698 11.24885 39.03691 1.000 35.50701 349 SER A C 1
ATOM 2828 O O . SER A 1 353 ? 123.13195 12.20929 38.26588 1.000 35.65885 349 SER A O 1
ATOM 2831 N N . TRP A 1 354 ? 122.82327 11.39729 40.34109 1.000 29.65949 350 TRP A N 1
ATOM 2832 C CA . TRP A 1 354 ? 122.78345 12.71314 40.97078 1.000 34.41860 350 TRP A CA 1
ATOM 2833 C C . TRP A 1 354 ? 122.89830 12.53823 42.47771 1.000 35.94550 350 TRP A C 1
ATOM 2834 O O . TRP A 1 354 ? 122.65483 11.45348 43.01333 1.000 34.29836 350 TRP A O 1
ATOM 2845 N N . CYS A 1 355 ? 123.28814 13.61830 43.15577 1.000 35.43864 351 CYS A N 1
ATOM 2846 C CA . CYS A 1 355 ? 123.39394 13.61310 44.60617 1.000 24.62965 351 CYS A CA 1
ATOM 2847 C C . CYS A 1 355 ? 122.39482 14.59237 45.20669 1.000 30.82300 351 CYS A C 1
ATOM 2848 O O . CYS A 1 355 ? 122.35089 15.75848 44.78952 1.000 30.47955 351 CYS A O 1
ATOM 2851 N N . PRO A 1 356 ? 121.58811 14.17041 46.17671 1.000 28.73976 352 PRO A N 1
ATOM 2852 C CA . PRO A 1 356 ? 120.55606 15.05254 46.72934 1.000 25.32737 352 PRO A CA 1
ATOM 2853 C C . PRO A 1 356 ? 121.15242 16.04993 47.70583 1.000 31.70446 352 PRO A C 1
ATOM 2854 O O . PRO A 1 356 ? 122.29627 15.88329 48.15668 1.000 27.38759 352 PRO A O 1
ATOM 2858 N N . PRO A 1 357 ? 120.41309 17.11364 48.05365 1.000 31.33155 353 PRO A N 1
ATOM 2859 C CA . PRO A 1 357 ? 120.94614 18.08928 49.01370 1.000 28.30508 353 PRO A CA 1
ATOM 2860 C C . PRO A 1 357 ? 120.98097 17.55340 50.43615 1.000 31.52379 353 PRO A C 1
ATOM 2861 O O . PRO A 1 357 ? 120.55765 16.42221 50.70032 1.000 26.23864 353 PRO A O 1
ATOM 2865 N N . GLU A 1 358 ? 121.47928 18.38135 51.35831 1.000 33.46122 354 GLU A N 1
ATOM 2866 C CA . GLU A 1 358 ? 121.68421 17.94683 52.73724 1.000 29.99819 354 GLU A CA 1
ATOM 2867 C C . GLU A 1 358 ? 120.39810 17.41732 53.36610 1.000 35.84372 354 GLU A C 1
ATOM 2868 O O . GLU A 1 358 ? 120.42607 16.42946 54.11042 1.000 26.02720 354 GLU A O 1
ATOM 2874 N N . ALA A 1 359 ? 119.25847 18.05048 53.06932 1.000 35.25304 355 ALA A N 1
ATOM 2875 C CA . ALA A 1 359 ? 118.00982 17.66778 53.72262 1.000 22.19030 355 ALA A CA 1
ATOM 2876 C C . ALA A 1 359 ? 117.65856 16.20520 53.47918 1.000 28.78065 355 ALA A C 1
ATOM 2877 O O . ALA A 1 359 ? 117.09408 15.55205 54.36208 1.000 35.20315 355 ALA A O 1
ATOM 2879 N N . ALA A 1 360 ? 117.98197 15.67013 52.30040 1.000 29.49264 356 ALA A N 1
ATOM 2880 C CA . ALA A 1 360 ? 117.66498 14.27222 52.02551 1.000 31.54468 356 ALA A CA 1
ATOM 2881 C C . ALA A 1 360 ? 118.44700 13.33720 52.94022 1.000 31.71965 356 ALA A C 1
ATOM 2882 O O . ALA A 1 360 ? 117.92557 12.30068 53.36872 1.000 29.52568 356 ALA A O 1
ATOM 2884 N N . PHE A 1 361 ? 119.69805 13.68583 53.25274 1.000 34.71696 357 PHE A N 1
ATOM 2885 C CA . PHE A 1 361 ? 120.47610 12.87481 54.18401 1.000 29.07085 357 PHE A CA 1
ATOM 2886 C C . PHE A 1 361 ? 119.94083 13.00000 55.60390 1.000 29.74921 357 PHE A C 1
ATOM 2887 O O . PHE A 1 361 ? 119.79816 11.99456 56.30978 1.000 29.20523 357 PHE A O 1
ATOM 2895 N N . ALA A 1 362 ? 119.63823 14.22786 56.03639 1.000 34.53129 358 ALA A N 1
ATOM 2896 C CA . ALA A 1 362 ? 119.14618 14.44305 57.39372 1.000 28.76300 358 ALA A CA 1
ATOM 2897 C C . ALA A 1 362 ? 117.80892 13.74747 57.61786 1.000 30.96705 358 ALA A C 1
ATOM 2898 O O . ALA A 1 362 ? 117.58804 13.13485 58.66962 1.000 27.93538 358 ALA A O 1
ATOM 2900 N N . ALA A 1 363 ? 116.90094 13.83721 56.64260 1.000 31.35437 359 ALA A N 1
ATOM 2901 C CA . ALA A 1 363 ? 115.62846 13.13296 56.75143 1.000 21.91963 359 ALA A CA 1
ATOM 2902 C C . ALA A 1 363 ? 115.84064 11.62919 56.85449 1.000 31.44007 359 ALA A C 1
ATOM 2903 O O . ALA A 1 363 ? 115.23309 10.96471 57.70230 1.000 33.34899 359 ALA A O 1
ATOM 2905 N N . ALA A 1 364 ? 116.71139 11.07512 56.00881 1.000 31.64563 360 ALA A N 1
ATOM 2906 C CA . ALA A 1 364 ? 116.96274 9.64003 56.04071 1.000 32.00702 360 ALA A CA 1
ATOM 2907 C C . ALA A 1 364 ? 117.66287 9.19731 57.32004 1.000 32.97673 360 ALA A C 1
ATOM 2908 O O . ALA A 1 364 ? 117.54149 8.02872 57.70215 1.000 33.68656 360 ALA A O 1
ATOM 2910 N N . ASP A 1 365 ? 118.38858 10.09592 57.98986 1.000 28.47468 361 ASP A N 1
ATOM 2911 C CA . ASP A 1 365 ? 119.02359 9.73385 59.25319 1.000 24.81171 361 ASP A CA 1
ATOM 2912 C C . ASP A 1 365 ? 117.98182 9.38891 60.30936 1.000 35.39771 361 ASP A C 1
ATOM 2913 O O . ASP A 1 365 ? 118.10620 8.38236 61.01679 1.000 42.32989 361 ASP A O 1
ATOM 2918 N N . GLY A 1 366 ? 116.94660 10.22341 60.43752 1.000 24.10125 362 GLY A N 1
ATOM 2919 C CA . GLY A 1 366 ? 115.91252 9.97379 61.42429 1.000 23.22459 362 GLY A CA 1
ATOM 2920 C C . GLY A 1 366 ? 114.92190 8.90038 61.03630 1.000 32.94186 362 GLY A C 1
ATOM 2921 O O . GLY A 1 366 ? 114.25047 8.34775 61.91375 1.000 34.72388 362 GLY A O 1
ATOM 2930 N N . GLY A 1 368 ? 115.84510 6.11143 59.28147 1.000 36.99059 364 GLY A N 1
ATOM 2931 C CA . GLY A 1 368 ? 116.51945 4.83548 59.15742 1.000 36.96989 364 GLY A CA 1
ATOM 2932 C C . GLY A 1 368 ? 116.51688 4.27625 57.75103 1.000 41.20254 364 GLY A C 1
ATOM 2933 O O . GLY A 1 368 ? 116.36560 3.06149 57.57041 1.000 40.79100 364 GLY A O 1
ATOM 2942 N N . TYR A 1 370 ? 118.44567 3.44766 54.14555 1.000 26.97766 366 TYR A N 1
ATOM 2943 C CA . TYR A 1 370 ? 119.77214 3.21615 53.58840 1.000 22.75343 366 TYR A CA 1
ATOM 2944 C C . TYR A 1 370 ? 119.84413 3.85778 52.20960 1.000 27.42899 366 TYR A C 1
ATOM 2945 O O . TYR A 1 370 ? 119.09733 3.47650 51.30244 1.000 34.32361 366 TYR A O 1
ATOM 2954 N N . LEU A 1 371 ? 120.73740 4.82641 52.05093 1.000 23.80561 367 LEU A N 1
ATOM 2955 C CA . LEU A 1 371 ? 120.85994 5.56935 50.80784 1.000 24.18891 367 LEU A CA 1
ATOM 2956 C C . LEU A 1 371 ? 122.08421 5.11025 50.02647 1.000 30.81975 367 LEU A C 1
ATOM 2957 O O . LEU A 1 371 ? 123.11527 4.75806 50.60629 1.000 30.66787 367 LEU A O 1
ATOM 2962 N N . GLU A 1 372 ? 121.95664 5.11343 48.69943 1.000 33.36369 368 GLU A N 1
ATOM 2963 C CA . GLU A 1 372 ? 123.07903 4.91177 47.78878 1.000 29.91731 368 GLU A CA 1
ATOM 2964 C C . GLU A 1 372 ? 123.19009 6.13823 46.89391 1.000 29.47134 368 GLU A C 1
ATOM 2965 O O . GLU A 1 372 ? 122.24406 6.46786 46.16923 1.000 30.62833 368 GLU A O 1
ATOM 2971 N N . ILE A 1 373 ? 124.34365 6.80325 46.93964 1.000 29.19714 369 ILE A N 1
ATOM 2972 C CA . ILE A 1 373 ? 124.55491 8.09163 46.28699 1.000 32.88104 369 ILE A CA 1
ATOM 2973 C C . ILE A 1 373 ? 125.49807 7.89993 45.10620 1.000 29.87163 369 ILE A C 1
ATOM 2974 O O . ILE A 1 373 ? 126.45198 7.11603 45.18200 1.000 26.82865 369 ILE A O 1
ATOM 2979 N N . GLU A 1 374 ? 125.22176 8.60611 44.00962 1.000 27.03828 370 GLU A N 1
ATOM 2980 C CA . GLU A 1 374 ? 126.07040 8.59283 42.82791 1.000 31.94784 370 GLU A CA 1
ATOM 2981 C C . GLU A 1 374 ? 126.60355 9.99546 42.55771 1.000 28.40153 370 GLU A C 1
ATOM 2982 O O . GLU A 1 374 ? 126.09212 10.98922 43.08139 1.000 35.27270 370 GLU A O 1
ATOM 2988 N N . CYS A 1 375 ? 127.64417 10.06986 41.73625 1.000 27.26447 371 CYS A N 1
ATOM 2989 C CA . CYS A 1 375 ? 128.40820 11.30842 41.57167 1.000 29.99466 371 CYS A CA 1
ATOM 2990 C C . CYS A 1 375 ? 127.99762 12.08483 40.32555 1.000 34.79497 371 CYS A C 1
ATOM 2991 O O . CYS A 1 375 ? 128.84291 12.51715 39.54064 1.000 33.20313 371 CYS A O 1
ATOM 2994 N N . SER A 1 376 ? 126.68894 12.26539 40.13493 1.000 24.50395 372 SER A N 1
ATOM 2995 C CA . SER A 1 376 ? 126.14076 13.23818 39.19010 1.000 34.97535 372 SER A CA 1
ATOM 2996 C C . SER A 1 376 ? 126.40375 12.87514 37.72940 1.000 28.11418 372 SER A C 1
ATOM 2997 O O . SER A 1 376 ? 126.38661 13.75188 36.86304 1.000 28.38667 372 SER A O 1
ATOM 3000 N N . SER A 1 377 ? 126.63270 11.60212 37.41308 1.000 29.03471 373 SER A N 1
ATOM 3001 C CA . SER A 1 377 ? 127.01671 11.25816 36.05071 1.000 33.26926 373 SER A CA 1
ATOM 3002 C C . SER A 1 377 ? 126.36565 9.96470 35.58200 1.000 33.21231 373 SER A C 1
ATOM 3003 O O . SER A 1 377 ? 126.28505 8.98347 36.32710 1.000 25.36855 373 SER A O 1
ATOM 3006 N N . TRP A 1 378 ? 125.90841 9.98376 34.33191 1.000 30.03450 374 TRP A N 1
ATOM 3007 C CA . TRP A 1 378 ? 125.55330 8.79779 33.55479 1.000 33.39830 374 TRP A CA 1
ATOM 3008 C C . TRP A 1 378 ? 126.39380 8.88650 32.28352 1.000 32.48670 374 TRP A C 1
ATOM 3009 O O . TRP A 1 378 ? 125.91627 9.31559 31.23063 1.000 28.71931 374 TRP A O 1
ATOM 3020 N N . ALA A 1 379 ? 127.66256 8.48602 32.39713 1.000 28.92237 375 ALA A N 1
ATOM 3021 C CA . ALA A 1 379 ? 128.67083 8.73843 31.36578 1.000 28.45414 375 ALA A CA 1
ATOM 3022 C C . ALA A 1 379 ? 128.47572 7.77334 30.19933 1.000 34.32771 375 ALA A C 1
ATOM 3023 O O . ALA A 1 379 ? 129.20719 6.79568 30.02068 1.000 26.87677 375 ALA A O 1
ATOM 3025 N N . ASN A 1 380 ? 127.47683 8.07521 29.37406 1.000 29.60891 376 ASN A N 1
ATOM 3026 C CA . ASN A 1 380 ? 127.16900 7.26342 28.20575 1.000 32.03182 376 ASN A CA 1
ATOM 3027 C C . ASN A 1 380 ? 126.43860 8.13269 27.18813 1.000 32.47647 376 ASN A C 1
ATOM 3028 O O . ASN A 1 380 ? 126.18184 9.31781 27.42311 1.000 30.05118 376 ASN A O 1
ATOM 3033 N N . GLN A 1 381 ? 126.11094 7.52538 26.04486 1.000 34.07643 377 GLN A N 1
ATOM 3034 C CA . GLN A 1 381 ? 125.38058 8.16738 24.95519 1.000 23.91466 377 GLN A CA 1
ATOM 3035 C C . GLN A 1 381 ? 126.12622 9.37428 24.39702 1.000 24.62753 377 GLN A C 1
ATOM 3036 O O . GLN A 1 381 ? 126.62861 9.32710 23.26986 1.000 35.86245 377 GLN A O 1
ATOM 3042 N N . SER A 1 382 ? 126.20198 10.45755 25.16789 1.000 30.72097 378 SER A N 1
ATOM 3043 C CA . SER A 1 382 ? 126.85055 11.67802 24.70699 1.000 28.66687 378 SER A CA 1
ATOM 3044 C C . SER A 1 382 ? 128.33523 11.72503 25.02556 1.000 31.15584 378 SER A C 1
ATOM 3045 O O . SER A 1 382 ? 129.07658 12.46041 24.36340 1.000 44.30807 378 SER A O 1
ATOM 3048 N N . THR A 1 383 ? 128.78579 10.96345 26.01495 1.000 31.52980 379 THR A N 1
ATOM 3049 C CA . THR A 1 383 ? 130.13888 11.10217 26.51999 1.000 35.60770 379 THR A CA 1
ATOM 3050 C C . THR A 1 383 ? 130.63823 9.73537 26.96649 1.000 38.43563 379 THR A C 1
ATOM 3051 O O . THR A 1 383 ? 130.02018 8.69929 26.70340 1.000 32.42747 379 THR A O 1
ATOM 3055 N N . THR A 1 384 ? 131.76749 9.74943 27.66227 1.000 40.51628 380 THR A N 1
ATOM 3056 C CA . THR A 1 384 ? 132.48817 8.54107 28.01107 1.000 28.60228 380 THR A CA 1
ATOM 3057 C C . THR A 1 384 ? 133.35667 8.86865 29.21604 1.000 36.50866 380 THR A C 1
ATOM 3058 O O . THR A 1 384 ? 133.71774 10.02818 29.44322 1.000 48.55072 380 THR A O 1
ATOM 3062 N N . ILE A 1 385 ? 133.66953 7.84439 30.00255 1.000 24.82973 381 ILE A N 1
ATOM 3063 C CA . ILE A 1 385 ? 134.44980 8.02745 31.21971 1.000 37.34620 381 ILE A CA 1
ATOM 3064 C C . ILE A 1 385 ? 135.65259 7.09754 31.18663 1.000 35.35712 381 ILE A C 1
ATOM 3065 O O . ILE A 1 385 ? 135.56348 5.96246 30.70595 1.000 36.21729 381 ILE A O 1
ATOM 3070 N N . GLY A 1 386 ? 136.78305 7.59056 31.68132 1.000 34.56544 382 GLY A N 1
ATOM 3071 C CA . GLY A 1 386 ? 137.99769 6.80925 31.74665 1.000 29.25839 382 GLY A CA 1
ATOM 3072 C C . GLY A 1 386 ? 138.90919 6.93433 30.54986 1.000 32.27427 382 GLY A C 1
ATOM 3073 O O . GLY A 1 386 ? 139.90380 6.20303 30.47270 1.000 27.75066 382 GLY A O 1
ATOM 3074 N N . ASP A 1 387 ? 138.60793 7.83791 29.61633 1.000 33.90406 383 ASP A N 1
ATOM 3075 C CA . ASP A 1 387 ? 139.37143 7.98460 28.38526 1.000 28.52990 383 ASP A CA 1
ATOM 3076 C C . ASP A 1 387 ? 140.20591 9.25936 28.36833 1.000 29.22537 383 ASP A C 1
ATOM 3077 O O . ASP A 1 387 ? 140.64527 9.69484 27.29914 1.000 34.42268 383 ASP A O 1
ATOM 3082 N N . GLY A 1 388 ? 140.43855 9.86131 29.53194 1.000 33.93592 384 GLY A N 1
ATOM 3083 C CA . GLY A 1 388 ? 141.27477 11.03825 29.63088 1.000 29.63101 384 GLY A CA 1
ATOM 3084 C C . GLY A 1 388 ? 140.56531 12.35612 29.42886 1.000 43.43331 384 GLY A C 1
ATOM 3085 O O . GLY A 1 388 ? 141.23488 13.39214 29.34454 1.000 46.83488 384 GLY A O 1
ATOM 3086 N N . GLY A 1 389 ? 139.23857 12.35524 29.34544 1.000 40.99454 385 GLY A N 1
ATOM 3087 C CA . GLY A 1 389 ? 138.49834 13.59056 29.19708 1.000 42.81200 385 GLY A CA 1
ATOM 3088 C C . GLY A 1 389 ? 138.40545 14.35838 30.49954 1.000 41.40167 385 GLY A C 1
ATOM 3089 O O . GLY A 1 389 ? 138.79023 13.88573 31.56968 1.000 39.30890 385 GLY A O 1
ATOM 3090 N N . ASP A 1 390 ? 137.87373 15.57981 30.40052 1.000 42.34185 386 ASP A N 1
ATOM 3091 C CA . ASP A 1 390 ? 137.74100 16.41974 31.58514 1.000 35.92637 386 ASP A CA 1
ATOM 3092 C C . ASP A 1 390 ? 136.76395 15.83985 32.59826 1.000 35.06242 386 ASP A C 1
ATOM 3093 O O . ASP A 1 390 ? 136.83750 16.18999 33.78193 1.000 37.59363 386 ASP A O 1
ATOM 3098 N N . LEU A 1 391 ? 135.85496 14.96317 32.16281 1.000 36.51168 387 LEU A N 1
ATOM 3099 C CA . LEU A 1 391 ? 134.95209 14.30546 33.09974 1.000 31.85623 387 LEU A CA 1
ATOM 3100 C C . LEU A 1 391 ? 135.71139 13.45603 34.11027 1.000 37.14970 387 LEU A C 1
ATOM 3101 O O . LEU A 1 391 ? 135.28021 13.33508 35.26340 1.000 38.80914 387 LEU A O 1
ATOM 3106 N N . ASP A 1 392 ? 136.84152 12.86933 33.70228 1.000 37.47240 388 ASP A N 1
ATOM 3107 C CA . ASP A 1 392 ? 137.58509 11.97944 34.59079 1.000 28.12334 388 ASP A CA 1
ATOM 3108 C C . ASP A 1 392 ? 137.99281 12.69125 35.87598 1.000 31.95204 388 ASP A C 1
ATOM 3109 O O . ASP A 1 392 ? 137.77272 12.17551 36.97837 1.000 35.69892 388 ASP A O 1
ATOM 3114 N N . ARG A 1 393 ? 138.58515 13.88465 35.75686 1.000 35.22604 389 ARG A N 1
ATOM 3115 C CA . ARG A 1 393 ? 138.97494 14.62563 36.95375 1.000 26.57275 389 ARG A CA 1
ATOM 3116 C C . ARG A 1 393 ? 137.76435 15.19712 37.67903 1.000 34.50495 389 ARG A C 1
ATOM 3117 O O . ARG A 1 393 ? 137.80139 15.36668 38.90326 1.000 34.76276 389 ARG A O 1
ATOM 3125 N N . PHE A 1 394 ? 136.68732 15.49970 36.94975 1.000 34.65126 390 PHE A N 1
ATOM 3126 C CA . PHE A 1 394 ? 135.50349 16.05528 37.59524 1.000 26.24311 390 PHE A CA 1
ATOM 3127 C C . PHE A 1 394 ? 134.86448 15.04840 38.54300 1.000 28.59212 390 PHE A C 1
ATOM 3128 O O . PHE A 1 394 ? 134.45767 15.40627 39.65412 1.000 34.89379 390 PHE A O 1
ATOM 3136 N N . ILE A 1 395 ? 134.76196 13.78705 38.12039 1.000 30.54352 391 ILE A N 1
ATOM 3137 C CA . ILE A 1 395 ? 134.15767 12.76606 38.97095 1.000 31.11647 391 ILE A CA 1
ATOM 3138 C C . ILE A 1 395 ? 134.97311 12.57822 40.24328 1.000 32.78566 391 ILE A C 1
ATOM 3139 O O . ILE A 1 395 ? 134.41605 12.37648 41.32945 1.000 36.81207 391 ILE A O 1
ATOM 3144 N N . TRP A 1 396 ? 136.30102 12.65747 40.13816 1.000 28.38800 392 TRP A N 1
ATOM 3145 C CA . TRP A 1 396 ? 137.13266 12.56913 41.33433 1.000 34.12568 392 TRP A CA 1
ATOM 3146 C C . TRP A 1 396 ? 136.85159 13.73003 42.27799 1.000 38.83564 392 TRP A C 1
ATOM 3147 O O . TRP A 1 396 ? 136.62889 13.53064 43.47744 1.000 40.51157 392 TRP A O 1
ATOM 3158 N N . GLU A 1 397 ? 136.84252 14.95452 41.74747 1.000 30.50833 393 GLU A N 1
ATOM 3159 C CA . GLU A 1 397 ? 136.55453 16.11621 42.57948 1.000 28.71068 393 GLU A CA 1
ATOM 3160 C C . GLU A 1 397 ? 135.11670 16.10539 43.08135 1.000 37.10638 393 GLU A C 1
ATOM 3161 O O . GLU A 1 397 ? 134.85492 16.52113 44.21698 1.000 35.68259 393 GLU A O 1
ATOM 3167 N N . GLU A 1 398 ? 134.17563 15.63007 42.26157 1.000 36.84421 394 GLU A N 1
ATOM 3168 C CA . GLU A 1 398 ? 132.78125 15.59887 42.69178 1.000 33.55094 394 GLU A CA 1
ATOM 3169 C C . GLU A 1 398 ? 132.57620 14.59877 43.82270 1.000 32.92487 394 GLU A C 1
ATOM 3170 O O . GLU A 1 398 ? 131.86679 14.89046 44.79324 1.000 29.83515 394 GLU A O 1
ATOM 3176 N N . SER A 1 399 ? 133.20293 13.42202 43.72594 1.000 32.33902 395 SER A N 1
ATOM 3177 C CA . SER A 1 399 ? 133.08010 12.43224 44.79264 1.000 29.53843 395 SER A CA 1
ATOM 3178 C C . SER A 1 399 ? 133.71716 12.92944 46.08521 1.000 38.68282 395 SER A C 1
ATOM 3179 O O . SER A 1 399 ? 133.19705 12.67253 47.17694 1.000 33.22668 395 SER A O 1
ATOM 3182 N N . GLU A 1 400 ? 134.84091 13.64481 45.98603 1.000 33.95811 396 GLU A N 1
ATOM 3183 C CA . GLU A 1 400 ? 135.46541 14.18860 47.18758 1.000 30.38641 396 GLU A CA 1
ATOM 3184 C C . GLU A 1 400 ? 134.58285 15.25336 47.82959 1.000 36.60913 396 GLU A C 1
ATOM 3185 O O . GLU A 1 400 ? 134.48766 15.32625 49.05941 1.000 33.75917 396 GLU A O 1
ATOM 3191 N N . ARG A 1 401 ? 133.91125 16.07304 47.01547 1.000 38.62251 397 ARG A N 1
ATOM 3192 C CA . ARG A 1 401 ? 132.97578 17.05323 47.56204 1.000 33.23356 397 ARG A CA 1
ATOM 3193 C C . ARG A 1 401 ? 131.80826 16.37365 48.26397 1.000 35.11229 397 ARG A C 1
ATOM 3194 O O . ARG A 1 401 ? 131.39921 16.79669 49.35225 1.000 34.46636 397 ARG A O 1
ATOM 3202 N N . ILE A 1 402 ? 131.26311 15.31966 47.65303 1.000 30.50175 398 ILE A N 1
ATOM 3203 C CA . ILE A 1 402 ? 130.09918 14.63956 48.21115 1.000 28.42681 398 ILE A CA 1
ATOM 3204 C C . ILE A 1 402 ? 130.44493 13.98345 49.54282 1.000 31.97734 398 ILE A C 1
ATOM 3205 O O . ILE A 1 402 ? 129.69904 14.10775 50.52363 1.000 36.72375 398 ILE A O 1
ATOM 3210 N N . VAL A 1 403 ? 131.58794 13.29470 49.60918 1.000 27.28807 399 VAL A N 1
ATOM 3211 C CA . VAL A 1 403 ? 131.97247 12.62968 50.85026 1.000 25.80482 399 VAL A CA 1
ATOM 3212 C C . VAL A 1 403 ? 132.35283 13.65048 51.92064 1.000 29.90485 399 VAL A C 1
ATOM 3213 O O . VAL A 1 403 ? 132.09996 13.43148 53.11126 1.000 31.20940 399 VAL A O 1
ATOM 3217 N N . ARG A 1 404 ? 132.93776 14.78659 51.52592 1.000 28.71305 400 ARG A N 1
ATOM 3218 C CA . ARG A 1 404 ? 133.28782 15.81513 52.50438 1.000 23.57032 400 ARG A CA 1
ATOM 3219 C C . ARG A 1 404 ? 132.04068 16.45760 53.10120 1.000 29.12145 400 ARG A C 1
ATOM 3220 O O . ARG A 1 404 ? 132.01208 16.78075 54.29481 1.000 30.58938 400 ARG A O 1
ATOM 3228 N N . GLU A 1 405 ? 130.99852 16.64769 52.28865 1.000 33.83381 401 GLU A N 1
ATOM 3229 C CA . GLU A 1 405 ? 129.79968 17.33552 52.75798 1.000 29.09089 401 GLU A CA 1
ATOM 3230 C C . GLU A 1 405 ? 128.85380 16.38785 53.48377 1.000 34.90742 401 GLU A C 1
ATOM 3231 O O . GLU A 1 405 ? 128.36448 16.70436 54.57301 1.000 51.46220 401 GLU A O 1
ATOM 3237 N N . PHE A 1 406 ? 128.57989 15.22358 52.89737 1.000 39.77177 402 PHE A N 1
ATOM 3238 C CA . PHE A 1 406 ? 127.55425 14.32742 53.41166 1.000 29.58677 402 PHE A CA 1
ATOM 3239 C C . PHE A 1 406 ? 128.10699 13.02234 53.96725 1.000 30.91117 402 PHE A C 1
ATOM 3240 O O . PHE A 1 406 ? 127.32174 12.16938 54.39375 1.000 33.92445 402 PHE A O 1
ATOM 3248 N N . GLY A 1 407 ? 129.43030 12.84663 53.99251 1.000 32.23951 403 GLY A N 1
ATOM 3249 C CA . GLY A 1 407 ? 130.01027 11.58043 54.41513 1.000 35.05282 403 GLY A CA 1
ATOM 3250 C C . GLY A 1 407 ? 129.78113 11.22322 55.87125 1.000 29.69616 403 GLY A C 1
ATOM 3251 O O . GLY A 1 407 ? 129.91743 10.05049 56.23365 1.000 40.83735 403 GLY A O 1
ATOM 3252 N N . ASN A 1 408 ? 129.44349 12.20040 56.71536 1.000 25.36526 404 ASN A N 1
ATOM 3253 C CA . ASN A 1 408 ? 129.19962 11.92151 58.12568 1.000 25.15241 404 ASN A CA 1
ATOM 3254 C C . ASN A 1 408 ? 127.79103 11.41310 58.40357 1.000 35.57895 404 ASN A C 1
ATOM 3255 O O . ASN A 1 408 ? 127.52039 10.98205 59.52965 1.000 40.46651 404 ASN A O 1
ATOM 3260 N N . HIS A 1 409 ? 126.89092 11.46318 57.43052 1.000 34.58715 405 HIS A N 1
ATOM 3261 C CA . HIS A 1 409 ? 125.52991 10.99569 57.66157 1.000 25.83471 405 HIS A CA 1
ATOM 3262 C C . HIS A 1 409 ? 125.50767 9.47506 57.73580 1.000 31.56413 405 HIS A C 1
ATOM 3263 O O . HIS A 1 409 ? 126.11595 8.81107 56.88889 1.000 33.33728 405 HIS A O 1
ATOM 3270 N N . PRO A 1 410 ? 124.83025 8.88636 58.72534 1.000 35.99613 406 PRO A N 1
ATOM 3271 C CA . PRO A 1 410 ? 124.71126 7.42310 58.74676 1.000 37.09400 406 PRO A CA 1
ATOM 3272 C C . PRO A 1 410 ? 123.88438 6.86956 57.60019 1.000 33.29427 406 PRO A C 1
ATOM 3273 O O . PRO A 1 410 ? 124.04348 5.68889 57.26443 1.000 31.35242 406 PRO A O 1
ATOM 3277 N N . SER A 1 411 ? 123.01145 7.67146 56.98494 1.000 34.24244 407 SER A N 1
ATOM 3278 C CA . SER A 1 411 ? 122.21228 7.15291 55.88044 1.000 31.93620 407 SER A CA 1
ATOM 3279 C C . SER A 1 411 ? 123.04655 6.96368 54.62010 1.000 29.75560 407 SER A C 1
ATOM 3280 O O . SER A 1 411 ? 122.66906 6.17798 53.74432 1.000 27.85677 407 SER A O 1
ATOM 3283 N N . PHE A 1 412 ? 12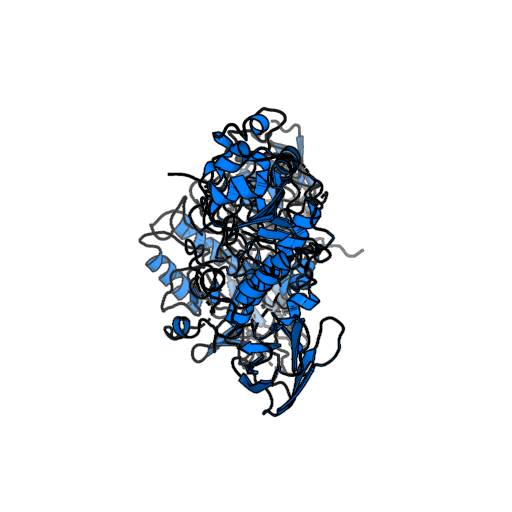4.17223 7.66898 54.50900 1.000 24.72060 408 PHE A N 1
ATOM 3284 C CA . PHE A 1 412 ? 125.08318 7.49462 53.38552 1.000 30.08074 408 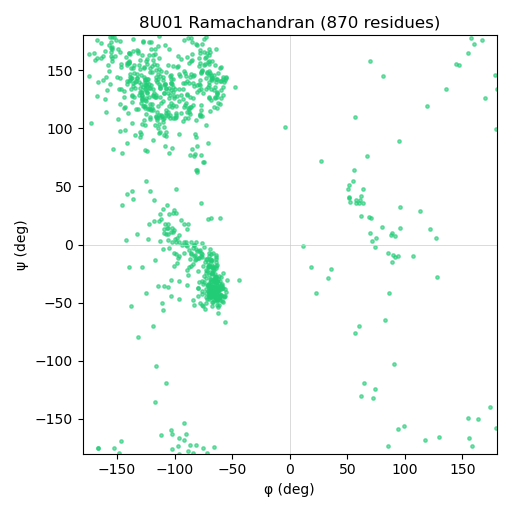PHE A CA 1
ATOM 3285 C C . PHE A 1 412 ? 125.78387 6.14639 53.53036 1.000 29.14999 408 PHE A C 1
ATOM 3286 O O . PHE A 1 412 ? 126.86857 6.05781 54.11767 1.000 32.19914 408 PHE A O 1
ATOM 3294 N N . CYS A 1 413 ? 125.15930 5.09087 53.00163 1.000 25.79590 409 CYS A N 1
ATOM 3295 C CA . CYS A 1 413 ? 125.63327 3.72103 53.17449 1.000 34.68580 409 CYS A CA 1
ATOM 3296 C C . CYS A 1 413 ? 126.36182 3.16547 51.95889 1.000 30.40265 409 CYS A C 1
ATOM 3297 O O . CYS A 1 413 ? 127.25518 2.32834 52.11750 1.000 32.44221 409 CYS A O 1
ATOM 3324 N N . TYR A 1 417 ? 130.15684 5.65792 41.16166 1.000 35.37004 413 TYR A N 1
ATOM 3325 C CA . TYR A 1 417 ? 130.42706 6.78650 40.27329 1.000 27.34160 413 TYR A CA 1
ATOM 3326 C C . TYR A 1 417 ? 129.12707 7.35888 39.72669 1.000 35.00991 413 TYR A C 1
ATOM 3327 O O . TYR A 1 417 ? 128.94902 8.58178 39.66402 1.000 26.14874 413 TYR A O 1
ATOM 3336 N N . GLY A 1 418 ? 128.20979 6.48751 39.33568 1.000 33.57983 414 GLY A N 1
ATOM 3337 C CA . GLY A 1 418 ? 127.04381 6.87451 38.56834 1.000 22.87960 414 GLY A CA 1
ATOM 3338 C C . GLY A 1 418 ? 126.41410 5.64958 37.92831 1.000 36.33543 414 GLY A C 1
ATOM 3339 O O . GLY A 1 418 ? 126.51338 4.53846 38.45353 1.000 36.89520 414 GLY A O 1
ATOM 3340 N N . ASN A 1 419 ? 125.78895 5.88205 36.77979 1.000 32.98652 415 ASN A N 1
ATOM 3341 C CA . ASN A 1 419 ? 124.95093 4.89342 36.12199 1.000 33.80277 415 ASN A CA 1
ATOM 3342 C C . ASN A 1 419 ? 125.59020 4.44324 34.81476 1.000 29.09391 415 ASN A C 1
ATOM 3343 O O . ASN A 1 419 ? 126.26598 5.23019 34.14446 1.000 35.99182 415 ASN A O 1
ATOM 3348 N N . GLU A 1 420 ? 125.39711 3.15369 34.48579 1.000 33.90320 416 GLU A N 1
ATOM 3349 C CA . GLU A 1 420 ? 125.67047 2.49386 33.20473 1.000 31.68850 416 GLU A CA 1
ATOM 3350 C C . GLU A 1 420 ? 126.78051 3.15672 32.38899 1.000 25.82014 416 GLU A C 1
ATOM 3351 O O . GLU A 1 420 ? 126.50800 3.78081 31.35500 1.000 25.21947 416 GLU A O 1
ATOM 3357 N N . PRO A 1 421 ? 128.03781 3.02503 32.80976 1.000 32.70942 417 PRO A N 1
ATOM 3358 C CA . PRO A 1 421 ? 129.12420 3.77249 32.16689 1.000 26.41283 417 PRO A CA 1
ATOM 3359 C C . PRO A 1 421 ? 129.47847 3.21148 30.80033 1.000 30.09571 417 PRO A C 1
ATOM 3360 O O . PRO A 1 421 ? 129.26640 2.03555 30.50098 1.000 36.78165 417 PRO A O 1
ATOM 3364 N N . ALA A 1 422 ? 130.04803 4.08200 29.97072 1.000 26.55700 418 ALA A N 1
ATOM 3365 C CA . ALA A 1 422 ? 130.61813 3.69616 28.69031 1.000 23.70811 418 ALA A CA 1
ATOM 3366 C C . ALA A 1 422 ? 132.06873 4.14558 28.64453 1.000 27.39999 418 ALA A C 1
ATOM 3367 O O . ALA A 1 422 ? 132.46610 5.07727 29.35027 1.000 35.88032 418 ALA A O 1
ATOM 3369 N N . GLY A 1 423 ? 132.86036 3.46904 27.81572 1.000 25.02786 419 GLY A N 1
ATOM 3370 C CA . GLY A 1 423 ? 134.24952 3.84717 27.64848 1.000 25.76678 419 GLY A CA 1
ATOM 3371 C C . GLY A 1 423 ? 135.21886 2.68848 27.63992 1.000 29.75155 419 GLY A C 1
ATOM 3372 O O . GLY A 1 423 ? 135.15100 1.79768 28.49313 1.000 42.54288 419 GLY A O 1
ATOM 3373 N N . GLU A 1 424 ? 136.13851 2.69819 26.67507 1.000 33.99317 420 GLU A N 1
ATOM 3374 C CA . GLU A 1 424 ? 137.11437 1.62086 26.58475 1.000 35.80937 420 GLU A CA 1
ATOM 3375 C C . GLU A 1 424 ? 138.02589 1.58813 27.80494 1.000 34.55733 420 GLU A C 1
ATOM 3376 O O . GLU A 1 424 ? 138.51959 0.51861 28.17808 1.000 50.88280 420 GLU A O 1
ATOM 3382 N N . GLY A 1 425 ? 138.24601 2.73239 28.44640 1.000 31.25866 421 GLY A N 1
ATOM 3383 C CA . GLY A 1 425 ? 139.05638 2.77230 29.64606 1.000 30.02897 421 GLY A CA 1
ATOM 3384 C C . GLY A 1 425 ? 138.23087 2.94771 30.90362 1.000 35.19486 421 GLY A C 1
ATOM 3385 O O . GLY A 1 425 ? 138.76047 3.32269 31.95522 1.000 30.50327 421 GLY A O 1
ATOM 3386 N N . SER A 1 426 ? 136.92603 2.67891 30.81497 1.000 33.61230 422 SER A N 1
ATOM 3387 C CA . SER A 1 426 ? 136.07220 2.88391 31.97906 1.000 31.87680 422 SER A CA 1
ATOM 3388 C C . SER A 1 426 ? 136.26070 1.78953 33.02595 1.000 34.96513 422 SER A C 1
ATOM 3389 O O . SER A 1 426 ? 136.17167 2.07149 34.22532 1.000 38.03262 422 SER A O 1
ATOM 3392 N N . ASN A 1 427 ? 136.53454 0.54963 32.60935 1.000 34.57763 423 ASN A N 1
ATOM 3393 C CA . ASN A 1 427 ? 136.80520 -0.50514 33.58458 1.000 32.75885 423 ASN A CA 1
ATOM 3394 C C . ASN A 1 427 ? 138.02376 -0.16649 34.43352 1.000 33.98869 423 ASN A C 1
ATOM 3395 O O . ASN A 1 427 ? 137.99023 -0.28729 35.66420 1.000 31.16978 423 ASN A O 1
ATOM 3400 N N . ALA A 1 428 ? 139.11479 0.25786 33.78798 1.000 36.41337 424 ALA A N 1
ATOM 3401 C CA . ALA A 1 428 ? 140.31465 0.63798 34.52809 1.000 26.55430 424 ALA A CA 1
ATOM 3402 C C . ALA A 1 428 ? 140.04393 1.81830 35.45004 1.000 34.19369 424 ALA A C 1
ATOM 3403 O O . ALA A 1 428 ? 140.43699 1.80423 36.62408 1.000 35.26160 424 ALA A O 1
ATOM 3405 N N . TYR A 1 429 ? 139.37628 2.85172 34.93156 1.000 31.23719 425 TYR A N 1
ATOM 3406 C CA . TYR A 1 429 ? 139.06957 4.02453 35.74120 1.000 25.38416 425 TYR A CA 1
ATOM 3407 C C . TYR A 1 429 ? 138.23956 3.64230 36.96102 1.000 29.79328 425 TYR A C 1
ATOM 3408 O O . TYR A 1 429 ? 138.56668 4.01985 38.09212 1.000 38.07701 425 TYR A O 1
ATOM 3417 N N . LEU A 1 430 ? 137.16882 2.87129 36.75307 1.000 26.76847 426 LEU A N 1
ATOM 3418 C CA . LEU A 1 430 ? 136.29506 2.51855 37.86645 1.000 29.57256 426 LEU A CA 1
ATOM 3419 C C . LEU A 1 430 ? 136.96195 1.54228 38.83029 1.000 35.15470 426 LEU A C 1
ATOM 3420 O O . LEU A 1 430 ? 136.61300 1.51430 40.01673 1.000 35.57115 426 LEU A O 1
ATOM 3425 N N . THR A 1 431 ? 137.91877 0.74117 38.35666 1.000 30.33102 427 THR A N 1
ATOM 3426 C CA . THR A 1 431 ? 138.66515 -0.10933 39.27856 1.000 32.70800 427 THR A CA 1
ATOM 3427 C C . THR A 1 431 ? 139.50595 0.73279 40.22627 1.000 29.89040 427 THR A C 1
ATOM 3428 O O . THR A 1 431 ? 139.50110 0.51175 41.44204 1.000 31.54729 427 THR A O 1
ATOM 3432 N N . ASN A 1 432 ? 140.23512 1.70834 39.68340 1.000 28.63129 428 ASN A N 1
ATOM 3433 C CA . ASN A 1 432 ? 140.99730 2.62023 40.52795 1.000 29.92216 428 ASN A CA 1
ATOM 3434 C C . ASN A 1 432 ? 140.07418 3.43146 41.43087 1.000 33.83268 428 ASN A C 1
ATOM 3435 O O . ASN A 1 432 ? 140.41323 3.71577 42.58530 1.000 34.03539 428 ASN A O 1
ATOM 3440 N N . PHE A 1 433 ? 138.89721 3.80367 40.92101 1.000 36.12960 429 PHE A N 1
ATOM 3441 C CA . PHE A 1 433 ? 137.94351 4.58448 41.70403 1.000 30.18707 429 PHE A CA 1
ATOM 3442 C C . PHE A 1 433 ? 137.48419 3.81297 42.93484 1.000 35.27073 429 PHE A C 1
ATOM 3443 O O . PHE A 1 433 ? 137.58864 4.30127 44.06627 1.000 34.11932 429 PHE A O 1
ATOM 3451 N N . VAL A 1 434 ? 136.98413 2.59405 42.73011 1.000 26.89470 430 VAL A N 1
ATOM 3452 C CA . VAL A 1 434 ? 136.50293 1.78723 43.84483 1.000 33.75392 430 VAL A CA 1
ATOM 3453 C C . VAL A 1 434 ? 137.64063 1.44135 44.79877 1.000 38.19360 430 VAL A C 1
ATOM 3454 O O . VAL A 1 434 ? 137.48010 1.51191 46.02303 1.000 37.47593 430 VAL A O 1
ATOM 3458 N N . THR A 1 435 ? 138.80525 1.06457 44.26670 1.000 30.23253 431 THR A N 1
ATOM 3459 C CA . THR A 1 435 ? 139.90413 0.67025 45.14428 1.000 33.04897 431 THR A CA 1
ATOM 3460 C C . THR A 1 435 ? 140.34582 1.83260 46.02255 1.000 30.40349 431 THR A C 1
ATOM 3461 O O . THR A 1 435 ? 140.51910 1.67648 47.23602 1.000 28.48436 431 THR A O 1
ATOM 3465 N N . THR A 1 436 ? 140.51177 3.01530 45.42687 1.000 35.85250 432 THR A N 1
ATOM 3466 C CA . THR A 1 436 ? 140.98429 4.16720 46.18719 1.000 29.07091 432 THR A CA 1
ATOM 3467 C C . THR A 1 436 ? 139.99825 4.55873 47.28073 1.000 37.73156 432 THR A C 1
ATOM 3468 O O . THR A 1 436 ? 140.40074 4.82396 48.42047 1.000 36.93830 432 THR A O 1
ATOM 3472 N N . TRP A 1 437 ? 138.70095 4.58646 46.96278 1.000 32.76353 433 TRP A N 1
ATOM 3473 C CA . TRP A 1 437 ? 137.72252 4.98956 47.96812 1.000 32.03277 433 TRP A CA 1
ATOM 3474 C C . TRP A 1 437 ? 137.61456 3.96556 49.09232 1.000 30.36462 433 TRP A C 1
ATOM 3475 O O . TRP A 1 437 ? 137.45364 4.34054 50.25845 1.000 34.25895 433 TRP A O 1
ATOM 3486 N N . LYS A 1 438 ? 137.71055 2.67166 48.77512 1.000 32.96372 434 LYS A N 1
ATOM 3487 C CA . LYS A 1 438 ? 137.69647 1.67099 49.83871 1.000 30.44219 434 LYS A CA 1
ATOM 3488 C C . LYS A 1 438 ? 138.86078 1.86672 50.79902 1.000 34.30165 434 LYS A C 1
ATOM 3489 O O . LYS A 1 438 ? 138.73678 1.57701 51.99427 1.000 33.94015 434 LYS A O 1
ATOM 3495 N N . GLU A 1 439 ? 139.98926 2.37259 50.30021 1.000 37.39195 435 GLU A N 1
ATOM 3496 C CA . GLU A 1 439 ? 141.12342 2.67844 51.16293 1.000 29.99315 435 GLU A CA 1
ATOM 3497 C C . GLU A 1 439 ? 140.93405 4.00909 51.88924 1.000 33.78187 435 GLU A C 1
ATOM 3498 O O . GLU A 1 439 ? 141.29686 4.13182 53.06347 1.000 37.54359 435 GLU A O 1
ATOM 3504 N N . ARG A 1 440 ? 140.35093 5.00772 51.21927 1.000 32.53681 436 ARG A N 1
ATOM 3505 C CA . ARG A 1 440 ? 140.20365 6.33097 51.82456 1.000 32.56654 436 ARG A CA 1
ATOM 3506 C C . ARG A 1 440 ? 139.18916 6.32396 52.96278 1.000 35.42110 436 ARG A C 1
ATOM 3507 O O . ARG A 1 440 ? 139.41607 6.93939 54.01029 1.000 31.04507 436 ARG A O 1
ATOM 3515 N N . ASP A 1 441 ? 138.05321 5.65512 52.77011 1.000 29.84877 437 ASP A N 1
ATOM 3516 C CA . ASP A 1 441 ? 136.91900 5.81845 53.67668 1.000 32.91912 437 ASP A CA 1
ATOM 3517 C C . ASP A 1 441 ? 136.14061 4.51195 53.73573 1.000 35.86044 437 ASP A C 1
ATOM 3518 O O . ASP A 1 441 ? 135.44561 4.15879 52.77906 1.000 37.99298 437 ASP A O 1
ATOM 3523 N N . ALA A 1 442 ? 136.23662 3.80902 54.86297 1.000 31.41584 438 ALA A N 1
ATOM 3524 C CA . ALA A 1 442 ? 135.52994 2.55161 55.05820 1.000 28.69379 438 ALA A CA 1
ATOM 3525 C C . ALA A 1 442 ? 134.19333 2.73113 55.77377 1.000 44.39978 438 ALA A C 1
ATOM 3526 O O . ALA A 1 442 ? 133.67775 1.77167 56.35877 1.000 38.63149 438 ALA A O 1
ATOM 3528 N N . ARG A 1 443 ? 133.62384 3.93521 55.74608 1.000 29.39947 439 ARG A N 1
ATOM 3529 C CA . ARG A 1 443 ? 132.33149 4.16965 56.37627 1.000 24.14346 439 ARG A CA 1
ATOM 3530 C C . ARG A 1 443 ? 131.16029 3.77182 55.48958 1.000 39.87312 439 ARG A C 1
ATOM 3531 O O . ARG A 1 443 ? 130.00953 3.90668 55.91985 1.000 36.00982 439 ARG A O 1
ATOM 3539 N N . ARG A 1 444 ? 131.41723 3.28505 54.27647 1.000 30.19252 440 ARG A N 1
ATOM 3540 C CA . ARG A 1 444 ? 130.34644 2.92841 53.35896 1.000 36.96640 440 ARG A CA 1
ATOM 3541 C C . ARG A 1 444 ? 130.85822 1.87539 52.38510 1.000 34.64006 440 ARG A C 1
ATOM 3542 O O . ARG A 1 444 ? 132.05781 1.60141 52.30447 1.000 33.22361 440 ARG A O 1
ATOM 3550 N N . LEU A 1 445 ? 129.92395 1.27888 51.65085 1.000 34.29136 441 LEU A N 1
ATOM 3551 C CA . LEU A 1 445 ? 130.21641 0.28259 50.63149 1.000 27.41053 441 LEU A CA 1
ATOM 3552 C C . LEU A 1 445 ? 130.27121 0.94068 49.25820 1.000 34.92839 441 LEU A C 1
ATOM 3553 O O . LEU A 1 445 ? 129.55215 1.90518 48.98491 1.000 34.02851 441 LEU A O 1
ATOM 3558 N N . TYR A 1 446 ? 131.13130 0.40838 48.38997 1.000 28.74731 442 TYR A N 1
ATOM 3559 C CA . TYR A 1 446 ? 131.39966 1.02079 47.09543 1.000 26.61299 442 TYR A CA 1
ATOM 3560 C C . TYR A 1 446 ? 131.14100 0.03583 45.96578 1.000 33.61185 442 TYR A C 1
ATOM 3561 O O . TYR A 1 446 ? 131.44784 -1.15486 46.08188 1.000 35.38462 442 TYR A O 1
ATOM 3570 N N . CYS A 1 447 ? 130.58941 0.54722 44.86704 1.000 24.63482 443 CYS A N 1
ATOM 3571 C CA . CYS A 1 447 ? 130.40575 -0.22599 43.65052 1.000 31.03634 443 CYS A CA 1
ATOM 3572 C C . CYS A 1 447 ? 130.76345 0.65086 42.45992 1.000 27.41628 443 CYS A C 1
ATOM 3573 O O . CYS A 1 447 ? 130.55703 1.86440 42.48598 1.000 34.41201 443 CYS A O 1
ATOM 3576 N N . SER A 1 448 ? 131.30389 0.02586 41.41478 1.000 28.55962 444 SER A N 1
ATOM 3577 C CA . SER A 1 448 ? 131.77364 0.75207 40.23797 1.000 30.07177 444 SER A CA 1
ATOM 3578 C C . SER A 1 448 ? 130.67220 1.61490 39.62835 1.000 36.60414 444 SER A C 1
ATOM 3579 O O . SER A 1 448 ? 130.74897 2.84725 39.66122 1.000 28.97238 444 SER A O 1
ATOM 3582 N N . GLY A 1 449 ? 129.63799 0.98365 39.08517 1.000 36.33970 445 GLY A N 1
ATOM 3583 C CA . GLY A 1 449 ? 128.52796 1.72844 38.52094 1.000 25.59831 445 GLY A CA 1
ATOM 3584 C C . GLY A 1 449 ? 127.28190 0.87595 38.53535 1.000 26.95367 445 GLY A C 1
ATOM 3585 O O . GLY A 1 449 ? 127.33522 -0.34065 38.73259 1.000 46.10848 445 GLY A O 1
ATOM 3586 N N . ALA A 1 450 ? 126.14622 1.53547 38.32033 1.000 26.08463 446 ALA A N 1
ATOM 3587 C CA . ALA A 1 450 ? 124.86038 0.85039 38.34643 1.000 31.60901 446 ALA A CA 1
ATOM 3588 C C . ALA A 1 450 ? 124.63870 0.10292 37.03761 1.000 37.33602 446 ALA A C 1
ATOM 3589 O O . ALA A 1 450 ? 124.84870 0.65512 35.95209 1.000 41.09440 446 ALA A O 1
ATOM 3591 N N . GLY A 1 451 ? 124.21720 -1.15266 37.14267 1.000 30.39708 447 GLY A N 1
ATOM 3592 C CA . GLY A 1 451 ? 124.02156 -2.02092 35.98973 1.000 32.85834 447 GLY A CA 1
ATOM 3593 C C . GLY A 1 451 ? 125.26625 -2.76452 35.54191 1.000 35.16018 447 GLY A C 1
ATOM 3594 O O . GLY A 1 451 ? 125.20056 -3.95356 35.21990 1.000 43.59230 447 GLY A O 1
ATOM 3595 N N . TRP A 1 452 ? 126.40323 -2.07835 35.53171 1.000 35.03340 448 TRP A N 1
ATOM 3596 C CA . TRP A 1 452 ? 127.68948 -2.63347 35.13062 1.000 34.79479 448 TRP A CA 1
ATOM 3597 C C . TRP A 1 452 ? 128.76203 -1.57645 35.39340 1.000 36.94941 448 TRP A C 1
ATOM 3598 O O . TRP A 1 452 ? 128.43487 -0.40284 35.57863 1.000 39.56439 448 TRP A O 1
ATOM 3609 N N . PRO A 1 453 ? 130.04975 -1.96531 35.41935 1.000 34.96635 449 PRO A N 1
ATOM 3610 C CA . PRO A 1 453 ? 130.63203 -3.30420 35.25846 1.000 28.27639 449 PRO A CA 1
ATOM 3611 C C . PRO A 1 453 ? 130.78436 -4.06524 36.56692 1.000 28.19084 449 PRO A C 1
ATOM 3612 O O . PRO A 1 453 ? 131.07291 -3.48059 37.60704 1.000 40.93150 449 PRO A O 1
ATOM 3616 N N . ASN A 1 454 ? 130.60338 -5.38096 36.54368 1.000 30.11015 450 ASN A N 1
ATOM 3617 C CA . ASN A 1 454 ? 130.89476 -6.20781 37.71077 1.000 32.96689 450 ASN A CA 1
ATOM 3618 C C . ASN A 1 454 ? 132.40568 -6.31059 37.86908 1.000 33.61292 450 ASN A C 1
ATOM 3619 O O . ASN A 1 454 ? 133.07227 -7.04736 37.13991 1.000 35.44696 450 ASN A O 1
ATOM 3624 N N . LEU A 1 455 ? 132.95533 -5.56031 38.81969 1.000 36.20137 451 LEU A N 1
ATOM 3625 C CA . LEU A 1 455 ? 134.38174 -5.66697 39.08661 1.000 23.83173 451 LEU A CA 1
ATOM 3626 C C . LEU A 1 455 ? 134.62995 -6.51181 40.32784 1.000 40.11752 451 LEU A C 1
ATOM 3627 O O . LEU A 1 455 ? 133.86973 -6.42609 41.30271 1.000 36.50929 451 LEU A O 1
ATOM 3632 N N . PRO A 1 456 ? 135.69088 -7.32114 40.32207 1.000 40.26257 452 PRO A N 1
ATOM 3633 C CA . PRO A 1 456 ? 136.00630 -8.12098 41.51502 1.000 42.23641 452 PRO A CA 1
ATOM 3634 C C . PRO A 1 456 ? 136.36447 -7.28357 42.72885 1.000 29.51231 452 PRO A C 1
ATOM 3635 O O . PRO A 1 456 ? 136.31301 -7.79774 43.85120 1.000 42.51071 452 PRO A O 1
ATOM 3639 N N . VAL A 1 457 ? 136.72491 -6.00953 42.54383 1.000 41.66711 453 VAL A N 1
ATOM 3640 C CA . VAL A 1 457 ? 137.05693 -5.13968 43.66941 1.000 30.77089 453 VAL A CA 1
ATOM 3641 C C . VAL A 1 457 ? 135.82742 -4.47967 44.28540 1.000 40.78571 453 VAL A C 1
ATOM 3642 O O . VAL A 1 457 ? 135.94691 -3.82429 45.33339 1.000 40.49826 453 VAL A O 1
ATOM 3646 N N . ASN A 1 458 ? 134.65113 -4.63294 43.67894 1.000 35.22395 454 ASN A N 1
ATOM 3647 C CA . ASN A 1 458 ? 133.43330 -4.06763 44.24456 1.000 33.73107 454 ASN A CA 1
ATOM 3648 C C . ASN A 1 458 ? 133.08691 -4.73639 45.57219 1.000 35.47313 454 ASN A C 1
ATOM 3649 O O . ASN A 1 458 ? 133.32771 -5.92903 45.77446 1.000 45.62275 454 ASN A O 1
ATOM 3654 N N . ASP A 1 459 ? 132.51326 -3.95099 46.48769 1.000 34.96895 455 ASP A N 1
ATOM 3655 C CA . ASP A 1 459 ? 131.98006 -4.52909 47.71875 1.000 26.83132 455 ASP A CA 1
ATOM 3656 C C . ASP A 1 459 ? 130.72938 -5.34604 47.42818 1.000 30.14262 455 ASP A C 1
ATOM 3657 O O . ASP A 1 459 ? 130.57622 -6.47005 47.92197 1.000 40.38087 455 ASP A O 1
ATOM 3662 N N . PHE A 1 460 ? 129.81616 -4.78329 46.64077 1.000 36.35345 456 PHE A N 1
ATOM 3663 C CA . PHE A 1 460 ? 128.62596 -5.46881 46.16245 1.000 32.89138 456 PHE A CA 1
ATOM 3664 C C . PHE A 1 460 ? 128.50203 -5.22966 44.66522 1.000 37.84308 456 PHE A C 1
ATOM 3665 O O . PHE A 1 460 ? 129.17037 -4.36210 44.09505 1.000 42.05416 456 PHE A O 1
ATOM 3673 N N . LEU A 1 461 ? 127.63556 -6.00790 44.02484 1.000 36.66144 457 LEU A N 1
ATOM 3674 C CA . LEU A 1 461 ? 127.45542 -5.94906 42.58191 1.000 34.38874 457 LEU A CA 1
ATOM 3675 C C . LEU A 1 461 ? 126.09858 -5.34607 42.23821 1.000 31.60551 457 LEU A C 1
ATOM 3676 O O . LEU A 1 461 ? 125.11102 -5.56397 42.94788 1.000 31.69909 457 LEU A O 1
ATOM 3681 N N . SER A 1 462 ? 126.06670 -4.57008 41.15463 1.000 33.15145 458 SER A N 1
ATOM 3682 C CA . SER A 1 462 ? 124.84205 -3.99896 40.60047 1.000 29.08970 458 SER A CA 1
ATOM 3683 C C . SER A 1 462 ? 124.64677 -4.59492 39.21156 1.000 32.47229 458 SER A C 1
ATOM 3684 O O . SER A 1 462 ? 125.40342 -4.28288 38.28370 1.000 33.43901 458 SER A O 1
ATOM 3687 N N . ASP A 1 463 ? 123.63768 -5.45094 39.07250 1.000 29.55063 459 ASP A N 1
ATOM 3688 C CA . ASP A 1 463 ? 123.42706 -6.23873 37.86862 1.000 30.84909 459 ASP A CA 1
ATOM 3689 C C . ASP A 1 463 ? 121.95853 -6.18512 37.47724 1.000 30.46357 459 ASP A C 1
ATOM 3690 O O . ASP A 1 463 ? 121.07633 -6.25477 38.33874 1.000 34.85186 459 ASP A O 1
ATOM 3695 N N . SER A 1 464 ? 121.70004 -6.07046 36.17614 1.000 35.22658 460 SER A N 1
ATOM 3696 C CA . SER A 1 464 ? 120.33739 -6.00689 35.66332 1.000 29.70412 460 SER A CA 1
ATOM 3697 C C . SER A 1 464 ? 119.76127 -7.36541 35.28791 1.000 32.63161 460 SER A C 1
ATOM 3698 O O . SER A 1 464 ? 118.57105 -7.44392 34.96506 1.000 47.79183 460 SER A O 1
ATOM 3701 N N . ASN A 1 465 ? 120.56594 -8.42550 35.30964 1.000 28.62788 461 ASN A N 1
ATOM 3702 C CA . ASN A 1 465 ? 120.06158 -9.73561 34.90789 1.000 32.24637 461 ASN A CA 1
ATOM 3703 C C . ASN A 1 465 ? 119.02587 -10.31615 35.86645 1.000 31.25173 461 ASN A C 1
ATOM 3704 O O . ASN A 1 465 ? 118.02128 -10.86240 35.37724 1.000 32.64594 461 ASN A O 1
ATOM 3709 N N . PRO A 1 466 ? 119.18952 -10.25597 37.20917 1.000 36.20786 462 PRO A N 1
ATOM 3710 C CA . PRO A 1 466 ? 118.21830 -10.92780 38.08781 1.000 20.85783 462 PRO A CA 1
ATOM 3711 C C . PRO A 1 466 ? 116.89258 -10.19280 38.19226 1.000 30.80599 462 PRO A C 1
ATOM 3712 O O . PRO A 1 466 ? 116.58101 -9.61004 39.23693 1.000 32.81320 462 PRO A O 1
ATOM 3716 N N . ARG A 1 467 ? 116.10536 -10.21300 37.12233 1.000 27.75896 463 ARG A N 1
ATOM 3717 C CA . ARG A 1 467 ? 114.78941 -9.59241 37.13646 1.000 24.78062 463 ARG A CA 1
ATOM 3718 C C . ARG A 1 467 ? 113.95058 -10.24846 36.04948 1.000 31.85565 463 ARG A C 1
ATOM 3719 O O . ARG A 1 467 ? 114.44808 -11.04368 35.24806 1.000 37.93956 463 ARG A O 1
ATOM 3727 N N . ILE A 1 468 ? 112.66002 -9.91280 36.03885 1.000 32.55185 464 ILE A N 1
ATOM 3728 C CA . ILE A 1 468 ? 111.73440 -10.57818 35.12742 1.000 29.42170 464 ILE A CA 1
ATOM 3729 C C . ILE A 1 468 ? 111.91218 -10.06088 33.70476 1.000 34.34719 464 ILE A C 1
ATOM 3730 O O . ILE A 1 468 ? 112.10594 -10.84060 32.76493 1.000 44.49767 464 ILE A O 1
ATOM 3735 N N . GLN A 1 469 ? 111.85880 -8.74385 33.52235 1.000 33.69665 465 GLN A N 1
ATOM 3736 C CA . GLN A 1 469 ? 111.79741 -8.13992 32.19448 1.000 38.72254 465 GLN A CA 1
ATOM 3737 C C . GLN A 1 469 ? 113.14648 -7.52267 31.84741 1.000 26.20266 465 GLN A C 1
ATOM 3738 O O . GLN A 1 469 ? 113.53811 -6.50273 32.42409 1.000 32.32122 465 GLN A O 1
ATOM 3744 N N . ALA A 1 470 ? 113.84523 -8.12824 30.89640 1.000 36.74771 466 ALA A N 1
ATOM 3745 C CA . ALA A 1 470 ? 115.11087 -7.58678 30.43094 1.000 37.48117 466 ALA A CA 1
ATOM 3746 C C . ALA A 1 470 ? 114.89169 -6.72301 29.19497 1.000 37.54576 466 ALA A C 1
ATOM 3747 O O . ALA A 1 470 ? 113.87252 -6.82841 28.50515 1.000 39.71204 466 ALA A O 1
ATOM 3749 N N . TRP A 1 471 ? 115.86244 -5.84911 28.93131 1.000 31.04759 467 TRP A N 1
ATOM 3750 C CA . TRP A 1 471 ? 115.80348 -4.98990 27.75714 1.000 27.92820 467 TRP A CA 1
ATOM 3751 C C . TRP A 1 471 ? 115.80352 -5.84332 26.49349 1.000 32.77984 467 TRP A C 1
ATOM 3752 O O . TRP A 1 471 ? 116.72110 -6.63924 26.27088 1.000 30.37686 467 TRP A O 1
ATOM 3763 N N . GLY A 1 472 ? 114.76764 -5.68446 25.67208 1.000 27.38118 468 GLY A N 1
ATOM 3764 C CA . GLY A 1 472 ? 114.62231 -6.45342 24.45707 1.000 23.95446 468 GLY A CA 1
ATOM 3765 C C . GLY A 1 472 ? 113.95867 -7.80252 24.61946 1.000 29.37283 468 GLY A C 1
ATOM 3766 O O . GLY A 1 472 ? 113.67059 -8.45594 23.60791 1.000 26.21592 468 GLY A O 1
ATOM 3767 N N . GLN A 1 473 ? 113.69407 -8.24188 25.85234 1.000 38.87027 469 GLN A N 1
ATOM 3768 C CA . GLN A 1 473 ? 113.13593 -9.57497 26.05466 1.000 28.94043 469 GLN A CA 1
ATOM 3769 C C . GLN A 1 473 ? 111.69906 -9.65707 25.55470 1.000 32.62915 469 GLN A C 1
ATOM 3770 O O . GLN A 1 473 ? 111.29500 -10.67436 24.97763 1.000 28.96757 469 GLN A O 1
ATOM 3776 N N . GLY A 1 474 ? 110.91808 -8.59965 25.76784 1.000 32.72396 470 GLY A N 1
ATOM 3777 C CA . GLY A 1 474 ? 109.56784 -8.55156 25.22980 1.000 26.23613 470 GLY A CA 1
ATOM 3778 C C . GLY A 1 474 ? 108.68959 -9.65940 25.77687 1.000 27.68103 470 GLY A C 1
ATOM 3779 O O . GLY A 1 474 ? 108.61259 -9.89130 26.98793 1.000 32.94227 470 GLY A O 1
ATOM 3780 N N . VAL A 1 475 ? 108.01616 -10.36029 24.86112 1.000 27.56764 471 VAL A N 1
ATOM 3781 C CA . VAL A 1 475 ? 107.09632 -11.43897 25.21977 1.000 30.82623 471 VAL A CA 1
ATOM 3782 C C . VAL A 1 475 ? 107.82177 -12.72530 25.59622 1.000 35.02948 471 VAL A C 1
ATOM 3783 O O . VAL A 1 475 ? 107.19308 -13.66561 26.10002 1.000 33.17163 471 VAL A O 1
ATOM 3787 N N . LYS A 1 476 ? 109.13984 -12.78365 25.42802 1.000 27.02999 472 LYS A N 1
ATOM 3788 C CA . LYS A 1 476 ? 109.86855 -13.99424 25.78283 1.000 28.98031 472 LYS A CA 1
ATOM 3789 C C . LYS A 1 476 ? 110.17469 -14.10149 27.27565 1.000 30.39011 472 LYS A C 1
ATOM 3790 O O . LYS A 1 476 ? 110.80805 -15.07874 27.68759 1.000 33.42089 472 LYS A O 1
ATOM 3796 N N . SER A 1 477 ? 109.73711 -13.14428 28.09236 1.000 27.48405 473 SER A N 1
ATOM 3797 C CA . SER A 1 477 ? 110.01505 -13.17059 29.52259 1.000 26.56481 473 SER A CA 1
ATOM 3798 C C . SER A 1 477 ? 109.14835 -14.21574 30.22453 1.000 34.14639 473 SER A C 1
ATOM 3799 O O . SER A 1 477 ? 108.15395 -14.70532 29.68181 1.000 38.33053 473 SER A O 1
ATOM 3802 N N . ILE A 1 478 ? 109.52717 -14.53893 31.46638 1.000 30.34347 474 ILE A N 1
ATOM 3803 C CA . ILE A 1 478 ? 108.82753 -15.58616 32.21040 1.000 30.32719 474 ILE A CA 1
ATOM 3804 C C . ILE A 1 478 ? 107.35843 -15.23147 32.39002 1.000 34.80394 474 ILE A C 1
ATOM 3805 O O . ILE A 1 478 ? 106.47468 -16.08260 32.22691 1.000 35.42336 474 ILE A O 1
ATOM 3810 N N . ILE A 1 479 ? 107.07490 -13.97114 32.73008 1.000 27.91440 475 ILE A N 1
ATOM 3811 C CA . ILE A 1 479 ? 105.70208 -13.55668 33.00223 1.000 24.53401 475 ILE A CA 1
ATOM 3812 C C . ILE A 1 479 ? 104.83972 -13.65565 31.74409 1.000 37.01110 475 ILE A C 1
ATOM 3813 O O . ILE A 1 479 ? 103.62679 -13.88399 31.83485 1.000 33.02075 475 ILE A O 1
ATOM 3818 N N . ASN A 1 480 ? 105.44519 -13.53227 30.55848 1.000 32.22047 476 ASN A N 1
ATOM 3819 C CA . ASN A 1 480 ? 104.70919 -13.48139 29.29879 1.000 25.64423 476 ASN A CA 1
ATOM 3820 C C . ASN A 1 480 ? 104.74383 -14.77762 28.50453 1.000 33.88300 476 ASN A C 1
ATOM 3821 O O . ASN A 1 480 ? 103.79199 -15.06102 27.76776 1.000 39.62466 476 ASN A O 1
ATOM 3826 N N . ALA A 1 481 ? 105.81712 -15.56077 28.61508 1.000 36.73024 477 ALA A N 1
ATOM 3827 C CA . ALA A 1 481 ? 106.02389 -16.71028 27.74454 1.000 24.96644 477 ALA A CA 1
ATOM 3828 C C . ALA A 1 481 ? 105.60092 -18.03078 28.36832 1.000 36.00690 477 ALA A C 1
ATOM 3829 O O . ALA A 1 481 ? 105.45153 -19.01790 27.64005 1.000 42.67484 477 ALA A O 1
ATOM 3831 N N . GLN A 1 482 ? 105.40576 -18.07456 29.68449 1.000 40.53331 478 GLN A N 1
ATOM 3832 C CA . GLN A 1 482 ? 105.05053 -19.29740 30.38763 1.000 25.86420 478 GLN A CA 1
ATOM 3833 C C . GLN A 1 482 ? 103.79894 -19.07127 31.22244 1.000 36.91930 478 GLN A C 1
ATOM 3834 O O . GLN A 1 482 ? 103.51744 -17.94947 31.65999 1.000 38.34899 478 GLN A O 1
ATOM 3840 N N . ALA A 1 483 ? 103.05681 -20.15801 31.44237 1.000 33.24940 479 ALA A N 1
ATOM 3841 C CA . ALA A 1 483 ? 101.82844 -20.09522 32.21717 1.000 26.65073 479 ALA A CA 1
ATOM 3842 C C . ALA A 1 483 ? 102.11684 -19.60089 33.63619 1.000 35.77733 479 ALA A C 1
ATOM 3843 O O . ALA A 1 483 ? 103.22571 -19.77859 34.15022 1.000 44.56268 479 ALA A O 1
ATOM 3845 N N . PRO A 1 484 ? 101.13734 -18.96799 34.28596 1.000 30.71469 480 PRO A N 1
ATOM 3846 C CA . PRO A 1 484 ? 101.38769 -18.36605 35.60396 1.000 34.84374 480 PRO A CA 1
ATOM 3847 C C . PRO A 1 484 ? 101.88687 -19.37861 36.62688 1.000 33.54756 480 PRO A C 1
ATOM 3848 O O . PRO A 1 484 ? 101.45272 -20.53270 36.65429 1.000 37.24027 480 PRO A O 1
ATOM 3852 N N . ARG A 1 485 ? 102.80886 -18.92245 37.47402 1.000 28.70574 481 ARG A N 1
ATOM 3853 C CA . ARG A 1 485 ? 103.46700 -19.74103 38.48627 1.000 30.87440 481 ARG A CA 1
ATOM 3854 C C . ARG A 1 485 ? 104.20338 -18.80127 39.43079 1.000 33.57440 481 ARG A C 1
ATOM 3855 O O . ARG A 1 485 ? 104.47599 -17.64817 39.08699 1.000 39.00495 481 ARG A O 1
ATOM 3863 N N . THR A 1 486 ? 104.52394 -19.30201 40.62524 1.000 36.36950 482 THR A N 1
ATOM 3864 C CA . THR A 1 486 ? 105.22012 -18.50220 41.63511 1.000 42.63982 482 THR A CA 1
ATOM 3865 C C . THR A 1 486 ? 106.33637 -19.30530 42.28683 1.000 39.22645 482 THR A C 1
ATOM 3866 O O . THR A 1 486 ? 106.56738 -19.20870 43.49713 1.000 42.68725 482 THR A O 1
ATOM 3870 N N . ASP A 1 487 ? 107.05321 -20.10579 41.49681 1.000 41.56345 483 ASP A N 1
ATOM 3871 C CA . ASP A 1 487 ? 108.08892 -20.98136 42.03364 1.000 35.30845 483 ASP A CA 1
ATOM 3872 C C . ASP A 1 487 ? 109.45658 -20.71711 41.41364 1.000 35.25480 483 ASP A C 1
ATOM 3873 O O . ASP A 1 487 ? 110.35189 -21.56231 41.51612 1.000 44.86776 483 ASP A O 1
ATOM 3878 N N . TYR A 1 488 ? 109.64303 -19.56223 40.78273 1.000 30.85264 484 TYR A N 1
ATOM 3879 C CA . TYR A 1 488 ? 110.90927 -19.21244 40.16039 1.000 31.60386 484 TYR A CA 1
ATOM 3880 C C . TYR A 1 488 ? 111.64702 -18.17496 40.99810 1.000 35.55360 484 TYR A C 1
ATOM 3881 O O . TYR A 1 488 ? 111.04026 -17.41435 41.75695 1.000 42.46364 484 TYR A O 1
ATOM 3890 N N . ASP A 1 489 ? 112.96974 -18.16312 40.85685 1.000 38.82201 485 ASP A N 1
ATOM 3891 C CA . ASP A 1 489 ? 113.82635 -17.17921 41.50287 1.000 35.38811 485 ASP A CA 1
ATOM 3892 C C . ASP A 1 489 ? 115.09229 -17.03603 40.66794 1.000 37.98877 485 ASP A C 1
ATOM 3893 O O . ASP A 1 489 ? 115.26670 -17.71103 39.64946 1.000 45.35808 485 ASP A O 1
ATOM 3898 N N . TRP A 1 490 ? 115.98399 -16.14779 41.10743 1.000 28.38523 486 TRP A N 1
ATOM 3899 C CA . TRP A 1 490 ? 117.23138 -15.88256 40.40270 1.000 29.26695 486 TRP A CA 1
ATOM 3900 C C . TRP A 1 490 ? 118.43231 -16.50138 41.10476 1.000 30.55908 486 TRP A C 1
ATOM 3901 O O . TRP A 1 490 ? 119.55607 -16.00758 40.96161 1.000 31.36880 486 TRP A O 1
ATOM 3912 N N . SER A 1 491 ? 118.21560 -17.58077 41.86011 1.000 41.97009 487 SER A N 1
ATOM 3913 C CA . SER A 1 491 ? 119.29073 -18.14297 42.67112 1.000 40.35685 487 SER A CA 1
ATOM 3914 C C . SER A 1 491 ? 120.41201 -18.71426 41.81610 1.000 33.56177 487 SER A C 1
ATOM 3915 O O . SER A 1 491 ? 121.57180 -18.71769 42.24375 1.000 37.28793 487 SER A O 1
ATOM 3918 N N . GLU A 1 492 ? 120.09543 -19.19375 40.61265 1.000 31.10496 488 GLU A N 1
ATOM 3919 C CA . GLU A 1 492 ? 121.13544 -19.75936 39.76279 1.000 37.22685 488 GLU A CA 1
ATOM 3920 C C . GLU A 1 492 ? 122.12273 -18.69363 39.30575 1.000 43.16988 488 GLU A C 1
ATOM 3921 O O . GLU A 1 492 ? 123.33956 -18.91354 39.33643 1.000 44.44412 488 GLU A O 1
ATOM 3927 N N . TYR A 1 493 ? 121.62074 -17.53425 38.87842 1.000 44.45933 489 TYR A N 1
ATOM 3928 C CA . TYR A 1 493 ? 122.50905 -16.49052 38.38107 1.000 36.42737 489 TYR A CA 1
ATOM 3929 C C . TYR A 1 493 ? 123.38086 -15.92652 39.49612 1.000 43.61011 489 TYR A C 1
ATOM 3930 O O . TYR A 1 493 ? 124.61002 -15.87268 39.36811 1.000 48.52265 489 TYR A O 1
ATOM 3939 N N . ILE A 1 494 ? 122.76512 -15.49976 40.60228 1.000 36.27609 490 ILE A N 1
ATOM 3940 C CA . ILE A 1 494 ? 123.54722 -14.89220 41.67065 1.000 37.84116 490 ILE A CA 1
ATOM 3941 C C . ILE A 1 494 ? 124.45932 -15.90783 42.34565 1.000 34.03305 490 ILE A C 1
ATOM 3942 O O . ILE A 1 494 ? 125.43676 -15.52014 42.99562 1.000 43.21936 490 ILE A O 1
ATOM 3947 N N . GLY A 1 495 ? 124.17491 -17.20177 42.20464 1.000 30.02085 491 GLY A N 1
ATOM 3948 C CA . GLY A 1 495 ? 125.07463 -18.21851 42.71864 1.000 36.30028 491 GLY A CA 1
ATOM 3949 C C . GLY A 1 495 ? 126.39909 -18.30928 41.98919 1.000 31.09659 491 GLY A C 1
ATOM 3950 O O . GLY A 1 495 ? 127.29395 -19.02619 42.45027 1.000 33.28443 491 GLY A O 1
ATOM 3951 N N . ARG A 1 496 ? 126.54581 -17.60088 40.87301 1.000 38.11784 492 ARG A N 1
ATOM 3952 C CA . ARG A 1 496 ? 127.79123 -17.59220 40.12053 1.000 34.55263 492 ARG A CA 1
ATOM 3953 C C . ARG A 1 496 ? 128.80546 -16.59157 40.65971 1.000 42.26702 492 ARG A C 1
ATOM 3954 O O . ARG A 1 496 ? 129.92985 -16.54142 40.14979 1.000 50.73752 492 ARG A O 1
ATOM 3962 N N . PHE A 1 497 ? 128.45112 -15.81245 41.67885 1.000 39.04153 493 PHE A N 1
ATOM 3963 C CA . PHE A 1 497 ? 129.30199 -14.74682 42.18766 1.000 37.33469 493 PHE A CA 1
ATOM 3964 C C . PHE A 1 497 ? 129.58490 -14.95414 43.66885 1.000 40.29141 493 PHE A C 1
ATOM 3965 O O . PHE A 1 497 ? 128.71392 -15.40449 44.41998 1.000 47.37619 493 PHE A O 1
ATOM 3973 N N . GLN A 1 498 ? 130.81078 -14.62769 44.08043 1.000 38.31144 494 GLN A N 1
ATOM 3974 C CA . GLN A 1 498 ? 131.20370 -14.63414 45.48335 1.000 33.48030 494 GLN A CA 1
ATOM 3975 C C . GLN A 1 498 ? 130.95368 -13.29546 46.16485 1.000 41.41125 494 GLN A C 1
ATOM 3976 O O . GLN A 1 498 ? 131.46327 -13.06720 47.26652 1.000 49.34139 494 GLN A O 1
ATOM 3982 N N . GLN A 1 499 ? 130.19491 -12.40723 45.53251 1.000 39.06867 495 GLN A N 1
ATOM 3983 C CA . GLN A 1 499 ? 129.89011 -11.09552 46.06884 1.000 33.88734 495 GLN A CA 1
ATOM 3984 C C . GLN A 1 499 ? 128.38332 -10.92340 46.19829 1.000 42.40141 495 GLN A C 1
ATOM 3985 O O . GLN A 1 499 ? 127.62077 -11.50009 45.41518 1.000 46.22821 495 GLN A O 1
ATOM 3991 N N . PRO A 1 500 ? 127.92135 -10.15298 47.18123 1.000 37.45035 496 PRO A N 1
ATOM 3992 C CA . PRO A 1 500 ? 126.48889 -9.85361 47.25432 1.000 25.50410 496 PRO A CA 1
ATOM 3993 C C . PRO A 1 500 ? 126.05779 -9.01725 46.06097 1.000 31.71448 496 PRO A C 1
ATOM 3994 O O . PRO A 1 500 ? 126.79953 -8.15572 45.58157 1.000 35.55784 496 PRO A O 1
ATOM 4006 N N . VAL A 1 502 ? 122.83697 -6.74533 44.05882 1.000 38.03447 498 VAL A N 1
ATOM 4007 C CA . VAL A 1 502 ? 121.60788 -5.97000 44.15868 1.000 26.57388 498 VAL A CA 1
ATOM 4008 C C . VAL A 1 502 ? 121.02466 -5.81708 42.75995 1.000 35.38891 498 VAL A C 1
ATOM 4009 O O . VAL A 1 502 ? 121.72884 -5.40377 41.82979 1.000 36.25680 498 VAL A O 1
ATOM 4013 N N . SER A 1 503 ? 119.74714 -6.17045 42.61477 1.000 32.72856 499 SER A N 1
ATOM 4014 C CA . SER A 1 503 ? 119.03365 -5.98923 41.35652 1.000 21.84281 499 SER A CA 1
ATOM 4015 C C . SER A 1 503 ? 119.09458 -4.53592 40.89983 1.000 38.57944 499 SER A C 1
ATOM 4016 O O . SER A 1 503 ? 119.01387 -3.60464 41.70508 1.000 45.67869 499 SER A O 1
ATOM 4019 N N . HIS A 1 504 ? 119.20710 -4.34513 39.58714 1.000 28.02881 500 HIS A N 1
ATOM 4020 C CA . HIS A 1 504 ? 119.33369 -3.02059 38.98374 1.000 26.38164 500 HIS A CA 1
ATOM 4021 C C . HIS A 1 504 ? 118.06275 -2.69969 38.20029 1.000 26.93094 500 HIS A C 1
ATOM 4022 O O . HIS A 1 504 ? 117.79477 -3.31899 37.16517 1.000 40.78303 500 HIS A O 1
ATOM 4029 N N . GLU A 1 505 ? 117.27822 -1.74212 38.70519 1.000 30.37195 501 GLU A N 1
ATOM 4030 C CA . GLU A 1 505 ? 116.12965 -1.16272 38.00076 1.000 30.16143 501 GLU A CA 1
ATOM 4031 C C . GLU A 1 505 ? 115.12915 -2.24139 37.56638 1.000 36.57027 501 GLU A C 1
ATOM 4032 O O . GLU A 1 505 ? 114.88624 -2.46481 36.37897 1.000 35.83311 501 GLU A O 1
ATOM 4038 N N . ILE A 1 506 ? 114.53952 -2.90067 38.56054 1.000 33.85560 502 ILE A N 1
ATOM 4039 C CA . ILE A 1 506 ? 113.60654 -3.98695 38.28793 1.000 32.75833 502 ILE A CA 1
ATOM 4040 C C . ILE A 1 506 ? 112.19209 -3.43923 38.15874 1.000 27.30205 502 ILE A C 1
ATOM 4041 O O . ILE A 1 506 ? 111.87115 -2.34210 38.62038 1.000 33.75827 502 ILE A O 1
ATOM 4046 N N . GLY A 1 507 ? 111.32888 -4.23673 37.53714 1.000 23.01887 503 GLY A N 1
ATOM 4047 C CA . GLY A 1 507 ? 109.96374 -3.83089 37.29058 1.000 26.26214 503 GLY A CA 1
ATOM 4048 C C . GLY A 1 507 ? 109.82107 -3.13070 35.95815 1.000 31.45788 503 GLY A C 1
ATOM 4049 O O . GLY A 1 507 ? 109.81764 -3.78266 34.90908 1.000 30.89498 503 GLY A O 1
ATOM 4050 N N . GLN A 1 508 ? 109.70971 -1.79982 35.99734 1.000 26.73023 504 GLN A N 1
ATOM 4051 C CA . GLN A 1 508 ? 109.51602 -0.97322 34.80393 1.000 31.69050 504 GLN A CA 1
ATOM 4052 C C . GLN A 1 508 ? 108.18911 -1.29258 34.11704 1.000 30.77757 504 GLN A C 1
ATOM 4053 O O . GLN A 1 508 ? 108.07785 -1.25888 32.88929 1.000 31.41384 504 GLN A O 1
ATOM 4059 N N . TRP A 1 509 ? 107.17096 -1.59245 34.92183 1.000 26.92168 505 TRP A N 1
ATOM 4060 C CA . TRP A 1 509 ? 105.84332 -1.91103 34.41789 1.000 28.08375 505 TRP A CA 1
ATOM 4061 C C . TRP A 1 509 ? 104.98752 -0.65087 34.36313 1.000 33.81130 505 TRP A C 1
ATOM 4062 O O . TRP A 1 509 ? 104.93708 0.11956 35.32496 1.000 36.29156 505 TRP A O 1
ATOM 4073 N N . CYS A 1 510 ? 104.28712 -0.46216 33.24781 1.000 31.01396 506 CYS A N 1
ATOM 4074 C CA . CYS A 1 510 ? 103.63027 0.80427 32.95603 1.000 31.16582 506 CYS A CA 1
ATOM 4075 C C . CYS A 1 510 ? 102.15258 0.82053 33.33669 1.000 39.99968 506 CYS A C 1
ATOM 4076 O O . CYS A 1 510 ? 101.48061 -0.21534 33.38319 1.000 40.84358 506 CYS A O 1
ATOM 4079 N N . VAL A 1 511 ? 101.66489 2.03493 33.60951 1.000 29.52713 507 VAL A N 1
ATOM 4080 C CA . VAL A 1 511 ? 100.26019 2.34328 33.83707 1.000 26.04512 507 VAL A CA 1
ATOM 4081 C C . VAL A 1 511 ? 99.80798 3.31142 32.75593 1.000 34.05629 507 VAL A C 1
ATOM 4082 O O . VAL A 1 511 ? 100.60445 4.06814 32.19544 1.000 38.77811 507 VAL A O 1
ATOM 4086 N N . TYR A 1 512 ? 98.50775 3.30632 32.48614 1.000 31.79684 508 TYR A N 1
ATOM 4087 C CA . TYR A 1 512 ? 97.95387 4.34196 31.62999 1.000 36.93570 508 TYR A CA 1
ATOM 4088 C C . TYR A 1 512 ? 98.04632 5.68934 32.34589 1.000 35.98970 508 TYR A C 1
ATOM 4089 O O . TYR A 1 512 ? 97.90397 5.74923 33.57128 1.000 39.19999 508 TYR A O 1
ATOM 4098 N N . PRO A 1 513 ? 98.31681 6.77636 31.62180 1.000 27.17314 509 PRO A N 1
ATOM 4099 C CA . PRO A 1 513 ? 98.44243 8.08423 32.27869 1.000 27.19422 509 PRO A CA 1
ATOM 4100 C C . PRO A 1 513 ? 97.19299 8.45752 33.06584 1.000 34.45388 509 PRO A C 1
ATOM 4101 O O . PRO A 1 513 ? 96.06252 8.21106 32.63823 1.000 40.05529 509 PRO A O 1
ATOM 4105 N N . ASN A 1 514 ? 97.41674 9.04694 34.23927 1.000 32.07623 510 ASN A N 1
ATOM 4106 C CA . ASN A 1 514 ? 96.35116 9.46628 35.14758 1.000 36.15323 510 ASN A CA 1
ATOM 4107 C C . ASN A 1 514 ? 96.08454 10.94655 34.89892 1.000 41.31682 510 ASN A C 1
ATOM 4108 O O . ASN A 1 514 ? 96.76269 11.81216 35.45816 1.000 42.35363 510 ASN A O 1
ATOM 4113 N N . PHE A 1 515 ? 95.08784 11.23980 34.05988 1.000 29.12369 511 PHE A N 1
ATOM 4114 C CA . PHE A 1 515 ? 94.82209 12.62808 33.70446 1.000 29.54134 511 PHE A CA 1
ATOM 4115 C C . PHE A 1 515 ? 94.31218 13.44654 34.88768 1.000 38.75295 511 PHE A C 1
ATOM 4116 O O . PHE A 1 515 ? 94.37689 14.68045 34.83928 1.000 40.44959 511 PHE A O 1
ATOM 4124 N N . LYS A 1 516 ? 93.82660 12.79400 35.95224 1.000 34.06887 512 LYS A N 1
ATOM 4125 C CA . LYS A 1 516 ? 93.36139 13.53076 37.12640 1.000 28.99790 512 LYS A CA 1
ATOM 4126 C C . LYS A 1 516 ? 94.49013 14.30959 37.78863 1.000 37.87207 512 LYS A C 1
ATOM 4127 O O . LYS A 1 516 ? 94.25214 15.37708 38.36600 1.000 44.57125 512 LYS A O 1
ATOM 4133 N N . GLU A 1 517 ? 95.71883 13.79680 37.72128 1.000 38.91962 513 GLU A N 1
ATOM 4134 C CA . GLU A 1 517 ? 96.83862 14.43468 38.39906 1.000 43.65738 513 GLU A CA 1
ATOM 4135 C C . GLU A 1 517 ? 97.33717 15.68570 37.68540 1.000 38.16227 513 GLU A C 1
ATOM 4136 O O . GLU A 1 517 ? 98.16668 16.40590 38.25198 1.000 38.66221 513 GLU A O 1
ATOM 4150 N N . ALA A 1 519 ? 96.12645 18.48015 37.34279 1.000 32.73939 515 ALA A N 1
ATOM 4151 C CA . ALA A 1 519 ? 95.88346 19.69277 38.11396 1.000 26.34477 515 ALA A CA 1
ATOM 4152 C C . ALA A 1 519 ? 96.99294 19.98235 39.12031 1.000 38.42269 515 ALA A C 1
ATOM 4153 O O . ALA A 1 519 ? 97.14180 21.13559 39.54229 1.000 33.60028 515 ALA A O 1
ATOM 4155 N N . LYS A 1 520 ? 97.78067 18.97213 39.50360 1.000 35.54366 516 LYS A N 1
ATOM 4156 C CA . LYS A 1 520 ? 98.85348 19.18799 40.46807 1.000 29.45730 516 LYS A CA 1
ATOM 4157 C C . LYS A 1 520 ? 100.01043 19.98355 39.88227 1.000 36.22046 516 LYS A C 1
ATOM 4158 O O . LYS A 1 520 ? 100.80911 20.54004 40.64198 1.000 44.87894 516 LYS A O 1
ATOM 4164 N N . TYR A 1 521 ? 100.12078 20.04930 38.55553 1.000 36.64199 517 TYR A N 1
ATOM 4165 C CA . TYR A 1 521 ? 101.23793 20.72766 37.89863 1.000 31.78577 517 TYR A CA 1
ATOM 4166 C C . TYR A 1 521 ? 100.91638 22.21485 37.78504 1.000 34.97213 517 TYR A C 1
ATOM 4167 O O . TYR A 1 521 ? 100.46202 22.71437 36.75397 1.000 38.93316 517 TYR A O 1
ATOM 4176 N N . ASP A 1 522 ? 101.15998 22.93274 38.88074 1.000 36.75190 518 ASP A N 1
ATOM 4177 C CA . ASP A 1 522 ? 100.97790 24.37785 38.92833 1.000 35.96418 518 ASP A CA 1
ATOM 4178 C C . ASP A 1 522 ? 102.30361 25.12669 38.99489 1.000 45.70573 518 ASP A C 1
ATOM 4179 O O . ASP A 1 522 ? 102.31280 26.33000 39.27911 1.000 43.54788 518 ASP A O 1
ATOM 4184 N N . GLY A 1 523 ? 103.41834 24.44803 38.72532 1.000 41.23520 519 GLY A N 1
ATOM 4185 C CA . GLY A 1 523 ? 104.72772 25.04812 38.87402 1.000 32.70203 519 GLY A CA 1
ATOM 4186 C C . GLY A 1 523 ? 105.51405 25.15358 37.58526 1.000 34.14200 519 GLY A C 1
ATOM 4187 O O . GLY A 1 523 ? 104.97533 25.55558 36.54973 1.000 45.91068 519 GLY A O 1
ATOM 4188 N N . VAL A 1 524 ? 106.79826 24.79564 37.64147 1.000 36.96656 520 VAL A N 1
ATOM 4189 C CA . VAL A 1 524 ? 107.66583 24.93304 36.47423 1.000 37.92159 520 VAL A CA 1
ATOM 4190 C C . VAL A 1 524 ? 107.26347 23.94260 35.38699 1.000 40.08378 520 VAL A C 1
ATOM 4191 O O . VAL A 1 524 ? 107.11916 24.30840 34.21457 1.000 29.70318 520 VAL A O 1
ATOM 4203 N N . ARG A 1 526 ? 104.91200 21.38421 33.24048 1.000 29.84540 522 ARG A N 1
ATOM 4204 C CA . ARG A 1 526 ? 103.53576 21.24476 32.79396 1.000 35.66651 522 ARG A CA 1
ATOM 4205 C C . ARG A 1 526 ? 103.38656 19.96736 31.98076 1.000 36.62626 522 ARG A C 1
ATOM 4206 O O . ARG A 1 526 ? 104.21178 19.70454 31.09489 1.000 43.05272 522 ARG A O 1
ATOM 4214 N N . PRO A 1 527 ? 102.35558 19.15750 32.23239 1.000 34.49857 523 PRO A N 1
ATOM 4215 C CA . PRO A 1 527 ? 102.22247 17.86806 31.52988 1.000 30.54026 523 PRO A CA 1
ATOM 4216 C C . PRO A 1 527 ? 101.60163 18.02038 30.14529 1.000 38.97043 523 PRO A C 1
ATOM 4217 O O . PRO A 1 527 ? 100.50389 17.53072 29.86394 1.000 43.20444 523 PRO A O 1
ATOM 4221 N N . ARG A 1 528 ? 102.31461 18.72170 29.26246 1.000 39.64013 524 ARG A N 1
ATOM 4222 C CA . ARG A 1 528 ? 101.84542 18.86867 27.89148 1.000 32.75598 524 ARG A CA 1
ATOM 4223 C C . ARG A 1 528 ? 101.77413 17.52444 27.18204 1.000 37.26936 524 ARG A C 1
ATOM 4224 O O . ARG A 1 528 ? 100.91741 17.32720 26.31226 1.000 37.45052 524 ARG A O 1
ATOM 4232 N N . ASN A 1 529 ? 102.65451 16.58777 27.54576 1.000 35.38532 525 ASN A N 1
ATOM 4233 C CA . ASN A 1 529 ? 102.57639 15.23981 26.99103 1.000 30.93669 525 ASN A CA 1
ATOM 4234 C C . ASN A 1 529 ? 101.25561 14.57015 27.35312 1.000 38.32286 525 ASN A C 1
ATOM 4235 O O . ASN A 1 529 ? 100.61136 13.94827 26.50035 1.000 32.07639 525 ASN A O 1
ATOM 4240 N N . PHE A 1 530 ? 100.83933 14.68313 28.61815 1.000 38.94751 526 PHE A N 1
ATOM 4241 C CA . PHE A 1 530 ? 99.53580 14.16698 29.02307 1.000 30.77497 526 PHE A CA 1
ATOM 4242 C C . PHE A 1 530 ? 98.41472 14.81911 28.23089 1.000 33.26391 526 PHE A C 1
ATOM 4243 O O . PHE A 1 530 ? 97.41503 14.16349 27.91578 1.000 39.97911 526 PHE A O 1
ATOM 4251 N N . GLU A 1 531 ? 98.55848 16.10675 27.90336 1.000 32.01396 527 GLU A N 1
ATOM 4252 C CA . GLU A 1 531 ? 97.54084 16.77812 27.10373 1.000 35.05367 527 GLU A CA 1
ATOM 4253 C C . GLU A 1 531 ? 97.45206 16.18677 25.70536 1.000 37.63542 527 GLU A C 1
ATOM 4254 O O . GLU A 1 531 ? 96.37457 16.19506 25.09897 1.000 43.15939 527 GLU A O 1
ATOM 4260 N N . ILE A 1 532 ? 98.56620 15.67314 25.18063 1.000 29.34454 528 ILE A N 1
ATOM 4261 C CA . ILE A 1 532 ? 98.53901 15.01355 23.88006 1.000 36.48926 528 ILE A CA 1
ATOM 4262 C C . ILE A 1 532 ? 97.83166 13.66997 23.98691 1.000 41.97067 528 ILE A C 1
ATOM 4263 O O . ILE A 1 532 ? 96.97272 13.33184 23.16321 1.000 35.40439 528 ILE A O 1
ATOM 4268 N N . PHE A 1 533 ? 98.18780 12.88359 25.00598 1.000 43.61021 529 PHE A N 1
ATOM 4269 C CA . PHE A 1 533 ? 97.58144 11.56857 25.18319 1.000 36.82433 529 PHE A CA 1
ATOM 4270 C C . PHE A 1 533 ? 96.08624 11.68862 25.43474 1.000 35.68155 529 PHE A C 1
ATOM 4271 O O . PHE A 1 533 ? 95.29050 10.90597 24.90176 1.000 42.76983 529 PHE A O 1
ATOM 4279 N N . GLN A 1 534 ? 95.68760 12.67029 26.24317 1.000 39.68481 530 GLN A N 1
ATOM 4280 C CA . GLN A 1 534 ? 94.27481 12.85972 26.54511 1.000 30.46164 530 GLN A CA 1
ATOM 4281 C C . GLN A 1 534 ? 93.49974 13.30279 25.31303 1.000 35.03919 530 GLN A C 1
ATOM 4282 O O . GLN A 1 534 ? 92.34211 12.90973 25.12402 1.000 30.58025 530 GLN A O 1
ATOM 4288 N N . GLU A 1 535 ? 94.12095 14.12345 24.46484 1.000 44.96318 531 GLU A N 1
ATOM 4289 C CA . GLU A 1 535 ? 93.43471 14.59997 23.27121 1.000 36.09176 531 GLU A CA 1
ATOM 4290 C C . GLU A 1 535 ? 93.23463 13.47507 22.26447 1.000 39.40730 531 GLU A C 1
ATOM 4291 O O . GLU A 1 535 ? 92.14695 13.33839 21.69324 1.000 39.19726 531 GLU A O 1
ATOM 4297 N N . THR A 1 536 ? 94.26315 12.64904 22.04326 1.000 38.14577 532 THR A N 1
ATOM 4298 C CA . THR A 1 536 ? 94.12079 11.54679 21.09457 1.000 40.46619 532 THR A CA 1
ATOM 4299 C C . THR A 1 536 ? 93.13646 10.50166 21.60292 1.000 43.00322 532 THR A C 1
ATOM 4300 O O . THR A 1 536 ? 92.39546 9.90673 20.81117 1.000 40.66104 532 THR A O 1
ATOM 4304 N N . LEU A 1 537 ? 93.12095 10.25494 22.91715 1.000 43.80939 533 LEU A N 1
ATOM 4305 C CA . LEU A 1 537 ? 92.11998 9.35524 23.48410 1.000 42.41118 533 LEU A CA 1
ATOM 4306 C C . LEU A 1 537 ? 90.71397 9.82228 23.13585 1.000 39.18389 533 LEU A C 1
ATOM 4307 O O . LEU A 1 537 ? 89.86406 9.01988 22.73103 1.000 33.12297 533 LEU A O 1
ATOM 4312 N N . ALA A 1 538 ? 90.46058 11.12623 23.27124 1.000 44.69921 534 ALA A N 1
ATOM 4313 C CA . ALA A 1 538 ? 89.15890 11.67929 22.91840 1.000 34.11221 534 ALA A CA 1
ATOM 4314 C C . ALA A 1 538 ? 88.90138 11.58395 21.41973 1.000 39.77176 534 ALA A C 1
ATOM 4315 O O . ALA A 1 538 ? 87.77462 11.29948 20.99554 1.000 36.97097 534 ALA A O 1
ATOM 4317 N N . GLU A 1 539 ? 89.93356 11.81984 20.60353 1.000 39.13543 535 GLU A N 1
ATOM 4318 C CA . GLU A 1 539 ? 89.76997 11.74831 19.15477 1.000 33.00789 535 GLU A CA 1
ATOM 4319 C C . GLU A 1 539 ? 89.40886 10.34159 18.69642 1.000 34.45939 535 GLU A C 1
ATOM 4320 O O . GLU A 1 539 ? 88.75319 10.17600 17.66227 1.000 38.90538 535 GLU A O 1
ATOM 4326 N N . ASN A 1 540 ? 89.82028 9.31949 19.44378 1.000 33.91528 536 ASN A N 1
ATOM 4327 C CA . ASN A 1 540 ? 89.41403 7.95015 19.16670 1.000 38.33423 536 ASN A CA 1
ATOM 4328 C C . ASN A 1 540 ? 88.15405 7.54621 19.92889 1.000 42.33500 536 ASN A C 1
ATOM 4329 O O . ASN A 1 540 ? 87.87757 6.34825 20.06427 1.000 42.63848 536 ASN A O 1
ATOM 4334 N N . GLY A 1 541 ? 87.39347 8.51754 20.42924 1.000 36.71068 537 GLY A N 1
ATOM 4335 C CA . GLY A 1 541 ? 86.10447 8.24148 21.03500 1.000 32.05363 537 GLY A CA 1
ATOM 4336 C C . GLY A 1 541 ? 86.14847 7.45090 22.32108 1.000 40.95893 537 GLY A C 1
ATOM 4337 O O . GLY A 1 541 ? 85.22917 6.67098 22.59040 1.000 43.68243 537 GLY A O 1
ATOM 4346 N N . ALA A 1 543 ? 87.16583 9.01820 25.50480 1.000 42.22778 539 ALA A N 1
ATOM 4347 C CA . ALA A 1 543 ? 87.45718 9.95181 26.58565 1.000 38.55201 539 ALA A CA 1
ATOM 4348 C C . ALA A 1 543 ? 86.82179 9.50811 27.89625 1.000 38.82803 539 ALA A C 1
ATOM 4349 O O . ALA A 1 543 ? 87.34420 9.81295 28.97499 1.000 45.21862 539 ALA A O 1
ATOM 4351 N N . HIS A 1 544 ? 85.70953 8.77920 27.82342 1.000 39.31902 540 HIS A N 1
ATOM 4352 C CA . HIS A 1 544 ? 85.00411 8.30838 29.00690 1.000 35.46737 540 HIS A CA 1
ATOM 4353 C C . HIS A 1 544 ? 85.68927 7.12681 29.68112 1.000 42.97611 540 HIS A C 1
ATOM 4354 O O . HIS A 1 544 ? 85.30600 6.76564 30.79858 1.000 51.49083 540 HIS A O 1
ATOM 4361 N N . LEU A 1 545 ? 86.67985 6.51421 29.03744 1.000 36.30392 541 LEU A N 1
ATOM 4362 C CA . LEU A 1 545 ? 87.38028 5.36537 29.59338 1.000 43.74432 541 LEU A CA 1
ATOM 4363 C C . LEU A 1 545 ? 88.66973 5.74815 30.30828 1.000 43.00756 541 LEU A C 1
ATOM 4364 O O . LEU A 1 545 ? 89.43521 4.85983 30.69609 1.000 40.21075 541 LEU A O 1
ATOM 4369 N N . ALA A 1 546 ? 88.92588 7.04564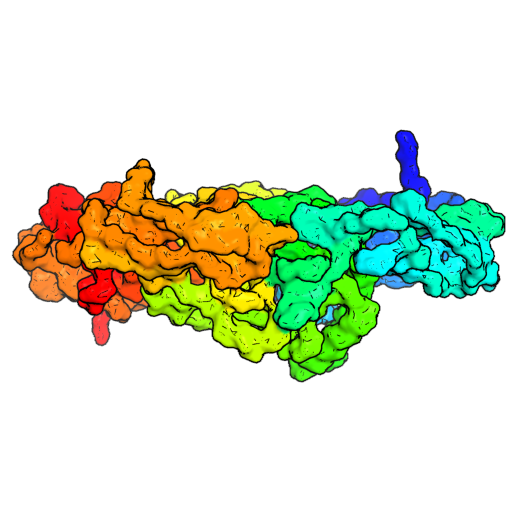 30.49287 1.000 46.16202 542 ALA A N 1
ATOM 4370 C CA . ALA A 1 546 ? 90.22621 7.48415 30.99159 1.000 37.65835 542 ALA A CA 1
ATOM 4371 C C . ALA A 1 546 ? 90.50183 6.94083 32.38991 1.000 35.19916 542 ALA A C 1
ATOM 4372 O O . ALA A 1 546 ? 91.59316 6.42944 32.66450 1.000 37.17985 542 ALA A O 1
ATOM 4374 N N . ASP A 1 547 ? 89.52180 7.03748 33.29047 1.000 42.52150 543 ASP A N 1
ATOM 4375 C CA . ASP A 1 547 ? 89.73319 6.53950 34.64608 1.000 41.64480 543 ASP A CA 1
ATOM 4376 C C . ASP A 1 547 ? 89.70644 5.02022 34.70428 1.000 43.50238 543 ASP A C 1
ATOM 4377 O O . ASP A 1 547 ? 90.39326 4.42188 35.54125 1.000 36.77704 543 ASP A O 1
ATOM 4382 N N . SER A 1 548 ? 88.91490 4.38002 33.84409 1.000 42.94626 544 SER A N 1
ATOM 4383 C CA . SER A 1 548 ? 88.89907 2.92372 33.82950 1.000 31.91767 544 SER A CA 1
ATOM 4384 C C . SER A 1 548 ? 90.21942 2.36973 33.31118 1.000 32.08058 544 SER A C 1
ATOM 4385 O O . SER A 1 548 ? 90.73824 1.38761 33.85335 1.000 38.58440 544 SER A O 1
ATOM 4388 N N . PHE A 1 549 ? 90.79051 2.99721 32.27798 1.000 34.04329 545 PHE A N 1
ATOM 4389 C CA . PHE A 1 549 ? 92.09938 2.56867 31.79260 1.000 35.05326 545 PHE A CA 1
ATOM 4390 C C . PHE A 1 549 ? 93.16035 2.71167 32.87625 1.000 39.97361 545 PHE A C 1
ATOM 4391 O O . PHE A 1 549 ? 94.06159 1.87234 32.98788 1.000 36.71863 545 PHE A O 1
ATOM 4399 N N . LEU A 1 550 ? 93.07105 3.76931 33.68502 1.000 31.04381 546 LEU A N 1
ATOM 4400 C CA . LEU A 1 550 ? 94.02369 3.94239 34.77582 1.000 38.20881 546 LEU A CA 1
ATOM 4401 C C . LEU A 1 550 ? 93.91142 2.80743 35.78515 1.000 38.11644 546 LEU A C 1
ATOM 4402 O O . LEU A 1 550 ? 94.90974 2.15986 36.12255 1.000 30.97383 546 LEU A O 1
ATOM 4407 N N . LEU A 1 551 ? 92.69478 2.54301 36.26817 1.000 29.71027 547 LEU A N 1
ATOM 4408 C CA . LEU A 1 551 ? 92.51886 1.54915 37.32160 1.000 29.71177 547 LEU A CA 1
ATOM 4409 C C . LEU A 1 551 ? 92.76667 0.13499 36.81454 1.000 35.72814 547 LEU A C 1
ATOM 4410 O O . LEU A 1 551 ? 93.38871 -0.67658 37.51040 1.000 32.21261 547 LEU A O 1
ATOM 4415 N N . ALA A 1 552 ? 92.28023 -0.18699 35.61452 1.000 35.33232 548 ALA A N 1
ATOM 4416 C CA . ALA A 1 552 ? 92.42715 -1.54927 35.11184 1.000 35.43882 548 ALA A CA 1
ATOM 4417 C C . ALA A 1 552 ? 93.88539 -1.86672 34.80007 1.000 31.75540 548 ALA A C 1
ATOM 4418 O O . ALA A 1 552 ? 94.38984 -2.93343 35.16989 1.000 33.73534 548 ALA A O 1
ATOM 4420 N N . SER A 1 553 ? 94.58480 -0.94986 34.12534 1.000 28.89462 549 SER A N 1
ATOM 4421 C CA . SER A 1 553 ? 95.99635 -1.18606 33.84142 1.000 28.16880 549 SER A CA 1
ATOM 4422 C C . SER A 1 553 ? 96.83375 -1.14587 35.11197 1.000 34.98049 549 SER A C 1
ATOM 4423 O O . SER A 1 553 ? 97.85871 -1.83285 35.19817 1.000 37.10671 549 SER A O 1
ATOM 4426 N N . GLY A 1 554 ? 96.41050 -0.36296 36.10663 1.000 31.32624 550 GLY A N 1
ATOM 4427 C CA . GLY A 1 554 ? 97.15324 -0.30238 37.35422 1.000 23.36523 550 GLY A CA 1
ATOM 4428 C C . GLY A 1 554 ? 97.05092 -1.58109 38.15959 1.000 34.21006 550 GLY A C 1
ATOM 4429 O O . GLY A 1 554 ? 98.01538 -1.99268 38.81158 1.000 38.64322 550 GLY A O 1
ATOM 4430 N N . LYS A 1 555 ? 95.87931 -2.22109 38.13678 1.000 28.63523 551 LYS A N 1
ATOM 4431 C CA . LYS A 1 555 ? 95.74185 -3.52185 38.78069 1.000 24.07794 551 LYS A CA 1
ATOM 4432 C C . LYS A 1 555 ? 96.69328 -4.54053 38.16255 1.000 35.92655 551 LYS A C 1
ATOM 4433 O O . LYS A 1 555 ? 97.26563 -5.37688 38.87324 1.000 33.75856 551 LYS A O 1
ATOM 4439 N N . LEU A 1 556 ? 96.88593 -4.47587 36.83932 1.000 34.42943 552 LEU A N 1
ATOM 4440 C CA . LEU A 1 556 ? 97.83469 -5.37119 36.18283 1.000 30.73345 552 LEU A CA 1
ATOM 4441 C C . LEU A 1 556 ? 99.27353 -4.97855 36.49373 1.000 33.95622 552 LEU A C 1
ATOM 4442 O O . LEU A 1 556 ? 100.13695 -5.84743 36.67208 1.000 28.24481 552 LEU A O 1
ATOM 4447 N N . GLN A 1 557 ? 99.55152 -3.67370 36.55051 1.000 28.98081 553 GLN A N 1
ATOM 4448 C CA . GLN A 1 557 ? 100.89255 -3.21686 36.89788 1.000 33.45835 553 GLN A CA 1
ATOM 4449 C C . GLN A 1 557 ? 101.27999 -3.66537 38.30128 1.000 37.66731 553 GLN A C 1
ATOM 4450 O O . GLN A 1 557 ? 102.39843 -4.14630 38.52115 1.000 31.83708 553 GLN A O 1
ATOM 4456 N N . ALA A 1 558 ? 100.36738 -3.52109 39.26598 1.000 30.52600 554 ALA A N 1
ATOM 4457 C CA . ALA A 1 558 ? 100.67211 -3.95993 40.62251 1.000 24.54283 554 ALA A CA 1
ATOM 4458 C C . ALA A 1 558 ? 100.87720 -5.46623 40.68417 1.000 35.62927 554 ALA A C 1
ATOM 4459 O O . ALA A 1 558 ? 101.68991 -5.94892 41.48245 1.000 31.71180 554 ALA A O 1
ATOM 4461 N N . LEU A 1 559 ? 100.16367 -6.22071 39.84251 1.000 30.38079 555 LEU A N 1
ATOM 4462 C CA . LEU A 1 559 ? 100.38374 -7.66130 39.77251 1.000 29.40019 555 LEU A CA 1
ATOM 4463 C C . LEU A 1 559 ? 101.80008 -7.98135 39.31051 1.000 30.49255 555 LEU A C 1
ATOM 4464 O O . LEU A 1 559 ? 102.42956 -8.91982 39.81592 1.000 28.80715 555 LEU A O 1
ATOM 4469 N N . CYS A 1 560 ? 102.31902 -7.20898 38.35094 1.000 24.28654 556 CYS A N 1
ATOM 4470 C CA . CYS A 1 560 ? 103.66557 -7.45872 37.84667 1.000 24.31892 556 CYS A CA 1
ATOM 4471 C C . CYS A 1 560 ? 104.72519 -7.11929 38.88922 1.000 28.40419 556 CYS A C 1
ATOM 4472 O O . CYS A 1 560 ? 105.70801 -7.85375 39.04102 1.000 32.25718 556 CYS A O 1
ATOM 4475 N N . TYR A 1 561 ? 104.55198 -6.01256 39.61607 1.000 29.21993 557 TYR A N 1
ATOM 4476 C CA . TYR A 1 561 ? 105.51772 -5.68121 40.65919 1.000 32.90736 557 TYR A CA 1
ATOM 4477 C C . TYR A 1 561 ? 105.51013 -6.72646 41.76708 1.000 34.42366 557 TYR A C 1
ATOM 4478 O O . TYR A 1 561 ? 106.57533 -7.12489 42.25429 1.000 29.89281 557 TYR A O 1
ATOM 4487 N N . LYS A 1 562 ? 104.32430 -7.19584 42.16666 1.000 27.02358 558 LYS A N 1
ATOM 4488 C CA . LYS A 1 562 ? 104.26050 -8.29042 43.13008 1.000 31.78913 558 LYS A CA 1
ATOM 4489 C C . LYS A 1 562 ? 105.05189 -9.49645 42.63837 1.000 35.48942 558 LYS A C 1
ATOM 4490 O O . LYS A 1 562 ? 105.76479 -10.14091 43.41750 1.000 32.92886 558 LYS A O 1
ATOM 4496 N N . ALA A 1 563 ? 104.96125 -9.80042 41.34064 1.000 28.44416 559 ALA A N 1
ATOM 4497 C CA . ALA A 1 563 ? 105.67938 -10.95096 40.80265 1.000 27.14951 559 ALA A CA 1
ATOM 4498 C C . ALA A 1 563 ? 107.18691 -10.72289 40.81424 1.000 31.78515 559 ALA A C 1
ATOM 4499 O O . ALA A 1 563 ? 107.95458 -11.63428 41.14614 1.000 25.18842 559 ALA A O 1
ATOM 4501 N N . ASP A 1 564 ? 107.62825 -9.51230 40.46059 1.000 30.86662 560 ASP A N 1
ATOM 4502 C CA . ASP A 1 564 ? 109.05807 -9.21202 40.44441 1.000 30.21075 560 ASP A CA 1
ATOM 4503 C C . ASP A 1 564 ? 109.63967 -9.18742 41.85399 1.000 32.70661 560 ASP A C 1
ATOM 4504 O O . ASP A 1 564 ? 110.73572 -9.71171 42.08787 1.000 30.93370 560 ASP A O 1
ATOM 4509 N N . ILE A 1 565 ? 108.91910 -8.58530 42.80474 1.000 32.67821 561 ILE A N 1
ATOM 4510 C CA . ILE A 1 565 ? 109.43479 -8.44625 44.16408 1.000 29.63838 561 ILE A CA 1
ATOM 4511 C C . ILE A 1 565 ? 109.48638 -9.79967 44.86733 1.000 34.54475 561 ILE A C 1
ATOM 4512 O O . ILE A 1 565 ? 110.47731 -10.13066 45.53136 1.000 34.37496 561 ILE A O 1
ATOM 4517 N N . GLU A 1 566 ? 108.42908 -10.60575 44.73471 1.000 33.02235 562 GLU A N 1
ATOM 4518 C CA . GLU A 1 566 ? 108.44236 -11.92871 45.35137 1.000 33.25190 562 GLU A CA 1
ATOM 4519 C C . GLU A 1 566 ? 109.51168 -12.82339 44.73955 1.000 32.96159 562 GLU A C 1
ATOM 4520 O O . GLU A 1 566 ? 110.08213 -13.66845 45.43778 1.000 34.34654 562 GLU A O 1
ATOM 4526 N N . ALA A 1 567 ? 109.80254 -12.65395 43.44815 1.000 34.54044 563 ALA A N 1
ATOM 4527 C CA . ALA A 1 567 ? 110.87963 -13.42530 42.83766 1.000 28.36800 563 ALA A CA 1
ATOM 4528 C C . ALA A 1 567 ? 112.22435 -13.07160 43.45776 1.000 33.19656 563 ALA A C 1
ATOM 4529 O O . ALA A 1 567 ? 113.07078 -13.94867 43.66402 1.000 32.37370 563 ALA A O 1
ATOM 4531 N N . ALA A 1 568 ? 112.44027 -11.79095 43.76840 1.000 30.83881 564 ALA A N 1
ATOM 4532 C CA . ALA A 1 568 ? 113.68235 -11.40630 44.42885 1.000 30.41788 564 ALA A CA 1
ATOM 4533 C C . ALA A 1 568 ? 113.74434 -11.96312 45.84638 1.000 38.70377 564 ALA A C 1
ATOM 4534 O O . ALA A 1 568 ? 114.79337 -12.45286 46.28142 1.000 34.48256 564 ALA A O 1
ATOM 4536 N N . LEU A 1 569 ? 112.62684 -11.91500 46.57625 1.000 26.64236 565 LEU A N 1
ATOM 4537 C CA . LEU A 1 569 ? 112.61026 -12.43028 47.93938 1.000 28.85250 565 LEU A CA 1
ATOM 4538 C C . LEU A 1 569 ? 112.74245 -13.94695 47.99290 1.000 32.21597 565 LEU A C 1
ATOM 4539 O O . LEU A 1 569 ? 113.18088 -14.47946 49.01800 1.000 26.99887 565 LEU A O 1
ATOM 4544 N N . ARG A 1 570 ? 112.37358 -14.65152 46.92262 1.000 37.71275 566 ARG A N 1
ATOM 4545 C CA . ARG A 1 570 ? 112.56805 -16.09463 46.84437 1.000 30.64183 566 ARG A CA 1
ATOM 4546 C C . ARG A 1 570 ? 113.98782 -16.48309 46.44797 1.000 32.31333 566 ARG A C 1
ATOM 4547 O O . ARG A 1 570 ? 114.29269 -17.67960 46.40326 1.000 44.00216 566 ARG A O 1
ATOM 4555 N N . THR A 1 571 ? 114.85488 -15.51678 46.15317 1.000 31.15205 567 THR A N 1
ATOM 4556 C CA . THR A 1 571 ? 116.23047 -15.79692 45.75719 1.000 33.41461 567 THR A CA 1
ATOM 4557 C C . THR A 1 571 ? 117.10492 -15.89157 47.00327 1.000 33.76240 567 THR A C 1
ATOM 4558 O O . THR A 1 571 ? 117.26769 -14.90361 47.72644 1.000 36.75029 567 THR A O 1
ATOM 4562 N N . LYS A 1 572 ? 117.67675 -17.07159 47.24047 1.000 44.75743 568 LYS A N 1
ATOM 4563 C CA . LYS A 1 572 ? 118.43955 -17.32061 48.45922 1.000 34.93913 568 LYS A CA 1
ATOM 4564 C C . LYS A 1 572 ? 119.67620 -16.43086 48.53771 1.000 41.11991 568 LYS A C 1
ATOM 4565 O O . LYS A 1 572 ? 120.49459 -16.40150 47.61193 1.000 41.07576 568 LYS A O 1
ATOM 4571 N N . ASP A 1 573 ? 119.80630 -15.71347 49.66044 1.000 43.36722 569 ASP A N 1
ATOM 4572 C CA . ASP A 1 573 ? 120.96648 -14.86764 49.96803 1.000 45.55996 569 ASP A CA 1
ATOM 4573 C C . ASP A 1 573 ? 121.14849 -13.73979 48.95345 1.000 44.68145 569 ASP A C 1
ATOM 4574 O O . ASP A 1 573 ? 122.25668 -13.22741 48.76446 1.000 40.51373 569 ASP A O 1
ATOM 4579 N N . PHE A 1 574 ? 120.06424 -13.35125 48.29097 1.000 38.20978 570 PHE A N 1
ATOM 4580 C CA . PHE A 1 574 ? 120.09172 -12.17661 47.43506 1.000 30.91731 570 PHE A CA 1
ATOM 4581 C C . PHE A 1 574 ? 120.44109 -10.94272 48.25946 1.000 33.97589 570 PHE A C 1
ATOM 4582 O O . PHE A 1 574 ? 119.99573 -10.79250 49.40035 1.000 32.15915 570 PHE A O 1
ATOM 4590 N N . GLY A 1 575 ? 121.25540 -10.05853 47.68270 1.000 32.18873 571 GLY A N 1
ATOM 4591 C CA . GLY A 1 575 ? 121.61923 -8.84474 48.39389 1.000 23.93936 571 GLY A CA 1
ATOM 4592 C C . GLY A 1 575 ? 120.45684 -7.88034 48.52586 1.000 32.74674 571 GLY A C 1
ATOM 4593 O O . GLY A 1 575 ? 120.25996 -7.26919 49.57996 1.000 31.37247 571 GLY A O 1
ATOM 4594 N N . GLY A 1 576 ? 119.67060 -7.73722 47.47033 1.000 31.47304 572 GLY A N 1
ATOM 4595 C CA . GLY A 1 576 ? 118.54041 -6.83447 47.49311 1.000 25.77109 572 GLY A CA 1
ATOM 4596 C C . GLY A 1 576 ? 118.13935 -6.45377 46.08181 1.000 27.30649 572 GLY A C 1
ATOM 4597 O O . GLY A 1 576 ? 118.66556 -6.98081 45.10193 1.000 37.16896 572 GLY A O 1
ATOM 4598 N N . PHE A 1 577 ? 117.19203 -5.52094 46.00413 1.000 26.32534 573 PHE A N 1
ATOM 4599 C CA . PHE A 1 577 ? 116.69245 -5.05047 44.72108 1.000 29.46672 573 PHE A CA 1
ATOM 4600 C C . PHE A 1 577 ? 116.47889 -3.54553 44.77320 1.000 30.91033 573 PHE A C 1
ATOM 4601 O O . PHE A 1 577 ? 116.28097 -2.95906 45.84027 1.000 26.43199 573 PHE A O 1
ATOM 4609 N N . GLN A 1 578 ? 116.51556 -2.92585 43.59516 1.000 31.95688 574 GLN A N 1
ATOM 4610 C CA . GLN A 1 578 ? 116.24578 -1.49981 43.44349 1.000 29.15179 574 GLN A CA 1
ATOM 4611 C C . GLN A 1 578 ? 115.16264 -1.32593 42.38618 1.000 30.61508 574 GLN A C 1
ATOM 4612 O O . GLN A 1 578 ? 115.41706 -1.51213 41.19156 1.000 29.61096 574 GLN A O 1
ATOM 4618 N N . LEU A 1 579 ? 113.95883 -0.97297 42.83011 1.000 27.79527 575 LEU A N 1
ATOM 4619 C CA . LEU A 1 579 ? 112.82465 -0.82830 41.92719 1.000 32.12033 575 LEU A CA 1
ATOM 4620 C C . LEU A 1 579 ? 112.97626 0.39665 41.03439 1.000 30.32807 575 LEU A C 1
ATOM 4621 O O . LEU A 1 579 ? 113.40409 1.46498 41.48066 1.000 35.42335 575 LEU A O 1
ATOM 4626 N N . LEU A 1 580 ? 112.60179 0.23885 39.76124 1.000 31.02856 576 LEU A N 1
ATOM 4627 C CA . LEU A 1 580 ? 112.39057 1.36124 38.84110 1.000 30.63311 576 LEU A CA 1
ATOM 4628 C C . LEU A 1 580 ? 110.98009 1.19888 38.27108 1.000 32.78509 576 LEU A C 1
ATOM 4629 O O . LEU A 1 580 ? 110.79353 0.67546 37.17194 1.000 34.07508 576 LEU A O 1
ATOM 4634 N N . GLY A 1 581 ? 109.98247 1.62646 39.03812 1.000 29.27314 577 GLY A N 1
ATOM 4635 C CA . GLY A 1 581 ? 110.16387 2.18236 40.36442 1.000 23.95514 577 GLY A CA 1
ATOM 4636 C C . GLY A 1 581 ? 108.86554 2.28088 41.13050 1.000 29.41440 577 GLY A C 1
ATOM 4637 O O . GLY A 1 581 ? 107.81934 1.82900 40.66285 1.000 31.55457 577 GLY A O 1
ATOM 4638 N N . LEU A 1 582 ? 108.93236 2.87006 42.32276 1.000 28.30722 578 LEU A N 1
ATOM 4639 C CA . LEU A 1 582 ? 107.71235 3.11170 43.07875 1.000 21.64434 578 LEU A CA 1
ATOM 4640 C C . LEU A 1 582 ? 106.94373 4.29852 42.50879 1.000 33.39319 578 LEU A C 1
ATOM 4641 O O . LEU A 1 582 ? 105.71102 4.25793 42.41769 1.000 37.13759 578 LEU A O 1
ATOM 4646 N N . SER A 1 583 ? 107.65190 5.35116 42.10785 1.000 26.66283 579 SER A N 1
ATOM 4647 C CA . SER A 1 583 ? 107.04211 6.53754 41.52579 1.000 28.17258 579 SER A CA 1
ATOM 4648 C C . SER A 1 583 ? 107.26748 6.56779 40.01806 1.000 29.44130 579 SER A C 1
ATOM 4649 O O . SER A 1 583 ? 108.06017 5.80289 39.46372 1.000 36.48773 579 SER A O 1
ATOM 4652 N N . ASP A 1 584 ? 106.55328 7.47352 39.35515 1.000 24.26134 580 ASP A N 1
ATOM 4653 C CA . ASP A 1 584 ? 106.64604 7.58752 37.90693 1.000 29.37907 580 ASP A CA 1
ATOM 4654 C C . ASP A 1 584 ? 107.95629 8.24040 37.48500 1.000 35.00847 580 ASP A C 1
ATOM 4655 O O . ASP A 1 584 ? 108.56884 9.01145 38.23047 1.000 37.57915 580 ASP A O 1
ATOM 4660 N N . PHE A 1 585 ? 108.37919 7.91862 36.26621 1.000 30.14306 581 PHE A N 1
ATOM 4661 C CA . PHE A 1 585 ? 109.51333 8.57075 35.62513 1.000 30.42952 581 PHE A CA 1
ATOM 4662 C C . PHE A 1 585 ? 108.98603 9.42495 34.48321 1.000 31.85714 581 PHE A C 1
ATOM 4663 O O . PHE A 1 585 ? 108.60144 8.87847 33.43710 1.000 38.82752 581 PHE A O 1
ATOM 4671 N N . PRO A 1 586 ? 108.93998 10.75126 34.62539 1.000 33.45023 582 PRO A N 1
ATOM 4672 C CA . PRO A 1 586 ? 108.23717 11.56789 33.62126 1.000 33.30484 582 PRO A CA 1
ATOM 4673 C C . PRO A 1 586 ? 108.97306 11.69644 32.29947 1.000 35.54807 582 PRO A C 1
ATOM 4674 O O . PRO A 1 586 ? 108.35465 12.09120 31.30698 1.000 43.45330 582 PRO A O 1
ATOM 4678 N N . GLY A 1 587 ? 110.26173 11.36310 32.24572 1.000 33.67805 583 GLY A N 1
ATOM 4679 C CA . GLY A 1 587 ? 111.06644 11.56018 31.06119 1.000 32.73887 583 GLY A CA 1
ATOM 4680 C C . GLY A 1 587 ? 111.28785 10.28585 30.26479 1.000 32.75457 583 GLY A C 1
ATOM 4681 O O . GLY A 1 587 ? 110.59329 9.28129 30.42739 1.000 35.21485 583 GLY A O 1
ATOM 4682 N N . GLN A 1 588 ? 112.29309 10.34320 29.38896 1.000 28.72519 584 GLN A N 1
ATOM 4683 C CA . GLN A 1 588 ? 112.64582 9.24662 28.48483 1.000 33.21586 584 GLN A CA 1
ATOM 4684 C C . GLN A 1 588 ? 111.42869 8.72909 27.72440 1.000 37.46643 584 GLN A C 1
ATOM 4685 O O . GLN A 1 588 ? 111.18375 7.52481 27.63225 1.000 30.35005 584 GLN A O 1
ATOM 4691 N N . GLY A 1 589 ? 110.66769 9.66187 27.16034 1.000 33.13845 585 GLY A N 1
ATOM 4692 C CA . GLY A 1 589 ? 109.51089 9.33338 26.35655 1.000 31.26369 585 GLY A CA 1
ATOM 4693 C C . GLY A 1 589 ? 108.19414 9.31044 27.10261 1.000 39.22444 585 GLY A C 1
ATOM 4694 O O . GLY A 1 589 ? 107.14717 9.24893 26.44640 1.000 39.43361 585 GLY A O 1
ATOM 4695 N N . THR A 1 590 ? 108.23418 9.38912 28.44472 1.000 26.52272 586 THR A N 1
ATOM 4696 C CA . THR A 1 590 ? 107.13525 9.24589 29.40929 1.000 30.61441 586 THR A CA 1
ATOM 4697 C C . THR A 1 590 ? 107.08296 7.80357 29.90081 1.000 31.45920 586 THR A C 1
ATOM 4698 O O . THR A 1 590 ? 106.38889 6.96643 29.31903 1.000 34.25716 586 THR A O 1
ATOM 4702 N N . ALA A 1 591 ? 107.81627 7.50460 30.97159 1.000 28.73117 587 ALA A N 1
ATOM 4703 C CA . ALA A 1 591 ? 107.93528 6.14515 31.49327 1.000 26.83112 587 ALA A CA 1
ATOM 4704 C C . ALA A 1 591 ? 107.16301 6.06558 32.80545 1.000 30.52636 587 ALA A C 1
ATOM 4705 O O . ALA A 1 591 ? 107.71243 6.21425 33.89469 1.000 36.31394 587 ALA A O 1
ATOM 4707 N N . LEU A 1 592 ? 105.85543 5.81734 32.68412 1.000 28.69383 588 LEU A N 1
ATOM 4708 C CA . LEU A 1 592 ? 104.93732 5.79122 33.82574 1.000 32.58630 588 LEU A CA 1
ATOM 4709 C C . LEU A 1 592 ? 105.01788 4.41328 34.47721 1.000 33.14804 588 LEU A C 1
ATOM 4710 O O . LEU A 1 592 ? 104.13653 3.56509 34.32935 1.000 37.88193 588 LEU A O 1
ATOM 4715 N N . VAL A 1 593 ? 106.09438 4.19282 35.22805 1.000 26.18105 589 VAL A N 1
ATOM 4716 C CA . VAL A 1 593 ? 106.42029 2.85979 35.72485 1.000 33.52629 589 VAL A CA 1
ATOM 4717 C C . VAL A 1 593 ? 106.14522 2.72271 37.22236 1.000 30.27358 589 VAL A C 1
ATOM 4718 O O . VAL A 1 593 ? 106.59861 1.76241 37.84751 1.000 35.95844 589 VAL A O 1
ATOM 4722 N N . GLY A 1 594 ? 105.40303 3.64958 37.81482 1.000 23.60868 590 GLY A N 1
ATOM 4723 C CA . GLY A 1 594 ? 105.21015 3.67236 39.25058 1.000 30.91506 590 GLY A CA 1
ATOM 4724 C C . GLY A 1 594 ? 103.75528 3.54117 39.65429 1.000 31.69404 590 GLY A C 1
ATOM 4725 O O . GLY A 1 594 ? 102.84976 3.90706 38.90440 1.000 43.30969 590 GLY A O 1
ATOM 4726 N N . VAL A 1 595 ? 103.53911 3.00885 40.86147 1.000 26.16464 591 VAL A N 1
ATOM 4727 C CA . VAL A 1 595 ? 102.21266 3.05020 41.47327 1.000 28.91727 591 VAL A CA 1
ATOM 4728 C C . VAL A 1 595 ? 101.92558 4.40126 42.10471 1.000 35.14086 591 VAL A C 1
ATOM 4729 O O . VAL A 1 595 ? 100.77739 4.67110 42.48616 1.000 33.19598 591 VAL A O 1
ATOM 4733 N N . LEU A 1 596 ? 102.94152 5.25031 42.23339 1.000 33.87658 592 LEU A N 1
ATOM 4734 C CA . LEU A 1 596 ? 102.79267 6.63420 42.64979 1.000 23.76862 592 LEU A CA 1
ATOM 4735 C C . LEU A 1 596 ? 103.16322 7.54517 41.48770 1.000 25.79919 592 LEU A C 1
ATOM 4736 O O . LEU A 1 596 ? 103.98361 7.18704 40.63843 1.000 31.47517 592 LEU A O 1
ATOM 4741 N N . ASP A 1 597 ? 102.55105 8.72516 41.45005 1.000 32.98303 593 ASP A N 1
ATOM 4742 C CA . ASP A 1 597 ? 102.80457 9.67757 40.37533 1.000 36.35508 593 ASP A CA 1
ATOM 4743 C C . ASP A 1 597 ? 104.16338 10.34875 40.59180 1.000 39.14524 593 ASP A C 1
ATOM 4744 O O . ASP A 1 597 ? 104.91630 10.00454 41.50788 1.000 33.02227 593 ASP A O 1
ATOM 4749 N N . ALA A 1 598 ? 104.49390 11.32597 39.74164 1.000 36.70754 594 ALA A N 1
ATOM 4750 C CA . ALA A 1 598 ? 105.74670 12.06123 39.88144 1.000 23.42876 594 ALA A CA 1
ATOM 4751 C C . ALA A 1 598 ? 105.82603 12.86640 41.17271 1.000 30.00408 594 ALA A C 1
ATOM 4752 O O . ALA A 1 598 ? 106.89564 13.40188 41.48206 1.000 36.20990 594 ALA A O 1
ATOM 4754 N N . PHE A 1 599 ? 104.73344 12.98123 41.92299 1.000 27.00145 595 PHE A N 1
ATOM 4755 C CA . PHE A 1 599 ? 104.74576 13.67514 43.20080 1.000 27.68652 595 PHE A CA 1
ATOM 4756 C C . PHE A 1 599 ? 104.81787 12.71381 44.37990 1.000 25.49503 595 PHE A C 1
ATOM 4757 O O . PHE A 1 599 ? 104.61835 13.13739 45.52244 1.000 35.00473 595 PHE A O 1
ATOM 4765 N N . TRP A 1 600 ? 105.10983 11.43456 44.12533 1.000 29.63765 596 TRP A N 1
ATOM 4766 C CA . TRP A 1 600 ? 105.13745 10.39438 45.15890 1.000 28.06321 596 TRP A CA 1
ATOM 4767 C C . TRP A 1 600 ? 103.79173 10.28707 45.87921 1.000 34.52295 596 TRP A C 1
ATOM 4768 O O . TRP A 1 600 ? 103.72837 10.02137 47.08182 1.000 35.39518 596 TRP A O 1
ATOM 4779 N N . GLU A 1 601 ? 102.70549 10.49121 45.13435 1.000 34.81023 597 GLU A N 1
ATOM 4780 C CA . GLU A 1 601 ? 101.35112 10.44954 45.66496 1.000 29.10320 597 GLU A CA 1
ATOM 4781 C C . GLU A 1 601 ? 100.55648 9.34924 44.96943 1.000 31.74125 597 GLU A C 1
ATOM 4782 O O . GLU A 1 601 ? 100.89550 8.91542 43.86472 1.000 31.49400 597 GLU A O 1
ATOM 4788 N N . GLU A 1 602 ? 99.48973 8.89805 45.62881 1.000 22.65220 598 GLU A N 1
ATOM 4789 C CA . GLU A 1 602 ? 98.80719 7.68126 45.20918 1.000 38.98580 598 GLU A CA 1
ATOM 4790 C C . GLU A 1 602 ? 97.91087 7.92015 43.99364 1.000 41.10649 598 GLU A C 1
ATOM 4791 O O . GLU A 1 602 ? 97.44968 9.03446 43.72838 1.000 31.55586 598 GLU A O 1
ATOM 4797 N N . LYS A 1 603 ? 97.65909 6.83665 43.25756 1.000 34.78305 599 LYS A N 1
ATOM 4798 C CA . LYS A 1 603 ? 96.82893 6.85189 42.05578 1.000 35.81428 599 LYS A CA 1
ATOM 4799 C C . LYS A 1 603 ? 95.45569 6.22753 42.25454 1.000 34.57714 599 LYS A C 1
ATOM 4800 O O . LYS A 1 603 ? 94.47806 6.70433 41.67198 1.000 44.90331 599 LYS A O 1
ATOM 4806 N N . GLY A 1 604 ? 95.35183 5.16212 43.04599 1.000 43.80589 600 GLY A N 1
ATOM 4807 C CA . GLY A 1 604 ? 94.04947 4.67280 43.45394 1.000 26.62984 600 GLY A CA 1
ATOM 4808 C C . GLY A 1 604 ? 93.72471 3.23646 43.10035 1.000 31.47098 600 GLY A C 1
ATOM 4809 O O . GLY A 1 604 ? 92.56243 2.82859 43.18941 1.000 28.92342 600 GLY A O 1
ATOM 4810 N N . TYR A 1 605 ? 94.72365 2.45139 42.69856 1.000 39.13750 601 TYR A N 1
ATOM 4811 C CA . TYR A 1 605 ? 94.48604 1.05080 42.38940 1.000 32.22281 601 TYR A CA 1
ATOM 4812 C C . TYR A 1 605 ? 95.22829 0.08385 43.29486 1.000 33.66302 601 TYR A C 1
ATOM 4813 O O . TYR A 1 605 ? 94.90933 -1.11146 43.28238 1.000 35.88796 601 TYR A O 1
ATOM 4822 N N . ILE A 1 606 ? 96.19315 0.54977 44.07927 1.000 31.27125 602 ILE A N 1
ATOM 4823 C CA . ILE A 1 606 ? 96.78360 -0.28753 45.11655 1.000 28.26359 602 ILE A CA 1
ATOM 4824 C C . ILE A 1 606 ? 97.09594 0.59359 46.31627 1.000 25.57371 602 ILE A C 1
ATOM 4825 O O . ILE A 1 606 ? 97.65143 1.68715 46.17200 1.000 33.17096 602 ILE A O 1
ATOM 4830 N N . ARG A 1 607 ? 96.69189 0.13618 47.49501 1.000 31.30712 603 ARG A N 1
ATOM 4831 C CA . ARG A 1 607 ? 96.96066 0.84464 48.73779 1.000 33.30054 603 ARG A CA 1
ATOM 4832 C C . ARG A 1 607 ? 98.33117 0.44499 49.27924 1.000 38.73616 603 ARG A C 1
ATOM 4833 O O . ARG A 1 607 ? 98.74459 -0.71016 49.12789 1.000 36.30337 603 ARG A O 1
ATOM 4841 N N . PRO A 1 608 ? 99.06633 1.37657 49.89242 1.000 41.71540 604 PRO A N 1
ATOM 4842 C CA . PRO A 1 608 ? 100.38086 1.01087 50.44615 1.000 45.13809 604 PRO A CA 1
ATOM 4843 C C . PRO A 1 608 ? 100.33346 -0.16677 51.40840 1.000 38.65606 604 PRO A C 1
ATOM 4844 O O . PRO A 1 608 ? 101.30931 -0.92378 51.49076 1.000 33.52516 604 PRO A O 1
ATOM 4848 N N . GLU A 1 609 ? 99.22392 -0.35818 52.12756 1.000 45.68305 605 GLU A N 1
ATOM 4849 C CA . GLU A 1 609 ? 99.12611 -1.49858 53.03330 1.000 37.80113 605 GLU A CA 1
ATOM 4850 C C . GLU A 1 609 ? 99.11816 -2.81758 52.27311 1.000 46.53645 605 GLU A C 1
ATOM 4851 O O . GLU A 1 609 ? 99.61009 -3.82898 52.78754 1.000 46.62783 605 GLU A O 1
ATOM 4857 N N . GLU A 1 610 ? 98.56783 -2.82718 51.05528 1.000 37.63755 606 GLU A N 1
ATOM 4858 C CA . GLU A 1 610 ? 98.55770 -4.03725 50.23900 1.000 36.62216 606 GLU A CA 1
ATOM 4859 C C . GLU A 1 610 ? 99.89903 -4.25101 49.54938 1.000 42.03698 606 GLU A C 1
ATOM 4860 O O . GLU A 1 610 ? 100.35350 -5.39296 49.40608 1.000 35.61652 606 GLU A O 1
ATOM 4866 N N . TYR A 1 611 ? 100.53034 -3.16200 49.10233 1.000 37.52120 607 TYR A N 1
ATOM 4867 C CA . TYR A 1 611 ? 101.89834 -3.23920 48.60310 1.000 35.16184 607 TYR A CA 1
ATOM 4868 C C . TYR A 1 611 ? 102.82789 -3.81309 49.66352 1.000 38.90876 607 TYR A C 1
ATOM 4869 O O . TYR A 1 611 ? 103.65663 -4.68601 49.37423 1.000 29.40656 607 TYR A O 1
ATOM 4878 N N . ARG A 1 612 ? 102.68224 -3.34840 50.90644 1.000 36.72079 608 ARG A N 1
ATOM 4879 C CA . ARG A 1 612 ? 103.51018 -3.78865 52.02072 1.000 30.07018 608 ARG A CA 1
ATOM 4880 C C . ARG A 1 612 ? 103.33243 -5.26874 52.34959 1.000 35.97126 608 ARG A C 1
ATOM 4881 O O . ARG A 1 612 ? 104.12352 -5.81010 53.12994 1.000 33.55760 608 ARG A O 1
ATOM 4889 N N . ARG A 1 613 ? 102.32608 -5.93828 51.77953 1.000 27.04410 609 ARG A N 1
ATOM 4890 C CA . ARG A 1 613 ? 102.12249 -7.35165 52.08562 1.000 27.58352 609 ARG A CA 1
ATOM 4891 C C . ARG A 1 613 ? 103.19114 -8.22382 51.43809 1.000 30.06880 609 ARG A C 1
ATOM 4892 O O . ARG A 1 613 ? 103.68752 -9.16941 52.06135 1.000 32.25778 609 ARG A O 1
ATOM 4900 N N . PHE A 1 614 ? 103.55300 -7.93237 50.18926 1.000 29.80360 610 PHE A N 1
ATOM 4901 C CA . PHE A 1 614 ? 104.58099 -8.69375 49.49534 1.000 29.67821 610 PHE A CA 1
ATOM 4902 C C . PHE A 1 614 ? 105.93673 -8.00117 49.49100 1.000 33.84531 610 PHE A C 1
ATOM 4903 O O . PHE A 1 614 ? 106.92161 -8.60563 49.05478 1.000 38.33203 610 PHE A O 1
ATOM 4911 N N . CYS A 1 615 ? 106.01397 -6.76130 49.96712 1.000 31.01246 611 CYS A N 1
ATOM 4912 C CA . CYS A 1 615 ? 107.26170 -6.00047 50.00980 1.000 27.04724 611 CYS A CA 1
ATOM 4913 C C . CYS A 1 615 ? 107.41124 -5.44935 51.42367 1.000 37.16703 611 CYS A C 1
ATOM 4914 O O . CYS A 1 615 ? 106.83490 -4.40841 51.75351 1.000 39.28872 611 CYS A O 1
ATOM 4917 N N . ASN A 1 616 ? 108.18246 -6.14702 52.25385 1.000 36.90223 612 ASN A N 1
ATOM 4918 C CA . ASN A 1 616 ? 108.27317 -5.82025 53.66978 1.000 31.48306 612 ASN A CA 1
ATOM 4919 C C . ASN A 1 616 ? 109.49417 -6.51445 54.25404 1.000 35.38821 612 ASN A C 1
ATOM 4920 O O . ASN A 1 616 ? 110.15029 -7.32320 53.59412 1.000 43.84784 612 ASN A O 1
ATOM 4925 N N . SER A 1 617 ? 109.78577 -6.19347 55.51613 1.000 37.50302 613 SER A N 1
ATOM 4926 C CA . SER A 1 617 ? 110.90705 -6.82720 56.19729 1.000 26.10832 613 SER A CA 1
ATOM 4927 C C . SER A 1 617 ? 110.62826 -8.28909 56.52473 1.000 40.18122 613 SER A C 1
ATOM 4928 O O . SER A 1 617 ? 111.57373 -9.04711 56.76993 1.000 38.86043 613 SER A O 1
ATOM 4931 N N . THR A 1 618 ? 109.35928 -8.70002 56.52821 1.000 37.46402 614 THR A N 1
ATOM 4932 C CA . THR A 1 618 ? 108.97470 -10.09120 56.76178 1.000 34.83352 614 THR A CA 1
ATOM 4933 C C . THR A 1 618 ? 107.82235 -10.41464 55.82180 1.000 33.10179 614 THR A C 1
ATOM 4934 O O . THR A 1 618 ? 106.73035 -9.85791 55.96913 1.000 41.76314 614 THR A O 1
ATOM 4938 N N . VAL A 1 619 ? 108.05888 -11.30521 54.85627 1.000 35.67436 615 VAL A N 1
ATOM 4939 C CA . VAL A 1 619 ? 107.09273 -11.60219 53.80905 1.000 32.27308 615 VAL A CA 1
ATOM 4940 C C . VAL A 1 619 ? 106.94122 -13.10974 53.65776 1.000 35.50827 615 VAL A C 1
ATOM 4941 O O . VAL A 1 619 ? 107.90438 -13.79549 53.30114 1.000 36.79050 615 VAL A O 1
ATOM 4945 N N . PRO A 1 620 ? 105.76233 -13.67857 53.92095 1.000 26.93970 616 PRO A N 1
ATOM 4946 C CA . PRO A 1 620 ? 105.52483 -15.08344 53.56214 1.000 30.65205 616 PRO A CA 1
ATOM 4947 C C . PRO A 1 620 ? 105.47955 -15.25642 52.04996 1.000 35.02517 616 PRO A C 1
ATOM 4948 O O . PRO A 1 620 ? 104.96217 -14.40343 51.32396 1.000 33.03317 616 PRO A O 1
ATOM 4952 N N . LEU A 1 621 ? 106.02965 -16.37334 51.57656 1.000 27.39190 617 LEU A N 1
ATOM 4953 C CA . LEU A 1 621 ? 106.15101 -16.63837 50.14822 1.000 30.87272 617 LEU A CA 1
ATOM 4954 C C . LEU A 1 621 ? 105.63289 -18.03321 49.83245 1.000 36.53206 617 LEU A C 1
ATOM 4955 O O . LEU A 1 621 ? 106.04369 -19.01217 50.46365 1.000 38.91388 617 LEU A O 1
ATOM 4960 N N . LEU A 1 622 ? 104.73628 -18.11706 48.85447 1.000 31.89452 618 LEU A N 1
ATOM 4961 C CA . LEU A 1 622 ? 104.13464 -19.37115 48.42324 1.000 36.84742 618 LEU A CA 1
ATOM 4962 C C . LEU A 1 622 ? 104.68054 -19.74418 47.05166 1.000 38.45079 618 LEU A C 1
ATOM 4963 O O . LEU A 1 622 ? 104.68762 -18.91516 46.13578 1.000 37.67472 618 LEU A O 1
ATOM 4968 N N . ARG A 1 623 ? 105.14154 -20.98411 46.91315 1.000 31.90594 619 ARG A N 1
ATOM 4969 C CA . ARG A 1 623 ? 105.64260 -21.49761 45.64358 1.000 33.17810 619 ARG A CA 1
ATOM 4970 C C . ARG A 1 623 ? 104.62332 -22.48358 45.08999 1.000 41.30634 619 ARG A C 1
ATOM 4971 O O . ARG A 1 623 ? 104.40467 -23.55286 45.66976 1.000 44.20074 619 ARG A O 1
ATOM 4979 N N . LEU A 1 624 ? 103.99972 -22.11789 43.97271 1.000 44.72004 620 LEU A N 1
ATOM 4980 C CA . LEU A 1 624 ? 103.07706 -22.98296 43.26832 1.000 34.27334 620 LEU A CA 1
ATOM 4981 C C . LEU A 1 624 ? 103.53994 -23.18829 41.83265 1.000 35.48682 620 LEU A C 1
ATOM 4982 O O . LEU A 1 624 ? 103.99094 -22.23785 41.18299 1.000 33.82751 620 LEU A O 1
ATOM 4987 N N . PRO A 1 625 ? 103.44794 -24.41431 41.31389 1.000 29.88916 621 PRO A N 1
ATOM 4988 C CA . PRO A 1 625 ? 103.83416 -24.65060 39.91446 1.000 25.82641 621 PRO A CA 1
ATOM 4989 C C . PRO A 1 625 ? 102.83937 -24.09190 38.91133 1.000 38.96225 621 PRO A C 1
ATOM 4990 O O . PRO A 1 625 ? 103.22663 -23.82050 37.76764 1.000 32.74976 621 PRO A O 1
ATOM 4994 N N . LYS A 1 626 ? 101.57787 -23.91647 39.29901 1.000 37.06761 622 LYS A N 1
ATOM 4995 C CA . LYS A 1 626 ? 100.57417 -23.30483 38.43943 1.000 34.50747 622 LYS A CA 1
ATOM 4996 C C . LYS A 1 626 ? 99.49987 -22.69563 39.32751 1.000 34.51775 622 LYS A C 1
ATOM 4997 O O . LYS A 1 626 ? 99.46248 -22.92734 40.53787 1.000 40.20552 622 LYS A O 1
ATOM 5003 N N . LEU A 1 627 ? 98.61902 -21.91222 38.70778 1.000 31.57727 623 LEU A N 1
ATOM 5004 C CA . LEU A 1 627 ? 97.53636 -21.25238 39.42345 1.000 35.04118 623 LEU A CA 1
ATOM 5005 C C . LEU A 1 627 ? 96.15586 -21.58941 38.87778 1.000 38.98147 623 LEU A C 1
ATOM 5006 O O . LEU A 1 627 ? 95.16557 -21.01343 39.34600 1.000 36.65294 623 LEU A O 1
ATOM 5011 N N . ILE A 1 628 ? 96.05775 -22.49953 37.91050 1.000 35.95266 624 ILE A N 1
ATOM 5012 C CA . ILE A 1 628 ? 94.79049 -22.88443 37.29683 1.000 35.54916 624 ILE A CA 1
ATOM 5013 C C . ILE A 1 628 ? 94.58928 -24.37458 37.53348 1.000 44.77150 624 ILE A C 1
ATOM 5014 O O . ILE A 1 628 ? 95.38131 -25.19502 37.05344 1.000 40.84189 624 ILE A O 1
ATOM 5019 N N . TYR A 1 629 ? 93.52649 -24.72435 38.25541 1.000 44.91484 625 TYR A N 1
ATOM 5020 C CA . TYR A 1 629 ? 93.26962 -26.09840 38.65952 1.000 42.76279 625 TYR A CA 1
ATOM 5021 C C . TYR A 1 629 ? 91.86355 -26.51646 38.25071 1.000 37.27107 625 TYR A C 1
ATOM 5022 O O . TYR A 1 629 ? 91.07084 -25.71797 37.74497 1.000 33.93392 625 TYR A O 1
ATOM 5031 N N . THR A 1 630 ? 91.56188 -27.79334 38.47215 1.000 34.52172 626 THR A N 1
ATOM 5032 C CA . THR A 1 630 ? 90.21671 -28.32459 38.31421 1.000 43.89306 626 THR A CA 1
ATOM 5033 C C . THR A 1 630 ? 89.77160 -28.93563 39.63787 1.000 39.28753 626 THR A C 1
ATOM 5034 O O . THR A 1 630 ? 90.56060 -29.08064 40.57660 1.000 50.74618 626 THR A O 1
ATOM 5038 N N A ASN A 1 631 ? 88.48643 -29.28629 39.72738 0.523 42.50821 627 ASN A N 1
ATOM 5039 N N B ASN A 1 631 ? 88.48251 -29.29421 39.68624 0.477 42.68026 627 ASN A N 1
ATOM 5040 C CA A ASN A 1 631 ? 87.98418 -29.86500 40.97096 0.523 44.09613 627 ASN A CA 1
ATOM 5041 C CA B ASN A 1 631 ? 87.90688 -29.93168 40.86883 0.477 44.24299 627 ASN A CA 1
ATOM 5042 C C A ASN A 1 631 ? 88.60169 -31.22520 41.26882 0.523 47.73987 627 ASN A C 1
ATOM 5043 C C B ASN A 1 631 ? 88.65605 -31.19395 41.26443 0.477 47.63378 627 ASN A C 1
ATOM 5044 O O A ASN A 1 631 ? 88.49976 -31.70218 42.40341 0.523 48.14143 627 ASN A O 1
ATOM 5045 O O B ASN A 1 631 ? 88.69039 -31.54590 42.44743 0.477 47.90238 627 ASN A O 1
ATOM 5054 N N A GLN A 1 632 ? 89.25014 -31.85112 40.28995 0.523 43.72237 628 GLN A N 1
ATOM 5055 N N B GLN A 1 632 ? 89.24706 -31.89426 40.30118 0.477 43.98112 628 GLN A N 1
ATOM 5056 C CA A GLN A 1 632 ? 89.85919 -33.15934 40.48081 0.523 41.29611 628 GLN A CA 1
ATOM 5057 C CA B GLN A 1 632 ? 89.85995 -33.18594 40.56850 0.477 41.34405 628 GLN A CA 1
ATOM 5058 C C A GLN A 1 632 ? 91.34883 -33.08785 40.77482 0.523 40.36955 628 GLN A C 1
ATOM 5059 C C B GLN A 1 632 ? 91.36278 -33.09859 40.77580 0.477 40.76771 628 GLN A C 1
ATOM 5060 O O A GLN A 1 632 ? 91.97526 -34.12812 40.98551 0.523 45.57175 628 GLN A O 1
ATOM 5061 O O B GLN A 1 632 ? 92.01350 -34.13547 40.92176 0.477 44.52045 628 GLN A O 1
ATOM 5072 N N . GLU A 1 633 ? 91.92383 -31.89561 40.81128 1.000 41.69100 629 GLU A N 1
ATOM 5073 C CA . GLU A 1 633 ? 93.33508 -31.71388 41.10860 1.000 41.34239 629 GLU A CA 1
ATOM 5074 C C . GLU A 1 633 ? 93.54358 -31.37494 42.58233 1.000 45.77610 629 GLU A C 1
ATOM 5075 O O . GLU A 1 633 ? 92.60276 -31.10451 43.33138 1.000 53.70910 629 GLU A O 1
ATOM 5081 N N . THR A 1 634 ? 94.80822 -31.38701 42.99395 1.000 36.87913 630 THR A N 1
ATOM 5082 C CA . THR A 1 634 ? 95.17862 -31.06431 44.36431 1.000 43.91611 630 THR A CA 1
ATOM 5083 C C . THR A 1 634 ? 96.26696 -30.00214 44.35169 1.000 42.45228 630 THR A C 1
ATOM 5084 O O . THR A 1 634 ? 97.30732 -30.18278 43.71130 1.000 45.54815 630 THR A O 1
ATOM 5088 N N . VAL A 1 635 ? 96.02615 -28.89997 45.05835 1.000 39.79332 631 VAL A N 1
ATOM 5089 C CA . VAL A 1 635 ? 97.00393 -27.81827 45.14210 1.000 46.21607 631 VAL A CA 1
ATOM 5090 C C . VAL A 1 635 ? 98.18967 -28.31017 45.96751 1.000 49.39102 631 VAL A C 1
ATOM 5091 O O . VAL A 1 635 ? 98.05305 -28.57829 47.16440 1.000 42.51393 631 VAL A O 1
ATOM 5095 N N . LYS A 1 636 ? 99.35517 -28.42660 45.33249 1.000 38.76293 632 LYS A N 1
ATOM 5096 C CA . LYS A 1 636 ? 100.58209 -28.84974 45.99807 1.000 38.78390 632 LYS A CA 1
ATOM 5097 C C . LYS A 1 636 ? 101.60630 -27.73062 45.88972 1.000 41.40193 632 LYS A C 1
ATOM 5098 O O . LYS A 1 636 ? 102.04365 -27.39082 44.78530 1.000 42.55324 632 LYS A O 1
ATOM 5104 N N . GLY A 1 637 ? 101.98792 -27.16480 47.03303 1.000 43.65604 633 GLY A N 1
ATOM 5105 C CA . GLY A 1 637 ? 102.93397 -26.07114 47.06784 1.000 40.06966 633 GLY A CA 1
ATOM 5106 C C . GLY A 1 637 ? 103.68548 -26.05047 48.38084 1.000 41.31306 633 GLY A C 1
ATOM 5107 O O . GLY A 1 637 ? 103.45362 -26.87403 49.26840 1.000 46.24912 633 GLY A O 1
ATOM 5108 N N . SER A 1 638 ? 104.60153 -25.09173 48.49509 1.000 34.01456 634 SER A N 1
ATOM 5109 C CA . SER A 1 638 ? 105.41412 -24.92624 49.68917 1.000 31.55799 634 SER A CA 1
ATOM 5110 C C . SER A 1 638 ? 105.30635 -23.49152 50.18395 1.000 43.51913 634 SER A C 1
ATOM 5111 O O . SER A 1 638 ? 105.07364 -22.56341 49.40358 1.000 42.10026 634 SER A O 1
ATOM 5114 N N . LEU A 1 639 ? 105.48565 -23.32075 51.49207 1.000 35.95395 635 LEU A N 1
ATOM 5115 C CA . LEU A 1 639 ? 105.43324 -22.01908 52.14229 1.000 31.15511 635 LEU A CA 1
ATOM 5116 C C . LEU A 1 639 ? 106.78169 -21.72529 52.78086 1.000 40.59517 635 LEU A C 1
ATOM 5117 O O . LEU A 1 639 ? 107.31123 -22.55487 53.52812 1.000 40.33875 635 LEU A O 1
ATOM 5122 N N . GLU A 1 640 ? 107.33482 -20.55055 52.48245 1.000 43.16525 636 GLU A N 1
ATOM 5123 C CA . GLU A 1 640 ? 108.58934 -20.10227 53.07105 1.000 31.71988 636 GLU A CA 1
ATOM 5124 C C . GLU A 1 640 ? 108.44036 -18.64204 53.47917 1.000 38.56318 636 GLU A C 1
ATOM 5125 O O . GLU A 1 640 ? 107.40484 -18.01254 53.24154 1.000 41.55356 636 GLU A O 1
ATOM 5131 N N . VAL A 1 641 ? 109.48287 -18.09615 54.10128 1.000 37.18734 637 VAL A N 1
ATOM 5132 C CA . VAL A 1 641 ? 109.46183 -16.72056 54.58756 1.000 35.73544 637 VAL A CA 1
ATOM 5133 C C . VAL A 1 641 ? 110.81047 -16.06945 54.31053 1.000 35.27916 637 VAL A C 1
ATOM 5134 O O . VAL A 1 641 ? 111.86043 -16.71145 54.42377 1.000 32.38534 637 VAL A O 1
ATOM 5138 N N . ALA A 1 642 ? 110.77463 -14.79661 53.92173 1.000 37.78743 638 ALA A N 1
ATOM 5139 C CA . ALA A 1 642 ? 111.95863 -13.94499 53.83677 1.000 32.61000 638 ALA A CA 1
ATOM 5140 C C . ALA A 1 642 ? 111.86913 -12.95412 54.99378 1.000 45.01456 638 ALA A C 1
ATOM 5141 O O . ALA A 1 642 ? 111.18094 -11.93298 54.89548 1.000 40.07801 638 ALA A O 1
ATOM 5143 N N . HIS A 1 643 ? 112.55817 -13.26451 56.09382 1.000 36.91490 639 HIS A N 1
ATOM 5144 C CA . HIS A 1 643 ? 112.49088 -12.47973 57.32300 1.000 33.45047 639 HIS A CA 1
ATOM 5145 C C . HIS A 1 643 ? 113.80685 -11.74475 57.53725 1.000 36.43041 639 HIS A C 1
ATOM 5146 O O . HIS A 1 643 ? 114.81847 -12.36083 57.88865 1.000 35.53416 639 HIS A O 1
ATOM 5153 N N . PHE A 1 644 ? 113.78607 -10.42859 57.35208 1.000 39.92698 640 PHE A N 1
ATOM 5154 C CA . PHE A 1 644 ? 114.93507 -9.57076 57.62360 1.000 32.59037 640 PHE A CA 1
ATOM 5155 C C . PHE A 1 644 ? 114.54199 -8.46797 58.59791 1.000 34.29454 640 PHE A C 1
ATOM 5156 O O . PHE A 1 644 ? 114.70406 -7.27343 58.33815 1.000 41.41084 640 PHE A O 1
ATOM 5164 N N . GLY A 1 645 ? 113.99861 -8.87382 59.74474 1.000 32.46297 641 GLY A N 1
ATOM 5165 C CA . GLY A 1 645 ? 113.66492 -7.95731 60.81258 1.000 30.15065 641 GLY A CA 1
ATOM 5166 C C . GLY A 1 645 ? 114.84324 -7.70387 61.73438 1.000 35.93002 641 GLY A C 1
ATOM 5167 O O . GLY A 1 645 ? 115.97288 -8.13128 61.48999 1.000 39.69643 641 GLY A O 1
ATOM 5168 N N . ALA A 1 646 ? 114.56223 -6.98641 62.82364 1.000 37.20758 642 ALA A N 1
ATOM 5169 C CA . ALA A 1 646 ? 115.62446 -6.58894 63.74106 1.000 39.31463 642 ALA A CA 1
ATOM 5170 C C . ALA A 1 646 ? 116.15919 -7.75890 64.55411 1.000 41.72047 642 ALA A C 1
ATOM 5171 O O . ALA A 1 646 ? 117.29531 -7.69930 65.03765 1.000 42.87779 642 ALA A O 1
ATOM 5173 N N . ALA A 1 647 ? 115.37331 -8.81613 64.70357 1.000 46.12864 643 ALA A N 1
ATOM 5174 C CA . ALA A 1 647 ? 115.72906 -9.95910 65.52673 1.000 31.80446 643 ALA A CA 1
ATOM 5175 C C . ALA A 1 647 ? 114.96070 -11.16448 65.01277 1.000 45.68320 643 ALA A C 1
ATOM 5176 O O . ALA A 1 647 ? 113.98751 -11.01042 64.26181 1.000 44.11626 643 ALA A O 1
ATOM 5178 N N . PRO A 1 648 ? 115.38396 -12.37750 65.37132 1.000 47.37908 644 PRO A N 1
ATOM 5179 C CA . PRO A 1 648 ? 114.61080 -13.56474 64.99549 1.000 43.77599 644 PRO A CA 1
ATOM 5180 C C . PRO A 1 648 ? 113.16796 -13.46990 65.47081 1.000 40.02277 644 PRO A C 1
ATOM 5181 O O . PRO A 1 648 ? 112.87531 -12.93425 66.54054 1.000 37.48897 644 PRO A O 1
ATOM 5185 N N . LEU A 1 649 ? 112.26590 -13.99401 64.65037 1.000 42.43506 645 LEU A N 1
ATOM 5186 C CA . LEU A 1 649 ? 110.83292 -13.94559 64.91025 1.000 36.20040 645 LEU A CA 1
ATOM 5187 C C . LEU A 1 649 ? 110.45506 -15.14529 65.77157 1.000 43.19629 645 LEU A C 1
ATOM 5188 O O . LEU A 1 649 ? 110.52152 -16.29098 65.31485 1.000 50.29211 645 LEU A O 1
ATOM 5193 N N . GLU A 1 650 ? 110.05816 -14.88750 67.01785 1.000 46.96754 646 GLU A N 1
ATOM 5194 C CA . GLU A 1 650 ? 109.73567 -15.95813 67.96073 1.000 50.82957 646 GLU A CA 1
ATOM 5195 C C . GLU A 1 650 ? 108.31805 -16.48527 67.72016 1.000 56.82097 646 GLU A C 1
ATOM 5196 O O . GLU A 1 650 ? 107.43166 -16.41046 68.57050 1.000 55.87600 646 GLU A O 1
ATOM 5202 N N . VAL A 1 651 ? 108.12237 -17.03333 66.52255 1.000 60.83665 647 VAL A N 1
ATOM 5203 C CA . VAL A 1 651 ? 106.85269 -17.61133 66.09949 1.000 45.01642 647 VAL A CA 1
ATOM 5204 C C . VAL A 1 651 ? 107.12457 -19.01564 65.58300 1.000 49.32750 647 VAL A C 1
ATOM 5205 O O . VAL A 1 651 ? 107.99529 -19.20752 64.72709 1.000 60.85784 647 VAL A O 1
ATOM 5209 N N . THR A 1 652 ? 106.38271 -19.99501 66.09818 1.000 39.71437 648 THR A N 1
ATOM 5210 C CA . THR A 1 652 ? 106.55006 -21.38443 65.69318 1.000 42.45446 648 THR A CA 1
ATOM 5211 C C . THR A 1 652 ? 105.33141 -21.92370 64.95622 1.000 48.59225 648 THR A C 1
ATOM 5212 O O . THR A 1 652 ? 105.15424 -23.14251 64.86452 1.000 47.76051 648 THR A O 1
ATOM 5216 N N . SER A 1 653 ? 104.49457 -21.04242 64.41805 1.000 42.98061 649 SER A N 1
ATOM 5217 C CA . SER A 1 653 ? 103.25449 -21.47275 63.79358 1.000 34.22561 649 SER A CA 1
ATOM 5218 C C . SER A 1 653 ? 102.89915 -20.52399 62.65988 1.000 41.08023 649 SER A C 1
ATOM 5219 O O . SER A 1 653 ? 102.97149 -19.30221 62.82436 1.000 43.24200 649 SER A O 1
ATOM 5222 N N . THR A 1 654 ? 102.52923 -21.09324 61.51370 1.000 42.23409 650 THR A N 1
ATOM 5223 C CA . THR A 1 654 ? 102.01730 -20.34552 60.37203 1.000 38.45914 650 THR A CA 1
ATOM 5224 C C . THR A 1 654 ? 100.63902 -20.88355 60.01915 1.000 34.16745 650 THR A C 1
ATOM 5225 O O . THR A 1 654 ? 100.43957 -22.10143 59.97050 1.000 49.53032 650 THR A O 1
ATOM 5229 N N . VAL A 1 655 ? 99.69377 -19.98024 59.77352 1.000 46.00742 651 VAL A N 1
ATOM 5230 C CA . VAL A 1 655 ? 98.30340 -20.33415 59.50852 1.000 44.28468 651 VAL A CA 1
ATOM 5231 C C . VAL A 1 655 ? 97.94854 -19.91918 58.08854 1.000 40.26939 651 VAL A C 1
ATOM 5232 O O . VAL A 1 655 ? 98.12981 -18.75509 57.70966 1.000 46.10796 651 VAL A O 1
ATOM 5236 N N . TRP A 1 656 ? 97.42933 -20.86585 57.31134 1.000 35.87111 652 TRP A N 1
ATOM 5237 C CA . TRP A 1 656 ? 96.99476 -20.61162 55.94723 1.000 39.55036 652 TRP A CA 1
ATOM 5238 C C . TRP A 1 656 ? 95.50652 -20.90903 55.81602 1.000 41.70375 652 TRP A C 1
ATOM 5239 O O . TRP A 1 656 ? 94.96864 -21.78286 56.50319 1.000 42.99588 652 TRP A O 1
ATOM 5250 N N . THR A 1 657 ? 94.83945 -20.16311 54.93564 1.000 37.75527 653 THR A N 1
ATOM 5251 C CA . THR A 1 657 ? 93.42994 -20.38289 54.64141 1.000 37.15465 653 THR A CA 1
ATOM 5252 C C . THR A 1 657 ? 93.19821 -20.25385 53.14591 1.000 37.42475 653 THR A C 1
ATOM 5253 O O . THR A 1 657 ? 93.82327 -19.42601 52.47728 1.000 46.33973 653 THR A O 1
ATOM 5257 N N . LEU A 1 658 ? 92.29716 -21.07855 52.63240 1.000 37.50868 654 LEU A N 1
ATOM 5258 C CA . LEU A 1 658 ? 91.82898 -20.99493 51.25597 1.000 35.64604 654 LEU A CA 1
ATOM 5259 C C . LEU A 1 658 ? 90.36493 -20.58215 51.31440 1.000 38.89665 654 LEU A C 1
ATOM 5260 O O . LEU A 1 658 ? 89.51142 -21.36678 51.74137 1.000 42.39849 654 LEU A O 1
ATOM 5265 N N . LYS A 1 659 ? 90.07613 -19.35025 50.90738 1.000 40.29535 655 LYS A N 1
ATOM 5266 C CA . LYS A 1 659 ? 88.75028 -18.77990 51.08013 1.000 45.16998 655 LYS A CA 1
ATOM 5267 C C . LYS A 1 659 ? 88.20521 -18.29755 49.74241 1.000 44.93354 655 LYS A C 1
ATOM 5268 O O . LYS A 1 659 ? 88.95352 -18.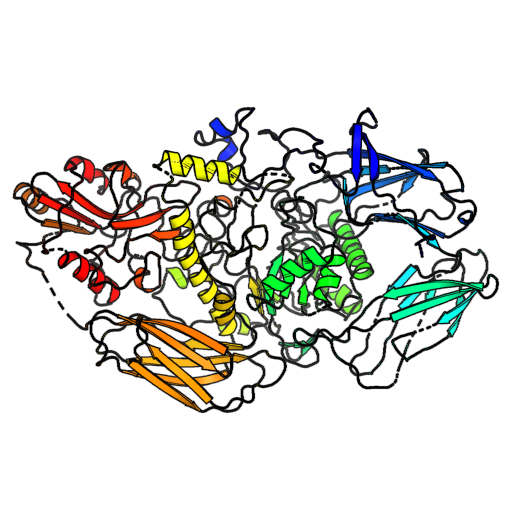03321 48.79717 1.000 45.29819 655 LYS A O 1
ATOM 5274 N N . THR A 1 660 ? 86.87904 -18.19766 49.67372 1.000 38.94901 656 THR A N 1
ATOM 5275 C CA . THR A 1 660 ? 86.20388 -17.71602 48.47951 1.000 43.21719 656 THR A CA 1
ATOM 5276 C C . THR A 1 660 ? 86.15549 -16.19184 48.48718 1.000 51.27512 656 THR A C 1
ATOM 5277 O O . THR A 1 660 ? 86.54388 -15.53490 49.45747 1.000 49.46763 656 THR A O 1
ATOM 5281 N N . LYS A 1 661 ? 85.65689 -15.62021 47.38731 1.000 53.60648 657 LYS A N 1
ATOM 5282 C CA . LYS A 1 661 ? 85.51241 -14.17022 47.31432 1.000 54.44314 657 LYS A CA 1
ATOM 5283 C C . LYS A 1 661 ? 84.55139 -13.65086 48.37616 1.000 52.52466 657 LYS A C 1
ATOM 5284 O O . LYS A 1 661 ? 84.70406 -12.51971 48.85094 1.000 50.83892 657 LYS A O 1
ATOM 5290 N N . GLU A 1 662 ? 83.56903 -14.46471 48.77165 1.000 66.79330 658 GLU A N 1
ATOM 5291 C CA . GLU A 1 662 ? 82.60106 -14.06473 49.78606 1.000 52.44251 658 GLU A CA 1
ATOM 5292 C C . GLU A 1 662 ? 83.13111 -14.23060 51.20519 1.000 57.61013 658 GLU A C 1
ATOM 5293 O O . GLU A 1 662 ? 82.50919 -13.72692 52.14594 1.000 66.02296 658 GLU A O 1
ATOM 5299 N N . GLY A 1 663 ? 84.25311 -14.92454 51.38479 1.000 52.67192 659 GLY A N 1
ATOM 5300 C CA . GLY A 1 663 ? 84.84127 -15.12886 52.69453 1.000 47.35995 659 GLY A CA 1
ATOM 5301 C C . GLY A 1 663 ? 84.69798 -16.53251 53.24480 1.000 56.14019 659 GLY A C 1
ATOM 5302 O O . GLY A 1 663 ? 85.31944 -16.83793 54.27142 1.000 58.58714 659 GLY A O 1
ATOM 5303 N N . LYS A 1 664 ? 83.89983 -17.39089 52.60506 1.000 58.38362 660 LYS A N 1
ATOM 5304 C CA . LYS A 1 664 ? 83.74169 -18.76837 53.05790 1.000 50.15531 660 LYS A CA 1
ATOM 5305 C C . LYS A 1 664 ? 85.07309 -19.50416 52.96483 1.000 54.16356 660 LYS A C 1
ATOM 5306 O O . LYS A 1 664 ? 85.75571 -19.45019 51.93846 1.000 50.32753 660 LYS A O 1
ATOM 5312 N N . THR A 1 665 ? 85.44837 -20.18196 54.04760 1.000 58.15604 661 THR A N 1
ATOM 5313 C CA . THR A 1 665 ? 86.69655 -20.93738 54.10719 1.000 53.77643 661 THR A CA 1
ATOM 5314 C C . THR A 1 665 ? 86.48754 -22.31873 53.49796 1.000 44.51621 661 THR A C 1
ATOM 5315 O O . THR A 1 665 ? 85.65847 -23.09835 53.97866 1.000 56.22726 661 THR A O 1
ATOM 5319 N N . ILE A 1 666 ? 87.24057 -22.61668 52.44529 1.000 46.32269 662 ILE A N 1
ATOM 5320 C CA . ILE A 1 666 ? 87.19796 -23.92868 51.80827 1.000 42.43975 662 ILE A CA 1
ATOM 5321 C C . ILE A 1 666 ? 88.20604 -24.88252 52.43870 1.000 44.81845 662 ILE A C 1
ATOM 5322 O O . ILE A 1 666 ? 87.94338 -26.08398 52.56041 1.000 43.73233 662 ILE A O 1
ATOM 5327 N N . ALA A 1 667 ? 89.35980 -24.36245 52.85786 1.000 44.85548 663 ALA A N 1
ATOM 5328 C CA . ALA A 1 667 ? 90.37403 -25.17309 53.51231 1.000 35.88706 663 ALA A CA 1
ATOM 5329 C C . ALA A 1 667 ? 91.21968 -24.27465 54.40045 1.000 40.35363 663 ALA A C 1
ATOM 5330 O O . ALA A 1 667 ? 91.28478 -23.05743 54.20856 1.000 52.91329 663 ALA A O 1
ATOM 5332 N N . SER A 1 668 ? 91.86692 -24.89152 55.38287 1.000 45.04578 664 SER A N 1
ATOM 5333 C CA . SER A 1 668 ? 92.76633 -24.16925 56.27150 1.000 38.25642 664 SER A CA 1
ATOM 5334 C C . SER A 1 668 ? 93.66699 -25.17162 56.97489 1.000 43.06108 664 SER A C 1
ATOM 5335 O O . SER A 1 668 ? 93.37996 -26.37011 57.01564 1.000 51.60728 664 SER A O 1
ATOM 5338 N N . GLY A 1 669 ? 94.76195 -24.66522 57.52674 1.000 45.05166 665 GLY A N 1
ATOM 5339 C CA . GLY A 1 669 ? 95.69710 -25.52093 58.22758 1.000 45.33551 665 GLY A CA 1
ATOM 5340 C C . GLY A 1 669 ? 96.73273 -24.71291 58.97279 1.000 46.63696 665 GLY A C 1
ATOM 5341 O O . GLY A 1 669 ? 96.90831 -23.51237 58.73490 1.000 48.44268 665 GLY A O 1
ATOM 5342 N N . THR A 1 670 ? 97.42101 -25.39685 59.88293 1.000 47.82565 666 THR A N 1
ATOM 5343 C CA . THR A 1 670 ? 98.47613 -24.81061 60.69640 1.000 41.51485 666 THR A CA 1
ATOM 5344 C C . THR A 1 670 ? 99.78378 -25.53159 60.40685 1.000 48.47770 666 THR A C 1
ATOM 5345 O O . THR A 1 670 ? 99.82257 -26.76601 60.37274 1.000 51.45889 666 THR A O 1
ATOM 5349 N N . LEU A 1 671 ? 100.84761 -24.76243 60.20118 1.000 48.01097 667 LEU A N 1
ATOM 5350 C CA . LEU A 1 671 ? 102.16914 -25.29586 59.89840 1.000 34.74003 667 LEU A CA 1
ATOM 5351 C C . LEU A 1 671 ? 103.08235 -25.06513 61.09613 1.000 41.19873 667 LEU A C 1
ATOM 5352 O O . LEU A 1 671 ? 103.24603 -23.92599 61.54606 1.000 51.66847 667 LEU A O 1
ATOM 5357 N N . ALA A 1 672 ? 103.66646 -26.14339 61.61233 1.000 48.01610 668 ALA A N 1
ATOM 5358 C CA . ALA A 1 672 ? 104.61264 -26.05932 62.71586 1.000 39.03968 668 ALA A CA 1
ATOM 5359 C C . ALA A 1 672 ? 106.03333 -25.95030 62.18016 1.000 47.47834 668 ALA A C 1
ATOM 5360 O O . ALA A 1 672 ? 106.40202 -26.62742 61.21551 1.000 52.49905 668 ALA A O 1
ATOM 5362 N N . HIS A 1 673 ? 106.82914 -25.09554 62.81405 1.000 39.28844 669 HIS A N 1
ATOM 5363 C CA . HIS A 1 673 ? 108.19352 -24.85480 62.36678 1.000 45.27592 669 HIS A CA 1
ATOM 5364 C C . HIS A 1 673 ? 108.98051 -24.23994 63.51371 1.000 41.49953 669 HIS A C 1
ATOM 5365 O O . HIS A 1 673 ? 108.41591 -23.79785 64.51654 1.000 50.19963 669 HIS A O 1
ATOM 5372 N N . GLN A 1 674 ? 110.29947 -24.22540 63.35303 1.000 42.06746 670 GLN A N 1
ATOM 5373 C CA . GLN A 1 674 ? 111.16676 -23.60759 64.33724 1.000 52.52627 670 GLN A CA 1
ATOM 5374 C C . GLN A 1 674 ? 111.03508 -22.08570 64.27032 1.000 54.39593 670 GLN A C 1
ATOM 5375 O O . GLN A 1 674 ? 110.47479 -21.54507 63.31327 1.000 45.33762 670 GLN A O 1
ATOM 5381 N N . PRO A 1 675 ? 111.51767 -21.37190 65.29003 1.000 46.32138 671 PRO A N 1
ATOM 5382 C CA . PRO A 1 675 ? 111.50441 -19.90422 65.22184 1.000 48.42979 671 PRO A CA 1
ATOM 5383 C C . PRO A 1 675 ? 112.27096 -19.40191 64.00627 1.000 42.69446 671 PRO A C 1
ATOM 5384 O O . PRO A 1 675 ? 113.28260 -19.97903 63.60222 1.000 51.88630 671 PRO A O 1
ATOM 5388 N N . VAL A 1 676 ? 111.77359 -18.31600 63.42384 1.000 37.80837 672 VAL A N 1
ATOM 5389 C CA . VAL A 1 676 ? 112.28654 -17.79706 62.16002 1.000 37.75998 672 VAL A CA 1
ATOM 5390 C C . VAL A 1 676 ? 113.45812 -16.86065 62.43553 1.000 35.78760 672 VAL A C 1
ATOM 5391 O O . VAL A 1 676 ? 113.29560 -15.82475 63.08823 1.000 39.52357 672 VAL A O 1
ATOM 5395 N N . GLY A 1 677 ? 114.64012 -17.21691 61.92504 1.000 34.94936 673 GLY A N 1
ATOM 5396 C CA . GLY A 1 677 ? 115.80706 -16.36694 62.03212 1.000 30.45451 673 GLY A CA 1
ATOM 5397 C C . GLY A 1 677 ? 115.90833 -15.37640 60.88255 1.000 38.76322 673 GLY A C 1
ATOM 5398 O O . GLY A 1 677 ? 115.04839 -15.29920 60.00588 1.000 36.66594 673 GLY A O 1
ATOM 5399 N N . ILE A 1 678 ? 116.99005 -14.60109 60.89961 1.000 36.49776 674 ILE A N 1
ATOM 5400 C CA . ILE A 1 678 ? 117.22120 -13.59039 59.87041 1.000 33.42052 674 ILE A CA 1
ATOM 5401 C C . ILE A 1 678 ? 117.71026 -14.27927 58.60161 1.000 32.24038 674 ILE A C 1
ATOM 5402 O O . ILE A 1 678 ? 118.79929 -14.86169 58.57791 1.000 38.05475 674 ILE A O 1
ATOM 5407 N N . GLY A 1 679 ? 116.92081 -14.19710 57.54809 1.000 33.38409 675 GLY A N 1
ATOM 5408 C CA . GLY A 1 679 ? 117.28191 -14.78457 56.27352 1.000 27.16034 675 GLY A CA 1
ATOM 5409 C C . GLY A 1 679 ? 116.03656 -15.03699 55.44892 1.000 29.88926 675 GLY A C 1
ATOM 5410 O O . GLY A 1 679 ? 114.91212 -14.78839 55.87733 1.000 46.83122 675 GLY A O 1
ATOM 5411 N N . ASN A 1 680 ? 116.26108 -15.53919 54.24189 1.000 32.56232 676 ASN A N 1
ATOM 5412 C CA . ASN A 1 680 ? 115.16853 -15.88788 53.34387 1.000 38.39891 676 ASN A CA 1
ATOM 5413 C C . ASN A 1 680 ? 115.26461 -17.35794 52.95570 1.000 35.96457 676 ASN A C 1
ATOM 5414 O O . ASN A 1 680 ? 116.22010 -18.05795 53.30644 1.000 34.94201 676 ASN A O 1
ATOM 5419 N N . CYS A 1 681 ? 114.24918 -17.81621 52.22159 1.000 35.55215 677 CYS A N 1
ATOM 5420 C CA . CYS A 1 681 ? 114.11555 -19.22579 51.86252 1.000 42.15175 677 CYS A CA 1
ATOM 5421 C C . CYS A 1 681 ? 114.08278 -20.09727 53.11252 1.000 34.74320 677 CYS A C 1
ATOM 5422 O O . CYS A 1 681 ? 114.65436 -21.18888 53.14797 1.000 29.66648 677 CYS A O 1
ATOM 5425 N N . ILE A 1 682 ? 113.41995 -19.59921 54.15362 1.000 35.11151 678 ILE A N 1
ATOM 5426 C CA . ILE A 1 682 ? 113.25550 -20.32904 55.40421 1.000 33.93027 678 ILE A CA 1
ATOM 5427 C C . ILE A 1 682 ? 111.97234 -21.15795 55.28941 1.000 31.06977 678 ILE A C 1
ATOM 5428 O O . ILE A 1 682 ? 110.88288 -20.56842 55.21164 1.000 36.39848 678 ILE A O 1
ATOM 5433 N N . PRO A 1 683 ? 112.05907 -22.48289 55.27853 1.000 31.48899 679 PRO A N 1
ATOM 5434 C CA . PRO A 1 683 ? 110.85509 -23.29316 55.05646 1.000 30.39375 679 PRO A CA 1
ATOM 5435 C C . PRO A 1 683 ? 109.87712 -23.18910 56.21542 1.000 35.59105 679 PRO A C 1
ATOM 5436 O O . PRO A 1 683 ? 110.26768 -23.15081 57.38518 1.000 43.77655 679 PRO A O 1
ATOM 5440 N N . LEU A 1 684 ? 108.58976 -23.14596 55.87297 1.000 34.26642 680 LEU A N 1
ATOM 5441 C CA . LEU A 1 684 ? 107.51734 -23.14605 56.85686 1.000 39.28870 680 LEU A CA 1
ATOM 5442 C C . LEU A 1 684 ? 106.64897 -24.39396 56.80446 1.000 44.19342 680 LEU A C 1
ATOM 5443 O O . LEU A 1 684 ? 106.20036 -24.86128 57.85321 1.000 52.08333 680 LEU A O 1
ATOM 5448 N N . GLY A 1 685 ? 106.40852 -24.94751 55.62642 1.000 33.15908 681 GLY A N 1
ATOM 5449 C CA . GLY A 1 685 ? 105.64117 -26.17089 55.52220 1.000 45.71524 681 GLY A CA 1
ATOM 5450 C C . GLY A 1 685 ? 105.21953 -26.43406 54.09298 1.000 32.84421 681 GLY A C 1
ATOM 5451 O O . GLY A 1 685 ? 105.45706 -25.63617 53.18602 1.000 33.39102 681 GLY A O 1
ATOM 5452 N N . GLN A 1 686 ? 104.58649 -27.58796 53.91437 1.000 41.52667 682 GLN A N 1
ATOM 5453 C CA . GLN A 1 686 ? 104.07105 -28.01464 52.62384 1.000 36.61025 682 GLN A CA 1
ATOM 5454 C C . GLN A 1 686 ? 102.55049 -27.92334 52.61163 1.000 38.89498 682 GLN A C 1
ATOM 5455 O O . GLN A 1 686 ? 101.89159 -28.09143 53.64091 1.000 46.33157 682 GLN A O 1
ATOM 5461 N N . LEU A 1 687 ? 101.99889 -27.64274 51.43759 1.000 43.48365 683 LEU A N 1
ATOM 5462 C CA . LEU A 1 687 ? 100.56061 -27.56746 51.24441 1.000 36.77313 683 LEU A CA 1
ATOM 5463 C C . LEU A 1 687 ? 100.10577 -28.69962 50.33708 1.000 43.43268 683 LEU A C 1
ATOM 5464 O O . LEU A 1 687 ? 100.76193 -29.01690 49.34020 1.000 44.43344 683 LEU A O 1
ATOM 5469 N N . GLU A 1 688 ? 98.98109 -29.30960 50.69406 1.000 38.29667 684 GLU A N 1
ATOM 5470 C CA . GLU A 1 688 ? 98.35190 -30.31650 49.84599 1.000 36.00498 684 GLU A CA 1
ATOM 5471 C C . GLU A 1 688 ? 96.85005 -30.18088 50.06647 1.000 44.85394 684 GLU A C 1
ATOM 5472 O O . GLU A 1 688 ? 96.31576 -30.70020 51.04515 1.000 59.59601 684 GLU A O 1
ATOM 5478 N N . ILE A 1 689 ? 96.18846 -29.46986 49.16015 1.000 39.53870 685 ILE A N 1
ATOM 5479 C CA . ILE A 1 689 ? 94.80530 -29.04111 49.31018 1.000 38.41700 685 ILE A CA 1
ATOM 5480 C C . ILE A 1 689 ? 93.97148 -29.72688 48.22459 1.000 41.16457 685 ILE A C 1
ATOM 5481 O O . ILE A 1 689 ? 94.10494 -29.38979 47.04247 1.000 47.92660 685 ILE A O 1
ATOM 5486 N N . PRO A 1 690 ? 93.11601 -30.68398 48.57337 1.000 46.71079 686 PRO A N 1
ATOM 5487 C CA . PRO A 1 690 ? 92.17275 -31.21938 47.58771 1.000 48.52456 686 PRO A CA 1
ATOM 5488 C C . PRO A 1 690 ? 91.07919 -30.20874 47.27942 1.000 51.88200 686 PRO A C 1
ATOM 5489 O O . PRO A 1 690 ? 90.67015 -29.41697 48.13216 1.000 44.29533 686 PRO A O 1
ATOM 5493 N N . LEU A 1 691 ? 90.59756 -30.24273 46.03475 1.000 47.54710 687 LEU A N 1
ATOM 5494 C CA . LEU A 1 691 ? 89.64010 -29.25060 45.55611 1.000 47.01838 687 LEU A CA 1
ATOM 5495 C C . LEU A 1 691 ? 88.30827 -29.87048 45.15072 1.000 50.62731 687 LEU A C 1
ATOM 5496 O O . LEU A 1 691 ? 87.54867 -29.25021 44.40179 1.000 51.05041 687 LEU A O 1
ATOM 5501 N N . ASP A 1 692 ? 88.00397 -31.08094 45.62548 1.000 43.77429 688 ASP A N 1
ATOM 5502 C CA . ASP A 1 692 ? 86.78502 -31.74914 45.17757 1.000 47.91646 688 ASP A CA 1
ATOM 5503 C C . ASP A 1 692 ? 85.53206 -31.04872 45.68712 1.000 51.03297 688 ASP A C 1
ATOM 5504 O O . ASP A 1 692 ? 84.50220 -31.04981 45.00359 1.000 48.88294 688 ASP A O 1
ATOM 5509 N N . LYS A 1 693 ? 85.60001 -30.43963 46.86939 1.000 66.60406 689 LYS A N 1
ATOM 5510 C CA . LYS A 1 693 ? 84.44405 -29.77469 47.45359 1.000 51.52841 689 LYS A CA 1
ATOM 5511 C C . LYS A 1 693 ? 84.20207 -28.37973 46.88581 1.000 57.69545 689 LYS A C 1
ATOM 5512 O O . LYS A 1 693 ? 83.18919 -27.76187 47.22737 1.000 76.55202 689 LYS A O 1
ATOM 5518 N N . VAL A 1 694 ? 85.08815 -27.87061 46.03311 1.000 58.30218 690 VAL A N 1
ATOM 5519 C CA . VAL A 1 694 ? 84.92325 -26.54080 45.44979 1.000 51.45252 690 VAL A CA 1
ATOM 5520 C C . VAL A 1 694 ? 83.89040 -26.63255 44.33035 1.000 54.89834 690 VAL A C 1
ATOM 5521 O O . VAL A 1 694 ? 84.13936 -27.24979 43.29325 1.000 72.77725 690 VAL A O 1
ATOM 5525 N N . ASP A 1 695 ? 82.73420 -26.00941 44.53187 1.000 85.75853 691 ASP A N 1
ATOM 5526 C CA . ASP A 1 695 ? 81.65209 -26.02988 43.55705 1.000 108.45906 691 ASP A CA 1
ATOM 5527 C C . ASP A 1 695 ? 81.71897 -24.79048 42.67381 1.000 103.24306 691 ASP A C 1
ATOM 5528 O O . ASP A 1 695 ? 82.11958 -23.71445 43.13019 1.000 98.09731 691 ASP A O 1
ATOM 5533 N N . VAL A 1 696 ? 81.34987 -24.96138 41.40416 1.000 91.61463 692 VAL A N 1
ATOM 5534 C CA . VAL A 1 696 ? 81.20226 -23.87413 40.43315 1.000 93.54861 692 VAL A CA 1
ATOM 5535 C C . VAL A 1 696 ? 82.57635 -23.29559 40.09045 1.000 76.40554 692 VAL A C 1
ATOM 5536 O O . VAL A 1 696 ? 83.53943 -23.49765 40.84660 1.000 76.87710 692 VAL A O 1
ATOM 5540 N N . PRO A 1 697 ? 82.73850 -22.63282 38.94227 1.000 49.31318 693 PRO A N 1
ATOM 5541 C CA . PRO A 1 697 ? 84.00070 -21.92256 38.66729 1.000 44.25969 693 PRO A CA 1
ATOM 5542 C C . PRO A 1 697 ? 84.24979 -20.84439 39.71033 1.000 45.20991 693 PRO A C 1
ATOM 5543 O O . PRO A 1 697 ? 83.44567 -19.92674 39.88217 1.000 59.33454 693 PRO A O 1
ATOM 5547 N N . SER A 1 698 ? 85.37779 -20.95333 40.40739 1.000 38.69244 694 SER A N 1
ATOM 5548 C CA . SER A 1 698 ? 85.65658 -20.08970 41.54360 1.000 44.34290 694 SER A CA 1
ATOM 5549 C C . SER A 1 698 ? 87.06713 -19.52528 41.46609 1.000 48.37008 694 SER A C 1
ATOM 5550 O O . SER A 1 698 ? 87.99289 -20.17312 40.96834 1.000 38.16066 694 SER A O 1
ATOM 5553 N N . CYS A 1 699 ? 87.21193 -18.30038 41.96420 1.000 47.78136 695 CYS A N 1
ATOM 5554 C CA . CYS A 1 699 ? 88.50559 -17.69187 42.24138 1.000 38.77995 695 CYS 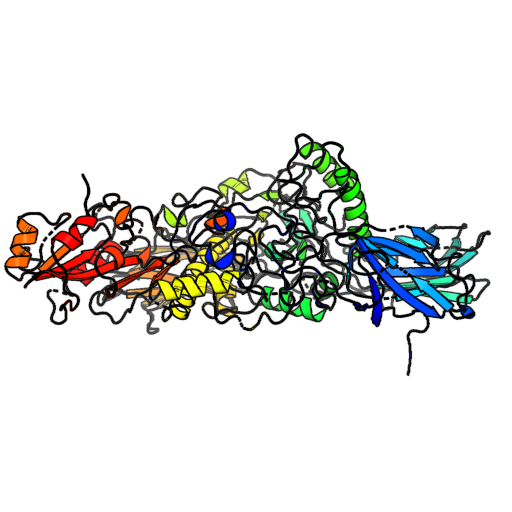A CA 1
ATOM 5555 C C . CYS A 1 699 ? 88.70914 -17.72293 43.74905 1.000 38.79220 695 CYS A C 1
ATOM 5556 O O . CYS A 1 699 ? 87.90728 -17.15588 44.49945 1.000 55.41281 695 CYS A O 1
ATOM 5559 N N . LEU A 1 700 ? 89.76000 -18.40341 44.18779 1.000 39.84616 696 LEU A N 1
ATOM 5560 C CA . LEU A 1 700 ? 90.03862 -18.59479 45.60072 1.000 38.81558 696 LEU A CA 1
ATOM 5561 C C . LEU A 1 700 ? 91.29189 -17.82986 45.99432 1.000 36.10381 696 LEU A C 1
ATOM 5562 O O . LEU A 1 700 ? 92.20634 -17.64230 45.18723 1.000 41.51466 696 LEU A O 1
ATOM 5567 N N . THR A 1 701 ? 91.32416 -17.39103 47.24622 1.000 40.00548 697 THR A N 1
ATOM 5568 C CA . THR A 1 701 ? 92.44754 -16.64254 47.78955 1.000 31.93646 697 THR A CA 1
ATOM 5569 C C . THR A 1 701 ? 93.14235 -17.49890 48.83685 1.000 35.80430 697 THR A C 1
ATOM 5570 O O . THR A 1 701 ? 92.51446 -17.92355 49.81339 1.000 41.09181 697 THR A O 1
ATOM 5574 N N . LEU A 1 702 ? 94.42908 -17.75569 48.62897 1.000 30.62718 698 LEU A N 1
ATOM 5575 C CA . LEU A 1 702 ? 95.24505 -18.50162 49.57847 1.000 39.80613 698 LEU A CA 1
ATOM 5576 C C . LEU A 1 702 ? 96.08921 -17.49911 50.35811 1.000 42.17808 698 LEU A C 1
ATOM 5577 O O . LEU A 1 702 ? 97.02675 -16.90979 49.81004 1.000 45.40047 698 LEU A O 1
ATOM 5582 N N . GLU A 1 703 ? 95.75695 -17.31026 51.63344 1.000 33.90951 699 GLU A N 1
ATOM 5583 C CA . GLU A 1 703 ? 96.45054 -16.37201 52.50441 1.000 36.87935 699 GLU A CA 1
ATOM 5584 C C . GLU A 1 703 ? 97.26314 -17.12691 53.54635 1.000 38.97657 699 GLU A C 1
ATOM 5585 O O . GLU A 1 703 ? 96.79079 -18.11366 54.11729 1.000 39.01109 699 GLU A O 1
ATOM 5591 N N . ALA A 1 704 ? 98.48441 -16.65864 53.79218 1.000 33.08569 700 ALA A N 1
ATOM 5592 C CA . ALA A 1 704 ? 99.36645 -17.23567 54.79853 1.000 36.01164 700 ALA A CA 1
ATOM 5593 C C . ALA A 1 704 ? 99.77353 -16.14886 55.78192 1.000 37.75739 700 ALA A C 1
ATOM 5594 O O . ALA A 1 704 ? 100.21177 -15.06927 55.37197 1.000 37.98735 700 ALA A O 1
ATOM 5596 N N . THR A 1 705 ? 99.63368 -16.43258 57.07427 1.000 39.56562 701 THR A N 1
ATOM 5597 C CA . THR A 1 705 ? 99.89161 -15.45089 58.12117 1.000 33.19681 701 THR A CA 1
ATOM 5598 C C . THR A 1 705 ? 100.96474 -15.97520 59.06221 1.000 41.04035 701 THR A C 1
ATOM 5599 O O . THR A 1 705 ? 100.76928 -16.99618 59.73244 1.000 41.33637 701 THR A O 1
ATOM 5603 N N . LEU A 1 706 ? 102.08767 -15.27275 59.11345 1.000 41.38226 702 LEU A N 1
ATOM 5604 C CA . LEU A 1 706 ? 103.18108 -15.58370 60.02516 1.000 37.94894 702 LEU A CA 1
ATOM 5605 C C . LEU A 1 706 ? 103.27653 -14.42853 61.01706 1.000 43.47734 702 LEU A C 1
ATOM 5606 O O . LEU A 1 706 ? 103.78552 -13.35306 60.68562 1.000 35.95679 702 LEU A O 1
ATOM 5611 N N . GLY A 1 707 ? 102.79522 -14.65516 62.22952 1.000 36.28441 703 GLY A N 1
ATOM 5612 C CA . GLY A 1 707 ? 102.79996 -13.60158 63.22653 1.000 38.29554 703 GLY A CA 1
ATOM 5613 C C . GLY A 1 707 ? 101.90364 -12.45809 62.81257 1.000 46.51231 703 GLY A C 1
ATOM 5614 O O . GLY A 1 707 ? 100.69756 -12.63164 62.61534 1.000 39.55761 703 GLY A O 1
ATOM 5615 N N . ASP A 1 708 ? 102.49153 -11.27424 62.64733 1.000 43.29975 704 ASP A N 1
ATOM 5616 C CA . ASP A 1 708 ? 101.74450 -10.09328 62.23944 1.000 47.41583 704 ASP A CA 1
ATOM 5617 C C . ASP A 1 708 ? 101.76262 -9.86570 60.73295 1.000 41.73028 704 ASP A C 1
ATOM 5618 O O . ASP A 1 708 ? 101.14292 -8.90821 60.25930 1.000 54.21848 704 ASP A O 1
ATOM 5623 N N . TYR A 1 709 ? 102.43792 -10.71878 59.97129 1.000 33.22132 705 TYR A N 1
ATOM 5624 C CA . TYR A 1 709 ? 102.64648 -10.50855 58.54678 1.000 37.35271 705 TYR A CA 1
ATOM 5625 C C . TYR A 1 709 ? 101.81671 -11.50764 57.75223 1.000 38.50268 705 TYR A C 1
ATOM 5626 O O . TYR A 1 709 ? 101.85380 -12.71107 58.02818 1.000 43.73778 705 TYR A O 1
ATOM 5635 N N . ALA A 1 710 ? 101.06916 -11.00813 56.77109 1.000 40.78068 706 ALA A N 1
ATOM 5636 C CA . ALA A 1 710 ? 100.21362 -11.84425 55.94396 1.000 33.42130 706 ALA A CA 1
ATOM 5637 C C . ALA A 1 710 ? 100.41161 -11.49756 54.47671 1.000 36.84359 706 ALA A C 1
ATOM 5638 O O . ALA A 1 710 ? 100.61305 -10.33201 54.12284 1.000 36.69212 706 ALA A O 1
ATOM 5640 N N . ASN A 1 711 ? 100.36368 -12.52326 53.63111 1.000 30.53398 707 ASN A N 1
ATOM 5641 C CA . ASN A 1 711 ? 100.42712 -12.36887 52.18673 1.000 35.31741 707 ASN A CA 1
ATOM 5642 C C . ASN A 1 711 ? 99.45815 -13.36385 51.56169 1.000 44.97474 707 ASN A C 1
ATOM 5643 O O . ASN A 1 711 ? 99.14144 -14.39789 52.15622 1.000 37.72853 707 ASN A O 1
ATOM 5648 N N . SER A 1 712 ? 98.98377 -13.04674 50.35961 1.000 41.61656 708 SER A N 1
ATOM 5649 C CA . SER A 1 712 ? 97.93530 -13.83662 49.73318 1.000 34.30191 708 SER A CA 1
ATOM 5650 C C . SER A 1 712 ? 98.21476 -14.00453 48.24519 1.000 39.10484 708 SER A C 1
ATOM 5651 O O . SER A 1 712 ? 98.93225 -13.21307 47.62736 1.000 33.89584 708 SER A O 1
ATOM 5654 N N . TRP A 1 713 ? 97.62555 -15.05813 47.67938 1.000 42.87303 709 TRP A N 1
ATOM 5655 C CA . TRP A 1 713 ? 97.74508 -15.38507 46.26513 1.000 38.76981 709 TRP A CA 1
ATOM 5656 C C . TRP A 1 713 ? 96.39213 -15.86110 45.75450 1.000 37.89792 709 TRP A C 1
ATOM 5657 O O . TRP A 1 713 ? 95.54077 -16.31090 46.52545 1.000 35.56061 709 TRP A O 1
ATOM 5668 N N . HIS A 1 714 ? 96.19893 -15.76393 44.44141 1.000 41.58260 710 HIS A N 1
ATOM 5669 C CA . HIS A 1 714 ? 94.95849 -16.18311 43.80350 1.000 29.40914 710 HIS A CA 1
ATOM 5670 C C . HIS A 1 714 ? 95.17436 -17.46243 43.00827 1.000 32.65366 710 HIS A C 1
ATOM 5671 O O . HIS A 1 714 ? 96.19446 -17.62166 42.33165 1.000 44.36704 710 HIS A O 1
ATOM 5678 N N . ILE A 1 715 ? 94.20878 -18.37565 43.09993 1.000 26.26089 711 ILE A N 1
ATOM 5679 C CA . ILE A 1 715 ? 94.12721 -19.52608 42.21308 1.000 32.69672 711 ILE A CA 1
ATOM 5680 C C . ILE A 1 715 ? 92.72008 -19.57340 41.63406 1.000 38.68682 711 ILE A C 1
ATOM 5681 O O . ILE A 1 715 ? 91.79410 -18.93273 42.13631 1.000 41.53539 711 ILE A O 1
ATOM 5686 N N . TRP A 1 716 ? 92.56909 -20.33758 40.55446 1.000 43.42815 712 TRP A N 1
ATOM 5687 C CA . TRP A 1 716 ? 91.28289 -20.49965 39.88912 1.000 37.93702 712 TRP A CA 1
ATOM 5688 C C . TRP A 1 716 ? 90.98881 -21.98216 39.72619 1.000 38.77297 712 TRP A C 1
ATOM 5689 O O . TRP A 1 716 ? 91.83226 -22.73366 39.22644 1.000 46.54340 712 TRP A O 1
ATOM 5700 N N . VAL A 1 717 ? 89.79939 -22.39776 40.15857 1.000 37.53697 713 VAL A N 1
ATOM 5701 C CA . VAL A 1 717 ? 89.36758 -23.78978 40.10725 1.000 32.96730 713 VAL A CA 1
ATOM 5702 C C . VAL A 1 717 ? 88.13494 -23.87752 39.21880 1.000 42.17713 713 VAL A C 1
ATOM 5703 O O . VAL A 1 717 ? 87.15993 -23.14585 39.42692 1.000 50.56820 713 VAL A O 1
ATOM 5707 N N . TYR A 1 718 ? 88.18001 -24.76867 38.23596 1.000 43.10278 714 TYR A N 1
ATOM 5708 C CA . TYR A 1 718 ? 87.11896 -24.95295 37.26107 1.000 40.11446 714 TYR A CA 1
ATOM 5709 C C . TYR A 1 718 ? 86.61961 -26.39242 37.29515 1.000 50.56608 714 TYR A C 1
ATOM 5710 O O . TYR A 1 718 ? 87.28394 -27.27316 37.85331 1.000 44.32080 714 TYR A O 1
ATOM 5719 N N . PRO A 1 719 ? 85.44215 -26.66663 36.72623 1.000 69.24867 715 PRO A N 1
ATOM 5720 C CA . PRO A 1 719 ? 84.99739 -28.05974 36.60283 1.000 50.31707 715 PRO A CA 1
ATOM 5721 C C . PRO A 1 719 ? 85.96551 -28.87864 35.76294 1.000 72.96583 715 PRO A C 1
ATOM 5722 O O . PRO A 1 719 ? 86.65588 -28.35657 34.88293 1.000 77.77255 715 PRO A O 1
ATOM 5726 N N . ALA A 1 720 ? 86.00129 -30.18355 36.04678 1.000 73.86869 716 ALA A N 1
ATOM 5727 C CA . ALA A 1 720 ? 86.90817 -31.08495 35.34260 1.000 69.79771 716 ALA A CA 1
ATOM 5728 C C . ALA A 1 720 ? 86.58383 -31.13867 33.85325 1.000 98.09256 716 ALA A C 1
ATOM 5729 O O . ALA A 1 720 ? 87.43178 -30.83660 33.00549 1.000 97.05682 716 ALA A O 1
ATOM 5731 N N . ALA A 1 721 ? 85.35737 -31.52705 33.51620 0.973 93.07614 717 ALA A N 1
ATOM 5732 C CA . ALA A 1 721 ? 84.93240 -31.59162 32.12396 0.973 91.22446 717 ALA A CA 1
ATOM 5733 C C . ALA A 1 721 ? 83.88126 -30.52565 31.82369 0.973 97.29534 717 ALA A C 1
ATOM 5734 O O . ALA A 1 721 ? 82.87386 -30.42006 32.52439 0.973 94.11927 717 ALA A O 1
ATOM 5736 N N . VAL A 1 725 ? 76.88891 -27.20379 25.78893 0.907 87.70787 721 VAL A N 1
ATOM 5737 C CA . VAL A 1 725 ? 76.07759 -26.17679 25.14455 0.907 82.19798 721 VAL A CA 1
ATOM 5738 C C . VAL A 1 725 ? 76.37661 -26.09461 23.65380 0.907 83.26740 721 VAL A C 1
ATOM 5739 O O . VAL A 1 725 ? 76.23911 -25.03390 23.04966 0.907 86.94223 721 VAL A O 1
ATOM 5743 N N . ALA A 1 726 ? 76.77681 -27.21357 23.05672 1.000 85.83461 722 ALA A N 1
ATOM 5744 C CA . ALA A 1 726 ? 77.29677 -27.20964 21.69784 1.000 87.17556 722 ALA A CA 1
ATOM 5745 C C . ALA A 1 726 ? 76.51208 -28.16903 20.81757 1.000 76.09390 722 ALA A C 1
ATOM 5746 O O . ALA A 1 726 ? 76.28439 -29.32415 21.19133 1.000 72.74734 722 ALA A O 1
ATOM 5748 N N . ASP A 1 727 ? 76.10086 -27.67123 19.65326 1.000 77.26268 723 ASP A N 1
ATOM 5749 C CA . ASP A 1 727 ? 75.58843 -28.49215 18.55838 1.000 65.43818 723 ASP A CA 1
ATOM 5750 C C . ASP A 1 727 ? 75.72190 -27.63501 17.30993 1.000 66.54787 723 ASP A C 1
ATOM 5751 O O . ASP A 1 727 ? 75.05550 -26.60145 17.20741 1.000 83.73854 723 ASP A O 1
ATOM 5756 N N . GLU A 1 728 ? 76.58543 -28.05221 16.38227 1.000 63.68111 724 GLU A N 1
ATOM 5757 C CA . GLU A 1 728 ? 76.95855 -27.24322 15.22460 1.000 56.85250 724 GLU A CA 1
ATOM 5758 C C . GLU A 1 728 ? 75.74814 -26.58187 14.57216 1.000 69.59782 724 GLU A C 1
ATOM 5759 O O . GLU A 1 728 ? 75.86073 -25.47739 14.02881 1.000 72.28339 724 GLU A O 1
ATOM 5765 N N . ALA A 1 729 ? 74.58280 -27.23463 14.64842 1.000 52.77354 725 ALA A N 1
ATOM 5766 C CA . ALA A 1 729 ? 73.35415 -26.62353 14.15109 1.000 51.67006 725 ALA A CA 1
ATOM 5767 C C . ALA A 1 729 ? 73.02987 -25.34538 14.91444 1.000 59.10669 725 ALA A C 1
ATOM 5768 O O . ALA A 1 729 ? 72.69872 -24.31690 14.31278 1.000 75.50482 725 ALA A O 1
ATOM 5770 N N . GLN A 1 730 ? 73.13010 -25.38824 16.24638 1.000 64.43984 726 GLN A N 1
ATOM 5771 C CA . GLN A 1 730 ? 72.83094 -24.21049 17.05645 1.000 54.90370 726 GLN A CA 1
ATOM 5772 C C . GLN A 1 730 ? 73.97903 -23.20721 17.02573 1.000 48.40281 726 GLN A C 1
ATOM 5773 O O . GLN A 1 730 ? 73.76818 -22.02005 16.75571 1.000 52.67862 726 GLN A O 1
ATOM 5779 N N . LEU A 1 731 ? 75.20114 -23.66759 17.28367 1.000 47.42961 727 LEU A N 1
ATOM 5780 C CA . LEU A 1 731 ? 76.37097 -22.80009 17.33888 1.000 49.76729 727 LEU A CA 1
ATOM 5781 C C . LEU A 1 731 ? 77.43918 -23.35266 16.40880 1.000 56.56063 727 LEU A C 1
ATOM 5782 O O . LEU A 1 731 ? 77.91168 -24.47666 16.60345 1.000 61.54572 727 LEU A O 1
ATOM 5787 N N . LEU A 1 732 ? 77.82514 -22.56236 15.41251 1.000 51.06906 728 LEU A N 1
ATOM 5788 C CA . LEU A 1 732 ? 78.89548 -22.92146 14.49397 1.000 40.87324 728 LEU A CA 1
ATOM 5789 C C . LEU A 1 732 ? 80.15443 -22.16671 14.89456 1.000 41.31388 728 LEU A C 1
ATOM 5790 O O . LEU A 1 732 ? 80.15430 -20.93299 14.93607 1.000 39.38521 728 LEU A O 1
ATOM 5803 N N . THR A 1 734 ? 84.07522 -21.45366 13.79954 1.000 38.87625 730 THR A N 1
ATOM 5804 C CA . THR A 1 734 ? 84.92396 -21.55038 12.62081 1.000 39.36119 730 THR A CA 1
ATOM 5805 C C . THR A 1 734 ? 86.08418 -20.57186 12.75033 1.000 45.57542 730 THR A C 1
ATOM 5806 O O . THR A 1 734 ? 86.07465 -19.67614 13.59863 1.000 38.32177 730 THR A O 1
ATOM 5810 N N . ASP A 1 735 ? 87.10327 -20.77061 11.90903 1.000 48.03801 731 ASP A N 1
ATOM 5811 C CA . ASP A 1 735 ? 88.25429 -19.87588 11.87753 1.000 41.92187 731 ASP A CA 1
ATOM 5812 C C . ASP A 1 735 ? 88.20668 -18.87533 10.73069 1.000 39.31306 731 ASP A C 1
ATOM 5813 O O . ASP A 1 735 ? 88.92137 -17.86790 10.78034 1.000 49.81002 731 ASP A O 1
ATOM 5818 N N . ARG A 1 736 ? 87.39331 -19.12422 9.70646 1.000 38.06918 732 ARG A N 1
ATOM 5819 C CA . ARG A 1 736 ? 87.22235 -18.19474 8.60108 1.000 41.80649 732 ARG A CA 1
ATOM 5820 C C . ARG A 1 736 ? 85.74320 -18.06153 8.27839 1.000 41.26929 732 ARG A C 1
ATOM 5821 O O . ARG A 1 736 ? 84.95313 -18.97042 8.54183 1.000 45.03034 732 ARG A O 1
ATOM 5829 N N . LEU A 1 737 ? 85.37384 -16.91469 7.70496 1.000 44.47608 733 LEU A N 1
ATOM 5830 C CA . LEU A 1 737 ? 83.99873 -16.67470 7.26515 1.000 41.57042 733 LEU A CA 1
ATOM 5831 C C . LEU A 1 737 ? 83.85671 -17.22331 5.84869 1.000 39.34082 733 LEU A C 1
ATOM 5832 O O . LEU A 1 737 ? 83.85281 -16.49191 4.85467 1.000 37.28506 733 LEU A O 1
ATOM 5837 N N . ASP A 1 738 ? 83.74287 -18.54903 5.76985 1.000 45.31796 734 ASP A N 1
ATOM 5838 C CA . ASP A 1 738 ? 83.71064 -19.27563 4.50787 1.000 38.38459 734 ASP A CA 1
ATOM 5839 C C . ASP A 1 738 ? 82.26406 -19.40347 4.02622 1.000 48.95024 734 ASP A C 1
ATOM 5840 O O . ASP A 1 738 ? 81.37440 -18.69111 4.50025 1.000 41.02864 734 ASP A O 1
ATOM 5845 N N . ALA A 1 739 ? 82.02051 -20.31933 3.08254 1.000 41.87506 735 ALA A N 1
ATOM 5846 C CA . ALA A 1 739 ? 80.67544 -20.51325 2.55325 1.000 36.02710 735 ALA A CA 1
ATOM 5847 C C . ALA A 1 739 ? 79.72888 -21.03244 3.62625 1.000 39.90242 735 ALA A C 1
ATOM 5848 O O . ALA A 1 739 ? 78.59337 -20.55636 3.74706 1.000 52.58732 735 ALA A O 1
ATOM 5850 N N . LYS A 1 740 ? 80.18377 -22.00244 4.42308 1.000 41.18213 736 LYS A N 1
ATOM 5851 C CA . LYS A 1 740 ? 79.32905 -22.56939 5.46006 1.000 45.35567 736 LYS A CA 1
ATOM 5852 C C . LYS A 1 740 ? 78.98505 -21.53027 6.52192 1.000 43.53677 736 LYS A C 1
ATOM 5853 O O . LYS A 1 740 ? 77.85128 -21.49185 7.01585 1.000 49.95705 736 LYS A O 1
ATOM 5859 N N . ALA A 1 741 ? 79.94161 -20.66380 6.86940 1.000 35.76826 737 ALA A N 1
ATOM 5860 C CA . ALA A 1 741 ? 79.68797 -19.65222 7.89205 1.000 37.89986 737 ALA A CA 1
ATOM 5861 C C . ALA A 1 741 ? 78.76467 -18.55717 7.37054 1.000 47.92833 737 ALA A C 1
ATOM 5862 O O . ALA A 1 741 ? 77.82573 -18.14181 8.06169 1.000 48.55852 737 ALA A O 1
ATOM 5864 N N . LEU A 1 742 ? 79.01765 -18.07298 6.15097 1.000 40.99352 738 LEU A N 1
ATOM 5865 C CA . LEU A 1 742 ? 78.18505 -17.01118 5.59479 1.000 45.85538 738 LEU A CA 1
ATOM 5866 C C . LEU A 1 742 ? 76.76422 -17.49047 5.32864 1.000 49.12878 738 LEU A C 1
ATOM 5867 O O . LEU A 1 742 ? 75.81198 -16.71389 5.47498 1.000 48.18895 738 LEU A O 1
ATOM 5872 N N . GLN A 1 743 ? 76.60195 -18.75787 4.94058 1.000 45.64007 739 GLN A N 1
ATOM 5873 C CA . GLN A 1 743 ? 75.26400 -19.31270 4.76472 1.000 46.10430 739 GLN A CA 1
ATOM 5874 C C . GLN A 1 743 ? 74.51907 -19.38705 6.09091 1.000 47.38025 739 GLN A C 1
ATOM 5875 O O . GLN A 1 743 ? 73.32003 -19.09408 6.15052 1.000 53.13224 739 GLN A O 1
ATOM 5881 N N . ARG A 1 744 ? 75.21092 -19.77558 7.16588 1.000 48.75264 740 ARG A N 1
ATOM 5882 C CA . ARG A 1 744 ? 74.55796 -19.85810 8.46830 1.000 43.49176 740 ARG A CA 1
ATOM 5883 C C . ARG A 1 744 ? 74.05634 -18.49203 8.91914 1.000 49.63079 740 ARG A C 1
ATOM 5884 O O . ARG A 1 744 ? 72.98651 -18.38592 9.53142 1.000 49.62348 740 ARG A O 1
ATOM 5892 N N . LEU A 1 745 ? 74.80885 -17.43130 8.61551 1.000 41.75591 741 LEU A N 1
ATOM 5893 C CA . LEU A 1 745 ? 74.36070 -16.09223 8.97945 1.000 35.60849 741 LEU A CA 1
ATOM 5894 C C . LEU A 1 745 ? 73.18390 -15.63998 8.12225 1.000 51.41700 741 LEU A C 1
ATOM 5895 O O . LEU A 1 745 ? 72.29353 -14.94097 8.61839 1.000 59.29098 741 LEU A O 1
ATOM 5900 N N . GLN A 1 746 ? 73.15337 -16.02567 6.84362 1.000 48.48918 742 GLN A N 1
ATOM 5901 C CA . GLN A 1 746 ? 71.97946 -15.73491 6.02584 1.000 52.79157 742 GLN A CA 1
ATOM 5902 C C . GLN A 1 746 ? 70.74998 -16.48148 6.52444 1.000 45.35629 742 GLN A C 1
ATOM 5903 O O . GLN A 1 746 ? 69.62680 -15.98330 6.38678 1.000 66.37615 742 GLN A O 1
ATOM 5909 N N . GLU A 1 747 ? 70.94026 -17.66728 7.10461 1.000 50.42032 743 GLU A N 1
ATOM 5910 C CA . GLU A 1 747 ? 69.83935 -18.45145 7.64782 1.000 46.88496 743 GLU A CA 1
ATOM 5911 C C . GLU A 1 747 ? 69.37058 -17.95403 9.00883 1.000 56.45758 743 GLU A C 1
ATOM 5912 O O . GLU A 1 747 ? 68.31006 -18.38614 9.47311 1.000 57.96654 743 GLU A O 1
ATOM 5918 N N . GLY A 1 748 ? 70.12282 -17.06466 9.65331 1.000 49.60147 744 GLY A N 1
ATOM 5919 C CA . GLY A 1 748 ? 69.75452 -16.55304 10.95688 1.000 42.11397 744 GLY A CA 1
ATOM 5920 C C . GLY A 1 748 ? 70.39265 -17.26028 12.12919 1.000 51.17260 744 GLY A C 1
ATOM 5921 O O . GLY A 1 748 ? 69.94926 -17.06248 13.26760 1.000 59.73883 744 GLY A O 1
ATOM 5922 N N . GLY A 1 749 ? 71.42360 -18.07151 11.89287 1.000 42.25206 745 GLY A N 1
ATOM 5923 C CA . GLY A 1 749 ? 72.05038 -18.83511 12.94778 1.000 45.78299 745 GLY A CA 1
ATOM 5924 C C . GLY A 1 749 ? 73.16606 -18.07558 13.64184 1.000 49.08875 745 GLY A C 1
ATOM 5925 O O . GLY A 1 749 ? 73.51037 -16.94533 13.29640 1.000 41.10420 745 GLY A O 1
ATOM 5926 N N . ASN A 1 750 ? 73.73896 -18.73249 14.64594 1.000 43.37345 746 ASN A N 1
ATOM 5927 C CA . ASN A 1 750 ? 74.78313 -18.15560 15.47966 1.000 34.44440 746 ASN A CA 1
ATOM 5928 C C . ASN A 1 750 ? 76.13466 -18.72722 15.07268 1.000 35.35299 746 ASN A C 1
ATOM 5929 O O . ASN A 1 750 ? 76.27275 -19.94253 14.89781 1.000 47.71009 746 ASN A O 1
ATOM 5934 N N . VAL A 1 751 ? 77.12432 -17.85102 14.91575 1.000 31.26897 747 VAL A N 1
ATOM 5935 C CA . VAL A 1 751 ? 78.46488 -18.24013 14.49668 1.000 35.61285 747 VAL A CA 1
ATOM 5936 C C . VAL A 1 751 ? 79.47854 -17.61979 15.44554 1.000 38.45489 747 VAL A C 1
ATOM 5937 O O . VAL A 1 751 ? 79.38547 -16.43412 15.78130 1.000 38.08641 747 VAL A O 1
ATOM 5941 N N . LEU A 1 752 ? 80.45146 -18.42296 15.86896 1.000 45.50764 748 LEU A N 1
ATOM 5942 C CA . LEU A 1 752 ? 81.55129 -17.97754 16.71721 1.000 34.91492 748 LEU A CA 1
ATOM 5943 C C . LEU A 1 752 ? 82.83669 -18.02468 15.89793 1.000 36.37514 748 LEU A C 1
ATOM 5944 O O . LEU A 1 752 ? 83.31565 -19.10836 15.54636 1.000 41.08982 748 LEU A O 1
ATOM 5949 N N . LEU A 1 753 ? 83.39191 -16.85256 15.59543 1.000 28.15594 749 LEU A N 1
ATOM 5950 C CA . LEU A 1 753 ? 84.62139 -16.73612 14.81743 1.000 29.30047 749 LEU A CA 1
ATOM 5951 C C . LEU A 1 753 ? 85.80814 -16.64728 15.77193 1.000 37.82088 749 LEU A C 1
ATOM 5952 O O . LEU A 1 753 ? 85.95475 -15.66195 16.50185 1.000 42.57493 749 LEU A O 1
ATOM 5957 N N . SER A 1 754 ? 86.65487 -17.67167 15.76105 1.000 31.27060 750 SER A N 1
ATOM 5958 C CA . SER A 1 754 ? 87.88086 -17.70293 16.55162 1.000 25.90120 750 SER A CA 1
ATOM 5959 C C . SER A 1 754 ? 89.05804 -17.67403 15.58419 1.000 37.38341 750 SER A C 1
ATOM 5960 O O . SER A 1 754 ? 89.28784 -18.64176 14.84938 1.000 35.05459 750 SER A O 1
ATOM 5963 N N . LEU A 1 755 ? 89.79538 -16.56567 15.57887 1.000 31.09139 751 LEU A N 1
ATOM 5964 C CA . LEU A 1 755 ? 90.90323 -16.40089 14.64824 1.000 32.12074 751 LEU A CA 1
ATOM 5965 C C . LEU A 1 755 ? 92.12660 -17.17582 15.11428 1.000 31.06541 751 LEU A C 1
ATOM 5966 O O . LEU A 1 755 ? 92.46490 -17.17610 16.30163 1.000 38.15345 751 LEU A O 1
ATOM 5971 N N . ARG A 1 756 ? 92.78900 -17.83889 14.16860 1.000 27.66701 752 ARG A N 1
ATOM 5972 C CA . ARG A 1 756 ? 94.03774 -18.52195 14.47590 1.000 27.17557 752 ARG A CA 1
ATOM 5973 C C . ARG A 1 756 ? 95.09847 -17.50917 14.88471 1.000 40.18883 752 ARG A C 1
ATOM 5974 O O . ARG A 1 756 ? 95.19841 -16.42618 14.30115 1.000 41.80257 752 ARG A O 1
ATOM 5982 N N . LYS A 1 757 ? 95.89479 -17.85901 15.89476 1.000 42.30989 753 LYS A N 1
ATOM 5983 C CA . LYS A 1 757 ? 96.91280 -16.92970 16.36805 1.000 38.94187 753 LYS A CA 1
ATOM 5984 C C . LYS A 1 757 ? 97.93033 -16.66462 15.26797 1.000 39.02724 753 LYS A C 1
ATOM 5985 O O . LYS A 1 757 ? 98.45161 -17.59505 14.64592 1.000 35.61641 753 LYS A O 1
ATOM 5991 N N . GLY A 1 758 ? 98.20168 -15.38411 15.02529 1.000 31.47561 754 GLY A N 1
ATOM 5992 C CA . GLY A 1 758 ? 99.09227 -14.97104 13.96757 1.000 28.36139 754 GLY A CA 1
ATOM 5993 C C . GLY A 1 758 ? 98.42892 -14.74082 12.62912 1.000 30.50654 754 GLY A C 1
ATOM 5994 O O . GLY A 1 758 ? 99.08482 -14.23372 11.71082 1.000 40.73061 754 GLY A O 1
ATOM 5995 N N . SER A 1 759 ? 97.15268 -15.09747 12.48387 1.000 35.03425 755 SER A N 1
ATOM 5996 C CA . SER A 1 759 ? 96.46339 -14.91996 11.21295 1.000 28.46442 755 SER A CA 1
ATOM 5997 C C . SER A 1 759 ? 95.89833 -13.51938 11.04377 1.000 39.53112 755 SER A C 1
ATOM 5998 O O . SER A 1 759 ? 95.57828 -13.12719 9.91565 1.000 52.14110 755 SER A O 1
ATOM 6001 N N . LEU A 1 760 ? 95.77133 -12.76607 12.12821 1.000 38.78138 756 LEU A N 1
ATOM 6002 C CA . LEU A 1 760 ? 95.20122 -11.42539 12.06899 1.000 30.82348 756 LEU A CA 1
ATOM 6003 C C . LEU A 1 760 ? 96.11270 -10.51374 11.25725 1.000 35.58216 756 LEU A C 1
ATOM 6004 O O . LEU A 1 760 ? 97.27286 -10.30670 11.64526 1.000 40.44871 756 LEU A O 1
ATOM 6009 N N . PRO A 1 761 ? 95.64845 -9.96021 10.14216 1.000 43.82109 757 PRO A N 1
ATOM 6010 C CA . PRO A 1 761 ? 96.51598 -9.10238 9.33126 1.000 39.57665 757 PRO A CA 1
ATOM 6011 C C . PRO A 1 761 ? 96.79990 -7.77902 10.02472 1.000 38.50435 757 PRO A C 1
ATOM 6012 O O . PRO A 1 761 ? 96.11939 -7.37349 10.96992 1.000 47.18818 757 PRO A O 1
ATOM 6016 N N . ALA A 1 762 ? 97.84215 -7.10549 9.53253 1.000 53.73062 758 ALA A N 1
ATOM 6017 C CA . ALA A 1 762 ? 98.31950 -5.89020 10.18310 1.000 43.42906 758 ALA A CA 1
ATOM 6018 C C . ALA A 1 762 ? 97.27169 -4.78602 10.15914 1.000 51.64574 758 ALA A C 1
ATOM 6019 O O . ALA A 1 762 ? 97.20313 -3.97568 11.09099 1.000 55.60639 758 ALA A O 1
ATOM 6021 N N . GLU A 1 763 ? 96.44185 -4.75078 9.11299 1.000 56.09545 759 GLU A N 1
ATOM 6022 C CA . GLU A 1 763 ? 95.41756 -3.71795 8.98899 1.000 46.80528 759 GLU A CA 1
ATOM 6023 C C . GLU A 1 763 ? 94.40333 -3.79672 10.12292 1.000 53.26414 759 GLU A C 1
ATOM 6024 O O . GLU A 1 763 ? 93.94777 -2.76430 10.62945 1.000 56.80129 759 GLU A O 1
ATOM 6030 N N . ALA A 1 764 ? 94.03569 -5.00850 10.53034 1.000 42.89419 760 ALA A N 1
ATOM 6031 C CA . ALA A 1 764 ? 92.99983 -5.21565 11.53199 1.000 44.50654 760 ALA A CA 1
ATOM 6032 C C . ALA A 1 764 ? 93.54127 -5.29010 12.95241 1.000 40.46324 760 ALA A C 1
ATOM 6033 O O . ALA A 1 764 ? 92.75997 -5.50341 13.88555 1.000 34.00285 760 ALA A O 1
ATOM 6035 N N . GLY A 1 765 ? 94.84649 -5.12741 13.14313 1.000 42.40185 761 GLY A N 1
ATOM 6036 C CA . GLY A 1 765 ? 95.39799 -5.13517 14.48260 1.000 43.17364 761 GLY A CA 1
ATOM 6037 C C . GLY A 1 765 ? 96.53861 -6.10861 14.68220 1.000 37.85290 761 GLY A C 1
ATOM 6038 O O . GLY A 1 765 ? 97.01451 -6.28710 15.80682 1.000 43.71121 761 GLY A O 1
ATOM 6039 N N . GLY A 1 766 ? 96.98460 -6.74998 13.60111 1.000 40.58457 762 GLY A N 1
ATOM 6040 C CA . GLY A 1 766 ? 98.12361 -7.64531 13.69765 1.000 34.39348 762 GLY A CA 1
ATOM 6041 C C . GLY A 1 766 ? 99.39434 -6.94745 14.13196 1.000 44.38809 762 GLY A C 1
ATOM 6042 O O . GLY A 1 766 ? 100.26962 -7.57628 14.73661 1.000 36.19117 762 GLY A O 1
ATOM 6043 N N A GLU A 1 767 ? 99.51191 -5.64815 13.84526 0.559 48.96055 763 GLU A N 1
ATOM 6044 N N B GLU A 1 767 ? 99.51908 -5.65200 13.82668 0.441 48.87649 763 GLU A N 1
ATOM 6045 C CA A GLU A 1 767 ? 100.68574 -4.88015 14.24434 0.559 39.82419 763 GLU A CA 1
ATOM 6046 C CA B GLU A 1 767 ? 100.68750 -4.89263 14.25932 0.441 39.82042 763 GLU A CA 1
ATOM 6047 C C A GLU A 1 767 ? 100.79487 -4.71653 15.75718 0.559 41.93748 763 GLU A C 1
ATOM 6048 C C B GLU A 1 767 ? 100.82805 -4.89218 15.77563 0.441 41.89072 763 GLU A C 1
ATOM 6049 O O A GLU A 1 767 ? 101.87726 -4.38714 16.25474 0.559 43.05727 763 GLU A O 1
ATOM 6050 O O B GLU A 1 767 ? 101.94834 -4.84790 16.29658 0.441 43.20743 763 GLU A O 1
ATOM 6061 N N . VAL A 1 768 ? 99.71012 -4.93752 16.49607 1.000 40.58100 764 VAL A N 1
ATOM 6062 C CA . VAL A 1 768 ? 99.72004 -4.79841 17.94986 1.000 37.21153 764 VAL A CA 1
ATOM 6063 C C . VAL A 1 768 ? 100.22739 -6.10131 18.55967 1.000 38.06867 764 VAL A C 1
ATOM 6064 O O . VAL A 1 768 ? 99.53103 -7.11951 18.53872 1.000 35.86007 764 VAL A O 1
ATOM 6068 N N . VAL A 1 769 ? 101.43555 -6.06879 19.11994 1.000 30.62054 765 VAL A N 1
ATOM 6069 C CA . VAL A 1 769 ? 102.01634 -7.23906 19.77626 1.000 33.06117 765 VAL A CA 1
ATOM 6070 C C . VAL A 1 769 ? 101.43911 -7.30337 21.18737 1.000 37.10017 765 VAL A C 1
ATOM 6071 O O . VAL A 1 769 ? 101.94432 -6.66109 22.10844 1.000 41.37578 765 VAL A O 1
ATOM 6075 N N . ILE A 1 770 ? 100.38618 -8.07956 21.36080 1.000 33.01613 766 ILE A N 1
ATOM 6076 C CA . ILE A 1 770 ? 99.68684 -8.16886 22.63512 1.000 27.27995 766 ILE A CA 1
ATOM 6077 C C . ILE A 1 770 ? 100.39776 -9.18080 23.52383 1.000 38.13352 766 ILE A C 1
ATOM 6078 O O . ILE A 1 770 ? 100.94731 -10.17978 23.04430 1.000 43.07989 766 ILE A O 1
ATOM 6083 N N . GLY A 1 771 ? 100.41632 -8.90384 24.82559 1.000 40.73879 767 GLY A N 1
ATOM 6084 C CA . GLY A 1 771 ? 100.99832 -9.80054 25.79997 1.000 40.17000 767 GLY A CA 1
ATOM 6085 C C . GLY A 1 771 ? 100.29827 -9.64608 27.13341 1.000 40.52060 767 GLY A C 1
ATOM 6086 O O . GLY A 1 771 ? 99.43281 -8.78483 27.30836 1.000 40.41900 767 GLY A O 1
ATOM 6087 N N . PHE A 1 772 ? 100.69885 -10.48497 28.09212 1.000 33.84712 768 PHE A N 1
ATOM 6088 C CA . PHE A 1 772 ? 100.02795 -10.47904 29.38662 1.000 30.74277 768 PHE A CA 1
ATOM 6089 C C . PHE A 1 772 ? 100.49713 -9.33201 30.27873 1.000 32.40576 768 PHE A C 1
ATOM 6090 O O . PHE A 1 772 ? 99.67230 -8.66982 30.91737 1.000 33.54706 768 PHE A O 1
ATOM 6098 N N . SER A 1 773 ? 101.80281 -9.07867 30.34325 1.000 28.07887 769 SER A N 1
ATOM 6099 C CA . SER A 1 773 ? 102.32622 -8.06324 31.24654 1.000 27.49721 769 SER A CA 1
ATOM 6100 C C . SER A 1 773 ? 102.04002 -6.66055 30.71759 1.000 27.86901 769 SER A C 1
ATOM 6101 O O . SER A 1 773 ? 101.49512 -6.47052 29.62678 1.000 36.70721 769 SER A O 1
ATOM 6104 N N . SER A 1 774 ? 102.42920 -5.66072 31.50439 1.000 25.31904 770 SER A N 1
ATOM 6105 C CA . SER A 1 774 ? 102.31241 -4.27792 31.07881 1.000 33.50980 770 SER A CA 1
ATOM 6106 C C . SER A 1 774 ? 103.46946 -3.91144 30.15747 1.000 26.92015 770 SER A C 1
ATOM 6107 O O . SER A 1 774 ? 104.42975 -4.66548 29.98401 1.000 27.95930 770 SER A O 1
ATOM 6110 N N . ILE A 1 775 ? 103.36613 -2.72032 29.56694 1.000 27.50066 771 ILE A N 1
ATOM 6111 C CA . ILE A 1 775 ? 104.43330 -2.21560 28.71847 1.000 40.82500 771 ILE A CA 1
ATOM 6112 C C . ILE A 1 775 ? 105.70437 -2.04809 29.55134 1.000 36.43302 771 ILE A C 1
ATOM 6113 O O . ILE A 1 775 ? 105.65571 -1.77935 30.75895 1.000 33.18147 771 ILE A O 1
ATOM 6118 N N . PHE A 1 776 ? 106.85074 -2.25345 28.90804 1.000 33.27344 772 PHE A N 1
ATOM 6119 C CA . PHE A 1 776 ? 108.15323 -2.14288 29.54952 1.000 31.00574 772 PHE A CA 1
ATOM 6120 C C . PHE A 1 776 ? 108.72828 -0.75405 29.29330 1.000 29.48821 772 PHE A C 1
ATOM 6121 O O . PHE A 1 776 ? 108.86588 -0.33957 28.13787 1.000 41.98664 772 PHE A O 1
ATOM 6129 N N . TRP A 1 777 ? 109.04422 -0.03892 30.37802 1.000 26.23926 773 TRP A N 1
ATOM 6130 C CA . TRP A 1 777 ? 109.56682 1.32768 30.35416 1.000 31.93023 773 TRP A CA 1
ATOM 6131 C C . TRP A 1 777 ? 108.63418 2.27940 29.61083 1.000 28.74493 773 TRP A C 1
ATOM 6132 O O . TRP A 1 777 ? 107.94902 3.08788 30.24241 1.000 30.40149 773 TRP A O 1
ATOM 6143 N N . ASN A 1 778 ? 108.63113 2.21076 28.27793 1.000 42.97084 774 ASN A N 1
ATOM 6144 C CA . ASN A 1 778 ? 107.64940 2.86607 27.41394 1.000 27.11277 774 ASN A CA 1
ATOM 6145 C C . ASN A 1 778 ? 108.02362 2.58630 25.96641 1.000 32.26424 774 ASN A C 1
ATOM 6146 O O . ASN A 1 778 ? 109.21039 2.50463 25.63388 1.000 33.05546 774 ASN A O 1
ATOM 6151 N N . THR A 1 779 ? 107.02213 2.43995 25.09851 1.000 28.46602 775 THR A N 1
ATOM 6152 C CA . THR A 1 779 ? 107.28892 2.06635 23.71402 1.000 30.23194 775 THR A CA 1
ATOM 6153 C C . THR A 1 779 ? 108.08364 3.12078 22.95680 1.000 35.38377 775 THR A C 1
ATOM 6154 O O . THR A 1 779 ? 108.59332 2.82711 21.86861 1.000 34.84885 775 THR A O 1
ATOM 6158 N N . ALA A 1 780 ? 108.18492 4.34285 23.48547 1.000 34.65436 776 ALA A N 1
ATOM 6159 C CA . ALA A 1 780 ? 108.95785 5.36874 22.79412 1.000 24.43184 776 ALA A CA 1
ATOM 6160 C C . ALA A 1 780 ? 110.45307 5.14442 22.98381 1.000 33.30162 776 ALA A C 1
ATOM 6161 O O . ALA A 1 780 ? 111.21062 5.08464 22.00854 1.000 44.07484 776 ALA A O 1
ATOM 6163 N N . TRP A 1 781 ? 110.89108 4.99050 24.23548 1.000 31.06358 777 TRP A N 1
ATOM 6164 C CA . TRP A 1 781 ? 112.30870 4.78591 24.51321 1.000 22.97400 777 TRP A CA 1
ATOM 6165 C C . TRP A 1 781 ? 112.78794 3.43057 24.00173 1.000 31.17755 777 TRP A C 1
ATOM 6166 O O . TRP A 1 781 ? 113.92125 3.31203 23.52171 1.000 38.11959 777 TRP A O 1
ATOM 6177 N N . THR A 1 782 ? 111.94522 2.39616 24.09738 1.000 33.97719 778 THR A N 1
ATOM 6178 C CA . THR A 1 782 ? 112.30731 1.05916 23.63390 1.000 30.53863 778 THR A CA 1
ATOM 6179 C C . THR A 1 782 ? 112.09833 0.87126 22.13759 1.000 30.40882 778 THR A C 1
ATOM 6180 O O . THR A 1 782 ? 112.37444 -0.22146 21.62909 1.000 33.34429 778 THR A O 1
ATOM 6184 N N . LEU A 1 783 ? 111.61848 1.89756 21.43072 1.000 28.89872 779 LEU A N 1
ATOM 6185 C CA . LEU A 1 783 ? 111.32293 1.81286 19.99695 1.000 36.02220 779 LEU A CA 1
ATOM 6186 C C . LEU A 1 783 ? 110.42896 0.61747 19.66950 1.000 29.58586 779 LEU A C 1
ATOM 6187 O O . LEU A 1 783 ? 110.62432 -0.07876 18.67333 1.000 26.62637 779 LEU A O 1
ATOM 6192 N N . GLY A 1 784 ? 109.43955 0.37459 20.51661 1.000 24.72536 780 GLY A N 1
ATOM 6193 C CA . GLY A 1 784 ? 108.38678 -0.56779 20.21577 1.000 26.31583 780 GLY A CA 1
ATOM 6194 C C . GLY A 1 784 ? 108.56298 -1.97123 20.74744 1.000 34.92677 780 GLY A C 1
ATOM 6195 O O . GLY A 1 784 ? 108.08530 -2.91877 20.11087 1.000 27.88496 780 GLY A O 1
ATOM 6196 N N . GLN A 1 785 ? 109.20958 -2.14109 21.89571 1.000 39.04792 781 GLN A N 1
ATOM 6197 C CA . GLN A 1 785 ? 109.33329 -3.47555 22.46044 1.000 36.74236 781 GLN A CA 1
ATOM 6198 C C . GLN A 1 785 ? 107.98220 -3.97600 22.96312 1.000 35.51966 781 GLN A C 1
ATOM 6199 O O . GLN A 1 785 ? 107.12293 -3.20013 23.38899 1.000 39.78982 781 GLN A O 1
ATOM 6205 N N . ALA A 1 786 ? 107.79894 -5.29080 22.89760 1.000 35.73032 782 ALA A N 1
ATOM 6206 C CA . ALA A 1 786 ? 106.56213 -5.93346 23.30730 1.000 32.73270 782 ALA A CA 1
ATOM 6207 C C . ALA A 1 786 ? 106.49620 -6.05384 24.82935 1.000 36.33452 782 ALA A C 1
ATOM 6208 O O . ALA A 1 786 ? 107.53051 -6.09828 25.49763 1.000 43.67362 782 ALA A O 1
ATOM 6210 N N . PRO A 1 787 ? 105.28702 -6.09654 25.41030 1.000 31.43595 783 PRO A N 1
ATOM 6211 C CA . PRO A 1 787 ? 103.96524 -5.95083 24.78440 1.000 35.04395 783 PRO A CA 1
ATOM 6212 C C . PRO A 1 787 ? 103.63006 -4.49939 24.47461 1.000 43.46492 783 PRO A C 1
ATOM 6213 O O . PRO A 1 787 ? 104.29429 -3.57679 24.94562 1.000 46.22804 783 PRO A O 1
ATOM 6217 N N . HIS A 1 788 ? 102.58301 -4.28835 23.67856 1.000 38.10190 784 HIS A N 1
ATOM 6218 C CA . HIS A 1 788 ? 102.06531 -2.96295 23.37266 1.000 27.79389 784 HIS A CA 1
ATOM 6219 C C . HIS A 1 788 ? 100.75727 -2.67771 24.09849 1.000 39.91699 784 HIS A C 1
ATOM 6220 O O . HIS A 1 788 ? 100.10577 -1.66628 23.81320 1.000 35.41257 784 HIS A O 1
ATOM 6227 N N . THR A 1 789 ? 100.36177 -3.54249 25.02853 1.000 36.30798 785 THR A N 1
ATOM 6228 C CA . THR A 1 789 ? 99.06280 -3.48542 25.67983 1.000 29.67251 785 THR A CA 1
ATOM 6229 C C . THR A 1 789 ? 99.22479 -3.23155 27.17376 1.000 39.15027 785 THR A C 1
ATOM 6230 O O . THR A 1 789 ? 100.31932 -3.33095 27.73570 1.000 40.58678 785 THR A O 1
ATOM 6234 N N . LEU A 1 790 ? 98.10417 -2.91214 27.81654 1.000 35.87863 786 LEU A N 1
ATOM 6235 C CA . LEU A 1 790 ? 98.08017 -2.53117 29.22468 1.000 32.12382 786 LEU A CA 1
ATOM 6236 C C . LEU A 1 790 ? 96.91144 -3.21661 29.93370 1.000 37.30739 786 LEU A C 1
ATOM 6237 O O . LEU A 1 790 ? 96.16403 -2.60056 30.69468 1.000 35.47486 786 LEU A O 1
ATOM 6242 N N . GLY A 1 791 ? 96.74280 -4.51401 29.68445 1.000 43.32406 787 GLY A N 1
ATOM 6243 C CA . GLY A 1 791 ? 95.68414 -5.27574 30.31761 1.000 38.75051 787 GLY A CA 1
ATOM 6244 C C . GLY A 1 791 ? 94.35794 -5.17734 29.59074 1.000 39.52872 787 GLY A C 1
ATOM 6245 O O . GLY A 1 791 ? 94.23398 -4.59882 28.50563 1.000 38.15809 787 GLY A O 1
ATOM 6246 N N . ILE A 1 792 ? 93.33919 -5.75632 30.22078 1.000 38.55629 788 ILE A N 1
ATOM 6247 C CA . ILE A 1 792 ? 91.99759 -5.79947 29.66016 1.000 38.72311 788 ILE A CA 1
ATOM 6248 C C . ILE A 1 792 ? 91.08683 -4.85733 30.44171 1.000 34.86262 788 ILE A C 1
ATOM 6249 O O . ILE A 1 792 ? 91.45039 -4.31863 31.48634 1.000 45.51179 788 ILE A O 1
ATOM 6254 N N . LEU A 1 793 ? 89.87689 -4.67696 29.92000 1.000 33.80919 789 LEU A N 1
ATOM 6255 C CA . LEU A 1 793 ? 88.82056 -3.93860 30.60174 1.000 34.88999 789 LEU A CA 1
ATOM 6256 C C . LEU A 1 793 ? 87.50010 -4.57353 30.20123 1.000 41.70553 789 LEU A C 1
ATOM 6257 O O . LEU A 1 793 ? 87.18305 -4.63485 29.00925 1.000 44.39663 789 LEU A O 1
ATOM 6262 N N . CYS A 1 794 ? 86.74078 -5.05641 31.18088 1.000 31.79974 790 CYS A N 1
ATOM 6263 C CA . CYS A 1 794 ? 85.50248 -5.75706 30.88147 1.000 43.51229 790 CYS A CA 1
ATOM 6264 C C . CYS A 1 794 ? 84.50896 -5.53770 32.00964 1.000 45.34331 790 CYS A C 1
ATOM 6265 O O . CYS A 1 794 ? 84.85164 -5.05050 33.08886 1.000 43.28451 790 CYS A O 1
ATOM 6268 N N . ASN A 1 795 ? 83.26321 -5.91272 31.74280 1.000 47.83031 791 ASN A N 1
ATOM 6269 C CA . ASN A 1 795 ? 82.22420 -5.88025 32.75591 1.000 43.98361 791 ASN A CA 1
ATOM 6270 C C . ASN A 1 795 ? 81.96886 -7.30296 33.22309 1.000 51.74067 791 ASN A C 1
ATOM 6271 O O . ASN A 1 795 ? 81.44468 -8.11265 32.44388 1.000 40.57011 791 ASN A O 1
ATOM 6276 N N . PRO A 1 796 ? 82.30886 -7.65702 34.46446 1.000 53.17776 792 PRO A N 1
ATOM 6277 C CA . PRO A 1 796 ? 82.08241 -9.04007 34.91238 1.000 36.18218 792 PRO A CA 1
ATOM 6278 C C . PRO A 1 796 ? 80.62073 -9.44481 34.89027 1.000 38.93115 792 PRO A C 1
ATOM 6279 O O . PRO A 1 796 ? 80.31861 -10.63415 34.72674 1.000 43.87082 792 PRO A O 1
ATOM 6283 N N . ALA A 1 797 ? 79.70106 -8.48859 35.03398 1.000 38.43591 793 ALA A N 1
ATOM 6284 C CA . ALA A 1 797 ? 78.27313 -8.77963 34.99618 1.000 34.69009 793 ALA A CA 1
ATOM 6285 C C . ALA A 1 797 ? 77.76314 -9.06341 33.59320 1.000 39.43021 793 ALA A C 1
ATOM 6286 O O . ALA A 1 797 ? 76.56837 -9.34115 33.43428 1.000 50.07645 793 ALA A O 1
ATOM 6288 N N . HIS A 1 798 ? 78.61955 -8.98661 32.58191 1.000 35.23858 794 HIS A N 1
ATOM 6289 C CA . HIS A 1 798 ? 78.20265 -9.33782 31.23620 1.000 35.12898 794 HIS A CA 1
ATOM 6290 C C . HIS A 1 798 ? 77.86158 -10.82548 31.17644 1.000 47.90968 794 HIS A C 1
ATOM 6291 O O . HIS A 1 798 ? 78.59577 -11.65367 31.72598 1.000 48.71152 794 HIS A O 1
ATOM 6298 N N . PRO A 1 799 ? 76.74874 -11.19588 30.53818 1.000 48.31795 795 PRO A N 1
ATOM 6299 C CA . PRO A 1 799 ? 76.37335 -12.61869 30.49595 1.000 48.69918 795 PRO A CA 1
ATOM 6300 C C . PRO A 1 799 ? 77.35980 -13.49558 29.73991 1.000 40.97945 795 PRO A C 1
ATOM 6301 O O . P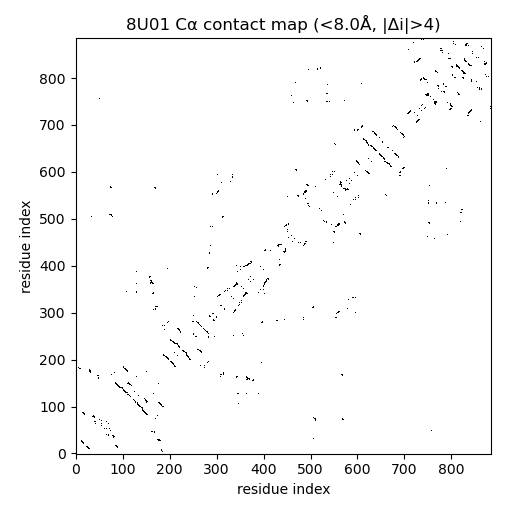RO A 1 799 ? 77.36211 -14.71531 29.94821 1.000 52.01356 795 PRO A O 1
ATOM 6305 N N . ALA A 1 800 ? 78.20102 -12.92603 28.87407 1.000 38.76346 796 ALA A N 1
ATOM 6306 C CA . ALA A 1 800 ? 79.18634 -13.74218 28.17437 1.000 39.42054 796 ALA A CA 1
ATOM 6307 C C . ALA A 1 800 ? 80.28430 -14.24320 29.10300 1.000 43.05275 796 ALA A C 1
ATOM 6308 O O . ALA A 1 800 ? 80.98957 -15.19413 28.75107 1.000 46.16213 796 ALA A O 1
ATOM 6310 N N . LEU A 1 801 ? 80.43687 -13.63525 30.28010 1.000 41.62647 797 LEU A N 1
ATOM 6311 C CA . LEU A 1 801 ? 81.44414 -14.03480 31.25420 1.000 37.12564 797 LEU A CA 1
ATOM 6312 C C . LEU A 1 801 ? 80.82971 -14.65375 32.50631 1.000 46.86142 797 LEU A C 1
ATOM 6313 O O . LEU A 1 801 ? 81.47487 -14.67668 33.55938 1.000 43.29477 797 LEU A O 1
ATOM 6318 N N . SER A 1 802 ? 79.59515 -15.15912 32.41297 1.000 44.55875 798 SER A N 1
ATOM 6319 C CA . SER A 1 802 ? 78.90404 -15.65283 33.60091 1.000 37.84993 798 SER A CA 1
ATOM 6320 C C . SER A 1 802 ? 79.55466 -16.90994 34.16383 1.000 46.71885 798 SER A C 1
ATOM 6321 O O . SER A 1 802 ? 79.41815 -17.19139 35.35938 1.000 48.95585 798 SER A O 1
ATOM 6324 N N . GLU A 1 803 ? 80.25011 -17.68107 33.33126 1.000 43.41570 799 GLU A N 1
ATOM 6325 C CA . GLU A 1 803 ? 80.92393 -18.88947 33.78376 1.000 33.13360 799 GLU A CA 1
ATOM 6326 C C . GLU A 1 803 ? 82.43436 -18.71539 33.86905 1.000 39.78139 799 GLU A C 1
ATOM 6327 O O . GLU A 1 803 ? 83.15730 -19.70869 33.99787 1.000 44.31218 799 GLU A O 1
ATOM 6333 N N . PHE A 1 804 ? 82.92753 -17.48071 33.81525 1.000 37.90743 800 PHE A N 1
ATOM 6334 C CA . PHE A 1 804 ? 84.36308 -17.20566 33.83088 1.000 35.74961 800 PHE A CA 1
ATOM 6335 C C . PHE A 1 804 ? 84.66356 -16.16102 34.89782 1.000 38.33092 800 PHE A C 1
ATOM 6336 O O . PHE A 1 804 ? 84.55764 -14.95106 34.62943 1.000 42.84307 800 PHE A O 1
ATOM 6344 N N . PRO A 1 805 ? 85.04248 -16.58173 36.10573 1.000 39.50067 801 PRO A N 1
ATOM 6345 C CA . PRO A 1 805 ? 85.26779 -15.61974 37.19555 1.000 40.84995 801 PRO A CA 1
ATOM 6346 C C . PRO A 1 805 ? 86.35756 -14.61860 36.84715 1.000 34.12099 801 PRO A C 1
ATOM 6347 O O . PRO A 1 805 ? 87.43807 -14.98851 36.38250 1.000 44.18797 801 PRO A O 1
ATOM 6351 N N . THR A 1 806 ? 86.06719 -13.34218 37.08719 1.000 37.13356 802 THR A N 1
ATOM 6352 C CA . THR A 1 806 ? 87.00308 -12.27263 36.76814 1.000 45.48317 802 THR A CA 1
ATOM 6353 C C . THR A 1 806 ? 86.51163 -10.97669 37.39307 1.000 37.12318 802 THR A C 1
ATOM 6354 O O . THR A 1 806 ? 85.32951 -10.82836 37.71359 1.000 41.29152 802 THR A O 1
ATOM 6358 N N . GLU A 1 807 ? 87.44008 -10.04376 37.56457 1.000 44.78898 803 GLU A N 1
ATOM 6359 C CA . GLU A 1 807 ? 87.11865 -8.66476 37.88371 1.000 47.23237 803 GLU A CA 1
ATOM 6360 C C . GLU A 1 807 ? 87.14149 -7.85585 36.59032 1.000 42.73525 803 GLU A C 1
ATOM 6361 O O . GLU A 1 807 ? 87.28679 -8.40469 35.49379 1.000 47.34568 803 GLU A O 1
ATOM 6367 N N . TYR A 1 808 ? 87.00447 -6.53513 36.70206 1.000 40.48379 804 TYR A N 1
ATOM 6368 C CA . TYR A 1 808 ? 87.03423 -5.72873 35.48924 1.000 35.93309 804 TYR A CA 1
ATOM 6369 C C . TYR A 1 808 ? 88.43236 -5.61928 34.89884 1.000 45.87605 804 TYR A C 1
ATOM 6370 O O . TYR A 1 808 ? 88.57087 -5.17779 33.75219 1.000 43.20761 804 TYR A O 1
ATOM 6379 N N . TYR A 1 809 ? 89.45757 -6.02219 35.64037 1.000 38.39674 805 TYR A N 1
ATOM 6380 C CA . TYR A 1 809 ? 90.84457 -5.85703 35.24061 1.000 36.75280 805 TYR A CA 1
ATOM 6381 C C . TYR A 1 809 ? 91.50278 -7.20825 34.99700 1.000 35.36418 805 TYR A C 1
ATOM 6382 O O . TYR A 1 809 ? 90.95806 -8.26922 35.31085 1.000 41.27427 805 TYR A O 1
ATOM 6391 N N . SER A 1 810 ? 92.70590 -7.14584 34.44129 1.000 37.91328 806 SER A N 1
ATOM 6392 C CA . SER A 1 810 ? 93.44835 -8.33791 34.07185 1.000 36.15126 806 SER A CA 1
ATOM 6393 C C . SER A 1 810 ? 94.06788 -8.99720 35.30347 1.000 34.77503 806 SER A C 1
ATOM 6394 O O . SER A 1 810 ? 94.42775 -8.33235 36.27871 1.000 42.19910 806 SER A O 1
ATOM 6397 N N . ASP A 1 811 ? 94.17114 -10.32282 35.25548 1.000 33.96713 807 ASP A N 1
ATOM 6398 C CA . ASP A 1 811 ? 94.79587 -11.11647 36.31204 1.000 28.09841 807 ASP A CA 1
ATOM 6399 C C . ASP A 1 811 ? 95.33728 -12.39298 35.66815 1.000 34.89721 807 ASP A C 1
ATOM 6400 O O . ASP A 1 811 ? 95.27573 -12.56110 34.44603 1.000 39.54653 807 ASP A O 1
ATOM 6405 N N . TYR A 1 812 ? 95.86301 -13.30508 36.49380 1.000 28.28134 808 TYR A N 1
ATOM 6406 C CA . TYR A 1 812 ? 96.58919 -14.45645 35.96031 1.000 27.31200 808 TYR A CA 1
ATOM 6407 C C . TYR A 1 812 ? 95.69513 -15.38528 35.14748 1.000 32.00960 808 TYR A C 1
ATOM 6408 O O . TYR A 1 812 ? 96.18256 -16.06042 34.23353 1.000 34.39283 808 TYR A O 1
ATOM 6417 N N . GLN A 1 813 ? 94.39696 -15.43993 35.44944 1.000 33.81882 809 GLN A N 1
ATOM 6418 C CA . GLN A 1 813 ? 93.51715 -16.28654 34.65193 1.000 30.97873 809 GLN A CA 1
ATOM 6419 C C . GLN A 1 813 ? 93.29836 -15.73425 33.24816 1.000 29.22850 809 GLN A C 1
ATOM 6420 O O . GLN A 1 813 ? 92.73721 -16.43719 32.40044 1.000 30.08599 809 GLN A O 1
ATOM 6426 N N . TRP A 1 814 ? 93.73597 -14.50643 32.98036 1.000 36.86816 810 TRP A N 1
ATOM 6427 C CA . TRP A 1 814 ? 93.68073 -13.92447 31.64823 1.000 36.26581 810 TRP A CA 1
ATOM 6428 C C . TRP A 1 814 ? 94.99229 -14.06576 30.88556 1.000 37.44578 810 TRP A C 1
ATOM 6429 O O . TRP A 1 814 ? 95.09297 -13.57092 29.75894 1.000 34.45669 810 TRP A O 1
ATOM 6440 N N . TRP A 1 815 ? 95.99870 -14.72206 31.46967 1.000 37.91988 811 TRP A N 1
ATOM 6441 C CA . TRP A 1 815 ? 97.26025 -14.91316 30.76144 1.000 36.79332 811 TRP A CA 1
ATOM 6442 C C . TRP A 1 815 ? 97.05081 -15.68672 29.46661 1.000 39.05520 811 TRP A C 1
ATOM 6443 O O . TRP A 1 815 ? 97.61680 -15.33472 28.42472 1.000 39.78739 811 TRP A O 1
ATOM 6454 N N . ASP A 1 816 ? 96.23505 -16.74219 29.51477 1.000 39.75839 812 ASP A N 1
ATOM 6455 C CA . ASP A 1 816 ? 95.97155 -17.54056 28.32236 1.000 44.98562 812 ASP A CA 1
ATOM 6456 C C . ASP A 1 816 ? 95.35245 -16.69412 27.21410 1.000 41.21022 812 ASP A C 1
ATOM 6457 O O . ASP A 1 816 ? 95.76046 -16.78776 26.05038 1.000 35.16043 812 ASP A O 1
ATOM 6462 N N . ALA A 1 817 ? 94.37876 -15.84788 27.55760 1.000 38.52721 813 ALA A N 1
ATOM 6463 C CA . ALA A 1 817 ? 93.76139 -14.99122 26.55049 1.000 31.15558 813 ALA A CA 1
ATOM 6464 C C . ALA A 1 817 ? 94.78209 -14.05643 25.90853 1.000 38.45278 813 ALA A C 1
ATOM 6465 O O . ALA A 1 817 ? 94.81250 -13.91428 24.68214 1.000 46.41348 813 ALA A O 1
ATOM 6475 N N . SER A 1 819 ? 97.99655 -14.39144 25.69659 1.000 40.01256 815 SER A N 1
ATOM 6476 C CA . SER A 1 819 ? 99.10379 -15.11916 25.08863 1.000 38.89677 815 SER A CA 1
ATOM 6477 C C . SER A 1 819 ? 98.71248 -15.88412 23.83394 1.000 44.23051 815 SER A C 1
ATOM 6478 O O . SER A 1 819 ? 99.59530 -16.25251 23.05103 1.000 45.48698 815 SER A O 1
ATOM 6481 N N . HIS A 1 820 ? 97.42485 -16.14789 23.63014 1.000 40.30879 816 HIS A N 1
ATOM 6482 C CA . HIS A 1 820 ? 96.99664 -16.91911 22.47165 1.000 37.21449 816 HIS A CA 1
ATOM 6483 C C . HIS A 1 820 ? 96.02800 -16.12085 21.61052 1.000 41.71937 816 HIS A C 1
ATOM 6484 O O . HIS A 1 820 ? 94.99726 -16.65324 21.18571 1.000 41.27187 816 HIS A O 1
ATOM 6491 N N . SER A 1 821 ? 96.33568 -14.85537 21.33515 1.000 37.10664 817 SER A N 1
ATOM 6492 C CA . SER A 1 821 ? 95.35099 -14.01338 20.67159 1.000 32.22811 817 SER A CA 1
ATOM 6493 C C . SER A 1 821 ? 96.02964 -12.87779 19.92643 1.000 39.37138 817 SER A C 1
ATOM 6494 O O . SER A 1 821 ? 97.24442 -12.68134 20.00623 1.000 50.07816 817 SER A O 1
ATOM 6497 N N . GLY A 1 822 ? 95.20577 -12.13751 19.19443 1.000 29.13107 818 GLY A N 1
ATOM 6498 C CA . GLY A 1 822 ? 95.59062 -10.84010 18.68065 1.000 37.99019 818 GLY A CA 1
ATOM 6499 C C . GLY A 1 822 ? 94.50771 -9.82694 18.98762 1.000 44.91635 818 GLY A C 1
ATOM 6500 O O . GLY A 1 822 ? 93.33788 -10.16969 19.16256 1.000 39.08372 818 GLY A O 1
ATOM 6501 N N . ALA A 1 823 ? 94.91777 -8.56347 19.06630 1.000 36.18500 819 ALA A N 1
ATOM 6502 C CA . ALA A 1 823 ? 93.99853 -7.47086 19.35772 1.000 36.22505 819 ALA A CA 1
ATOM 6503 C C . ALA A 1 823 ? 93.40711 -6.93449 18.06036 1.000 42.05459 819 ALA A C 1
ATOM 6504 O O . ALA A 1 823 ? 94.14329 -6.60200 17.12640 1.000 46.00097 819 ALA A O 1
ATOM 6506 N N . ILE A 1 824 ? 92.08095 -6.84256 18.00948 1.000 37.83094 820 ILE A N 1
ATOM 6507 C CA . ILE A 1 824 ? 91.36286 -6.42565 16.81035 1.000 34.31836 820 ILE A CA 1
ATOM 6508 C C . ILE A 1 824 ? 91.02267 -4.94605 16.92499 1.000 39.25338 820 ILE A C 1
ATOM 6509 O O . ILE A 1 824 ? 90.44539 -4.50909 17.92873 1.000 38.30116 820 ILE A O 1
ATOM 6514 N N . GLU A 1 825 ? 91.38606 -4.17374 15.89996 1.000 40.17633 821 GLU A N 1
ATOM 6515 C CA . GLU A 1 825 ? 91.07920 -2.74428 15.83708 1.000 37.91815 821 GLU A CA 1
ATOM 6516 C C . GLU A 1 825 ? 89.64597 -2.60092 15.33934 1.000 44.67725 821 GLU A C 1
ATOM 6517 O O . GLU A 1 825 ? 89.37992 -2.54036 14.13794 1.000 48.70440 821 GLU A O 1
ATOM 6523 N N . VAL A 1 826 ? 88.70584 -2.53789 16.28488 1.000 42.13542 822 VAL A N 1
ATOM 6524 C CA . VAL A 1 826 ? 87.29225 -2.62959 15.94187 1.000 47.32283 822 VAL A CA 1
ATOM 6525 C C . VAL A 1 826 ? 86.78290 -1.40229 15.19538 1.000 49.21206 822 VAL A C 1
ATOM 6526 O O . VAL A 1 826 ? 85.73915 -1.47744 14.53727 1.000 53.75247 822 VAL A O 1
ATOM 6530 N N . VAL A 1 827 ? 87.48740 -0.27081 15.26956 1.000 48.25227 823 VAL A N 1
ATOM 6531 C CA . VAL A 1 827 ? 87.04070 0.91298 14.53954 1.000 45.88747 823 VAL A CA 1
ATOM 6532 C C . VAL A 1 827 ? 87.07715 0.66041 13.03984 1.000 49.37456 823 VAL A C 1
ATOM 6533 O O . VAL A 1 827 ? 86.23519 1.17525 12.29266 1.000 66.92521 823 VAL A O 1
ATOM 6537 N N . LYS A 1 828 ? 88.02067 -0.16018 12.57702 1.000 46.57130 824 LYS A N 1
ATOM 6538 C CA . LYS A 1 828 ? 88.09895 -0.51137 11.16417 1.000 46.95555 824 LYS A CA 1
ATOM 6539 C C . LYS A 1 828 ? 86.94175 -1.39436 10.70590 1.000 45.33087 824 LYS A C 1
ATOM 6540 O O . LYS A 1 828 ? 86.85804 -1.70113 9.51170 1.000 53.72789 824 LYS A O 1
ATOM 6546 N N . ILE A 1 829 ? 86.06051 -1.80777 11.61393 1.000 42.45981 825 ILE A N 1
ATOM 6547 C CA . ILE A 1 829 ? 84.85572 -2.55778 11.27946 1.000 49.58924 825 ILE A CA 1
ATOM 6548 C C . ILE A 1 829 ? 83.60172 -1.71689 11.50441 1.000 60.63183 825 ILE A C 1
ATOM 6549 O O . ILE A 1 829 ? 82.74142 -1.61973 10.62792 1.000 56.34588 825 ILE A O 1
ATOM 6554 N N . ASP A 1 830 ? 83.48463 -1.10600 12.68269 1.000 68.28037 826 ASP A N 1
ATOM 6555 C CA . ASP A 1 830 ? 82.40115 -0.17437 12.99339 1.000 64.86832 826 ASP A CA 1
ATOM 6556 C C . ASP A 1 830 ? 82.85245 0.66630 14.17568 1.000 67.06470 826 ASP A C 1
ATOM 6557 O O . ASP A 1 830 ? 83.22088 0.11243 15.21648 1.000 61.43594 826 ASP A O 1
ATOM 6562 N N . LYS A 1 831 ? 82.82789 1.99313 14.02454 1.000 57.12428 827 LYS A N 1
ATOM 6563 C CA . LYS A 1 831 ? 83.39344 2.85690 15.05560 1.000 67.56586 827 LYS A CA 1
ATOM 6564 C C . LYS A 1 831 ? 82.55971 2.89441 16.33137 1.000 65.89800 827 LYS A C 1
ATOM 6565 O O . LYS A 1 831 ? 83.06889 3.34171 17.36476 1.000 61.59119 827 LYS A O 1
ATOM 6571 N N . ASN A 1 832 ? 81.30824 2.43330 16.29447 1.000 56.37158 828 ASN A N 1
ATOM 6572 C CA . ASN A 1 832 ? 80.43996 2.41486 17.46646 1.000 58.22111 828 ASN A CA 1
ATOM 6573 C C . ASN A 1 832 ? 80.34594 1.03174 18.09794 1.000 57.01882 828 ASN A C 1
ATOM 6574 O O . ASN A 1 832 ? 79.34313 0.70924 18.74330 1.000 59.89527 828 ASN A O 1
ATOM 6579 N N . LEU A 1 833 ? 81.37898 0.21456 17.93006 1.000 59.38965 829 LEU A N 1
ATOM 6580 C CA . LEU A 1 833 ? 81.34809 -1.17010 18.37273 1.000 47.50802 829 LEU A CA 1
ATOM 6581 C C . LEU A 1 833 ? 81.77662 -1.25982 19.83329 1.000 50.46746 829 LEU A C 1
ATOM 6582 O O . LEU A 1 833 ? 82.83887 -0.75438 20.20856 1.000 48.10942 829 LEU A O 1
ATOM 6587 N N . GLN A 1 834 ? 80.94473 -1.90090 20.65992 1.000 62.32380 830 GLN A N 1
ATOM 6588 C CA . GLN A 1 834 ? 81.21408 -2.02234 22.08736 1.000 43.43709 830 GLN A CA 1
ATOM 6589 C C . GLN A 1 834 ? 81.82727 -3.38251 22.38339 1.000 41.99450 830 GLN A C 1
ATOM 6590 O O . GLN A 1 834 ? 81.13700 -4.40416 22.24440 1.000 60.66011 830 GLN A O 1
ATOM 6596 N N . PRO A 1 835 ? 83.09007 -3.45514 22.80028 1.000 39.10385 831 PRO A N 1
ATOM 6597 C CA . PRO A 1 835 ? 83.72253 -4.76492 23.01089 1.000 40.17993 831 PRO A CA 1
ATOM 6598 C C . PRO A 1 835 ? 83.20429 -5.46509 24.25964 1.000 38.70341 831 PRO A C 1
ATOM 6599 O O . PRO A 1 835 ? 82.92994 -4.83040 25.28053 1.000 42.69942 831 PRO A O 1
ATOM 6603 N N . ILE A 1 836 ? 83.08108 -6.79420 24.16928 1.000 42.63697 832 ILE A N 1
ATOM 6604 C CA . ILE A 1 836 ? 82.78864 -7.59905 25.35458 1.000 40.83974 832 ILE A CA 1
ATOM 6605 C C . ILE A 1 836 ? 83.97397 -7.57533 26.30886 1.000 37.72936 832 ILE A C 1
ATOM 6606 O O . ILE A 1 836 ? 83.82220 -7.34749 27.51478 1.000 43.28201 832 ILE A O 1
ATOM 6611 N N . VAL A 1 837 ? 85.16739 -7.83277 25.78501 1.000 37.10016 833 VAL A N 1
ATOM 6612 C CA . VAL A 1 837 ? 86.41250 -7.70901 26.53125 1.000 42.26532 833 VAL A CA 1
ATOM 6613 C C . VAL A 1 837 ? 87.31080 -6.77781 25.73256 1.000 41.31432 833 VAL A C 1
ATOM 6614 O O . VAL A 1 837 ? 87.74426 -7.11564 24.62279 1.000 38.58342 833 VAL A O 1
ATOM 6618 N N . ARG A 1 838 ? 87.56980 -5.60063 26.28268 1.000 40.77734 834 ARG A N 1
ATOM 6619 C CA . ARG A 1 838 ? 88.39593 -4.59860 25.63302 1.000 35.30654 834 ARG A CA 1
ATOM 6620 C C . ARG A 1 838 ? 89.85030 -4.75962 26.06335 1.000 39.55911 834 ARG A C 1
ATOM 6621 O O . ARG A 1 838 ? 90.14181 -5.20497 27.17582 1.000 42.86765 834 ARG A O 1
ATOM 6629 N N . VAL A 1 839 ? 90.76467 -4.41306 25.16012 1.000 32.93112 835 VAL A N 1
ATOM 6630 C CA . VAL A 1 839 ? 92.19494 -4.37176 25.44664 1.000 29.47897 835 VAL A CA 1
ATOM 6631 C C . VAL A 1 839 ? 92.62222 -2.91206 25.50921 1.000 38.44948 835 VAL A C 1
ATOM 6632 O O . VAL A 1 839 ? 92.24411 -2.11138 24.64460 1.000 41.59359 835 VAL A O 1
ATOM 6636 N N . ILE A 1 840 ? 93.39816 -2.56556 26.53293 1.000 34.88960 836 ILE A N 1
ATOM 6637 C CA . ILE A 1 840 ? 93.87454 -1.19693 26.70845 1.000 32.77982 836 ILE A CA 1
ATOM 6638 C C . ILE A 1 840 ? 95.14744 -1.01408 25.89327 1.000 34.30257 836 ILE A C 1
ATOM 6639 O O . ILE A 1 840 ? 96.16008 -1.67540 26.14389 1.000 44.65370 836 ILE A O 1
ATOM 6644 N N . ASP A 1 841 ? 95.10280 -0.10846 24.92800 1.000 30.14300 837 ASP A N 1
ATOM 6645 C CA . ASP A 1 841 ? 96.21825 0.10665 24.02381 1.000 32.68480 837 ASP A CA 1
ATOM 6646 C C . ASP A 1 841 ? 97.22257 1.09046 24.62497 1.000 38.55935 837 ASP A C 1
ATOM 6647 O O . ASP A 1 841 ? 96.91497 1.85877 25.54076 1.000 34.59067 837 ASP A O 1
ATOM 6652 N N . ASP A 1 842 ? 98.45178 1.01387 24.11774 1.000 31.05960 838 ASP A N 1
ATOM 6653 C CA . ASP A 1 842 ? 99.48885 1.98878 24.42229 1.000 26.11509 838 ASP A CA 1
ATOM 6654 C C . ASP A 1 842 ? 98.95254 3.40891 24.27293 1.000 38.54827 838 ASP A C 1
ATOM 6655 O O . ASP A 1 842 ? 98.25925 3.72897 23.30394 1.000 39.41357 838 ASP A O 1
ATOM 6660 N N . TRP A 1 843 ? 99.27343 4.26578 25.24620 1.000 30.69850 839 TRP A N 1
ATOM 6661 C CA . TRP A 1 843 ? 98.74332 5.62495 25.23847 1.000 27.55658 839 TRP A CA 1
ATOM 6662 C C . TRP A 1 843 ? 99.31461 6.48529 24.11568 1.000 37.13474 839 TRP A C 1
ATOM 6663 O O . TRP A 1 843 ? 98.77893 7.56906 23.86030 1.000 40.44182 839 TRP A O 1
ATOM 6674 N N . PHE A 1 844 ? 100.37848 6.04129 23.44079 1.000 39.89279 840 PHE A N 1
ATOM 6675 C CA . PHE A 1 844 ? 100.90525 6.81676 22.32173 1.000 32.71041 840 PHE A CA 1
ATOM 6676 C C . PHE A 1 844 ? 100.01485 6.70546 21.09409 1.000 37.35419 840 PHE A C 1
ATOM 6677 O O . PHE A 1 844 ? 99.98295 7.62533 20.26808 1.000 50.49842 840 PHE A O 1
ATOM 6685 N N . THR A 1 845 ? 99.28758 5.60008 20.95810 1.000 34.63815 841 THR A N 1
ATOM 6686 C CA . THR A 1 845 ? 98.42618 5.36610 19.80593 1.000 42.20539 841 THR A CA 1
ATOM 6687 C C . THR A 1 845 ? 96.93895 5.45045 20.12611 1.000 35.63556 841 THR A C 1
ATOM 6688 O O . THR A 1 845 ? 96.16967 5.93943 19.29588 1.000 47.81997 841 THR A O 1
ATOM 6692 N N . ASN A 1 846 ? 96.51733 5.01047 21.31541 1.000 34.57880 842 ASN A N 1
ATOM 6693 C CA . ASN A 1 846 ? 95.11472 5.06146 21.74852 1.000 33.18891 842 ASN A CA 1
ATOM 6694 C C . ASN A 1 846 ? 94.17954 4.43551 20.71363 1.000 37.25180 842 ASN A C 1
ATOM 6695 O O . ASN A 1 846 ? 93.18212 5.02697 20.29546 1.000 42.53994 842 ASN A O 1
ATOM 6700 N N . ARG A 1 847 ? 94.51012 3.22585 20.30333 1.000 37.08668 843 ARG A N 1
ATOM 6701 C CA . ARG A 1 847 ? 93.69450 2.48609 19.34545 1.000 32.62233 843 ARG A CA 1
ATOM 6702 C C . ARG A 1 847 ? 92.64786 1.65711 20.07937 1.000 35.52700 843 ARG A C 1
ATOM 6703 O O . ARG A 1 847 ? 92.99052 0.93660 21.02390 1.000 46.23320 843 ARG A O 1
ATOM 6711 N N . PRO A 1 848 ? 91.37544 1.73793 19.69761 1.000 26.57905 844 PRO A N 1
ATOM 6712 C CA . PRO A 1 848 ? 90.37749 0.82263 20.27195 1.000 33.62686 844 PRO A CA 1
ATOM 6713 C C . PRO A 1 848 ? 90.69024 -0.61919 19.90013 1.000 38.82709 844 PRO A C 1
ATOM 6714 O O . PRO A 1 848 ? 90.70397 -0.98835 18.72360 1.000 43.14755 844 PRO A O 1
ATOM 6718 N N . LEU A 1 849 ? 90.95096 -1.43670 20.91613 1.000 34.01659 845 LEU A N 1
ATOM 6719 C CA . LEU A 1 849 ? 91.28991 -2.83799 20.72382 1.000 34.86871 845 LEU A CA 1
ATOM 6720 C C . LEU A 1 849 ? 90.29541 -3.72242 21.46201 1.000 33.71043 845 LEU A C 1
ATOM 6721 O O . LEU A 1 849 ? 89.72133 -3.32322 22.47867 1.000 42.94397 845 LEU A O 1
ATOM 6726 N N . ALA A 1 850 ? 90.10643 -4.93708 20.95134 1.000 36.96787 846 ALA A N 1
ATOM 6727 C CA . ALA A 1 850 ? 89.15519 -5.86062 21.54897 1.000 33.55863 846 ALA A CA 1
ATOM 6728 C C . ALA A 1 850 ? 89.60935 -7.29637 21.33274 1.000 38.96198 846 ALA A C 1
ATOM 6729 O O . ALA A 1 850 ? 90.18480 -7.62646 20.29142 1.000 40.84748 846 ALA A O 1
ATOM 6731 N N . LEU A 1 851 ? 89.35159 -8.14020 22.33184 1.000 32.26491 847 LEU A N 1
ATOM 6732 C CA . LEU A 1 851 ? 89.49865 -9.58325 22.19824 1.000 27.38817 847 LEU A CA 1
ATOM 6733 C C . LEU A 1 851 ? 88.19117 -10.27930 21.86245 1.000 37.07984 847 LEU A C 1
ATOM 6734 O O . LEU A 1 851 ? 88.20648 -11.31108 21.18380 1.000 38.84610 847 LEU A O 1
ATOM 6739 N N . LEU A 1 852 ? 87.06555 -9.74271 22.33076 1.000 39.97505 848 LEU A N 1
ATOM 6740 C CA . LEU A 1 852 ? 85.74990 -10.31352 22.07846 1.000 37.25971 848 LEU A CA 1
ATOM 6741 C C . LEU A 1 852 ? 84.77431 -9.19209 21.76399 1.000 40.01727 848 LEU A C 1
ATOM 6742 O O . LEU A 1 852 ? 84.75048 -8.17613 22.46484 1.000 38.01294 848 LEU A O 1
ATOM 6747 N N . PHE A 1 853 ? 83.98180 -9.37533 20.71066 1.000 44.03577 849 PHE A N 1
ATOM 6748 C CA . PHE A 1 853 ? 82.87012 -8.47978 20.41689 1.000 42.34962 849 PHE A CA 1
ATOM 6749 C C . PHE A 1 853 ? 81.83907 -9.24759 19.59982 1.000 40.52714 849 PHE A C 1
ATOM 6750 O O . PHE A 1 853 ? 82.09418 -10.35735 19.12603 1.000 38.75254 849 PHE A O 1
ATOM 6758 N N . GLU A 1 854 ? 80.65987 -8.64480 19.44967 1.000 51.08934 850 GLU A N 1
ATOM 6759 C CA . GLU A 1 854 ? 79.55703 -9.26105 18.72505 1.000 38.03201 850 GLU A CA 1
ATOM 6760 C C . GLU A 1 854 ? 78.97981 -8.27812 17.71853 1.000 34.89513 850 GLU A C 1
ATOM 6761 O O . GLU A 1 854 ? 78.84949 -7.08391 18.00239 1.000 51.65521 850 GLU A O 1
ATOM 6767 N N . VAL A 1 855 ? 78.64096 -8.78778 16.53587 1.000 41.79560 851 VAL A N 1
ATOM 6768 C CA . VAL A 1 855 ? 77.99976 -8.00229 15.49227 1.000 44.24644 851 VAL A CA 1
ATOM 6769 C C . VAL A 1 855 ? 76.81439 -8.79025 14.95389 1.000 47.84185 851 VAL A C 1
ATOM 6770 O O . VAL A 1 855 ? 76.65764 -9.98450 15.21275 1.000 46.32234 851 VAL A O 1
ATOM 6774 N N . LYS A 1 856 ? 75.97764 -8.09829 14.18875 1.000 46.45545 852 LYS A N 1
ATOM 6775 C CA . LYS A 1 856 ? 74.80877 -8.69529 13.55596 1.000 44.91894 852 LYS A CA 1
ATOM 6776 C C . LYS A 1 856 ? 75.01756 -8.63590 12.04938 1.000 45.74797 852 LYS A C 1
ATOM 6777 O O . LYS A 1 856 ? 75.07821 -7.54704 11.46961 1.000 66.78757 852 LYS A O 1
ATOM 6783 N N . VAL A 1 857 ? 75.14658 -9.80164 11.42017 1.000 43.61461 853 VAL A N 1
ATOM 6784 C CA . VAL A 1 857 ? 75.34905 -9.87834 9.97824 1.000 44.68120 853 VAL A CA 1
ATOM 6785 C C . VAL A 1 857 ? 74.06838 -10.38861 9.33213 1.000 54.35981 853 VAL A C 1
ATOM 6786 O O . VAL A 1 857 ? 73.85257 -11.60128 9.22191 1.000 47.76863 853 VAL A O 1
ATOM 6790 N N . GLY A 1 858 ? 73.21049 -9.46674 8.90785 1.000 50.17982 854 GLY A N 1
ATOM 6791 C CA . GLY A 1 858 ? 71.92637 -9.86945 8.35806 1.000 52.94949 854 GLY A CA 1
ATOM 6792 C C . GLY A 1 858 ? 71.01315 -10.36321 9.46193 1.000 53.05274 854 GLY A C 1
ATOM 6793 O O . GLY A 1 858 ? 70.86337 -9.72150 10.50766 1.000 56.69050 854 GLY A O 1
ATOM 6794 N N . LYS A 1 859 ? 70.38974 -11.51908 9.23531 1.000 53.51793 855 LYS A N 1
ATOM 6795 C CA . LYS A 1 859 ? 69.52700 -12.12306 10.24197 1.000 58.12498 855 LYS A CA 1
ATOM 6796 C C . LYS A 1 859 ? 70.30351 -12.90846 11.29153 1.000 60.81285 855 LYS A C 1
ATOM 6797 O O . LYS A 1 859 ? 69.73128 -13.25467 12.33059 1.000 51.23897 855 LYS A O 1
ATOM 6803 N N . GLY A 1 860 ? 71.58549 -13.18772 11.05283 1.000 48.88388 856 GLY A N 1
ATOM 6804 C CA . GLY A 1 860 ? 72.37527 -14.00425 11.94401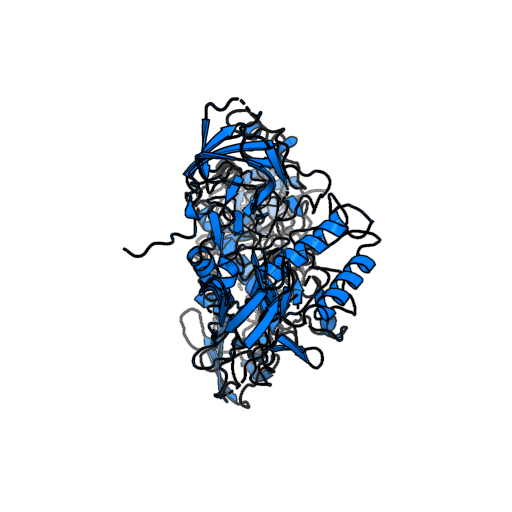 1.000 44.76832 856 GLY A CA 1
ATOM 6805 C C . GLY A 1 860 ? 73.21773 -13.19196 12.90877 1.000 42.93701 856 GLY A C 1
ATOM 6806 O O . GLY A 1 860 ? 73.45983 -12.00343 12.71166 1.000 43.55411 856 GLY A O 1
ATOM 6807 N N . LYS A 1 861 ? 73.66857 -13.86662 13.96314 1.000 42.86236 857 LYS A N 1
ATOM 6808 C CA . LYS A 1 861 ? 74.46783 -13.26619 15.02113 1.000 39.17684 857 LYS A CA 1
ATOM 6809 C C . LYS A 1 861 ? 75.87541 -13.84598 14.99878 1.000 40.25179 857 LYS A C 1
ATOM 6810 O O . LYS A 1 861 ? 76.05293 -15.06384 14.89738 1.000 39.36972 857 LYS A O 1
ATOM 6816 N N . LEU A 1 862 ? 76.87375 -12.97194 15.11069 1.000 39.32277 858 LEU A N 1
ATOM 6817 C CA . LEU A 1 862 ? 78.27451 -13.36608 15.03061 1.000 35.39576 858 LEU A CA 1
ATOM 6818 C C . LEU A 1 862 ? 79.03447 -12.83083 16.23452 1.000 40.69743 858 LEU A C 1
ATOM 6819 O O . LEU A 1 862 ? 79.00184 -11.62646 16.50548 1.000 49.55776 858 LEU A O 1
ATOM 6824 N N . LEU A 1 863 ? 79.72033 -13.72158 16.94959 1.000 31.86272 859 LEU A N 1
ATOM 6825 C CA . LEU A 1 863 ? 80.61105 -13.34444 18.04343 1.000 36.02156 859 LEU A CA 1
ATOM 6826 C C . LEU A 1 863 ? 82.04061 -13.55200 17.55781 1.000 32.39457 859 LEU A C 1
ATOM 6827 O O . LEU A 1 863 ? 82.44682 -14.68328 17.27448 1.000 38.50894 859 LEU A O 1
ATOM 6832 N N . VAL A 1 864 ? 82.79899 -12.46481 17.45747 1.000 29.28622 860 VAL A N 1
ATOM 6833 C CA . VAL A 1 864 ? 84.16437 -12.50302 16.94624 1.000 38.78822 860 VAL A CA 1
ATOM 6834 C C . VAL A 1 864 ? 85.12923 -12.57217 18.12220 1.000 41.61126 860 VAL A C 1
ATOM 6835 O O . VAL A 1 864 ? 84.98357 -11.83227 19.10425 1.000 33.50708 860 VAL A O 1
ATOM 6839 N N . SER A 1 865 ? 86.11074 -13.46777 18.02511 1.000 32.82204 861 SER A N 1
ATOM 6840 C CA . SER A 1 865 ? 87.10021 -13.68145 19.07377 1.000 26.21252 861 SER A CA 1
ATOM 6841 C C . SER A 1 865 ? 88.49638 -13.58072 18.48286 1.000 38.20185 861 SER A C 1
ATOM 6842 O O . SER A 1 865 ? 88.85819 -14.36743 17.60117 1.000 38.11767 861 SER A O 1
ATOM 6845 N N . GLY A 1 866 ? 89.28113 -12.62407 18.97460 1.000 33.76305 862 GLY A N 1
ATOM 6846 C CA . GLY A 1 866 ? 90.69796 -12.62054 18.67007 1.000 30.70022 862 GLY A CA 1
ATOM 6847 C C . GLY A 1 866 ? 91.47787 -13.71288 19.36845 1.000 37.10352 862 GLY A C 1
ATOM 6848 O O . GLY A 1 866 ? 92.63282 -13.95729 19.00327 1.000 30.69537 862 GLY A O 1
ATOM 6849 N N . ILE A 1 867 ? 90.87336 -14.37368 20.35234 1.000 31.64399 863 ILE A N 1
ATOM 6850 C CA . ILE A 1 867 ? 91.52725 -15.46378 21.06465 1.000 36.31803 863 ILE A CA 1
ATOM 6851 C C . ILE A 1 867 ? 91.42863 -16.73384 20.23218 1.000 41.30494 863 ILE A C 1
ATOM 6852 O O . ILE A 1 867 ? 90.35113 -17.09013 19.73951 1.000 31.15022 863 ILE A O 1
ATOM 6857 N N . ASP A 1 868 ? 92.55914 -17.41364 20.06891 1.000 39.39806 864 ASP A N 1
ATOM 6858 C CA . ASP A 1 868 ? 92.61237 -18.70864 19.40151 1.000 27.79269 864 ASP A CA 1
ATOM 6859 C C . ASP A 1 868 ? 92.07664 -19.75967 20.36821 1.000 32.83026 864 ASP A C 1
ATOM 6860 O O . ASP A 1 868 ? 92.71281 -20.05844 21.38301 1.000 36.59134 864 ASP A O 1
ATOM 6865 N N . PHE A 1 869 ? 90.89875 -20.31252 20.07494 1.000 35.84777 865 PHE A N 1
ATOM 6866 C CA . PHE A 1 869 ? 90.32522 -21.37819 20.88889 1.000 32.49366 865 PHE A CA 1
ATOM 6867 C C . PHE A 1 869 ? 90.53790 -22.75198 20.26497 1.000 30.39179 865 PHE A C 1
ATOM 6868 O O . PHE A 1 869 ? 89.72973 -23.66293 20.47545 1.000 32.08946 865 PHE A O 1
ATOM 6876 N N . TRP A 1 870 ? 91.62162 -22.92292 19.50885 1.000 30.26904 866 TRP A N 1
ATOM 6877 C CA . TRP A 1 870 ? 91.87054 -24.15479 18.77374 1.000 34.47249 866 TRP A CA 1
ATOM 6878 C C . TRP A 1 870 ? 93.03545 -24.95247 19.34649 1.000 37.08053 866 TRP A C 1
ATOM 6879 O O . TRP A 1 870 ? 92.86318 -26.11760 19.71434 1.000 35.46950 866 TRP A O 1
ATOM 6890 N N . GLN A 1 871 ? 94.21857 -24.35115 19.44420 1.000 33.76606 867 GLN A N 1
ATOM 6891 C CA . GLN A 1 871 ? 95.43702 -25.10895 19.69432 1.000 32.52774 867 GLN A CA 1
ATOM 6892 C C . GLN A 1 871 ? 95.60445 -25.46067 21.16700 1.000 38.46326 867 GLN A C 1
ATOM 6893 O O . GLN A 1 871 ? 95.37032 -24.63245 22.05220 1.000 36.60129 867 GLN A O 1
ATOM 6899 N N . ASP A 1 872 ? 96.01805 -26.70643 21.41803 1.000 30.74169 868 ASP A N 1
ATOM 6900 C CA . ASP A 1 872 ? 96.45848 -27.14685 22.74322 1.000 34.67659 868 ASP A CA 1
ATOM 6901 C C . ASP A 1 872 ? 95.37965 -26.92812 23.80054 1.000 45.44153 868 ASP A C 1
ATOM 6902 O O . ASP A 1 872 ? 95.67174 -26.58225 24.94639 1.000 45.92579 868 ASP A O 1
ATOM 6915 N N . ASP A 1 874 ? 93.59923 -28.96284 25.38407 1.000 39.40334 870 ASP A N 1
ATOM 6916 C CA . ASP A 1 874 ? 93.61398 -29.89085 26.51008 1.000 42.19118 870 ASP A CA 1
ATOM 6917 C C . ASP A 1 874 ? 94.52284 -29.39635 27.62384 1.000 37.88702 870 ASP A C 1
ATOM 6918 O O . ASP A 1 874 ? 94.27973 -29.69260 28.79850 1.000 60.32203 870 ASP A O 1
ATOM 6923 N N . LYS A 1 875 ? 95.56208 -28.64235 27.27953 1.000 41.65726 871 LYS A N 1
ATOM 6924 C CA . LYS A 1 875 ? 96.44881 -28.05270 28.26902 1.000 41.84071 871 LYS A CA 1
ATOM 6925 C C . LYS A 1 875 ? 95.95316 -26.70757 28.78240 1.000 38.42298 871 LYS A C 1
ATOM 6926 O O . LYS A 1 875 ? 96.47222 -26.21984 29.79164 1.000 66.29331 871 LYS A O 1
ATOM 6932 N N . ARG A 1 876 ? 94.96345 -26.10453 28.12866 1.000 32.82037 872 ARG A N 1
ATOM 6933 C CA . ARG A 1 876 ? 94.49432 -24.75934 28.45737 1.000 44.01423 872 ARG A CA 1
ATOM 6934 C C . ARG A 1 876 ? 93.15569 -24.86610 29.18527 1.000 45.85293 872 ARG A C 1
ATOM 6935 O O . ARG A 1 876 ? 92.08822 -24.65037 28.60951 1.000 36.08787 872 ARG A O 1
ATOM 6943 N N . THR A 1 877 ? 93.22360 -25.19506 30.47748 1.000 48.54231 873 THR A N 1
ATOM 6944 C CA . THR A 1 877 ? 92.00230 -25.35408 31.25873 1.000 38.33997 873 THR A CA 1
ATOM 6945 C C . THR A 1 877 ? 91.20654 -24.05652 31.30154 1.000 43.12248 873 THR A C 1
ATOM 6946 O O . THR A 1 877 ? 89.98244 -24.06348 31.12013 1.000 38.16838 873 THR A O 1
ATOM 6950 N N . GLU A 1 878 ? 91.89358 -22.92842 31.50286 1.000 53.45403 874 GLU A N 1
ATOM 6951 C CA . GLU A 1 878 ? 91.21788 -21.63834 31.59038 1.000 32.13342 874 GLU A CA 1
ATOM 6952 C C . GLU A 1 878 ? 90.63427 -21.20506 30.24859 1.000 38.22483 874 GLU A C 1
ATOM 6953 O O . GLU A 1 878 ? 89.62460 -20.49172 30.21813 1.000 33.18294 874 GLU A O 1
ATOM 6959 N N . ALA A 1 879 ? 91.24315 -21.61975 29.13343 1.000 43.10280 875 ALA A N 1
ATOM 6960 C CA . ALA A 1 879 ? 90.67206 -21.29436 27.82915 1.000 34.41515 875 ALA A CA 1
ATOM 6961 C C . ALA A 1 879 ? 89.39782 -22.08887 27.57309 1.000 35.77824 875 ALA A C 1
ATOM 6962 O O . ALA A 1 879 ? 88.42774 -21.55224 27.02633 1.000 44.20769 875 ALA A O 1
ATOM 6964 N N . ARG A 1 880 ? 89.37830 -23.36976 27.95672 1.000 39.22347 876 ARG A N 1
ATOM 6965 C CA . ARG A 1 880 ? 88.15699 -24.15449 27.80658 1.000 33.62194 876 ARG A CA 1
ATOM 6966 C C . ARG A 1 880 ? 87.01470 -23.55247 28.60893 1.000 45.42013 876 ARG A C 1
ATOM 6967 O O . ARG A 1 880 ? 85.86336 -23.56718 28.15689 1.000 44.47712 876 ARG A O 1
ATOM 6975 N N . GLN A 1 881 ? 87.31344 -23.00949 29.79198 1.000 38.08725 877 GLN A N 1
ATOM 6976 C CA . GLN A 1 881 ? 86.26521 -22.41343 30.61108 1.000 41.72840 877 GLN A CA 1
ATOM 6977 C C . GLN A 1 881 ? 85.69796 -21.16064 29.95843 1.000 46.52942 877 GLN A C 1
ATOM 6978 O O . GLN A 1 881 ? 84.47570 -20.97726 29.91784 1.000 42.78520 877 GLN A O 1
ATOM 6984 N N . LEU A 1 882 ? 86.56849 -20.28494 29.44652 1.000 40.82320 878 LEU A N 1
ATOM 6985 C CA . LEU A 1 882 ? 86.08971 -19.08546 28.76693 1.000 38.26782 878 LEU A CA 1
ATOM 6986 C C . LEU A 1 882 ? 85.25617 -19.44338 27.54431 1.000 37.08475 878 LEU A C 1
ATOM 6987 O O . LEU A 1 882 ? 84.21736 -18.82242 27.28913 1.000 39.16522 878 LEU A O 1
ATOM 6992 N N . LEU A 1 883 ? 85.69273 -20.44723 26.77868 1.000 38.47200 879 LEU A N 1
ATOM 6993 C CA . LEU A 1 883 ? 84.92290 -20.87494 25.61500 1.000 37.70595 879 LEU A CA 1
ATOM 6994 C C . LEU A 1 883 ? 83.55652 -21.41073 26.02574 1.000 39.54118 879 LEU A C 1
ATOM 6995 O O . LEU A 1 883 ? 82.55144 -21.15021 25.35406 1.000 29.54307 879 LEU A O 1
ATOM 7000 N N . TYR A 1 884 ? 83.49677 -22.15853 27.12986 1.000 38.57242 880 TYR A N 1
ATOM 7001 C CA . TYR A 1 884 ? 82.20731 -22.63854 27.61292 1.000 32.45878 880 TYR A CA 1
ATOM 7002 C C . TYR A 1 884 ? 81.30942 -21.47800 28.02598 1.000 43.52378 880 TYR A C 1
ATOM 7003 O O . TYR A 1 884 ? 80.10690 -21.48382 27.73594 1.000 44.93101 880 TYR A O 1
ATOM 7012 N N . SER A 1 885 ? 81.87735 -20.46831 28.69299 1.000 40.08041 881 SER A N 1
ATOM 7013 C CA . SER A 1 885 ? 81.08560 -19.31211 29.10376 1.000 38.54159 881 SER A CA 1
ATOM 7014 C C . SER A 1 885 ? 80.52167 -18.57133 27.89591 1.000 40.26906 881 SER A C 1
ATOM 7015 O O . SER A 1 885 ? 79.38566 -18.08293 27.93114 1.000 44.17294 881 SER A O 1
ATOM 7018 N N . LEU A 1 886 ? 81.30106 -18.48041 26.81580 1.000 37.79663 882 LEU A N 1
ATOM 7019 C CA . LEU A 1 886 ? 80.80726 -17.84945 25.59631 1.000 36.11317 882 LEU A CA 1
ATOM 7020 C C . LEU A 1 886 ? 79.71535 -18.68572 24.94082 1.000 46.32200 882 LEU A C 1
ATOM 7021 O O . LEU A 1 886 ? 78.70011 -18.14347 24.48721 1.000 41.28873 882 LEU A O 1
ATOM 7026 N N . LYS A 1 887 ? 79.91092 -20.00671 24.87095 1.000 46.07999 883 LYS A N 1
ATOM 7027 C CA . LYS A 1 887 ? 78.93307 -20.86527 24.20910 1.000 42.24252 883 LYS A CA 1
ATOM 7028 C C . LYS A 1 887 ? 77.61136 -20.88819 24.96645 1.000 47.64274 883 LYS A C 1
ATOM 7029 O O . LYS A 1 887 ? 76.53842 -20.86473 24.35136 1.000 49.05742 883 LYS A O 1
ATOM 7035 N N . LYS A 1 888 ? 77.66529 -20.94148 26.30043 1.000 40.11850 884 LYS A N 1
ATOM 7036 C CA . LYS A 1 888 ? 76.43539 -20.87993 27.08246 1.000 43.52181 884 LYS A CA 1
ATOM 7037 C C . LYS A 1 888 ? 75.73154 -19.54288 26.89324 1.000 45.02868 884 LYS A C 1
ATOM 7038 O O . LYS A 1 888 ? 74.49757 -19.47328 26.94092 1.000 43.53407 884 LYS A O 1
ATOM 7044 N N . TYR A 1 889 ? 76.50078 -18.47551 26.67276 1.000 44.84493 885 TYR A N 1
ATOM 7045 C CA . TYR A 1 889 ? 75.91539 -17.16128 26.43363 1.000 40.03368 885 TYR A CA 1
ATOM 7046 C C . TYR A 1 889 ? 75.24528 -17.09321 25.06668 1.000 48.07956 885 TYR A C 1
ATOM 7047 O O . TYR A 1 889 ? 74.11410 -16.60751 24.94667 1.000 48.24737 885 TYR A O 1
ATOM 7064 N N . CYS A 1 891 ? 74.13505 -19.57051 23.16624 1.000 52.51120 887 CYS A N 1
ATOM 7065 C CA . CYS A 1 891 ? 72.95095 -20.41835 23.17643 1.000 42.68769 887 CYS A CA 1
ATOM 7066 C C . CYS A 1 891 ? 71.88663 -19.92544 24.14360 1.000 46.58737 887 CYS A C 1
ATOM 7067 O O . CYS A 1 891 ? 70.81841 -20.54064 24.22832 1.000 49.09043 887 CYS A O 1
ATOM 7070 N N . GLY A 1 892 ? 72.14601 -18.83538 24.86292 1.000 61.28392 888 GLY A N 1
ATOM 7071 C CA . GLY A 1 892 ? 71.25933 -18.36781 25.90456 1.000 59.77807 888 GLY A CA 1
ATOM 7072 C C . GLY A 1 892 ? 70.23377 -17.36305 25.41423 1.000 54.90239 888 GLY A C 1
ATOM 7073 O O . GLY A 1 892 ? 70.04316 -17.13937 24.21713 1.000 49.27242 888 GLY A O 1
ATOM 7074 N N . ASN A 1 893 ? 69.57337 -16.73600 26.38310 1.000 76.32765 889 ASN A N 1
ATOM 7075 C CA . ASN A 1 893 ? 68.45949 -15.83637 26.12859 1.000 66.42279 889 ASN A CA 1
ATOM 7076 C C . ASN A 1 893 ? 68.89311 -14.40505 25.83840 1.000 65.77131 889 ASN A C 1
ATOM 7077 O O . ASN A 1 893 ? 68.10849 -13.64072 25.26657 1.000 62.79498 889 ASN A O 1
ATOM 7082 N N . ARG A 1 894 ? 70.11604 -14.02387 26.19687 1.000 68.23937 890 ARG A N 1
ATOM 7083 C CA . ARG A 1 894 ? 70.53515 -12.62912 26.14577 1.000 62.21378 890 ARG A CA 1
ATOM 7084 C C . ARG A 1 894 ? 71.68708 -12.41164 25.16930 1.000 64.45569 890 ARG A C 1
ATOM 7085 O O . ARG A 1 894 ? 72.58988 -11.61140 25.42013 1.000 58.21355 890 ARG A O 1
ATOM 7093 N N . PHE A 1 895 ? 71.66681 -13.10637 24.03532 1.000 69.78057 891 PHE A N 1
ATOM 7094 C CA . PHE A 1 895 ? 72.66221 -12.92455 22.97668 1.000 50.04397 891 PHE A CA 1
ATOM 7095 C C . PHE A 1 895 ? 71.95842 -12.24653 21.80322 1.000 54.76936 891 PHE A C 1
ATOM 7096 O O . PHE A 1 895 ? 71.34656 -12.90435 20.96009 1.000 53.36873 891 PHE A O 1
ATOM 7104 N N . ASN A 1 896 ? 72.04556 -10.91729 21.76142 1.000 60.51855 892 ASN A N 1
ATOM 7105 C CA . ASN A 1 896 ? 71.39172 -10.11775 20.72640 1.000 57.91367 892 ASN A CA 1
ATOM 7106 C C . ASN A 1 896 ? 72.30992 -8.97054 20.33708 1.000 65.48758 892 ASN A C 1
ATOM 7107 O O . ASN A 1 896 ? 72.22702 -7.87002 20.89832 1.000 66.21282 892 ASN A O 1
ATOM 7112 N N . PRO A 1 897 ? 73.20935 -9.19434 19.38081 1.000 59.21856 893 PRO A N 1
ATOM 7113 C CA . PRO A 1 897 ? 74.09852 -8.11278 18.93777 1.000 61.81154 893 PRO A CA 1
ATOM 7114 C C . PRO A 1 897 ? 73.30676 -6.98849 18.28533 1.000 61.15265 893 PRO A C 1
ATOM 7115 O O . PRO A 1 897 ? 72.52068 -7.21173 17.36129 1.000 53.35144 893 PRO A O 1
ATOM 7119 N N . SER A 1 898 ? 73.51801 -5.77056 18.78165 1.000 55.40014 894 SER A N 1
ATOM 7120 C CA . SER A 1 898 ? 72.81881 -4.60130 18.26620 1.000 50.75362 894 SER A CA 1
ATOM 7121 C C . SER A 1 898 ? 73.54714 -3.94444 17.10394 1.000 57.71230 894 SER A C 1
ATOM 7122 O O . SER A 1 898 ? 72.90665 -3.29673 16.26698 1.000 63.49925 894 SER A O 1
ATOM 7125 N N . SER A 1 899 ? 74.86688 -4.09527 17.03388 1.000 56.00357 895 SER A N 1
ATOM 7126 C CA . SER A 1 899 ? 75.66593 -3.45687 15.99423 1.000 51.28041 895 SER A CA 1
ATOM 7127 C C . SER A 1 899 ? 75.58984 -4.28681 14.71913 1.000 46.86367 895 SER A C 1
ATOM 7128 O O . SER A 1 899 ? 76.18890 -5.36360 14.63306 1.000 53.71270 895 SER A O 1
ATOM 7131 N N . GLU A 1 900 ? 74.85555 -3.78877 13.72820 1.000 56.60258 896 GLU A N 1
ATOM 7132 C CA . GLU A 1 900 ? 74.76077 -4.46462 12.44265 1.000 61.14859 896 GLU A CA 1
ATOM 7133 C C . GLU A 1 900 ? 75.93806 -4.07620 11.55850 1.000 51.20596 896 GLU A C 1
ATOM 7134 O O . GLU A 1 900 ? 76.34404 -2.91194 11.51416 1.000 62.91375 896 GLU A O 1
ATOM 7140 N N . VAL A 1 901 ? 76.48709 -5.06269 10.84984 1.000 55.27604 897 VAL A N 1
ATOM 7141 C CA . VAL A 1 901 ? 77.64300 -4.85293 9.98728 1.000 59.28248 897 VAL A CA 1
ATOM 7142 C C . VAL A 1 901 ? 77.52165 -5.78842 8.78908 1.000 63.94468 897 VAL A C 1
ATOM 7143 O O . VAL A 1 901 ? 76.84413 -6.81742 8.84406 1.000 53.80944 897 VAL A O 1
ATOM 7147 N N . ASP A 1 902 ? 78.16147 -5.40699 7.68469 1.000 63.80540 898 ASP A N 1
ATOM 7148 C CA . ASP A 1 902 ? 78.11278 -6.20251 6.46705 1.000 52.92204 898 ASP A CA 1
ATOM 7149 C C . ASP A 1 902 ? 79.17198 -7.29752 6.49452 1.000 55.46623 898 ASP A C 1
ATOM 7150 O O . ASP A 1 902 ? 80.11547 -7.26889 7.28799 1.000 60.34085 898 ASP A O 1
ATOM 7155 N N . ALA A 1 903 ? 79.00664 -8.27455 5.60177 1.000 58.81528 899 ALA A N 1
ATOM 7156 C CA . ALA A 1 903 ? 79.96966 -9.36701 5.53308 1.000 48.68480 899 ALA A CA 1
ATOM 7157 C C . ALA A 1 903 ? 81.32199 -8.87785 5.03117 1.000 59.25931 899 ALA A C 1
ATOM 7158 O O . ALA A 1 903 ? 82.36607 -9.26259 5.57089 1.000 53.05205 899 ALA A O 1
ATOM 7160 N N . LYS A 1 904 ? 81.32645 -8.02107 4.00637 1.000 60.52017 900 LYS A N 1
ATOM 7161 C CA . LYS A 1 904 ? 82.58977 -7.53570 3.46686 1.000 47.50165 900 LYS A CA 1
ATOM 7162 C C . LYS A 1 904 ? 83.32819 -6.63395 4.44701 1.000 52.92028 900 LYS A C 1
ATOM 7163 O O . LYS A 1 904 ? 84.55556 -6.52835 4.36322 1.000 64.98934 900 LYS A O 1
ATOM 7169 N N . ASP A 1 905 ? 82.61759 -5.99111 5.37837 1.000 63.47225 901 ASP A N 1
ATOM 7170 C CA . ASP A 1 905 ? 83.29577 -5.18165 6.38708 1.000 67.89719 901 ASP A CA 1
ATOM 7171 C C . ASP A 1 905 ? 84.16534 -6.03674 7.30085 1.000 58.72319 901 ASP A C 1
ATOM 7172 O O . ASP A 1 905 ? 85.13420 -5.53356 7.88052 1.000 62.68843 901 ASP A O 1
ATOM 7177 N N . LEU A 1 906 ? 83.83704 -7.31989 7.44375 1.000 52.15203 902 LEU A N 1
ATOM 7178 C CA . LEU A 1 906 ? 84.60800 -8.23828 8.26778 1.000 41.99050 902 LEU A CA 1
ATOM 7179 C C . LEU A 1 906 ? 85.76059 -8.88721 7.51578 1.000 55.06013 902 LEU A C 1
ATOM 7180 O O . LEU A 1 906 ? 86.54426 -9.62063 8.12917 1.000 49.36914 902 LEU A O 1
ATOM 7185 N N . SER A 1 907 ? 85.88244 -8.63863 6.20988 1.000 52.97608 903 SER A N 1
ATOM 7186 C CA . SER A 1 907 ? 86.93105 -9.25956 5.41022 1.000 48.35388 903 SER A CA 1
ATOM 7187 C C . SER A 1 907 ? 88.32560 -8.76641 5.77164 1.000 52.55388 903 SER A C 1
ATOM 7188 O O . SER A 1 907 ? 89.30939 -9.38621 5.35154 1.000 50.11453 903 SER A O 1
ATOM 7191 N N . ILE A 1 908 ? 88.43740 -7.66984 6.52649 1.000 51.40876 904 ILE A N 1
ATOM 7192 C CA . ILE A 1 908 ? 89.74247 -7.18062 6.95559 1.000 50.64539 904 ILE A CA 1
ATOM 7193 C C . ILE A 1 908 ? 90.39829 -8.07947 7.99058 1.000 41.21908 904 ILE A C 1
ATOM 7194 O O . ILE A 1 908 ? 91.55763 -7.84853 8.34270 1.000 44.30254 904 ILE A O 1
ATOM 7199 N N . LEU A 1 909 ? 89.68957 -9.08554 8.49863 1.000 44.41297 905 LEU A N 1
ATOM 7200 C CA . LEU A 1 909 ? 90.24865 -10.01763 9.46868 1.000 36.38571 905 LEU A CA 1
ATOM 7201 C C . LEU A 1 909 ? 90.98819 -11.17769 8.81622 1.000 37.01823 905 LEU A C 1
ATOM 7202 O O . LEU A 1 909 ? 91.47722 -12.05929 9.52908 1.000 48.71326 905 LEU A O 1
ATOM 7207 N N . PHE A 1 910 ? 91.08078 -11.20182 7.48826 1.000 37.97196 906 PHE A N 1
ATOM 7208 C CA . PHE A 1 910 ? 91.65922 -12.32719 6.77139 1.000 41.32479 906 PHE A CA 1
ATOM 7209 C C . PHE A 1 910 ? 92.57720 -11.81685 5.67165 1.000 50.99310 906 PHE A C 1
ATOM 7210 O O . PHE A 1 910 ? 92.38517 -10.72099 5.13734 1.000 52.77271 906 PHE A O 1
ATOM 7218 N N . SER A 1 911 ? 93.57523 -12.63042 5.33490 1.000 56.51945 907 SER A N 1
ATOM 7219 C CA . SER A 1 911 ? 94.54860 -12.27612 4.31355 1.000 60.83198 907 SER A CA 1
ATOM 7220 C C . SER A 1 911 ? 94.99971 -13.54455 3.60593 1.000 82.54283 907 SER A C 1
ATOM 7221 O O . SER A 1 911 ? 94.75416 -14.66112 4.06919 1.000 90.16526 907 SER A O 1
ATOM 7224 N N . ILE A 1 912 ? 95.66033 -13.35992 2.46768 1.000 92.99514 908 ILE A N 1
ATOM 7225 C CA . ILE A 1 912 ? 96.17984 -14.48049 1.69270 1.000 109.59856 908 ILE A CA 1
ATOM 7226 C C . ILE A 1 912 ? 97.57002 -14.14197 1.16718 1.000 94.31580 908 ILE A C 1
ATOM 7227 O O . ILE A 1 912 ? 98.24270 -14.98384 0.57251 1.000 83.92162 908 ILE A O 1
#

InterPro domains:
  IPR006102 Glycoside hydrolase family 2, immunoglobulin-like beta-sandwich [PF00703] (210-309)
  IPR006103 Glycoside hydrolase family 2, catalytic domain [PF02836] (311-460)
  IPR006104 Glycosyl hydrolases family 2, sugar binding domain [PF02837] (74-205)
  IPR008979 Galactose-binding-like domain superfamily [SSF49785] (10-206)
  IPR013783 Immunoglobulin-like fold [G3DSA:2.60.40.10] (205-309)
  IPR017853 Glycoside hydrolase superfamily [SSF51445] (306-629)
  IPR036156 Beta-Galactosidase/glucuronidase domain superfamily [SSF49303] (223-309)
  IPR050347 Bacterial Beta-galactosidase [PTHR46323] (23-484)

Secondary structure (DSSP, 8-state):
----TTEE---EEEEEES-----EEEEESB--TTS-SBPP-TT---SS--S--HHHH-GGGGGGSSTT----SSSPPPS-B--SEEEEE-EEEE-GGGTTSEEEEEESEEESEEE-EETTEE-----SSS-EEEE-TTT--SEEEE--EEE-S--S----TT-TTT-TTTT----EEE---EEEE-SS---EEE--BTTTTBB--EEE---SSS-EEEEE--BTTB---EEEEEPSS--B--B---PPPB-SSS----EEEEEEEEETTT--EEEEEEEE-B--EEEETTEEEETTEE--EEEEEE----TTTSSPP-SHHHHHHHHHHHHHTT--EEEETTS---HHHHHHHH---EE---S----TT--SSSSSHHHHHHHHHHHHHHHHHTT-TTB---BS---TTHHHHHHHHHHHHHHH--SS---S-BS----TT-SS--BSSSSS--TTTGGGSHHHHS---S---SHHHHTT-S---B-SEE-B-----TT---------HHHHHHHHHHHHT--TTHHHHHHHHHHHHHHHHHHHHHHHHTSTT--EEEEE-SB-B--TTTB---SB-TTS-B-SSS-HHHHHHHSSSEEEEEE-S-SEEETT-EEEEEEEEEE-SSS-B---EEEEEEE-TT--EEEEEEEE-PPB-SEEEEEEEEEEEE-TT--SSEEEEEEEEETTEEEEEEEEEE------TTTB---S--HHHHHHHHHT-EEEEEPPTT-S-GGGTTTS---SSPPBS-TTTTTSPSP-EEEEEE-TTSGGGTTS---SS--GGGS----B--EEGGGT-TT---SEEEEEPTTT---EEEEEEEEETTEEEEEESB--S-----HHHHHHHHHHHH---S------B--TGGGGGG---

Radius of gyration: 31.62 Å; Cα contacts (8 Å, |Δi|>4): 2221; chains: 1; bounding box: 84×82×77 Å

Foldseek 3Di:
DDDDPQWAWPFAWWQKDDPVPRVDIDGPPAWLQRVDAAADAPPPPFQADFQFPCCVDPVLNVQCRDPPRPFDQFFFDFRHDDAFKMDTKDKDAAAQVQAQFWKKDKFFAFQADKWKDKQRHTQGDGFQFGIDMGTCRVPDGGGMIMMIIGGNHDDQADQHSHFLSAHRLALHSTGHTHDTGMGTDGQKEWDFKDWDDQVQQKIDIWTKIGQDQAKFWKKKWDKPPWMDIDIDIHHHDIDTDMTHDDHFDADALVGLDKIKDKMWMATPVPRGIYIDIDIFGHWAFAQDQQATDIPNAGDAFAAAEDSQHDLFRSHHDQALVLLLVLVVLCVLLAGQEYEYALHHHTPSNLVSCSVHAYEGEQNHPADDVHAEQPPGPNLVVLVVSVVSCCRVRVRRLNHLHHADGDDPRLVVSLVCVQVVCVVVDNSHFDDSHAQDDDDPSGQADHHAPFFFDDQQCFQVTPLWVDADWQAAACQVVPVVDSHAEHGAYQLFAAQDQPVCVVNPHSGNSSVVSLQVLLVVLPRVCRLVSRQQLLLQSLQRVLSGLLRHLQHFSHRYYYHNRQEWRRRLSTRGRHCHYSSRHHDPNDDSNQSCQSRHQKHKGKGFGHQEEEQADKTKIWIWMQHADPFWAQFQKKKKFKAFPVGHTPDIDIFGHGTGGHTGPHTGGIGIGRRNPPDAWTKIKIWMDTPPHIDIDIHIYHHPAQDDCLQENDQDCDPVNVVCLQVQHEYEHEHFFQFFDVVFFSVQQATQHGDRRACRSSVRRDHQFSWKAAPCPPQLNVRADDDRHGDSLCRLLSQFTWTQCVLLPSPWDERMWIGGGSVNSGTTHQWGWEREHSYIYIYGRGHLDDDVPSPSSVRSVVSNSCSNDDPRDHPHYGYPVSPCSRGDD

Solvent-accessible surface area: 33967 Å² total

Organism: Phocaeicola plebeius (strain DSM 17135 / JCM 12973 / CCUG 54634 / M2) (NCBI:txid484018)

B-factor: mean 40.3, std 14.27, range [18.36, 201.27]

Sequence (885 aa):
SNAQTDKIDLAGSWTFSTDSDWSRVIELPGSASNGFGEDIAVGTDWTGGIVDSSYFFKPSYAKYREAGNIKVPFWLQPVKYYKGKAWYQKEVVIPDSWEGKDISLFLERCHWESRLYIDGKEIGQNALGAPHRYDLTGKLSAGKHVLLCVDNRVKNIDPGENSHSISDHTQGNWNGVVGDFLEVKPEVNVSSVKIPERLAKKVSVSASLNRYEKDANVVLETVGNEKVQQQCTLKPGENQVSLAKGDIKCWDEFSPSLYDLKLSVKDADSGETDVYAERRFGFRDVKVKDGKLTINDRRLFLRGTLDCAVFPKTGFPPTDVESWKKIYTTCRQQHGLNHVRFHSWCPPEAAFAAADGGYLEIECSSWANQSTTIGDGGDLDRFIWEESERIVREFGNHPSFCYGNEPAGEGSNAYLTNFVTTWKERDARRLYCSGAGWPNLPVNDFLSDSNPRIQAWGQGVKSIINAQAPRTDYDWSEYIGRFQQPVSHEIGQWCVYPNFKEAKYDGVRPRNFEIFQETLAENGAHLADSFLLASGKLQALCYKADIEAALRTKDFGGFQLLGLSDFPGQGTALVGVLDAFWEEKGYIRPEEYRRFCNSTVPLLRLPKLIYTNNQQETVKGSLEVAHFGAAPLEVTSTVWTLKTKEGKTIASGTLAHQPVGIGNCIPLGQLEIPLDKVDVPSCLTLEATLGDYANSWHIWVYPAAVADEAQLLTDRLDAKALQRLQEGGNVLLSLRKGSLPAEAGGEEVVIGFSSIFWNTAWTLGQAPHTLGILCNPAHPALSEFPTEYYSDYQWWDASHSGAIEVVKIDKNLQPIVRVIDDWFTNRPLALLFEVKVGKGKLLVSGIDFWQDDKRTEARQLLYSLKKYCGNRFNPSSEVDAKDLSILFSI